Protein AF-0000000086671236 (afdb_homodimer)

Organism: Colletotrichum gloeosporioides (NCBI:txid474922)

Radius of gyration: 33.11 Å; Cα contacts (8 Å, |Δi|>4): 1821; chains: 2; bounding box: 99×89×113 Å

pLDDT: mean 80.94, std 22.47, range [20.2, 98.94]

Secondary structure (DSSP, 8-state):
-EEEETTT--EEE--SGGGPPP-EEEE----SSPPPHHHHHH-HHHHHTSTTHHHHHHHHHHHHHTT--EEE-TTTSS-TT-HHHHHHHHHHHHHHHHH-SEEEEE-TTS--GGGS--GGG-HHHHT-GGGGBSHHHHHHHS-S-EEEE-TTS-EEEEESSSGGGHHHHHHHHHHH---HHHHTTSS-GGGS-HHHHHHHHTT-B-SSTTHHHHTTHHHHT------TTS-HHHHHHHHHHHHHHH---GGGG-----TT-EEE-TTT--EEEPPS-B-SS-SSGGGGTT-TTEE----BTTB----EEEETTEEEEEEEEEE---TT-----------S-S--------------EEEEEEEE----SS-S-EEEEEEEEESS------TT----TT--EEEEEE-TT--EEPPTTTTSPPP-EEEEEEE--HHHHHHHHHHTS--SSSS-----SS----------------------/-EEEETTT--EEE--SGGGPPP-EEEE----TTPPPHHHHHH-HHHHHTSTTHHHHHHHHHHHHHTT--EEE-TTTSS-TT-HHHHHHHHHHHHHHHHH-SEEEEE-TTS----S---TT--HHHHT-GGGGBSHHHHHHHS-S-EEEE-TTS-EEEEESSSGGGHHHHHHHHHHH---HHHHTTSS-GGGS-HHHHHHHHTT-B-SSTTHHHHTTHHHHT------TTS-HHHHHHHHHHHHHHH---GGGG-----TT-EEE-TTT--EEEPPS-B-SS-SSGGGGTT-TTEE--TTSTT-----EEEETTEEEEEEEEEE---TT-------------S--------------EEEEEEEE----SS---EEEEEEEEESS------TT----TT--EEEEEE-TT--EEPPTTTTSPPP-EEEEEEE--HHHHHHHHHHTS--SSSS-----SS----------------------

Structure (mmCIF, N/CA/C/O backbone):
data_AF-0000000086671236-model_v1
#
loop_
_entity.id
_entity.type
_entity.pdbx_description
1 polymer 'Vegetative incompatibility protein HET-E-1'
#
loop_
_atom_site.group_PDB
_atom_site.id
_atom_site.type_symbol
_atom_site.label_atom_id
_atom_site.label_alt_id
_atom_site.label_comp_id
_atom_site.label_asym_id
_atom_site.label_entity_id
_atom_site.label_seq_id
_atom_site.pdbx_PDB_ins_code
_atom_site.Cartn_x
_atom_site.Cartn_y
_atom_site.Cartn_z
_atom_site.occupancy
_atom_site.B_iso_or_equiv
_atom_site.auth_seq_id
_atom_site.auth_comp_id
_atom_site.auth_asym_id
_atom_site.auth_atom_id
_atom_site.pdbx_PDB_model_num
ATOM 1 N N . MET A 1 1 ? -13.758 -3.76 -10.125 1 91.62 1 MET A N 1
ATOM 2 C CA . MET A 1 1 ? -14.602 -2.613 -9.797 1 91.62 1 MET A CA 1
ATOM 3 C C . MET A 1 1 ? -15.992 -2.773 -10.398 1 91.62 1 MET A C 1
ATOM 5 O O . MET A 1 1 ? -16.125 -3.117 -11.578 1 91.62 1 MET A O 1
ATOM 9 N N . TRP A 1 2 ? -17.016 -2.611 -9.555 1 96.25 2 TRP A N 1
ATOM 10 C CA . TRP A 1 2 ? -18.375 -2.633 -10.055 1 96.25 2 TRP A CA 1
ATOM 11 C C . TRP A 1 2 ? -18.797 -1.251 -10.547 1 96.25 2 TRP A C 1
ATOM 13 O O . TRP A 1 2 ? -18.594 -0.251 -9.852 1 96.25 2 TRP A O 1
ATOM 23 N N . LEU A 1 3 ? -19.297 -1.218 -11.734 1 98.44 3 LEU A N 1
ATOM 24 C CA . LEU A 1 3 ? -19.875 0.009 -12.266 1 98.44 3 LEU A CA 1
ATOM 25 C C . LEU A 1 3 ? -21.328 -0.211 -12.672 1 98.44 3 LEU A C 1
ATOM 27 O O . LEU A 1 3 ? -21.734 -1.337 -12.969 1 98.44 3 LEU A O 1
ATOM 31 N N . ILE A 1 4 ? -22.094 0.795 -12.602 1 98.62 4 ILE A N 1
ATOM 32 C CA . ILE A 1 4 ? -23.484 0.738 -13.031 1 98.62 4 ILE A CA 1
ATOM 33 C C . ILE A 1 4 ? -23.609 1.34 -14.43 1 98.62 4 ILE A C 1
ATOM 35 O O . ILE A 1 4 ? -23.016 2.383 -14.719 1 98.62 4 ILE A O 1
ATOM 39 N N . ASN A 1 5 ? -24.266 0.622 -15.273 1 98.62 5 ASN A N 1
ATOM 40 C CA . ASN A 1 5 ? -24.547 1.145 -16.609 1 98.62 5 ASN A CA 1
ATOM 41 C C . ASN A 1 5 ? -25.531 2.309 -16.562 1 98.62 5 ASN A C 1
ATOM 43 O O . ASN A 1 5 ? -26.594 2.195 -15.961 1 98.62 5 ASN A O 1
ATOM 47 N N . THR A 1 6 ? -25.219 3.363 -17.203 1 98.44 6 THR A N 1
ATOM 48 C CA . THR A 1 6 ? -26 4.594 -17.047 1 98.44 6 THR A CA 1
ATOM 49 C C . THR A 1 6 ? -27.312 4.504 -17.812 1 98.44 6 THR A C 1
ATOM 51 O O . THR A 1 6 ? -28.219 5.312 -17.578 1 98.44 6 THR A O 1
ATOM 54 N N . ASN A 1 7 ? -27.469 3.555 -18.688 1 97.56 7 ASN A N 1
ATOM 55 C CA . ASN A 1 7 ? -28.703 3.379 -19.453 1 97.56 7 ASN A CA 1
ATOM 56 C C . ASN A 1 7 ? -29.562 2.268 -18.875 1 97.56 7 ASN A C 1
ATOM 58 O O . ASN A 1 7 ? -30.766 2.463 -18.641 1 97.56 7 ASN A O 1
ATOM 62 N N . THR A 1 8 ? -28.938 1.152 -18.594 1 97.31 8 THR A N 1
ATOM 63 C CA . THR A 1 8 ? -29.719 -0.026 -18.203 1 97.31 8 THR A CA 1
ATOM 64 C C . THR A 1 8 ? -29.797 -0.146 -16.688 1 97.31 8 THR A C 1
ATOM 66 O O . THR A 1 8 ? -30.625 -0.895 -16.172 1 97.31 8 THR A O 1
ATOM 69 N N . PHE A 1 9 ? -28.938 0.486 -15.938 1 97.81 9 PHE A N 1
ATOM 70 C CA . PHE A 1 9 ? -28.844 0.458 -14.484 1 97.81 9 PHE A CA 1
ATOM 71 C C . PHE A 1 9 ? -28.391 -0.913 -14 1 97.81 9 PHE A C 1
ATOM 73 O O . PHE A 1 9 ? -28.609 -1.27 -12.836 1 97.81 9 PHE A O 1
ATOM 80 N N . GLU A 1 10 ? -27.766 -1.646 -14.844 1 97.19 10 GLU A N 1
ATOM 81 C CA . GLU A 1 10 ? -27.203 -2.943 -14.477 1 97.19 10 GLU A CA 1
ATOM 82 C C . GLU A 1 10 ? -25.766 -2.809 -13.992 1 97.19 10 GLU A C 1
ATOM 84 O O . GLU A 1 10 ? -25 -1.987 -14.516 1 97.19 10 GLU A O 1
ATOM 89 N N . LEU A 1 11 ? -25.453 -3.67 -13.039 1 97.5 11 LEU A N 1
ATOM 90 C CA . LEU A 1 11 ? -24.094 -3.682 -12.516 1 97.5 11 LEU A CA 1
ATOM 91 C C . LEU A 1 11 ? -23.219 -4.641 -13.312 1 97.5 11 LEU A C 1
ATOM 93 O O . LEU A 1 11 ? -23.672 -5.719 -13.703 1 97.5 11 LEU A O 1
ATOM 97 N N . ARG A 1 12 ? -22 -4.203 -13.547 1 96.62 12 ARG A N 1
ATOM 98 C CA . ARG A 1 12 ? -21.016 -5.051 -14.203 1 96.62 12 ARG A CA 1
ATOM 99 C C . ARG A 1 12 ? -19.656 -4.938 -13.516 1 96.62 12 ARG A C 1
ATOM 101 O O . ARG A 1 12 ? -19.234 -3.842 -13.133 1 96.62 12 ARG A O 1
ATOM 108 N N . MET A 1 13 ? -19.016 -6.098 -13.359 1 92.94 13 MET A N 1
ATOM 109 C CA . MET A 1 13 ? -17.688 -6.148 -12.742 1 92.94 13 MET A CA 1
ATOM 110 C C . MET A 1 13 ? -16.594 -6 -13.797 1 92.94 13 MET A C 1
ATOM 112 O O . MET A 1 13 ? -16.625 -6.676 -14.828 1 92.94 13 MET A O 1
ATOM 116 N N . PHE A 1 14 ? -15.695 -5.027 -13.57 1 92.44 14 PHE A N 1
ATOM 117 C CA . PHE A 1 14 ? -14.516 -4.859 -14.406 1 92.44 14 PHE A CA 1
ATOM 118 C C . PHE A 1 14 ? -13.25 -5.207 -13.625 1 92.44 14 PHE A C 1
ATOM 120 O O . PHE A 1 14 ? -12.891 -4.508 -12.672 1 92.44 14 PHE A O 1
ATOM 127 N N . ASN A 1 15 ? -12.594 -6.254 -14.039 1 83.19 15 ASN A N 1
ATOM 128 C CA . ASN A 1 15 ? -11.398 -6.723 -13.336 1 83.19 15 ASN A CA 1
ATOM 129 C C . ASN A 1 15 ? -10.133 -6.082 -13.891 1 83.19 15 ASN A C 1
ATOM 131 O O . ASN A 1 15 ? -9.945 -6.027 -15.109 1 83.19 15 ASN A O 1
ATOM 135 N N . GLY A 1 16 ? -9.273 -5.539 -13.062 1 79.94 16 GLY A N 1
ATOM 136 C CA . GLY A 1 16 ? -8.008 -4.965 -13.492 1 79.94 16 GLY A CA 1
ATOM 137 C C . GLY A 1 16 ? -8.133 -3.518 -13.938 1 79.94 16 GLY A C 1
ATOM 138 O O . GLY A 1 16 ? -9.094 -3.152 -14.617 1 79.94 16 GLY A O 1
ATOM 139 N N . PRO A 1 17 ? -7.211 -2.66 -13.578 1 79.5 17 PRO A N 1
ATOM 140 C CA . PRO A 1 17 ? -7.277 -1.235 -13.906 1 79.5 17 PRO A CA 1
ATOM 141 C C . PRO A 1 17 ? -7.289 -0.981 -15.414 1 79.5 17 PRO A C 1
ATOM 143 O O . PRO A 1 17 ? -7.883 -0.005 -15.875 1 79.5 17 PRO A O 1
ATOM 146 N N . GLN A 1 18 ? -6.734 -1.92 -16.141 1 80.62 18 GLN A N 1
ATOM 147 C CA . GLN A 1 18 ? -6.637 -1.722 -17.578 1 80.62 18 GLN A CA 1
ATOM 148 C C . GLN A 1 18 ? -7.977 -1.96 -18.266 1 80.62 18 GLN A C 1
ATOM 150 O O . GLN A 1 18 ? -8.195 -1.513 -19.391 1 80.62 18 GLN A O 1
ATOM 155 N N . ASN A 1 19 ? -8.867 -2.574 -17.625 1 89.19 19 ASN A N 1
ATOM 156 C CA . ASN A 1 19 ? -10.141 -2.957 -18.234 1 89.19 19 ASN A CA 1
ATOM 157 C C . ASN A 1 19 ? -11.266 -2.016 -17.812 1 89.19 19 ASN A C 1
ATOM 159 O O . ASN A 1 19 ? -12.383 -2.119 -18.328 1 89.19 19 ASN A O 1
ATOM 163 N N . VAL A 1 20 ? -11.023 -1.079 -16.984 1 94 20 VAL A N 1
ATOM 164 C CA . VAL A 1 20 ? -12.07 -0.193 -16.484 1 94 20 VAL A CA 1
ATOM 165 C C . VAL A 1 20 ? -12.352 0.911 -17.5 1 94 20 VAL A C 1
ATOM 167 O O . VAL A 1 20 ? -11.445 1.652 -17.875 1 94 20 VAL A O 1
ATOM 170 N N . PRO A 1 21 ? -13.516 1.001 -18 1 96.81 21 PRO A N 1
ATOM 171 C CA . PRO A 1 21 ? -13.867 2.082 -18.922 1 96.81 21 PRO A CA 1
ATOM 172 C C . PRO A 1 21 ? -13.945 3.443 -18.234 1 96.81 21 PRO A C 1
ATOM 174 O O . PRO A 1 21 ? -13.93 3.518 -17 1 96.81 21 PRO A O 1
ATOM 177 N N . PRO A 1 22 ? -13.969 4.504 -19.062 1 97.12 22 PRO A N 1
ATOM 178 C CA . PRO A 1 22 ? -14.266 5.797 -18.438 1 97.12 22 PRO A CA 1
ATOM 179 C C . PRO A 1 22 ? -15.578 5.793 -17.656 1 97.12 22 PRO A C 1
ATOM 181 O O . PRO A 1 22 ? -16.562 5.18 -18.109 1 97.12 22 PRO A O 1
ATOM 184 N N . TYR A 1 23 ? -15.602 6.359 -16.578 1 98.62 23 TYR A N 1
ATOM 185 C CA . TYR A 1 23 ? -16.812 6.371 -15.758 1 98.62 23 TYR A CA 1
ATOM 186 C C . TYR A 1 23 ? -16.953 7.703 -15.023 1 98.62 23 TYR A C 1
ATOM 188 O O . TYR A 1 23 ? -15.969 8.422 -14.836 1 98.62 23 TYR A O 1
ATOM 196 N N . ALA A 1 24 ? -18.234 8.078 -14.734 1 98.88 24 ALA A N 1
ATOM 197 C CA . ALA A 1 24 ? -18.531 9.156 -13.789 1 98.88 24 ALA A CA 1
ATOM 198 C C . ALA A 1 24 ? -18.656 8.617 -12.367 1 98.88 24 ALA A C 1
ATOM 200 O O . ALA A 1 24 ? -18.844 7.414 -12.164 1 98.88 24 ALA A O 1
ATOM 201 N N . ILE A 1 25 ? -18.469 9.461 -11.438 1 98.88 25 ILE A N 1
ATOM 202 C CA . ILE A 1 25 ? -18.531 9 -10.055 1 98.88 25 ILE A CA 1
ATOM 203 C C . ILE A 1 25 ? -19.359 9.969 -9.227 1 98.88 25 ILE A C 1
ATOM 205 O O . ILE A 1 25 ? -19.359 11.172 -9.469 1 98.88 25 ILE A O 1
ATOM 209 N N . LEU A 1 26 ? -20.156 9.406 -8.266 1 98.94 26 LEU A N 1
ATOM 210 C CA . LEU A 1 26 ? -21.016 10.219 -7.418 1 98.94 26 LEU A CA 1
ATOM 211 C C . LEU A 1 26 ? -20.422 10.391 -6.027 1 98.94 26 LEU A C 1
ATOM 213 O O . LEU A 1 26 ? -19.906 9.438 -5.441 1 98.94 26 LEU A O 1
ATOM 217 N N . SER A 1 27 ? -20.391 11.586 -5.555 1 98.88 27 SER A N 1
ATOM 218 C CA . SER A 1 27 ? -20.141 11.891 -4.148 1 98.88 27 SER A CA 1
ATOM 219 C C . SER A 1 27 ? -21.391 12.484 -3.494 1 98.88 27 SER A C 1
ATOM 221 O O . SER A 1 27 ? -22 13.414 -4.027 1 98.88 27 SER A O 1
ATOM 223 N N . HIS A 1 28 ? -21.781 11.883 -2.424 1 98.5 28 HIS A N 1
ATOM 224 C CA . HIS A 1 28 ? -23.016 12.273 -1.751 1 98.5 28 HIS A CA 1
ATOM 225 C C . HIS A 1 28 ? -23.016 11.828 -0.292 1 98.5 28 HIS A C 1
ATOM 227 O O . HIS A 1 28 ? -22.109 11.094 0.137 1 98.5 28 HIS A O 1
ATOM 233 N N . THR A 1 29 ? -23.875 12.336 0.494 1 97.69 29 THR A N 1
ATOM 234 C CA . THR A 1 29 ? -24.062 11.844 1.855 1 97.69 29 THR A CA 1
ATOM 235 C C . THR A 1 29 ? -25.188 10.82 1.913 1 97.69 29 THR A C 1
ATOM 237 O O . THR A 1 29 ? -26.188 10.953 1.214 1 97.69 29 THR A O 1
ATOM 240 N N . TRP A 1 30 ? -24.984 9.859 2.748 1 94.94 30 TRP A N 1
ATOM 241 C CA . TRP A 1 30 ? -25.969 8.781 2.842 1 94.94 30 TRP A CA 1
ATOM 242 C C . TRP A 1 30 ? -27.203 9.227 3.613 1 94.94 30 TRP A C 1
ATOM 244 O O . TRP A 1 30 ? -27.078 9.906 4.637 1 94.94 30 TRP A O 1
ATOM 254 N N . GLY A 1 31 ? -28.359 8.938 3.104 1 91.94 31 GLY A N 1
ATOM 255 C CA . GLY A 1 31 ? -29.625 9.07 3.818 1 91.94 31 GLY A CA 1
ATOM 256 C C . GLY A 1 31 ? -30.094 7.773 4.449 1 91.94 31 GLY A C 1
ATOM 257 O O . GLY A 1 31 ? -29.312 6.824 4.574 1 91.94 31 GLY A O 1
ATOM 258 N N . ASN A 1 32 ? -31.297 7.68 4.863 1 89.94 32 ASN A N 1
ATOM 259 C CA . ASN A 1 32 ? -31.828 6.551 5.625 1 89.94 32 ASN A CA 1
ATOM 260 C C . ASN A 1 32 ? -32.25 5.406 4.707 1 89.94 32 ASN A C 1
ATOM 262 O O . ASN A 1 32 ? -32.375 4.266 5.148 1 89.94 32 ASN A O 1
ATOM 266 N N . ASP A 1 33 ? -32.438 5.664 3.438 1 94.38 33 ASP A N 1
ATOM 267 C CA . ASP A 1 33 ? -33 4.66 2.521 1 94.38 33 ASP A CA 1
ATOM 268 C C . ASP A 1 33 ? -32.188 4.617 1.225 1 94.38 33 ASP A C 1
ATOM 270 O O . ASP A 1 33 ? -32.75 4.746 0.135 1 94.38 33 ASP A O 1
ATOM 274 N N . GLU A 1 34 ? -30.906 4.305 1.355 1 96.12 34 GLU A N 1
ATOM 275 C CA . GLU A 1 34 ? -30.016 4.246 0.196 1 96.12 34 GLU A CA 1
ATOM 276 C C . GLU A 1 34 ? -30.172 2.922 -0.547 1 96.12 34 GLU A C 1
ATOM 278 O O . GLU A 1 34 ? -30.484 1.896 0.06 1 96.12 34 GLU A O 1
ATOM 283 N N . VAL A 1 35 ? -30.016 2.896 -1.816 1 97.69 35 VAL A N 1
ATOM 284 C CA . VAL A 1 35 ? -30.031 1.701 -2.654 1 97.69 35 VAL A CA 1
ATOM 285 C C . VAL A 1 35 ? -28.703 0.954 -2.496 1 97.69 35 VAL A C 1
ATOM 287 O O . VAL A 1 35 ? -27.625 1.541 -2.65 1 97.69 35 VAL A O 1
ATOM 290 N N . THR A 1 36 ? -28.781 -0.351 -2.164 1 96.44 36 THR A N 1
ATOM 291 C CA . THR A 1 36 ? -27.578 -1.157 -1.958 1 96.44 36 THR A CA 1
ATOM 292 C C . THR A 1 36 ? -27.25 -1.97 -3.207 1 96.44 36 THR A C 1
ATOM 294 O O . THR A 1 36 ? -28.031 -2 -4.156 1 96.44 36 THR A O 1
ATOM 297 N N . PHE A 1 37 ? -26.094 -2.598 -3.191 1 97.06 37 PHE A N 1
ATOM 298 C CA . PHE A 1 37 ? -25.656 -3.518 -4.23 1 97.06 37 PHE A CA 1
ATOM 299 C C . PHE A 1 37 ? -26.672 -4.625 -4.445 1 97.06 37 PHE A C 1
ATOM 301 O O . PHE A 1 37 ? -27.031 -4.93 -5.586 1 97.06 37 PHE A O 1
ATOM 308 N N . GLN A 1 38 ? -27.188 -5.172 -3.412 1 94.75 38 GLN A N 1
ATOM 309 C CA . GLN A 1 38 ? -28.156 -6.277 -3.441 1 94.75 38 GLN A CA 1
ATOM 310 C C . GLN A 1 38 ? -29.484 -5.836 -4.043 1 94.75 38 GLN A C 1
ATOM 312 O O . GLN A 1 38 ? -30.125 -6.605 -4.758 1 94.75 38 GLN A O 1
ATOM 317 N N . ASP A 1 39 ? -29.812 -4.559 -3.678 1 95.94 39 ASP A N 1
ATOM 318 C CA . ASP A 1 39 ? -31.062 -4.043 -4.219 1 95.94 39 ASP A CA 1
ATOM 319 C C . ASP A 1 39 ? -31.062 -4.066 -5.746 1 95.94 39 ASP A C 1
ATOM 321 O O . ASP A 1 39 ? -32.031 -4.488 -6.371 1 95.94 39 ASP A O 1
ATOM 325 N N . ILE A 1 40 ? -29.953 -3.65 -6.312 1 96.56 40 ILE A N 1
ATOM 326 C CA . ILE A 1 40 ? -29.844 -3.574 -7.766 1 96.56 40 ILE A CA 1
ATOM 327 C C . ILE A 1 40 ? -29.734 -4.98 -8.352 1 96.56 40 ILE A C 1
ATOM 329 O O . ILE A 1 40 ? -30.422 -5.305 -9.328 1 96.56 40 ILE A O 1
ATOM 333 N N . GLN A 1 41 ? -28.875 -5.836 -7.777 1 93.44 41 GLN A N 1
ATOM 334 C CA . GLN A 1 41 ? -28.594 -7.168 -8.297 1 93.44 41 GLN A CA 1
ATOM 335 C C . GLN A 1 41 ? -29.828 -8.062 -8.25 1 93.44 41 GLN A C 1
ATOM 337 O O . GLN A 1 41 ? -30.062 -8.867 -9.148 1 93.44 41 GLN A O 1
ATOM 342 N N . GLN A 1 42 ? -30.609 -7.922 -7.238 1 92.31 42 GLN A N 1
ATOM 343 C CA . GLN A 1 42 ? -31.719 -8.844 -7.004 1 92.31 42 GLN A CA 1
ATOM 344 C C . GLN A 1 42 ? -32.969 -8.367 -7.715 1 92.31 42 GLN A C 1
ATOM 346 O O . GLN A 1 42 ? -33.688 -9.164 -8.344 1 92.31 42 GLN A O 1
ATOM 351 N N . ASN A 1 43 ? -33.281 -7.027 -7.488 1 94.06 43 ASN A N 1
ATOM 352 C CA . ASN A 1 43 ? -34.531 -6.52 -8.016 1 94.06 43 ASN A CA 1
ATOM 353 C C . ASN A 1 43 ? -34.469 -5.02 -8.281 1 94.06 43 ASN A C 1
ATOM 355 O O . ASN A 1 43 ? -34.812 -4.211 -7.418 1 94.06 43 ASN A O 1
ATOM 359 N N . LEU A 1 44 ? -34.25 -4.68 -9.492 1 94.38 44 LEU A N 1
ATOM 360 C CA . LEU A 1 44 ? -34.125 -3.285 -9.891 1 94.38 44 LEU A CA 1
ATOM 361 C C . LEU A 1 44 ? -35.438 -2.523 -9.625 1 94.38 44 LEU A C 1
ATOM 363 O O . LEU A 1 44 ? -35.406 -1.349 -9.258 1 94.38 44 LEU A O 1
ATOM 367 N N . HIS A 1 45 ? -36.594 -3.186 -9.812 1 94.12 45 HIS A N 1
ATOM 368 C CA . HIS A 1 45 ? -37.875 -2.539 -9.586 1 94.12 45 HIS A CA 1
ATOM 369 C C . HIS A 1 45 ? -38.031 -2.131 -8.125 1 94.12 45 HIS A C 1
ATOM 371 O O . HIS A 1 45 ? -38.5 -1.032 -7.828 1 94.12 45 HIS A O 1
ATOM 377 N N . ARG A 1 46 ? -37.656 -2.99 -7.359 1 93.19 46 ARG A N 1
ATOM 378 C CA . ARG A 1 46 ? -37.688 -2.684 -5.934 1 93.19 46 ARG A CA 1
ATOM 379 C C . ARG A 1 46 ? -36.688 -1.601 -5.566 1 93.19 46 ARG A C 1
ATOM 381 O O . ARG A 1 46 ? -36.969 -0.733 -4.738 1 93.19 46 ARG A O 1
ATOM 388 N N . ALA A 1 47 ? -35.531 -1.614 -6.145 1 96.5 47 ALA A N 1
ATOM 389 C CA . ALA A 1 47 ? -34.531 -0.589 -5.918 1 96.5 47 ALA A CA 1
ATOM 390 C C . ALA A 1 47 ? -35.062 0.798 -6.258 1 96.5 47 ALA A C 1
ATOM 392 O O . ALA A 1 47 ? -34.75 1.772 -5.562 1 96.5 47 ALA A O 1
ATOM 393 N N . ARG A 1 48 ? -35.906 0.865 -7.219 1 95.94 48 ARG A N 1
ATOM 394 C CA . ARG A 1 48 ? -36.438 2.133 -7.707 1 95.94 48 ARG A CA 1
ATOM 395 C C . ARG A 1 48 ? -37.406 2.746 -6.699 1 95.94 48 ARG A C 1
ATOM 397 O O . ARG A 1 48 ? -37.688 3.949 -6.742 1 95.94 48 ARG A O 1
ATOM 404 N N . THR A 1 49 ? -37.906 1.973 -5.809 1 95.38 49 THR A N 1
ATOM 405 C CA . THR A 1 49 ? -38.875 2.465 -4.832 1 95.38 49 THR A CA 1
ATOM 406 C C . THR A 1 49 ? -38.156 3.107 -3.645 1 95.38 49 THR A C 1
ATOM 408 O O . THR A 1 49 ? -38.781 3.822 -2.854 1 95.38 49 THR A O 1
ATOM 411 N N . LYS A 1 50 ? -36.906 2.908 -3.555 1 96.06 50 LYS A N 1
ATOM 412 C CA . LYS A 1 50 ? -36.156 3.488 -2.451 1 96.06 50 LYS A CA 1
ATOM 413 C C . LYS A 1 50 ? -35.844 4.961 -2.709 1 96.06 50 LYS A C 1
ATOM 415 O O . LYS A 1 50 ? -35.594 5.355 -3.846 1 96.06 50 LYS A O 1
ATOM 420 N N . ALA A 1 51 ? -35.812 5.754 -1.665 1 94.19 51 ALA A N 1
ATOM 421 C CA . ALA A 1 51 ? -35.594 7.191 -1.762 1 94.19 51 ALA A CA 1
ATOM 422 C C . ALA A 1 51 ? -34.25 7.5 -2.396 1 94.19 51 ALA A C 1
ATOM 424 O O . ALA A 1 51 ? -34.125 8.461 -3.164 1 94.19 51 ALA A O 1
ATOM 425 N N . GLY A 1 52 ? -33.312 6.672 -2.113 1 96 52 GLY A N 1
ATOM 426 C CA . GLY A 1 52 ? -31.953 6.902 -2.598 1 96 52 GLY A CA 1
ATOM 427 C C . GLY A 1 52 ? -31.812 6.684 -4.09 1 96 52 GLY A C 1
ATOM 428 O O . GLY A 1 52 ? -30.812 7.078 -4.688 1 96 52 GLY A O 1
ATOM 429 N N . PHE A 1 53 ? -32.812 6.125 -4.73 1 97.38 53 PHE A N 1
ATOM 430 C CA . PHE A 1 53 ? -32.719 5.832 -6.156 1 97.38 53 PHE A CA 1
ATOM 431 C C . PHE A 1 53 ? -32.656 7.117 -6.973 1 97.38 53 PHE A C 1
ATOM 433 O O . PHE A 1 53 ? -32.094 7.141 -8.062 1 97.38 53 PHE A O 1
ATOM 440 N N . SER A 1 54 ? -33.219 8.18 -6.48 1 96.62 54 SER A N 1
ATOM 441 C CA . SER A 1 54 ? -33.188 9.461 -7.176 1 96.62 54 SER A CA 1
ATOM 442 C C . SER A 1 54 ? -31.75 9.922 -7.422 1 96.62 54 SER A C 1
ATOM 444 O O . SER A 1 54 ? -31.453 10.539 -8.445 1 96.62 54 SER A O 1
ATOM 446 N N . LYS A 1 55 ? -30.844 9.656 -6.504 1 98 55 LYS A N 1
ATOM 447 C CA . LYS A 1 55 ? -29.438 10.016 -6.668 1 98 55 LYS A CA 1
ATOM 448 C C . LYS A 1 55 ? -28.797 9.219 -7.805 1 98 55 LYS A C 1
ATOM 450 O O . LYS A 1 55 ? -27.984 9.75 -8.562 1 98 55 LYS A O 1
ATOM 455 N N . ILE A 1 56 ? -29.188 7.945 -7.867 1 98.31 56 ILE A N 1
ATOM 456 C CA . ILE A 1 56 ? -28.672 7.062 -8.906 1 98.31 56 ILE A CA 1
ATOM 457 C C . ILE A 1 56 ? -29.172 7.516 -10.273 1 98.31 56 ILE A C 1
ATOM 459 O O . ILE A 1 56 ? -28.391 7.645 -11.219 1 98.31 56 ILE A O 1
ATOM 463 N N . GLU A 1 57 ? -30.453 7.805 -10.305 1 98.12 57 GLU A N 1
ATOM 464 C CA . GLU A 1 57 ? -31.047 8.266 -11.555 1 98.12 57 GLU A CA 1
ATOM 465 C C . GLU A 1 57 ? -30.422 9.586 -12.008 1 98.12 57 GLU A C 1
ATOM 467 O O . GLU A 1 57 ? -30.125 9.758 -13.188 1 98.12 57 GLU A O 1
ATOM 472 N N . GLY A 1 58 ? -30.312 10.492 -11.086 1 98.5 58 GLY A N 1
ATOM 473 C CA . GLY A 1 58 ? -29.672 11.758 -11.406 1 98.5 58 GLY A CA 1
ATOM 474 C C . GLY A 1 58 ? -28.234 11.609 -11.883 1 98.5 58 GLY A C 1
ATOM 475 O O . GLY A 1 58 ? -27.828 12.266 -12.844 1 98.5 58 GLY A O 1
ATOM 476 N N . THR A 1 59 ? -27.5 10.742 -11.242 1 98.81 59 THR A N 1
ATOM 477 C CA . THR A 1 59 ? -26.109 10.469 -11.617 1 98.81 59 THR A CA 1
ATOM 478 C C . THR A 1 59 ? -26.031 9.914 -13.039 1 98.81 59 THR A C 1
ATOM 480 O O . THR A 1 59 ? -25.234 10.383 -13.852 1 98.81 59 THR A O 1
ATOM 483 N N . CYS A 1 60 ? -26.844 8.945 -13.312 1 98.69 60 CYS A N 1
ATOM 484 C CA . CYS A 1 60 ? -26.844 8.312 -14.625 1 98.69 60 CYS A CA 1
ATOM 485 C C . CYS A 1 60 ? -27.281 9.305 -15.703 1 98.69 60 CYS A C 1
ATOM 487 O O . CYS A 1 60 ? -26.688 9.336 -16.781 1 98.69 60 CYS A O 1
ATOM 489 N N . TYR A 1 61 ? -28.281 10.078 -15.359 1 98.5 61 TYR A N 1
ATOM 490 C CA . TYR A 1 61 ? -28.734 11.094 -16.297 1 98.5 61 TYR A CA 1
ATOM 491 C C . TYR A 1 61 ? -27.625 12.07 -16.656 1 98.5 61 TYR A C 1
ATOM 493 O O . TYR A 1 61 ? -27.375 12.344 -17.828 1 98.5 61 TYR A O 1
ATOM 501 N N . GLN A 1 62 ? -26.953 12.586 -15.633 1 98.56 62 GLN A N 1
ATOM 502 C CA . GLN A 1 62 ? -25.859 13.531 -15.867 1 98.56 62 GLN A CA 1
ATOM 503 C C . GLN A 1 62 ? -24.703 12.867 -16.609 1 98.56 62 GLN A C 1
ATOM 505 O O . GLN A 1 62 ? -24.094 13.477 -17.484 1 98.56 62 GLN A O 1
ATOM 510 N N . ALA A 1 63 ? -24.375 11.625 -16.281 1 98.75 63 ALA A N 1
ATOM 511 C CA . ALA A 1 63 ? -23.297 10.898 -16.953 1 98.75 63 ALA A CA 1
ATOM 512 C C . ALA A 1 63 ? -23.594 10.758 -18.453 1 98.75 63 ALA A C 1
ATOM 514 O O . ALA A 1 63 ? -22.719 10.969 -19.281 1 98.75 63 ALA A O 1
ATOM 515 N N . LEU A 1 64 ? -24.812 10.422 -18.766 1 98.31 64 LEU A N 1
ATOM 516 C CA . LEU A 1 64 ? -25.219 10.273 -20.156 1 98.31 64 LEU A CA 1
ATOM 517 C C . LEU A 1 64 ? -25.062 11.586 -20.906 1 98.31 64 LEU A C 1
ATOM 519 O O . LEU A 1 64 ? -24.641 11.594 -22.062 1 98.31 64 LEU A O 1
ATOM 523 N N . ARG A 1 65 ? -25.375 12.625 -20.266 1 97.62 65 ARG A N 1
ATOM 524 C CA . ARG A 1 65 ? -25.219 13.945 -20.875 1 97.62 65 ARG A CA 1
ATOM 525 C C . ARG A 1 65 ? -23.75 14.227 -21.188 1 97.62 65 ARG A C 1
ATOM 527 O O . ARG A 1 65 ? -23.438 14.969 -22.109 1 97.62 65 ARG A O 1
ATOM 534 N N . HIS A 1 66 ? -22.859 13.656 -20.422 1 97.38 66 HIS A N 1
ATOM 535 C CA . HIS A 1 66 ? -21.422 13.789 -20.641 1 97.38 66 HIS A CA 1
ATOM 536 C C . HIS A 1 66 ? -20.891 12.672 -21.516 1 97.38 66 HIS A C 1
ATOM 538 O O . HIS A 1 66 ? -19.688 12.492 -21.641 1 97.38 66 HIS A O 1
ATOM 544 N N . GLN A 1 67 ? -21.781 11.789 -22.031 1 98 67 GLN A N 1
ATOM 545 C CA . GLN A 1 67 ? -21.453 10.68 -22.922 1 98 67 GLN A CA 1
ATOM 546 C C . GLN A 1 67 ? -20.594 9.633 -22.188 1 98 67 GLN A C 1
ATOM 548 O O . GLN A 1 67 ? -19.609 9.141 -22.75 1 98 67 GLN A O 1
ATOM 553 N N . ILE A 1 68 ? -20.891 9.453 -21 1 98.56 68 ILE A N 1
ATOM 554 C CA . ILE A 1 68 ? -20.234 8.43 -20.188 1 98.56 68 ILE A CA 1
ATOM 555 C C . ILE A 1 68 ? -21.219 7.297 -19.906 1 98.56 68 ILE A C 1
ATOM 557 O O . ILE A 1 68 ? -22.25 7.516 -19.25 1 98.56 68 ILE A O 1
ATOM 561 N N . ASP A 1 69 ? -20.828 6.109 -20.219 1 98.5 69 ASP A N 1
ATOM 562 C CA . ASP A 1 69 ? -21.781 4.996 -20.203 1 98.5 69 ASP A CA 1
ATOM 563 C C . ASP A 1 69 ? -21.781 4.293 -18.844 1 98.5 69 ASP A C 1
ATOM 565 O O . ASP A 1 69 ? -22.641 3.457 -18.578 1 98.5 69 ASP A O 1
ATOM 569 N N . TRP A 1 70 ? -20.797 4.605 -17.984 1 98.81 70 TRP A N 1
ATOM 570 C CA . TRP A 1 70 ? -20.656 3.896 -16.719 1 98.81 70 TRP A CA 1
ATOM 571 C C . TRP A 1 70 ? -20.516 4.879 -15.562 1 98.81 70 TRP A C 1
ATOM 573 O O . TRP A 1 70 ? -19.984 5.98 -15.734 1 98.81 70 TRP A O 1
ATOM 583 N N . ALA A 1 71 ? -21.031 4.5 -14.422 1 98.88 71 ALA A N 1
ATOM 584 C CA . ALA A 1 71 ? -20.906 5.32 -13.219 1 98.88 71 ALA A CA 1
ATOM 585 C C . ALA A 1 71 ? -20.562 4.465 -12.008 1 98.88 71 ALA A C 1
ATOM 587 O O . ALA A 1 71 ? -20.828 3.264 -11.984 1 98.88 71 ALA A O 1
ATOM 588 N N . TRP A 1 72 ? -19.875 5.0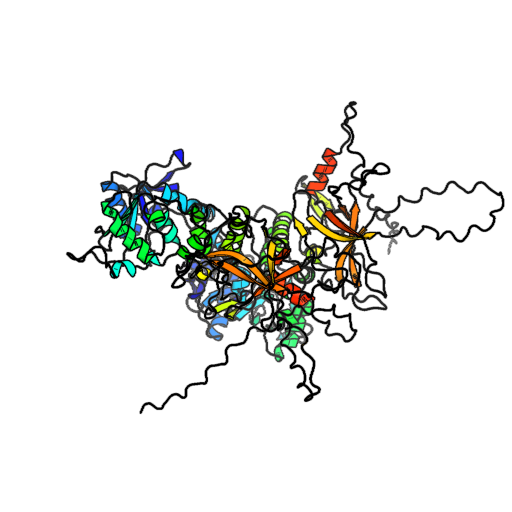35 -11.094 1 98.81 72 TRP A N 1
ATOM 589 C CA . TRP A 1 72 ? -19.594 4.414 -9.805 1 98.81 72 TRP A CA 1
ATOM 590 C C . TRP A 1 72 ? -20.297 5.16 -8.68 1 98.81 72 TRP A C 1
ATOM 592 O O . TRP A 1 72 ? -20.188 6.387 -8.578 1 98.81 72 TRP A O 1
ATOM 602 N N . ILE A 1 73 ? -21.031 4.48 -7.922 1 98.69 73 ILE A N 1
ATOM 603 C CA . ILE A 1 73 ? -21.75 4.996 -6.762 1 98.69 73 ILE A CA 1
ATOM 604 C C . ILE A 1 73 ? -21.5 4.094 -5.555 1 98.69 73 ILE A C 1
ATOM 606 O O . ILE A 1 73 ? -21.781 2.893 -5.605 1 98.69 73 ILE A O 1
ATOM 610 N N . ASP A 1 74 ? -21.031 4.621 -4.434 1 97.44 74 ASP A N 1
ATOM 611 C CA . ASP A 1 74 ? -20.531 3.826 -3.311 1 97.44 74 ASP A CA 1
ATOM 612 C C . ASP A 1 74 ? -21.656 2.977 -2.713 1 97.44 74 ASP A C 1
ATOM 614 O O . ASP A 1 74 ? -21.406 1.88 -2.207 1 97.44 74 ASP A O 1
ATOM 618 N N . SER A 1 75 ? -22.922 3.439 -2.746 1 96.62 75 SER A N 1
ATOM 619 C CA . SER A 1 75 ? -24.016 2.736 -2.096 1 96.62 75 SER A CA 1
ATOM 620 C C . SER A 1 75 ? -24.375 1.453 -2.838 1 96.62 75 SER A C 1
ATOM 622 O O . SER A 1 75 ? -24.719 0.449 -2.219 1 96.62 75 SER A O 1
ATOM 624 N N . CYS A 1 76 ? -24.234 1.47 -4.172 1 97.69 76 CYS A N 1
ATOM 625 C CA . CYS A 1 76 ? -24.75 0.315 -4.895 1 97.69 76 CYS A CA 1
ATOM 626 C C . CYS A 1 76 ? -23.656 -0.35 -5.723 1 97.69 76 CYS A C 1
ATOM 628 O O . CYS A 1 76 ? -23.891 -1.381 -6.355 1 97.69 76 CYS A O 1
ATOM 630 N N . CYS A 1 77 ? -22.438 0.206 -5.754 1 98 77 CYS A N 1
ATOM 631 C CA . CYS A 1 77 ? -21.359 -0.399 -6.535 1 98 77 CYS A CA 1
ATOM 632 C C . CYS A 1 77 ? -20.359 -1.112 -5.633 1 98 77 CYS A C 1
ATOM 634 O O . CYS A 1 77 ? -19.281 -1.507 -6.082 1 98 77 CYS A O 1
ATOM 636 N N . ILE A 1 78 ? -20.625 -1.207 -4.43 1 96.06 78 ILE A N 1
ATOM 637 C CA . ILE A 1 78 ? -19.844 -1.985 -3.475 1 96.06 78 ILE A CA 1
ATOM 638 C C . ILE A 1 78 ? -20.719 -3.049 -2.828 1 96.06 78 ILE A C 1
ATOM 640 O O . ILE A 1 78 ? -21.75 -2.73 -2.236 1 96.06 78 ILE A O 1
ATOM 644 N N . ASP A 1 79 ? -20.328 -4.27 -2.906 1 94.12 79 ASP A N 1
ATOM 645 C CA . ASP A 1 79 ? -20.969 -5.305 -2.105 1 94.12 79 ASP A CA 1
ATOM 646 C C . ASP A 1 79 ? -20.453 -5.281 -0.666 1 94.12 79 ASP A C 1
ATOM 648 O O . ASP A 1 79 ? -19.5 -5.988 -0.327 1 94.12 79 ASP A O 1
ATOM 652 N N . LYS A 1 80 ? -21.094 -4.594 0.153 1 90.38 80 LYS A N 1
ATOM 653 C CA . LYS A 1 80 ? -20.641 -4.355 1.52 1 90.38 80 LYS A CA 1
ATOM 654 C C . LYS A 1 80 ? -20.797 -5.609 2.379 1 90.38 80 LYS A C 1
ATOM 656 O O . LYS A 1 80 ? -20.281 -5.672 3.496 1 90.38 80 LYS A O 1
ATOM 661 N N . THR A 1 81 ? -21.5 -6.625 1.873 1 89.62 81 THR A N 1
ATOM 662 C CA . THR A 1 81 ? -21.625 -7.887 2.598 1 89.62 81 THR A CA 1
ATOM 663 C C . THR A 1 81 ? -20.344 -8.719 2.439 1 89.62 81 THR A C 1
ATOM 665 O O . THR A 1 81 ? -20.141 -9.688 3.174 1 89.62 81 THR A O 1
ATOM 668 N N . SER A 1 82 ? -19.625 -8.367 1.48 1 88.12 82 SER A N 1
ATOM 669 C CA . SER A 1 82 ? -18.328 -8.984 1.264 1 88.12 82 SER A CA 1
ATOM 670 C C . SER A 1 82 ? -17.203 -8.188 1.93 1 88.12 82 SER A C 1
ATOM 672 O O . SER A 1 82 ? -16.922 -7.055 1.525 1 88.12 82 SER A O 1
ATOM 674 N N . SER A 1 83 ? -16.547 -8.82 2.904 1 85.81 83 SER A N 1
ATOM 675 C CA . SER A 1 83 ? -15.461 -8.125 3.578 1 85.81 83 SER A CA 1
ATOM 676 C C . SER A 1 83 ? -14.312 -7.832 2.617 1 85.81 83 SER A C 1
ATOM 678 O O . SER A 1 83 ? -13.664 -6.785 2.715 1 85.81 83 SER A O 1
ATOM 680 N N . ALA A 1 84 ? -14.094 -8.711 1.701 1 86.44 84 ALA A N 1
ATOM 681 C CA . ALA A 1 84 ? -13.039 -8.531 0.706 1 86.44 84 ALA A CA 1
ATOM 682 C C . ALA A 1 84 ? -13.32 -7.32 -0.181 1 86.44 84 ALA A C 1
ATOM 684 O O . ALA A 1 84 ? -12.438 -6.488 -0.405 1 86.44 84 ALA A O 1
ATOM 685 N N . GLU A 1 85 ? -14.547 -7.195 -0.63 1 89.81 85 GLU A N 1
ATOM 686 C CA . GLU A 1 85 ? -14.914 -6.082 -1.5 1 89.81 85 GLU A CA 1
ATOM 687 C C . GLU A 1 85 ? -14.883 -4.758 -0.746 1 89.81 85 GLU A C 1
ATOM 689 O O . GLU A 1 85 ? -14.453 -3.738 -1.288 1 89.81 85 GLU A O 1
ATOM 694 N N . LEU A 1 86 ? -15.359 -4.82 0.455 1 91.25 86 LEU A N 1
ATOM 695 C CA . LEU A 1 86 ? -15.359 -3.615 1.276 1 91.25 86 LEU A CA 1
ATOM 696 C C . LEU A 1 86 ? -13.938 -3.115 1.509 1 91.25 86 LEU A C 1
ATOM 698 O O . LEU A 1 86 ? -13.648 -1.932 1.32 1 91.25 86 LEU A O 1
ATOM 702 N N . SER A 1 87 ? -13.062 -3.986 1.885 1 91.12 87 SER A N 1
ATOM 703 C CA . SER A 1 87 ? -11.672 -3.637 2.123 1 91.12 87 SER A CA 1
ATOM 704 C C . SER A 1 87 ? -11.016 -3.076 0.864 1 91.12 87 SER A C 1
ATOM 706 O O . SER A 1 87 ? -10.312 -2.066 0.919 1 91.12 87 SER A O 1
ATOM 708 N N . GLU A 1 88 ? -11.273 -3.676 -0.219 1 91.75 88 GLU A N 1
ATOM 709 C CA . GLU A 1 88 ? -10.703 -3.207 -1.479 1 91.75 88 GLU A CA 1
ATOM 710 C C . GLU A 1 88 ? -11.219 -1.815 -1.834 1 91.75 88 GLU A C 1
ATOM 712 O O . GLU A 1 88 ? -10.453 -0.958 -2.277 1 91.75 88 GLU A O 1
ATOM 717 N N . ALA A 1 89 ? -12.508 -1.631 -1.684 1 93.94 89 ALA A N 1
ATOM 718 C CA . ALA A 1 89 ? -13.094 -0.329 -1.989 1 93.94 89 ALA A CA 1
ATOM 719 C C . ALA A 1 89 ? -12.484 0.766 -1.121 1 93.94 89 ALA A C 1
ATOM 721 O O . ALA A 1 89 ? -12.141 1.842 -1.618 1 93.94 89 ALA A O 1
ATOM 722 N N . ILE A 1 90 ? -12.305 0.482 0.16 1 94.88 90 ILE A N 1
ATOM 723 C CA . ILE A 1 90 ? -11.742 1.443 1.1 1 94.88 90 ILE A CA 1
ATOM 724 C C . ILE A 1 90 ? -10.312 1.785 0.69 1 94.88 90 ILE A C 1
ATOM 726 O O . ILE A 1 90 ? -9.938 2.959 0.635 1 94.88 90 ILE A O 1
ATOM 730 N N . ASN A 1 91 ? -9.586 0.802 0.315 1 93.44 91 ASN A N 1
ATOM 731 C CA . ASN A 1 91 ? -8.188 0.986 -0.075 1 93.44 91 ASN A CA 1
ATOM 732 C C . ASN A 1 91 ? -8.07 1.693 -1.422 1 93.44 91 ASN A C 1
ATOM 734 O O . ASN A 1 91 ? -7.039 2.293 -1.725 1 93.44 91 ASN A O 1
ATOM 738 N N . SER A 1 92 ? -9.117 1.677 -2.188 1 94.88 92 SER A N 1
ATOM 739 C CA . SER A 1 92 ? -9.078 2.195 -3.551 1 94.88 92 SER A CA 1
ATOM 740 C C . SER A 1 92 ? -9.82 3.525 -3.656 1 94.88 92 SER A C 1
ATOM 742 O O . SER A 1 92 ? -9.883 4.121 -4.734 1 94.88 92 SER A O 1
ATOM 744 N N . MET A 1 93 ? -10.352 3.941 -2.572 1 96.88 93 MET A N 1
ATOM 745 C CA . MET A 1 93 ? -11.32 5.039 -2.621 1 96.88 93 MET A CA 1
ATOM 746 C C . MET A 1 93 ? -10.703 6.266 -3.287 1 96.88 93 MET A C 1
ATOM 748 O O . MET A 1 93 ? -11.297 6.836 -4.207 1 96.88 93 MET A O 1
ATOM 752 N N . TYR A 1 94 ? -9.523 6.688 -2.877 1 96.56 94 TYR A N 1
ATOM 753 C CA . TYR A 1 94 ? -8.875 7.855 -3.459 1 96.56 94 TYR A CA 1
ATOM 754 C C . TYR A 1 94 ? -8.672 7.672 -4.957 1 96.56 94 TYR A C 1
ATOM 756 O O . TYR A 1 94 ? -8.961 8.578 -5.746 1 96.56 94 TYR A O 1
ATOM 764 N N . SER A 1 95 ? -8.211 6.523 -5.383 1 95.25 95 SER A N 1
ATOM 765 C CA . SER A 1 95 ? -7.938 6.234 -6.785 1 95.25 95 SER A CA 1
ATOM 766 C C . SER A 1 95 ? -9.219 6.223 -7.613 1 95.25 95 SER A C 1
ATOM 768 O O . SER A 1 95 ? -9.219 6.641 -8.773 1 95.25 95 SER A O 1
ATOM 770 N N . TYR A 1 96 ? -10.336 5.695 -7.043 1 97.06 96 TYR A N 1
ATOM 771 C CA . TYR A 1 96 ? -11.617 5.699 -7.75 1 97.06 96 TYR A CA 1
ATOM 772 C C . TYR A 1 96 ? -12.008 7.113 -8.156 1 97.06 96 TYR A C 1
ATOM 774 O O . TYR A 1 96 ? -12.375 7.355 -9.312 1 97.06 96 TYR A O 1
ATOM 782 N N . TYR A 1 97 ? -11.867 8.008 -7.25 1 98.12 97 TYR A N 1
ATOM 783 C CA . TYR A 1 97 ? -12.258 9.391 -7.531 1 98.12 97 TYR A CA 1
ATOM 784 C C . TYR A 1 97 ? -11.234 10.078 -8.414 1 98.12 97 TYR A C 1
ATOM 786 O O . TYR A 1 97 ? -11.586 10.898 -9.266 1 98.12 97 TYR A O 1
ATOM 794 N N . LEU A 1 98 ? -9.984 9.758 -8.227 1 96.75 98 LEU A N 1
ATOM 795 C CA . LEU A 1 98 ? -8.906 10.359 -9.008 1 96.75 98 LEU A CA 1
ATOM 796 C C . LEU A 1 98 ? -9.039 10 -10.477 1 96.75 98 LEU A C 1
ATOM 798 O O . LEU A 1 98 ? -8.82 10.844 -11.352 1 96.75 98 LEU A O 1
ATOM 802 N N . LEU A 1 99 ? -9.414 8.781 -10.766 1 95.56 99 LEU A N 1
ATOM 803 C CA . LEU A 1 99 ? -9.352 8.266 -12.133 1 95.56 99 LEU A CA 1
ATOM 804 C C . LEU A 1 99 ? -10.695 8.43 -12.836 1 95.56 99 LEU A C 1
ATOM 806 O O . LEU A 1 99 ? -10.812 8.156 -14.031 1 95.56 99 LEU A O 1
ATOM 810 N N . ALA A 1 100 ? -11.719 8.891 -12.102 1 97.75 100 ALA A N 1
ATOM 811 C CA . ALA A 1 100 ? -13.016 9.148 -12.727 1 97.75 100 ALA A CA 1
ATOM 812 C C . ALA A 1 100 ? -12.914 10.289 -13.742 1 97.75 100 ALA A C 1
ATOM 814 O O . ALA A 1 100 ? -12.164 11.242 -13.547 1 97.75 100 ALA A O 1
ATOM 815 N N . ARG A 1 101 ? -13.727 10.164 -14.773 1 97.44 101 ARG A N 1
ATOM 816 C CA . ARG A 1 101 ? -13.773 11.227 -15.781 1 97.44 101 ARG A CA 1
ATOM 817 C C . ARG A 1 101 ? -14.336 12.516 -15.188 1 97.44 101 ARG A C 1
ATOM 819 O O . ARG A 1 101 ? -13.867 13.609 -15.508 1 97.44 101 ARG A O 1
ATOM 826 N N . VAL A 1 102 ? -15.328 12.352 -14.391 1 98.38 102 VAL A N 1
ATOM 827 C CA . VAL A 1 102 ? -15.969 13.484 -13.734 1 98.38 102 VAL A CA 1
ATOM 828 C C . VAL A 1 102 ? -16.641 13.016 -12.445 1 98.38 102 VAL A C 1
ATOM 830 O O . VAL A 1 102 ? -17.203 11.922 -12.391 1 98.38 102 VAL A O 1
ATOM 833 N N . CYS A 1 103 ? -16.516 13.812 -11.406 1 98.88 103 CYS A N 1
ATOM 834 C CA . CYS A 1 103 ? -17.219 13.562 -10.148 1 98.88 103 CYS A CA 1
ATOM 835 C C . CYS A 1 103 ? -18.438 14.469 -10.008 1 98.88 103 CYS A C 1
ATOM 837 O O . CYS A 1 103 ? -18.328 15.688 -10.164 1 98.88 103 CYS A O 1
ATOM 839 N N . PHE A 1 104 ? -19.594 13.891 -9.836 1 98.94 104 PHE A N 1
ATOM 840 C CA . PHE A 1 104 ? -20.812 14.625 -9.508 1 98.94 104 PHE A CA 1
ATOM 841 C C . PHE A 1 104 ? -21.016 14.68 -8 1 98.94 104 PHE A C 1
ATOM 843 O O . PHE A 1 104 ? -21.156 13.641 -7.352 1 98.94 104 PHE A O 1
ATOM 850 N N . VAL A 1 105 ? -20.969 15.867 -7.465 1 98.88 105 VAL A N 1
ATOM 851 C CA . VAL A 1 105 ? -21.266 16.062 -6.051 1 98.88 105 VAL A CA 1
ATOM 852 C C . VAL A 1 105 ? -22.719 16.469 -5.883 1 98.88 105 VAL A C 1
ATOM 854 O O . VAL A 1 105 ? -23.125 17.547 -6.332 1 98.88 105 VAL A O 1
ATOM 857 N N . TYR A 1 106 ? -23.469 15.602 -5.25 1 98.5 106 TYR A N 1
ATOM 858 C CA . TYR A 1 106 ? -24.891 15.867 -5.043 1 98.5 106 TYR A CA 1
ATOM 859 C C . TYR A 1 106 ? -25.156 16.281 -3.602 1 98.5 106 TYR A C 1
ATOM 861 O O . TYR A 1 106 ? -24.938 15.5 -2.674 1 98.5 106 TYR A O 1
ATOM 869 N N . LEU A 1 107 ? -25.656 17.484 -3.457 1 97.75 107 LEU A N 1
ATOM 870 C CA . LEU A 1 107 ? -25.953 18.047 -2.139 1 97.75 107 LEU A CA 1
ATOM 871 C C . LEU A 1 107 ? -27.453 18.078 -1.897 1 97.75 107 LEU A C 1
ATOM 873 O O . LEU A 1 107 ? -28.109 19.078 -2.195 1 97.75 107 LEU A O 1
ATOM 877 N N . SER A 1 108 ? -27.922 17.062 -1.262 1 96.38 108 SER A N 1
ATOM 878 C CA . SER A 1 108 ? -29.359 16.891 -1.084 1 96.38 108 SER A CA 1
ATOM 879 C C . SER A 1 108 ? -29.938 17.969 -0.16 1 96.38 108 SER A C 1
ATOM 881 O O . SER A 1 108 ? -31.141 18.219 -0.173 1 96.38 108 SER A O 1
ATOM 883 N N . ASP A 1 109 ? -29.141 18.625 0.682 1 95.88 109 ASP A N 1
ATOM 884 C CA . ASP A 1 109 ? -29.594 19.578 1.687 1 95.88 109 ASP A CA 1
ATOM 885 C C . ASP A 1 109 ? -29.344 21.016 1.236 1 95.88 109 ASP A C 1
ATOM 887 O O . ASP A 1 109 ? -29.469 21.953 2.033 1 95.88 109 ASP A O 1
ATOM 891 N N . VAL A 1 110 ? -28.922 21.234 -0.003 1 95.31 110 VAL A N 1
ATOM 892 C CA . VAL A 1 110 ? -28.719 22.562 -0.554 1 95.31 110 VAL A CA 1
ATOM 893 C C . VAL A 1 110 ? -29.828 22.891 -1.558 1 95.31 110 VAL A C 1
ATOM 895 O O . VAL A 1 110 ? -30 22.156 -2.539 1 95.31 110 VAL A O 1
ATOM 898 N N . PRO A 1 111 ? -30.562 23.953 -1.386 1 92.75 111 PRO A N 1
ATOM 899 C CA . PRO A 1 111 ? -31.625 24.312 -2.322 1 92.75 111 PRO A CA 1
ATOM 900 C C . PRO A 1 111 ? -31.094 24.875 -3.635 1 92.75 111 PRO A C 1
ATOM 902 O O . PRO A 1 111 ? -29.938 25.312 -3.699 1 92.75 111 PRO A O 1
ATOM 905 N N . PRO A 1 112 ? -31.875 24.875 -4.695 1 90.69 112 PRO A N 1
ATOM 906 C CA . PRO A 1 112 ? -31.453 25.438 -5.98 1 90.69 112 PRO A CA 1
ATOM 907 C C . PRO A 1 112 ? -31.109 26.922 -5.887 1 90.69 112 PRO A C 1
ATOM 909 O O . PRO A 1 112 ? -31.672 27.641 -5.062 1 90.69 112 PRO A O 1
ATOM 912 N N . PRO A 1 113 ? -30.094 27.438 -6.691 1 80.19 113 PRO A N 1
ATOM 913 C CA . PRO A 1 113 ? -29.609 28.812 -6.637 1 80.19 113 PRO A CA 1
ATOM 914 C C . PRO A 1 113 ? -30.719 29.844 -6.902 1 80.19 113 PRO A C 1
ATOM 916 O O . PRO A 1 113 ? -30.578 31.016 -6.551 1 80.19 113 PRO A O 1
ATOM 919 N N . SER A 1 114 ? -31.672 29.812 -7.828 1 65.81 114 SER A N 1
ATOM 920 C CA . SER A 1 114 ? -32.625 30.906 -7.961 1 65.81 114 SER A CA 1
ATOM 921 C C . SER A 1 114 ? -32.938 31.531 -6.609 1 65.81 114 SER A C 1
ATOM 923 O O . SER A 1 114 ? -33.344 32.688 -6.535 1 65.81 114 SER A O 1
ATOM 925 N N . ALA A 1 115 ? -33.125 30.844 -5.648 1 53.28 115 ALA A N 1
ATOM 926 C CA . ALA A 1 115 ? -33.688 31.328 -4.379 1 53.28 115 ALA A CA 1
ATOM 927 C C . ALA A 1 115 ? -32.625 32.094 -3.6 1 53.28 115 ALA A C 1
ATOM 929 O O . ALA A 1 115 ? -32.938 32.812 -2.633 1 53.28 115 ALA A O 1
ATOM 930 N N . SER A 1 116 ? -31.328 31.656 -3.746 1 50.56 116 SER A N 1
ATOM 931 C CA . SER A 1 116 ? -30.297 32.188 -2.852 1 50.56 116 SER A CA 1
ATOM 932 C C . SER A 1 116 ? -29.406 33.188 -3.572 1 50.56 116 SER A C 1
ATOM 934 O O . SER A 1 116 ? -29.266 33.125 -4.797 1 50.56 116 SER A O 1
ATOM 936 N N . PRO A 1 117 ? -28.828 34.25 -2.857 1 50.47 117 PRO A N 1
ATOM 937 C CA . PRO A 1 117 ? -27.969 35.375 -3.26 1 50.47 117 PRO A CA 1
ATOM 938 C C . PRO A 1 117 ? -26.719 34.938 -4.02 1 50.47 117 PRO A C 1
ATOM 940 O O . PRO A 1 117 ? -26.391 33.75 -4.008 1 50.47 117 PRO A O 1
ATOM 943 N N . PRO A 1 118 ? -25.875 35.875 -4.582 1 48 118 PRO A N 1
ATOM 944 C CA . PRO A 1 118 ? -24.656 35.781 -5.395 1 48 118 PRO A CA 1
ATOM 945 C C . PRO A 1 118 ? -23.703 34.688 -4.879 1 48 118 PRO A C 1
ATOM 947 O O . PRO A 1 118 ? -23.734 34.375 -3.691 1 48 118 PRO A O 1
ATOM 950 N N . MET A 1 119 ? -22.922 33.969 -5.828 1 50.56 119 MET A N 1
ATOM 951 C CA . MET A 1 119 ? -22.016 32.812 -5.703 1 50.56 119 MET A CA 1
ATOM 952 C C . MET A 1 119 ? -21.219 32.906 -4.406 1 50.56 119 MET A C 1
ATOM 954 O O . MET A 1 119 ? -20.781 31.875 -3.879 1 50.56 119 MET A O 1
ATOM 958 N N . GLY A 1 120 ? -20.75 34.156 -4.105 1 50.12 120 GLY A N 1
ATOM 959 C CA . GLY A 1 120 ? -19.812 34.312 -3.01 1 50.12 120 GLY A CA 1
ATOM 960 C C . GLY A 1 120 ? -20.375 33.875 -1.669 1 50.12 120 GLY A C 1
ATOM 961 O O . GLY A 1 120 ? -19.609 33.594 -0.732 1 50.12 120 GLY A O 1
ATOM 962 N N . ASN A 1 121 ? -21.656 34.125 -1.446 1 54.62 121 ASN A N 1
ATOM 963 C CA . ASN A 1 121 ? -22.203 33.938 -0.106 1 54.62 121 ASN A CA 1
ATOM 964 C C . ASN A 1 121 ? -23.266 32.844 -0.092 1 54.62 121 ASN A C 1
ATOM 966 O O . ASN A 1 121 ? -24.469 33.156 -0.045 1 54.62 121 ASN A O 1
ATOM 970 N N . MET A 1 122 ? -22.922 31.734 -0.597 1 69.94 122 MET A N 1
ATOM 971 C CA . MET A 1 122 ? -23.984 30.75 -0.53 1 69.94 122 MET A CA 1
ATOM 972 C C . MET A 1 122 ? -24.031 30.078 0.841 1 69.94 122 MET A C 1
ATOM 974 O O . MET A 1 122 ? -23.438 29.016 1.034 1 69.94 122 MET A O 1
ATOM 978 N N . PRO A 1 123 ? -24.625 30.781 1.864 1 81.44 123 PRO A N 1
ATOM 979 C CA . PRO A 1 123 ? -24.688 30.234 3.221 1 81.44 123 PRO A CA 1
ATOM 980 C C . PRO A 1 123 ? -25.25 28.812 3.254 1 81.44 123 PRO A C 1
ATOM 982 O O . PRO A 1 123 ? -24.812 28 4.07 1 81.44 123 PRO A O 1
ATOM 985 N N . SER A 1 124 ? -26.125 28.562 2.346 1 87.75 124 SER A N 1
ATOM 986 C CA . SER A 1 124 ? -26.703 27.219 2.318 1 87.75 124 SER A CA 1
ATOM 987 C C . SER A 1 124 ? -25.641 26.188 1.923 1 87.75 124 SER A C 1
ATOM 989 O O . SER A 1 124 ? -25.656 25.062 2.438 1 87.75 124 SER A O 1
ATOM 991 N N . LEU A 1 125 ? -24.797 26.625 1.015 1 92.88 125 LEU A N 1
ATOM 992 C CA . LEU A 1 125 ? -23.734 25.719 0.596 1 92.88 125 LEU A CA 1
ATOM 993 C C . LEU A 1 125 ? -22.812 25.391 1.762 1 92.88 125 LEU A C 1
ATOM 995 O O . LEU A 1 125 ? -22.5 24.219 2.008 1 92.88 125 LEU A O 1
ATOM 999 N N . ALA A 1 126 ? -22.438 26.344 2.512 1 93.56 126 ALA A N 1
ATOM 1000 C CA . ALA A 1 126 ? -21.5 26.188 3.613 1 93.56 126 ALA A CA 1
ATOM 1001 C C . ALA A 1 126 ? -22.078 25.328 4.723 1 93.56 126 ALA A C 1
ATOM 1003 O O . ALA A 1 126 ? -21.344 24.672 5.465 1 93.56 126 ALA A O 1
ATOM 1004 N N . ARG A 1 127 ? -23.391 25.219 4.824 1 94.5 127 ARG A N 1
ATOM 1005 C CA . ARG A 1 127 ? -24.062 24.516 5.902 1 94.5 127 ARG A CA 1
ATOM 1006 C C . ARG A 1 127 ? -24.312 23.062 5.516 1 94.5 127 ARG A C 1
ATOM 1008 O O . ARG A 1 127 ? -24.797 22.266 6.332 1 94.5 127 ARG A O 1
ATOM 1015 N N . SER A 1 128 ? -24.031 22.719 4.305 1 97.06 128 SER A N 1
ATOM 1016 C CA . SER A 1 128 ? -24.281 21.359 3.846 1 97.06 128 SER A CA 1
ATOM 1017 C C . SER A 1 128 ? -23.516 20.344 4.691 1 97.06 128 SER A C 1
ATOM 1019 O O . SER A 1 128 ? -22.344 20.547 5.004 1 97.06 128 SER A O 1
ATOM 1021 N N . ARG A 1 129 ? -24.188 19.234 5.02 1 97.19 129 ARG A N 1
ATOM 1022 C CA . ARG A 1 129 ? -23.594 18.141 5.773 1 97.19 129 ARG A CA 1
ATOM 1023 C C . ARG A 1 129 ? -22.422 17.531 5.02 1 97.19 129 ARG A C 1
ATOM 1025 O O . ARG A 1 129 ? -21.516 16.953 5.633 1 97.19 129 ARG A O 1
ATOM 1032 N N . TRP A 1 130 ? -22.422 17.609 3.729 1 98.19 130 TRP A N 1
ATOM 1033 C CA . TRP A 1 130 ? -21.375 17.047 2.873 1 98.19 130 TRP A CA 1
ATOM 1034 C C . TRP A 1 130 ? -20 17.547 3.271 1 98.19 130 TRP A C 1
ATOM 1036 O O . TRP A 1 130 ? -19.031 16.781 3.279 1 98.19 130 TRP A O 1
ATOM 1046 N N . PHE A 1 131 ? -19.875 18.766 3.744 1 97.88 131 PHE A N 1
ATOM 1047 C CA . PHE A 1 131 ? -18.609 19.391 4.066 1 97.88 131 PHE A CA 1
ATOM 1048 C C . PHE A 1 131 ? -18.109 18.953 5.438 1 97.88 131 PHE A C 1
ATOM 1050 O O . PHE A 1 131 ? -16.984 19.25 5.82 1 97.88 131 PHE A O 1
ATOM 1057 N N . THR A 1 132 ? -18.891 18.156 6.145 1 97.19 132 THR A N 1
ATOM 1058 C CA . THR A 1 132 ? -18.516 17.766 7.496 1 97.19 132 THR A CA 1
ATOM 1059 C C . THR A 1 132 ? -18.219 16.266 7.559 1 97.19 132 THR A C 1
ATOM 1061 O O . THR A 1 132 ? -17.812 15.758 8.602 1 97.19 132 THR A O 1
ATOM 1064 N N . ARG A 1 133 ? -18.422 15.523 6.488 1 98.19 133 ARG A N 1
ATOM 1065 C CA . ARG A 1 133 ? -18.219 14.078 6.484 1 98.19 133 ARG A CA 1
ATOM 1066 C C . ARG A 1 133 ? -16.797 13.719 6.109 1 98.19 133 ARG A C 1
ATOM 1068 O O . ARG A 1 133 ? -16.203 14.336 5.223 1 98.19 133 ARG A O 1
ATOM 1075 N N . GLY A 1 134 ? -16.25 12.703 6.809 1 98.38 134 GLY A N 1
ATOM 1076 C CA . GLY A 1 134 ? -14.859 12.312 6.637 1 98.38 134 GLY A CA 1
ATOM 1077 C C . GLY A 1 134 ? -14.531 11.867 5.227 1 98.38 134 GLY A C 1
ATOM 1078 O O . GLY A 1 134 ? -13.594 12.375 4.609 1 98.38 134 GLY A O 1
ATOM 1079 N N . TRP A 1 135 ? -15.359 11.031 4.582 1 98.25 135 TRP A N 1
ATOM 1080 C CA . TRP A 1 135 ? -15.086 10.438 3.277 1 98.25 135 TRP A CA 1
ATOM 1081 C C . TRP A 1 135 ? -15.125 11.492 2.178 1 98.25 135 TRP A C 1
ATOM 1083 O O . TRP A 1 135 ? -14.406 11.391 1.183 1 98.25 135 TRP A O 1
ATOM 1093 N N . THR A 1 136 ? -15.891 12.523 2.336 1 98.69 136 THR A N 1
ATOM 1094 C CA . THR A 1 136 ? -16.094 13.5 1.271 1 98.69 136 THR A CA 1
ATOM 1095 C C . THR A 1 136 ? -14.844 14.359 1.085 1 98.69 136 THR A C 1
ATOM 1097 O O . THR A 1 136 ? -14.695 15.031 0.065 1 98.69 136 THR A O 1
ATOM 1100 N N . LEU A 1 137 ? -13.898 14.32 2.055 1 98.69 137 LEU A N 1
ATOM 1101 C CA . LEU A 1 137 ? -12.672 15.094 1.894 1 98.69 137 LEU A CA 1
ATOM 1102 C C . LEU A 1 137 ? -11.859 14.594 0.701 1 98.69 137 LEU A C 1
ATOM 1104 O O . LEU A 1 137 ? -11.508 15.375 -0.187 1 98.69 137 LEU A O 1
ATOM 1108 N N . GLN A 1 138 ? -11.586 13.32 0.716 1 97.94 138 GLN A N 1
ATOM 1109 C CA . GLN A 1 138 ? -10.812 12.789 -0.406 1 97.94 138 GLN A CA 1
ATOM 1110 C C . GLN A 1 138 ? -11.625 12.828 -1.697 1 97.94 138 GLN A C 1
ATOM 1112 O O . GLN A 1 138 ? -11.07 12.992 -2.783 1 97.94 138 GLN A O 1
ATOM 1117 N N . GLU A 1 139 ? -12.969 12.773 -1.553 1 98.44 139 GLU A N 1
ATOM 1118 C CA . GLU A 1 139 ? -13.844 12.859 -2.719 1 98.44 139 GLU A CA 1
ATOM 1119 C C . GLU A 1 139 ? -13.844 14.266 -3.307 1 98.44 139 GLU A C 1
ATOM 1121 O O . GLU A 1 139 ? -14.172 14.453 -4.48 1 98.44 139 GLU A O 1
ATOM 1126 N N . LEU A 1 140 ? -13.555 15.203 -2.512 1 98.56 140 LEU A N 1
ATOM 1127 C CA . LEU A 1 140 ? -13.391 16.578 -2.951 1 98.56 140 LEU A CA 1
ATOM 1128 C C . LEU A 1 140 ? -12.031 16.781 -3.613 1 98.56 140 LEU A C 1
ATOM 1130 O O . LEU A 1 140 ? -11.945 17.406 -4.672 1 98.56 140 LEU A O 1
ATOM 1134 N N . ILE A 1 141 ? -11 16.25 -3.064 1 98 141 ILE A N 1
ATOM 1135 C CA . ILE A 1 141 ? -9.625 16.562 -3.428 1 98 141 ILE A CA 1
ATOM 1136 C C . ILE A 1 141 ? -9.203 15.727 -4.633 1 98 141 ILE A C 1
ATOM 1138 O O . ILE A 1 141 ? -8.555 16.234 -5.555 1 98 141 ILE A O 1
ATOM 1142 N N . ALA A 1 142 ? -9.539 14.508 -4.742 1 97.62 142 ALA A N 1
ATOM 1143 C CA . ALA A 1 142 ? -8.969 13.516 -5.656 1 97.62 142 ALA A CA 1
ATOM 1144 C C . ALA A 1 142 ? -9.406 13.789 -7.094 1 97.62 142 ALA A C 1
ATOM 1146 O O . ALA A 1 142 ? -8.578 13.789 -8.008 1 97.62 142 ALA A O 1
ATOM 1147 N N . PRO A 1 143 ? -10.727 14.109 -7.328 1 97.56 143 PRO A N 1
ATOM 1148 C CA . PRO A 1 143 ? -11.125 14.227 -8.734 1 97.56 143 PRO A CA 1
ATOM 1149 C C . PRO A 1 143 ? -10.5 15.43 -9.43 1 97.56 143 PRO A C 1
ATOM 1151 O O . PRO A 1 143 ? -10.336 16.484 -8.82 1 97.56 143 PRO A O 1
ATOM 1154 N N . ARG A 1 144 ? -10.25 15.266 -10.648 1 93.94 144 ARG A N 1
ATOM 1155 C CA . ARG A 1 144 ? -9.742 16.359 -11.461 1 93.94 144 ARG A CA 1
ATOM 1156 C C . ARG A 1 144 ? -10.836 17.391 -11.734 1 93.94 144 ARG A C 1
ATOM 1158 O O . ARG A 1 144 ? -10.57 18.594 -11.797 1 93.94 144 ARG A O 1
ATOM 1165 N N . ARG A 1 145 ? -11.992 16.875 -11.93 1 96.31 145 ARG A N 1
ATOM 1166 C CA . ARG A 1 145 ? -13.164 17.703 -12.203 1 96.31 145 ARG A CA 1
ATOM 1167 C C . ARG A 1 145 ? -14.359 17.25 -11.383 1 96.31 145 ARG A C 1
ATOM 1169 O O . ARG A 1 145 ? -14.688 16.062 -11.352 1 96.31 145 ARG A O 1
ATOM 1176 N N . ALA A 1 146 ? -14.992 18.234 -10.703 1 98.5 146 ALA A N 1
ATOM 1177 C CA . ALA A 1 146 ? -16.172 17.938 -9.898 1 98.5 146 ALA A CA 1
ATOM 1178 C C . ALA A 1 146 ? -17.266 18.969 -10.148 1 98.5 146 ALA A C 1
ATOM 1180 O O . ALA A 1 146 ? -17 20.188 -10.148 1 98.5 146 ALA A O 1
ATOM 1181 N N . ILE A 1 147 ? -18.422 18.5 -10.438 1 98.38 147 ILE A N 1
ATOM 1182 C CA . ILE A 1 147 ? -19.594 19.375 -10.617 1 98.38 147 ILE A CA 1
ATOM 1183 C C . ILE A 1 147 ? -20.531 19.219 -9.438 1 98.38 147 ILE A C 1
ATOM 1185 O O . ILE A 1 147 ? -20.938 18.094 -9.102 1 98.38 147 ILE A O 1
ATOM 1189 N N . PHE A 1 148 ? -20.875 20.359 -8.844 1 98.12 148 PHE A N 1
ATOM 1190 C CA . PHE A 1 148 ? -21.719 20.375 -7.652 1 98.12 148 PHE A CA 1
ATOM 1191 C C . PHE A 1 148 ? -23.172 20.641 -8.023 1 98.12 148 PHE A C 1
ATOM 1193 O O . PHE A 1 148 ? -23.469 21.578 -8.766 1 98.12 148 PHE A O 1
ATOM 1200 N N . TYR A 1 149 ? -24.031 19.797 -7.457 1 97.56 149 TYR A N 1
ATOM 1201 C CA . TYR A 1 149 ? -25.469 19.906 -7.75 1 97.56 149 TYR A CA 1
ATOM 1202 C C . TYR A 1 149 ? -26.266 20.094 -6.473 1 97.56 149 TYR A C 1
ATOM 1204 O O . TYR A 1 149 ? -25.953 19.516 -5.438 1 97.56 149 TYR A O 1
ATOM 1212 N N . ALA A 1 150 ? -27.359 20.891 -6.633 1 96.25 150 ALA A N 1
ATOM 1213 C CA . ALA A 1 150 ? -28.312 21.109 -5.551 1 96.25 150 ALA A CA 1
ATOM 1214 C C . ALA A 1 150 ? -29.312 19.969 -5.449 1 96.25 150 ALA A C 1
ATOM 1216 O O . ALA A 1 150 ? -29.172 18.953 -6.145 1 96.25 150 ALA A O 1
ATOM 1217 N N . SER A 1 151 ? -30.266 20.094 -4.547 1 95.81 151 SER A N 1
ATOM 1218 C CA . SER A 1 151 ? -31.234 19.047 -4.23 1 95.81 151 SER A CA 1
ATOM 1219 C C . SER A 1 151 ? -32.094 18.703 -5.441 1 95.81 151 SER A C 1
ATOM 1221 O O . SER A 1 151 ? -32.562 17.578 -5.559 1 95.81 151 SER A O 1
ATOM 1223 N N . ASP A 1 152 ? -32.219 19.641 -6.375 1 95.25 152 ASP A N 1
ATOM 1224 C CA . ASP A 1 152 ? -33.031 19.375 -7.566 1 95.25 152 ASP A CA 1
ATOM 1225 C C . ASP A 1 152 ? -32.125 19.062 -8.766 1 95.25 152 ASP A C 1
ATOM 1227 O O . ASP A 1 152 ? -32.594 19.141 -9.914 1 95.25 152 ASP A O 1
ATOM 1231 N N . TRP A 1 153 ? -30.797 18.891 -8.562 1 96.88 153 TRP A N 1
ATOM 1232 C CA . TRP A 1 153 ? -29.781 18.547 -9.562 1 96.88 153 TRP A CA 1
ATOM 1233 C C . TRP A 1 153 ? -29.484 19.734 -10.461 1 96.88 153 TRP A C 1
ATOM 1235 O O . TRP A 1 153 ? -28.938 19.562 -11.555 1 96.88 153 TRP A O 1
ATOM 1245 N N . SER A 1 154 ? -29.875 20.953 -9.984 1 95.44 154 SER A N 1
ATOM 1246 C CA . SER A 1 154 ? -29.359 22.141 -10.656 1 95.44 154 SER A CA 1
ATOM 1247 C C . SER A 1 154 ? -27.891 22.375 -10.305 1 95.44 154 SER A C 1
ATOM 1249 O O . SER A 1 154 ? -27.469 22.156 -9.164 1 95.44 154 SER A O 1
ATOM 1251 N N . ARG A 1 155 ? -27.203 22.844 -11.227 1 94.88 155 ARG A N 1
ATOM 1252 C CA . ARG A 1 155 ? -25.766 23.031 -11.055 1 94.88 155 ARG A CA 1
ATOM 1253 C C . ARG A 1 155 ? -25.469 24.25 -10.18 1 94.88 155 ARG A C 1
ATOM 1255 O O . ARG A 1 155 ? -26.031 25.312 -10.391 1 94.88 155 ARG A O 1
ATOM 1262 N N . ILE A 1 156 ? -24.641 24.062 -9.227 1 93.88 156 ILE A N 1
ATOM 1263 C CA . ILE A 1 156 ? -24.234 25.125 -8.32 1 93.88 156 ILE A CA 1
ATOM 1264 C C . ILE A 1 156 ? -22.906 25.719 -8.781 1 93.88 156 ILE A C 1
ATOM 1266 O O . ILE A 1 156 ? -22.75 26.938 -8.805 1 93.88 156 ILE A O 1
ATOM 1270 N N . GLY A 1 157 ? -21.938 24.875 -9.078 1 94.5 157 GLY A N 1
ATOM 1271 C CA . GLY A 1 157 ? -20.594 25.266 -9.469 1 94.5 157 GLY A CA 1
ATOM 1272 C C . GLY A 1 157 ? -19.719 24.094 -9.844 1 94.5 157 GLY A C 1
ATOM 1273 O O . GLY A 1 157 ? -20.141 22.938 -9.75 1 94.5 157 GLY A O 1
ATOM 1274 N N . THR A 1 158 ? -18.531 24.469 -10.359 1 96.25 158 THR A N 1
ATOM 1275 C CA . THR A 1 158 ? -17.625 23.438 -10.828 1 96.25 158 THR A CA 1
ATOM 1276 C C . THR A 1 158 ? -16.219 23.672 -10.281 1 96.25 158 THR A C 1
ATOM 1278 O O . THR A 1 158 ? -15.727 24.797 -10.266 1 96.25 158 THR A O 1
ATOM 1281 N N . LYS A 1 159 ? -15.688 22.641 -9.68 1 96.69 159 LYS A N 1
ATOM 1282 C CA . LYS A 1 159 ? -14.258 22.578 -9.391 1 96.69 159 LYS A CA 1
ATOM 1283 C C . LYS A 1 159 ? -13.484 21.984 -10.57 1 96.69 159 LYS A C 1
ATOM 1285 O O . LYS A 1 159 ? -13.594 20.797 -10.852 1 96.69 159 LYS A O 1
ATOM 1290 N N . GLY A 1 160 ? -12.719 22.781 -11.242 1 92.19 160 GLY A N 1
ATOM 1291 C CA . GLY A 1 160 ? -11.953 22.359 -12.406 1 92.19 160 GLY A CA 1
ATOM 1292 C C . GLY A 1 160 ? -10.797 23.297 -12.734 1 92.19 160 GLY A C 1
ATOM 1293 O O . GLY A 1 160 ? -10.344 24.062 -11.875 1 92.19 160 GLY A O 1
ATOM 1294 N N . LEU A 1 161 ? -10.289 23.203 -13.883 1 85.25 161 LEU A N 1
ATOM 1295 C CA . LEU A 1 161 ? -9.047 23.875 -14.242 1 85.25 161 LEU A CA 1
ATOM 1296 C C . LEU A 1 161 ? -9.328 25.188 -14.977 1 85.25 161 LEU A C 1
ATOM 1298 O O . LEU A 1 161 ? -8.414 25.969 -15.219 1 85.25 161 LEU A O 1
ATOM 1302 N N . HIS A 1 162 ? -10.578 25.469 -15.188 1 86.81 162 HIS A N 1
ATOM 1303 C CA . HIS A 1 162 ? -10.906 26.672 -15.953 1 86.81 162 HIS A CA 1
ATOM 1304 C C . HIS A 1 162 ? -10.898 27.906 -15.062 1 86.81 162 HIS A C 1
ATOM 1306 O O . HIS A 1 162 ? -11.344 27.859 -13.914 1 86.81 162 HIS A O 1
ATOM 1312 N N . ARG A 1 163 ? -10.461 28.984 -15.562 1 84.5 163 ARG A N 1
ATOM 1313 C CA . ARG A 1 163 ? -10.336 30.234 -14.828 1 84.5 163 ARG A CA 1
ATOM 1314 C C . ARG A 1 163 ? -11.688 30.688 -14.289 1 84.5 163 ARG A C 1
ATOM 1316 O O . ARG A 1 163 ? -11.766 31.25 -13.188 1 84.5 163 ARG A O 1
ATOM 1323 N N . GLY A 1 164 ? -12.719 30.5 -15.086 1 88.19 164 GLY A N 1
ATOM 1324 C CA . GLY A 1 164 ? -14.055 30.906 -14.672 1 88.19 164 GLY A CA 1
ATOM 1325 C C . GLY A 1 164 ? -14.562 30.156 -13.453 1 88.19 164 GLY A C 1
ATOM 1326 O O . GLY A 1 164 ? -15.539 30.562 -12.836 1 88.19 164 GLY A O 1
ATOM 1327 N N . GLU A 1 165 ? -13.836 29.203 -12.992 1 91.19 165 GLU A N 1
ATOM 1328 C CA . GLU A 1 165 ? -14.266 28.359 -11.883 1 91.19 165 GLU A CA 1
ATOM 1329 C C . GLU A 1 165 ? -13.562 28.766 -10.586 1 91.19 165 GLU A C 1
ATOM 1331 O O . GLU A 1 165 ? -13.883 28.25 -9.516 1 91.19 165 GLU A O 1
ATOM 1336 N N . GLN A 1 166 ? -12.727 29.766 -10.648 1 91.69 166 GLN A N 1
ATOM 1337 C CA . GLN A 1 166 ? -11.875 30.141 -9.523 1 91.69 166 GLN A CA 1
ATOM 1338 C C . GLN A 1 166 ? -12.703 30.688 -8.367 1 91.69 166 GLN A C 1
ATOM 1340 O O . GLN A 1 166 ? -12.422 30.391 -7.203 1 91.69 166 GLN A O 1
ATOM 1345 N N . PRO A 1 167 ? -13.773 31.469 -8.656 1 91.25 167 PRO A N 1
ATOM 1346 C CA . PRO A 1 167 ? -14.57 31.969 -7.527 1 91.25 167 PRO A CA 1
ATOM 1347 C C . PRO A 1 167 ? -15.234 30.828 -6.738 1 91.25 167 PRO A C 1
ATOM 1349 O O . PRO A 1 167 ? -15.312 30.906 -5.508 1 91.25 167 PRO A O 1
ATOM 1352 N N . PHE A 1 168 ? -15.695 29.875 -7.449 1 94.12 168 PHE A N 1
ATOM 1353 C CA . PHE A 1 168 ? -16.312 28.734 -6.773 1 94.12 168 PHE A CA 1
ATOM 1354 C C . PHE A 1 168 ? -15.266 27.953 -5.977 1 94.12 168 PHE A C 1
ATOM 1356 O O . PHE A 1 168 ? -15.531 27.547 -4.848 1 94.12 168 PHE A O 1
ATOM 1363 N N . ILE A 1 169 ? -14.148 27.797 -6.535 1 95.75 169 ILE A N 1
ATOM 1364 C CA . ILE A 1 169 ? -13.047 27.125 -5.859 1 95.75 169 ILE A CA 1
ATOM 1365 C C . ILE A 1 169 ? -12.68 27.875 -4.582 1 95.75 169 ILE A C 1
ATOM 1367 O O . ILE A 1 169 ? -12.477 27.25 -3.533 1 95.75 169 ILE A O 1
ATOM 1371 N N . ALA A 1 170 ? -12.617 29.125 -4.656 1 94.31 170 ALA A N 1
ATOM 1372 C CA . ALA A 1 170 ? -12.305 29.953 -3.492 1 94.31 170 ALA A CA 1
ATOM 1373 C C . ALA A 1 170 ? -13.352 29.766 -2.395 1 94.31 170 ALA A C 1
ATOM 1375 O O . ALA A 1 170 ? -13.008 29.719 -1.21 1 94.31 170 ALA A O 1
ATOM 1376 N N . ALA A 1 171 ? -14.578 29.672 -2.814 1 94 171 ALA A N 1
ATOM 1377 C CA . ALA A 1 171 ? -15.656 29.453 -1.856 1 94 171 ALA A CA 1
ATOM 1378 C C . ALA A 1 171 ? -15.516 28.125 -1.147 1 94 171 ALA A C 1
ATOM 1380 O O . ALA A 1 171 ? -15.641 28.031 0.076 1 94 171 ALA A O 1
ATOM 1381 N N . ILE A 1 172 ? -15.25 27.094 -1.934 1 96.69 172 ILE A N 1
ATOM 1382 C CA . ILE A 1 172 ? -15.078 25.75 -1.37 1 96.69 172 ILE A CA 1
ATOM 1383 C C . ILE A 1 172 ? -13.875 25.734 -0.43 1 96.69 172 ILE A C 1
ATOM 1385 O O . ILE A 1 172 ? -13.914 25.109 0.63 1 96.69 172 ILE A O 1
ATOM 1389 N N . ALA A 1 173 ? -12.812 26.422 -0.847 1 96.19 173 ALA A N 1
ATOM 1390 C CA . ALA A 1 173 ? -11.617 26.531 -0.013 1 96.19 173 ALA A CA 1
ATOM 1391 C C . ALA A 1 173 ? -11.93 27.188 1.328 1 96.19 173 ALA A C 1
ATOM 1393 O O . ALA A 1 173 ? -11.461 26.734 2.373 1 96.19 173 ALA A O 1
ATOM 1394 N N . ALA A 1 174 ? -12.688 28.172 1.296 1 94.5 174 ALA A N 1
ATOM 1395 C CA . ALA A 1 174 ? -13.07 28.875 2.516 1 94.5 174 ALA A CA 1
ATOM 1396 C C . ALA A 1 174 ? -13.906 27.984 3.428 1 94.5 174 ALA A C 1
ATOM 1398 O O . ALA A 1 174 ? -13.734 28 4.648 1 94.5 174 ALA A O 1
ATOM 1399 N N . ILE A 1 175 ? -14.781 27.203 2.857 1 95.44 175 ILE A N 1
ATOM 1400 C CA . ILE A 1 175 ? -15.672 26.328 3.617 1 95.44 175 ILE A CA 1
ATOM 1401 C C . ILE A 1 175 ? -14.867 25.188 4.25 1 95.44 175 ILE A C 1
ATOM 1403 O O . ILE A 1 175 ? -15.078 24.844 5.414 1 95.44 175 ILE A O 1
ATOM 1407 N N . THR A 1 176 ? -13.922 24.594 3.561 1 96.5 176 THR A N 1
ATOM 1408 C CA . THR A 1 176 ? -13.32 23.328 3.938 1 96.5 176 THR A CA 1
ATOM 1409 C C . THR A 1 176 ? -11.969 23.547 4.602 1 96.5 176 THR A C 1
ATOM 1411 O O . THR A 1 176 ? -11.445 22.656 5.277 1 96.5 176 THR A O 1
ATOM 1414 N N . GLY A 1 177 ? -11.312 24.703 4.367 1 94.81 177 GLY A N 1
ATOM 1415 C CA . GLY A 1 177 ? -9.953 24.938 4.824 1 94.81 177 GLY A CA 1
ATOM 1416 C C . GLY A 1 177 ? -8.906 24.328 3.914 1 94.81 177 GLY A C 1
ATOM 1417 O O . GLY A 1 177 ? -7.707 24.531 4.121 1 94.81 177 GLY A O 1
ATOM 1418 N N . VAL A 1 178 ? -9.336 23.562 2.855 1 97.06 178 VAL A N 1
ATOM 1419 C CA . VAL A 1 178 ? -8.391 23.031 1.884 1 97.06 178 VAL A CA 1
ATOM 1420 C C . VAL A 1 178 ? -7.836 24.156 1.02 1 97.06 178 VAL A C 1
ATOM 1422 O O . VAL A 1 178 ? -8.578 25.047 0.606 1 97.06 178 VAL A O 1
ATOM 1425 N N . PHE A 1 179 ? -6.617 24.125 0.704 1 94.94 179 PHE A N 1
ATOM 1426 C CA . PHE A 1 179 ? -5.977 25.203 -0.03 1 94.94 179 PHE A CA 1
ATOM 1427 C C . PHE A 1 179 ? -6.477 25.25 -1.469 1 94.94 179 PHE A C 1
ATOM 1429 O O . PHE A 1 179 ? -6.672 24.219 -2.1 1 94.94 179 PHE A O 1
ATOM 1436 N N . GLU A 1 180 ? -6.605 26.438 -1.989 1 95.06 180 GLU A N 1
ATOM 1437 C CA . GLU A 1 180 ? -7.082 26.641 -3.354 1 95.06 180 GLU A CA 1
ATOM 1438 C C . GLU A 1 180 ? -6.172 25.953 -4.363 1 95.06 180 GLU A C 1
ATOM 1440 O O . GLU A 1 180 ? -6.648 25.391 -5.355 1 95.06 180 GLU A O 1
ATOM 1445 N N . SER A 1 181 ? -4.902 25.953 -4.051 1 93.19 181 SER A N 1
ATOM 1446 C CA . SER A 1 181 ? -3.938 25.359 -4.965 1 93.19 181 SER A CA 1
ATOM 1447 C C . SER A 1 181 ? -4.172 23.859 -5.102 1 93.19 181 SER A C 1
ATOM 1449 O O . SER A 1 181 ? -3.939 23.281 -6.168 1 93.19 181 SER A O 1
ATOM 1451 N N . VAL A 1 182 ? -4.617 23.219 -4.035 1 94.69 182 VAL A N 1
ATOM 1452 C CA . VAL A 1 182 ? -4.914 21.797 -4.055 1 94.69 182 VAL A CA 1
ATOM 1453 C C . VAL A 1 182 ? -6.207 21.547 -4.828 1 94.69 182 VAL A C 1
ATOM 1455 O O . VAL A 1 182 ? -6.27 20.656 -5.68 1 94.69 182 VAL A O 1
ATOM 1458 N N . LEU A 1 183 ? -7.207 22.391 -4.582 1 96.5 183 LEU A N 1
ATOM 1459 C CA . LEU A 1 183 ? -8.516 22.234 -5.211 1 96.5 183 LEU A CA 1
ATOM 1460 C C . LEU A 1 183 ? -8.438 22.531 -6.703 1 96.5 183 LEU A C 1
ATOM 1462 O O . LEU A 1 183 ? -9.156 21.922 -7.5 1 96.5 183 LEU A O 1
ATOM 1466 N N . SER A 1 184 ? -7.578 23.453 -7.109 1 94 184 SER A N 1
ATOM 1467 C CA . SER A 1 184 ? -7.426 23.812 -8.516 1 94 184 SER A CA 1
ATOM 1468 C C . SER A 1 184 ? -6.398 22.922 -9.203 1 94 184 SER A C 1
ATOM 1470 O O . SER A 1 184 ? -6.121 23.094 -10.398 1 94 184 SER A O 1
ATOM 1472 N N . LYS A 1 185 ? -5.77 22.047 -8.508 1 92.44 185 LYS A N 1
ATOM 1473 C CA . LYS A 1 185 ? -4.805 21.062 -9.008 1 92.44 185 LYS A CA 1
ATOM 1474 C C . LYS A 1 185 ? -3.533 21.75 -9.5 1 92.44 185 LYS A C 1
ATOM 1476 O O . LYS A 1 185 ? -2.836 21.219 -10.367 1 92.44 185 LYS A O 1
ATOM 1481 N N . THR A 1 186 ? -3.268 22.922 -8.992 1 89.19 186 THR A N 1
ATOM 1482 C CA . THR A 1 186 ? -2.002 23.578 -9.305 1 89.19 186 THR A CA 1
ATOM 1483 C C . THR A 1 186 ? -0.878 23.031 -8.43 1 89.19 186 THR A C 1
ATOM 1485 O O . THR A 1 186 ? 0.296 23.094 -8.797 1 89.19 186 THR A O 1
ATOM 1488 N N . ARG A 1 187 ? -1.268 22.484 -7.258 1 88.62 187 ARG A N 1
ATOM 1489 C CA . ARG A 1 187 ? -0.338 21.766 -6.387 1 88.62 187 ARG A CA 1
ATOM 1490 C C . ARG A 1 187 ? -0.934 20.453 -5.906 1 88.62 187 ARG A C 1
ATOM 1492 O O . ARG A 1 187 ? -2.154 20.312 -5.789 1 88.62 187 ARG A O 1
ATOM 1499 N N . SER A 1 188 ? -0.02 19.562 -5.641 1 89.62 188 SER A N 1
ATOM 1500 C CA . SER A 1 188 ? -0.431 18.281 -5.086 1 89.62 188 SER A CA 1
ATOM 1501 C C . SER A 1 188 ? -0.568 18.359 -3.568 1 89.62 188 SER A C 1
ATOM 1503 O O . SER A 1 188 ? 0.156 19.109 -2.908 1 89.62 188 SER A O 1
ATOM 1505 N N . PRO A 1 189 ? -1.522 17.578 -3.029 1 91.81 189 PRO A N 1
ATOM 1506 C CA . PRO A 1 189 ? -1.588 17.5 -1.568 1 91.81 189 PRO A CA 1
ATOM 1507 C C . PRO A 1 189 ? -0.247 17.141 -0.935 1 91.81 189 PRO A C 1
ATOM 1509 O O . PRO A 1 189 ? 0.077 17.625 0.153 1 91.81 189 PRO A O 1
ATOM 1512 N N . ARG A 1 190 ? 0.531 16.391 -1.579 1 87.38 190 ARG A N 1
ATOM 1513 C CA . ARG A 1 190 ? 1.791 15.906 -1.027 1 87.38 190 ARG A CA 1
ATOM 1514 C C . ARG A 1 190 ? 2.793 17.047 -0.861 1 87.38 190 ARG A C 1
ATOM 1516 O O . ARG A 1 190 ? 3.816 16.891 -0.192 1 87.38 190 ARG A O 1
ATOM 1523 N N . ASP A 1 191 ? 2.518 18.156 -1.509 1 84.62 191 ASP A N 1
ATOM 1524 C CA . ASP A 1 191 ? 3.385 19.328 -1.407 1 84.62 191 ASP A CA 1
ATOM 1525 C C . ASP A 1 191 ? 3.217 20.016 -0.057 1 84.62 191 ASP A C 1
ATOM 1527 O O . ASP A 1 191 ? 4.051 20.844 0.334 1 84.62 191 ASP A O 1
ATOM 1531 N N . TYR A 1 192 ? 2.254 19.672 0.632 1 89.19 192 TYR A N 1
ATOM 1532 C CA . TYR A 1 192 ? 1.963 20.297 1.911 1 89.19 192 TYR A CA 1
ATOM 1533 C C . TYR A 1 192 ? 2.332 19.391 3.072 1 89.19 192 TYR A C 1
ATOM 1535 O O . TYR A 1 192 ? 2.387 18.172 2.916 1 89.19 192 TYR A O 1
ATOM 1543 N N . SER A 1 193 ? 2.646 19.984 4.203 1 91.31 193 SER A N 1
ATOM 1544 C CA . SER A 1 193 ? 3.072 19.219 5.371 1 91.31 193 SER A CA 1
ATOM 1545 C C . SER A 1 193 ? 1.969 18.281 5.852 1 91.31 193 SER A C 1
ATOM 1547 O O . SER A 1 193 ? 0.801 18.453 5.492 1 91.31 193 SER A O 1
ATOM 1549 N N . ILE A 1 194 ? 2.344 17.312 6.625 1 95.12 194 ILE A N 1
ATOM 1550 C CA . ILE A 1 194 ? 1.388 16.375 7.191 1 95.12 194 ILE A CA 1
ATOM 1551 C C . ILE A 1 194 ? 0.404 17.109 8.094 1 95.12 194 ILE A C 1
ATOM 1553 O O . ILE A 1 194 ? -0.796 16.828 8.078 1 95.12 194 ILE A O 1
ATOM 1557 N N . ALA A 1 195 ? 0.875 18.078 8.844 1 95.38 195 ALA A N 1
ATOM 1558 C CA . ALA A 1 195 ? 0.01 18.844 9.734 1 95.38 195 ALA A CA 1
ATOM 1559 C C . ALA A 1 195 ? -1.048 19.625 8.945 1 95.38 195 ALA A C 1
ATOM 1561 O O . ALA A 1 195 ? -2.219 19.656 9.336 1 95.38 195 ALA A O 1
ATOM 1562 N N . GLU A 1 196 ? -0.631 20.25 7.91 1 94.12 196 GLU A N 1
ATOM 1563 C CA . GLU A 1 196 ? -1.571 20.969 7.055 1 94.12 196 GLU A CA 1
ATOM 1564 C C . GLU A 1 196 ? -2.645 20.031 6.508 1 94.12 196 GLU A C 1
ATOM 1566 O O . GLU A 1 196 ? -3.838 20.328 6.594 1 94.12 196 GLU A O 1
ATOM 1571 N N . ARG A 1 197 ? -2.268 18.953 6.012 1 96.69 197 ARG A N 1
ATOM 1572 C CA . ARG A 1 197 ? -3.207 18 5.426 1 96.69 197 ARG A CA 1
ATOM 1573 C C . ARG A 1 197 ? -4.145 17.438 6.484 1 96.69 197 ARG A C 1
ATOM 1575 O O . ARG A 1 197 ? -5.348 17.297 6.25 1 96.69 197 ARG A O 1
ATOM 1582 N N . MET A 1 198 ? -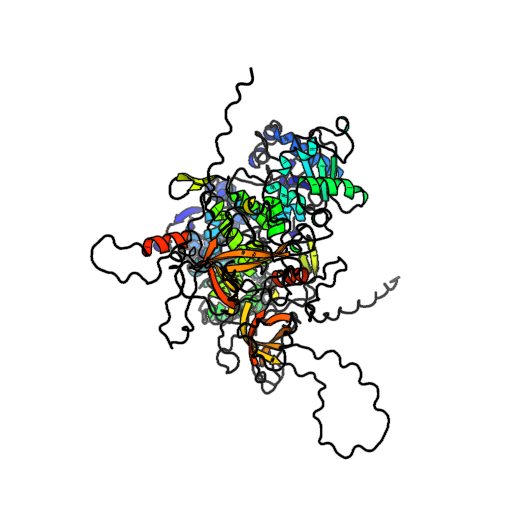3.568 17.125 7.641 1 98.12 198 MET A N 1
ATOM 1583 C CA . MET A 1 198 ? -4.395 16.609 8.727 1 98.12 198 MET A CA 1
ATOM 1584 C C . MET A 1 198 ? -5.434 17.641 9.156 1 98.12 198 MET A C 1
ATOM 1586 O O . MET A 1 198 ? -6.555 17.281 9.523 1 98.12 198 MET A O 1
ATOM 1590 N N . SER A 1 199 ? -5.074 18.891 9.062 1 97.38 199 SER A N 1
ATOM 1591 C CA . SER A 1 199 ? -5.98 19.953 9.484 1 97.38 199 SER A CA 1
ATOM 1592 C C . SER A 1 199 ? -7.227 20 8.609 1 97.38 199 SER A C 1
ATOM 1594 O O . SER A 1 199 ? -8.297 20.391 9.062 1 97.38 199 SER A O 1
ATOM 1596 N N . TRP A 1 200 ? -7.117 19.562 7.363 1 98 200 TRP A N 1
ATOM 1597 C CA . TRP A 1 200 ? -8.266 19.531 6.473 1 98 200 TRP A CA 1
ATOM 1598 C C . TRP A 1 200 ? -9.312 18.547 6.969 1 98 200 TRP A C 1
ATOM 1600 O O . TRP A 1 200 ? -10.508 18.688 6.688 1 98 200 TRP A O 1
ATOM 1610 N N . ALA A 1 201 ? -8.906 17.516 7.711 1 98.38 201 ALA A N 1
ATOM 1611 C CA . ALA A 1 201 ? -9.773 16.438 8.18 1 98.38 201 ALA A CA 1
ATOM 1612 C C . ALA A 1 201 ? -10.242 16.688 9.609 1 98.38 201 ALA A C 1
ATOM 1614 O O . ALA A 1 201 ? -11.117 15.992 10.117 1 98.38 201 ALA A O 1
ATOM 1615 N N . ALA A 1 202 ? -9.766 17.656 10.273 1 97.69 202 ALA A N 1
ATOM 1616 C CA . ALA A 1 202 ? -9.828 17.828 11.719 1 97.69 202 ALA A CA 1
ATOM 1617 C C . ALA A 1 202 ? -11.266 17.984 12.195 1 97.69 202 ALA A C 1
ATOM 1619 O O . ALA A 1 202 ? -11.641 17.484 13.258 1 97.69 202 ALA A O 1
ATOM 1620 N N . ALA A 1 203 ? -12.109 18.625 11.43 1 96.31 203 ALA A N 1
ATOM 1621 C CA . ALA A 1 203 ? -13.469 18.922 11.875 1 96.31 203 ALA A CA 1
ATOM 1622 C C . ALA A 1 203 ? -14.477 17.953 11.266 1 96.31 203 ALA A C 1
ATOM 1624 O O . ALA A 1 203 ? -15.688 18.141 11.391 1 96.31 203 ALA A O 1
ATOM 1625 N N . ARG A 1 204 ? -14.055 16.969 10.641 1 97.69 204 ARG A N 1
ATOM 1626 C CA . ARG A 1 204 ? -14.938 16.031 9.945 1 97.69 204 ARG A CA 1
ATOM 1627 C C . ARG A 1 204 ? -15.289 14.844 10.828 1 97.69 204 ARG A C 1
ATOM 1629 O O . ARG A 1 204 ? -14.602 14.57 11.812 1 97.69 204 ARG A O 1
ATOM 1636 N N . GLN A 1 205 ? -16.406 14.211 10.414 1 96.81 205 GLN A N 1
ATOM 1637 C CA . GLN A 1 205 ? -16.938 13.102 11.211 1 96.81 205 GLN A CA 1
ATOM 1638 C C . GLN A 1 205 ? -17.297 11.914 10.328 1 96.81 205 GLN A C 1
ATOM 1640 O O . GLN A 1 205 ? -17.453 12.055 9.109 1 96.81 205 GLN A O 1
ATOM 1645 N N . THR A 1 206 ? -17.281 10.758 10.906 1 97.25 206 THR A N 1
ATOM 1646 C CA . THR A 1 206 ? -17.703 9.531 10.242 1 97.25 206 THR A CA 1
ATOM 1647 C C . THR A 1 206 ? -18.672 8.734 11.125 1 97.25 206 THR A C 1
ATOM 1649 O O . THR A 1 206 ? -18.719 8.953 12.336 1 97.25 206 THR A O 1
ATOM 1652 N N . THR A 1 207 ? -19.453 7.918 10.492 1 94.75 207 THR A N 1
ATOM 1653 C CA . THR A 1 207 ? -20.359 7.039 11.234 1 94.75 207 THR A CA 1
ATOM 1654 C C . THR A 1 207 ? -19.562 5.973 11.984 1 94.75 207 THR A C 1
ATOM 1656 O O . THR A 1 207 ? -19.719 5.816 13.203 1 94.75 207 THR A O 1
ATOM 1659 N N . ARG A 1 208 ? -18.734 5.254 11.281 1 94.62 208 ARG A N 1
ATOM 1660 C CA . ARG A 1 208 ? -17.797 4.348 11.945 1 94.62 208 ARG A CA 1
ATOM 1661 C C . ARG A 1 208 ? -16.547 5.086 12.391 1 94.62 208 ARG A C 1
ATOM 1663 O O . ARG A 1 208 ? -15.867 5.723 11.578 1 94.62 208 ARG A O 1
ATOM 1670 N N . PRO A 1 209 ? -16.203 4.969 13.641 1 94.12 209 PRO A N 1
ATOM 1671 C CA . PRO A 1 209 ? -15.094 5.777 14.164 1 94.12 209 PRO A CA 1
ATOM 1672 C C . PRO A 1 209 ? -13.781 5.523 13.43 1 94.12 209 PRO A C 1
ATOM 1674 O O . PRO A 1 209 ? -13.031 6.461 13.156 1 94.12 209 PRO A O 1
ATOM 1677 N N . GLU A 1 210 ? -13.477 4.27 13.039 1 96.69 210 GLU A N 1
ATOM 1678 C CA . GLU A 1 210 ? -12.211 3.922 12.391 1 96.69 210 GLU A CA 1
ATOM 1679 C C . GLU A 1 210 ? -12.086 4.598 11.031 1 96.69 210 GLU A C 1
ATOM 1681 O O . GLU A 1 210 ? -10.969 4.84 10.555 1 96.69 210 GLU A O 1
ATOM 1686 N N . ASP A 1 211 ? -13.242 4.965 10.477 1 97.38 211 ASP A N 1
ATOM 1687 C CA . ASP A 1 211 ? -13.258 5.539 9.133 1 97.38 211 ASP A CA 1
ATOM 1688 C C . ASP A 1 211 ? -12.562 6.898 9.109 1 97.38 211 ASP A C 1
ATOM 1690 O O . ASP A 1 211 ? -12.133 7.363 8.055 1 97.38 211 ASP A O 1
ATOM 1694 N N . LEU A 1 212 ? -12.469 7.508 10.227 1 97.81 212 LEU A N 1
ATOM 1695 C CA . LEU A 1 212 ? -11.773 8.789 10.266 1 97.81 212 LEU A CA 1
ATOM 1696 C C . LEU A 1 212 ? -10.281 8.602 9.992 1 97.81 212 LEU A C 1
ATOM 1698 O O . LEU A 1 212 ? -9.602 9.547 9.578 1 97.81 212 LEU A O 1
ATOM 1702 N N . ALA A 1 213 ? -9.773 7.426 10.25 1 98.19 213 ALA A N 1
ATOM 1703 C CA . ALA A 1 213 ? -8.414 7.078 9.867 1 98.19 213 ALA A CA 1
ATOM 1704 C C . ALA A 1 213 ? -8.359 6.594 8.414 1 98.19 213 ALA A C 1
ATOM 1706 O O . ALA A 1 213 ? -7.492 7.012 7.648 1 98.19 213 ALA A O 1
ATOM 1707 N N . TYR A 1 214 ? -9.312 5.793 8.031 1 98 214 TYR A N 1
ATOM 1708 C CA . TYR A 1 214 ? -9.281 5.133 6.73 1 98 214 TYR A CA 1
ATOM 1709 C C . TYR A 1 214 ? -9.555 6.129 5.605 1 98 214 TYR A C 1
ATOM 1711 O O . TYR A 1 214 ? -8.984 6.016 4.52 1 98 214 TYR A O 1
ATOM 1719 N N . CYS A 1 215 ? -10.367 7.133 5.867 1 98.06 215 CYS A N 1
ATOM 1720 C CA . CYS A 1 215 ? -10.797 8.047 4.812 1 98.06 215 CYS A CA 1
ATOM 1721 C C . CYS A 1 215 ? -9.68 9.008 4.43 1 98.06 215 CYS A C 1
ATOM 1723 O O . CYS A 1 215 ? -9.797 9.742 3.449 1 98.06 215 CYS A O 1
ATOM 1725 N N . VAL A 1 216 ? -8.523 8.977 5.168 1 97.94 216 VAL A N 1
ATOM 1726 C CA . VAL A 1 216 ? -7.449 9.891 4.812 1 97.94 216 VAL A CA 1
ATOM 1727 C C . VAL A 1 216 ? -6.246 9.102 4.305 1 97.94 216 VAL A C 1
ATOM 1729 O O . VAL A 1 216 ? -5.207 9.68 3.977 1 97.94 216 VAL A O 1
ATOM 1732 N N . MET A 1 217 ? -6.344 7.785 4.184 1 96.75 217 MET A N 1
ATOM 1733 C CA . MET A 1 217 ? -5.246 6.965 3.684 1 96.75 217 MET A CA 1
ATOM 1734 C C . MET A 1 217 ? -4.77 7.461 2.322 1 96.75 217 MET A C 1
ATOM 1736 O O . MET A 1 217 ? -3.572 7.66 2.111 1 96.75 217 MET A O 1
ATOM 1740 N N . GLY A 1 218 ? -5.715 7.684 1.474 1 94.88 218 GLY A N 1
ATOM 1741 C CA . GLY A 1 218 ? -5.383 8.125 0.127 1 94.88 218 GLY A CA 1
ATOM 1742 C C . GLY A 1 218 ? -4.707 9.477 0.091 1 94.88 218 GLY A C 1
ATOM 1743 O O . GLY A 1 218 ? -3.852 9.727 -0.761 1 94.88 218 GLY A O 1
ATOM 1744 N N . LEU A 1 219 ? -5.082 10.344 0.983 1 95.06 219 LEU A N 1
ATOM 1745 C CA . LEU A 1 219 ? -4.504 11.68 1.074 1 95.06 219 LEU A CA 1
ATOM 1746 C C . LEU A 1 219 ? -3.02 11.609 1.421 1 95.06 219 LEU A C 1
ATOM 1748 O O . LEU A 1 219 ? -2.236 12.461 1.001 1 95.06 219 LEU A O 1
ATOM 1752 N N . PHE A 1 220 ? -2.617 10.586 2.098 1 95.19 220 PHE A N 1
ATOM 1753 C CA . PHE A 1 220 ? -1.235 10.453 2.543 1 95.19 220 PHE A CA 1
ATOM 1754 C C . PHE A 1 220 ? -0.513 9.367 1.762 1 95.19 220 PHE A C 1
ATOM 1756 O O . PHE A 1 220 ? 0.655 9.07 2.027 1 95.19 220 PHE A O 1
ATOM 1763 N N . GLY A 1 221 ? -1.213 8.75 0.834 1 92 221 GLY A N 1
ATOM 1764 C CA . GLY A 1 221 ? -0.599 7.75 -0.029 1 92 221 GLY A CA 1
ATOM 1765 C C . GLY A 1 221 ? -0.158 6.504 0.717 1 92 221 GLY A C 1
ATOM 1766 O O . GLY A 1 221 ? 0.894 5.934 0.417 1 92 221 GLY A O 1
ATOM 1767 N N . VAL A 1 222 ? -0.855 6.094 1.74 1 93.69 222 VAL A N 1
ATOM 1768 C CA . VAL A 1 222 ? -0.531 4.902 2.518 1 93.69 222 VAL A CA 1
ATOM 1769 C C . VAL A 1 222 ? -1.764 4.008 2.629 1 93.69 222 VAL A C 1
ATOM 1771 O O . VAL A 1 222 ? -2.885 4.449 2.367 1 93.69 222 VAL A O 1
ATOM 1774 N N . ASN A 1 223 ? -1.568 2.73 2.936 1 93.81 223 ASN A N 1
ATOM 1775 C CA . ASN A 1 223 ? -2.641 1.772 3.184 1 93.81 223 ASN A CA 1
ATOM 1776 C C . ASN A 1 223 ? -2.365 0.934 4.43 1 93.81 223 ASN A C 1
ATOM 1778 O O . ASN A 1 223 ? -1.226 0.531 4.672 1 93.81 223 ASN A O 1
ATOM 1782 N N . ILE A 1 224 ? -3.375 0.748 5.227 1 94.12 224 ILE A N 1
ATOM 1783 C CA . ILE A 1 224 ? -3.316 -0.143 6.379 1 94.12 224 ILE A CA 1
ATOM 1784 C C . ILE A 1 224 ? -4.488 -1.119 6.34 1 94.12 224 ILE A C 1
ATOM 1786 O O . ILE A 1 224 ? -5.504 -0.854 5.688 1 94.12 224 ILE A O 1
ATOM 1790 N N . PRO A 1 225 ? -4.355 -2.271 6.992 1 92.25 225 PRO A N 1
ATOM 1791 C CA . PRO A 1 225 ? -5.488 -3.199 7.047 1 92.25 225 PRO A CA 1
ATOM 1792 C C . PRO A 1 225 ? -6.73 -2.576 7.68 1 92.25 225 PRO A C 1
ATOM 1794 O O . PRO A 1 225 ? -6.621 -1.812 8.641 1 92.25 225 PRO A O 1
ATOM 1797 N N . VAL A 1 226 ? -7.855 -2.91 7.145 1 93 226 VAL A N 1
ATOM 1798 C CA . VAL A 1 226 ? -9.141 -2.434 7.652 1 93 226 VAL A CA 1
ATOM 1799 C C . VAL A 1 226 ? -9.594 -3.311 8.82 1 93 226 VAL A C 1
ATOM 1801 O O . VAL A 1 226 ? -9.875 -4.496 8.633 1 93 226 VAL A O 1
ATOM 1804 N N . LEU A 1 227 ? -9.609 -2.783 10.023 1 92.5 227 LEU A N 1
ATOM 1805 C CA . LEU A 1 227 ? -9.984 -3.498 11.234 1 92.5 227 LEU A CA 1
ATOM 1806 C C . LEU A 1 227 ? -11.094 -2.768 11.977 1 92.5 227 LEU A C 1
ATOM 1808 O O . LEU A 1 227 ? -10.844 -2.062 12.961 1 92.5 227 LEU A O 1
ATOM 1812 N N . TYR A 1 228 ? -12.281 -2.992 11.633 1 90.19 228 TYR A N 1
ATOM 1813 C CA . TYR A 1 228 ? -13.398 -2.393 12.359 1 90.19 228 TYR A CA 1
ATOM 1814 C C . TYR A 1 228 ? -13.531 -3.004 13.75 1 90.19 228 TYR A C 1
ATOM 1816 O O . TYR A 1 228 ? -13.32 -4.207 13.93 1 90.19 228 TYR A O 1
ATOM 1824 N N . GLY A 1 229 ? -13.906 -2.25 14.781 1 91.19 229 GLY A N 1
ATOM 1825 C CA . GLY A 1 229 ? -14.016 -2.689 16.156 1 91.19 229 GLY A CA 1
ATOM 1826 C C . GLY A 1 229 ? -12.828 -2.287 17.016 1 91.19 229 GLY A C 1
ATOM 1827 O O . GLY A 1 229 ? -12.898 -2.311 18.234 1 91.19 229 GLY A O 1
ATOM 1828 N N . GLU A 1 230 ? -11.773 -1.793 16.312 1 91.81 230 GLU A N 1
ATOM 1829 C CA . GLU A 1 230 ? -10.57 -1.44 17.062 1 91.81 230 GLU A CA 1
ATOM 1830 C C . GLU A 1 230 ? -10.688 -0.052 17.688 1 91.81 230 GLU A C 1
ATOM 1832 O O . GLU A 1 230 ? -9.93 0.299 18.594 1 91.81 230 GLU A O 1
ATOM 1837 N N . GLY A 1 231 ? -11.633 0.764 17.219 1 91.12 231 GLY A N 1
ATOM 1838 C CA . GLY A 1 231 ? -11.789 2.133 17.672 1 91.12 231 GLY A CA 1
ATOM 1839 C C . GLY A 1 231 ? -10.914 3.121 16.922 1 91.12 231 GLY A C 1
ATOM 1840 O O . GLY A 1 231 ? -9.961 2.727 16.25 1 91.12 231 GLY A O 1
ATOM 1841 N N . LEU A 1 232 ? -11.219 4.375 16.984 1 93.56 232 LEU A N 1
ATOM 1842 C CA . LEU A 1 232 ? -10.555 5.43 16.219 1 93.56 232 LEU A CA 1
ATOM 1843 C C . LEU A 1 232 ? -9.102 5.586 16.672 1 93.56 232 LEU A C 1
ATOM 1845 O O . LEU A 1 232 ? -8.195 5.676 15.836 1 93.56 232 LEU A O 1
ATOM 1849 N N . THR A 1 233 ? -8.859 5.59 17.953 1 91.44 233 THR A N 1
ATOM 1850 C CA . THR A 1 233 ? -7.531 5.867 18.484 1 91.44 233 THR A CA 1
ATOM 1851 C C . THR A 1 233 ? -6.52 4.848 17.953 1 91.44 233 THR A C 1
ATOM 1853 O O . THR A 1 233 ? -5.441 5.219 17.5 1 91.44 233 THR A O 1
ATOM 1856 N N . HIS A 1 234 ? -6.895 3.637 17.953 1 93.25 234 HIS A N 1
ATOM 1857 C CA . HIS A 1 234 ? -5.992 2.59 17.484 1 93.25 234 HIS A CA 1
ATOM 1858 C C . HIS A 1 234 ? -5.816 2.643 15.977 1 93.25 234 HIS A C 1
ATOM 1860 O O . HIS A 1 234 ? -4.703 2.494 15.469 1 93.25 234 HIS A O 1
ATOM 1866 N N . ALA A 1 235 ? -6.898 2.826 15.258 1 96.56 235 ALA A N 1
ATOM 1867 C CA . ALA A 1 235 ? -6.816 2.939 13.805 1 96.56 235 ALA A CA 1
ATOM 1868 C C . ALA A 1 235 ? -5.922 4.105 13.398 1 96.56 235 ALA A C 1
ATOM 1870 O O . ALA A 1 235 ? -5.094 3.973 12.492 1 96.56 235 ALA A O 1
ATOM 1871 N N . PHE A 1 236 ? -6.125 5.195 14.102 1 97.5 236 PHE A N 1
ATOM 1872 C CA . PHE A 1 236 ? -5.355 6.387 13.766 1 97.5 236 PHE A CA 1
ATOM 1873 C C . PHE A 1 236 ? -3.891 6.215 14.148 1 97.5 236 PHE A C 1
ATOM 1875 O O . PHE A 1 236 ? -3 6.723 13.469 1 97.5 236 PHE A O 1
ATOM 1882 N N . GLN A 1 237 ? -3.586 5.52 15.219 1 95.44 237 GLN A N 1
ATOM 1883 C CA . GLN A 1 237 ? -2.213 5.195 15.586 1 95.44 237 GLN A CA 1
ATOM 1884 C C . GLN A 1 237 ? -1.532 4.375 14.492 1 95.44 237 GLN A C 1
ATOM 1886 O O . GLN A 1 237 ? -0.395 4.66 14.117 1 95.44 237 GLN A O 1
ATOM 1891 N N . ARG A 1 238 ? -2.223 3.404 13.984 1 96.06 238 ARG A N 1
ATOM 1892 C CA . ARG A 1 238 ? -1.662 2.594 12.906 1 96.06 238 ARG A CA 1
ATOM 1893 C C . ARG A 1 238 ? -1.4 3.439 11.664 1 96.06 238 ARG A C 1
ATOM 1895 O O . ARG A 1 238 ? -0.381 3.268 10.992 1 96.06 238 ARG A O 1
ATOM 1902 N N . LEU A 1 239 ? -2.334 4.301 11.383 1 97.69 239 LEU A N 1
ATOM 1903 C CA . LEU A 1 239 ? -2.15 5.207 10.258 1 97.69 239 LEU A CA 1
ATOM 1904 C C . LEU A 1 239 ? -0.892 6.051 10.438 1 97.69 239 LEU A C 1
ATOM 1906 O O . LEU A 1 239 ? -0.078 6.164 9.523 1 97.69 239 LEU A O 1
ATOM 1910 N N . GLN A 1 240 ? -0.737 6.617 11.586 1 97.44 240 GLN A N 1
ATOM 1911 C CA . GLN A 1 240 ? 0.426 7.453 11.867 1 97.44 240 GLN A CA 1
ATOM 1912 C C . GLN A 1 240 ? 1.718 6.645 11.773 1 97.44 240 GLN A C 1
ATOM 1914 O O . GLN A 1 240 ? 2.725 7.133 11.258 1 97.44 240 GLN A O 1
ATOM 1919 N N . HIS A 1 241 ? 1.672 5.418 12.281 1 94.81 241 HIS A N 1
ATOM 1920 C CA . HIS A 1 241 ? 2.836 4.551 12.156 1 94.81 241 HIS A CA 1
ATOM 1921 C C . HIS A 1 241 ? 3.234 4.367 10.695 1 94.81 241 HIS A C 1
ATOM 1923 O O . HIS A 1 241 ? 4.418 4.449 10.359 1 94.81 241 HIS A O 1
ATOM 1929 N N . GLU A 1 242 ? 2.256 4.156 9.898 1 94.62 242 GLU A N 1
ATOM 1930 C CA . GLU A 1 242 ? 2.533 3.938 8.477 1 94.62 242 GLU A CA 1
ATOM 1931 C C . GLU A 1 242 ? 3.061 5.207 7.82 1 94.62 242 GLU A C 1
ATOM 1933 O O . GLU A 1 242 ? 3.977 5.152 6.996 1 94.62 242 GLU A O 1
ATOM 1938 N N . ILE A 1 243 ? 2.559 6.352 8.164 1 94.88 243 ILE A N 1
ATOM 1939 C CA . ILE A 1 243 ? 3.016 7.625 7.617 1 94.88 243 ILE A CA 1
ATOM 1940 C C . ILE A 1 243 ? 4.457 7.883 8.055 1 94.88 243 ILE A C 1
ATOM 1942 O O . ILE A 1 243 ? 5.301 8.266 7.234 1 94.88 243 ILE A O 1
ATOM 1946 N N . ILE A 1 244 ? 4.797 7.633 9.32 1 92.75 244 ILE A N 1
ATOM 1947 C CA . ILE A 1 244 ? 6.121 7.855 9.891 1 92.75 244 ILE A CA 1
ATOM 1948 C C . ILE A 1 244 ? 7.148 6.984 9.172 1 92.75 244 ILE A C 1
ATOM 1950 O O . ILE A 1 244 ? 8.289 7.41 8.953 1 92.75 244 ILE A O 1
ATOM 1954 N N . ARG A 1 245 ? 6.73 5.883 8.711 1 87.88 245 ARG A N 1
ATOM 1955 C CA . ARG A 1 245 ? 7.633 4.945 8.055 1 87.88 245 ARG A CA 1
ATOM 1956 C C . ARG A 1 245 ? 8.023 5.445 6.668 1 87.88 245 ARG A C 1
ATOM 1958 O O . ARG A 1 245 ? 9.07 5.066 6.137 1 87.88 245 ARG A O 1
ATOM 1965 N N . THR A 1 246 ? 7.219 6.387 6.18 1 87.38 246 THR A N 1
ATOM 1966 C CA . THR A 1 246 ? 7.418 6.707 4.77 1 87.38 246 THR A CA 1
ATOM 1967 C C . THR A 1 246 ? 7.688 8.195 4.586 1 87.38 246 THR A C 1
ATOM 1969 O O . THR A 1 246 ? 7.867 8.664 3.461 1 87.38 246 THR A O 1
ATOM 1972 N N . SER A 1 247 ? 7.719 8.93 5.691 1 90.25 247 SER A N 1
ATOM 1973 C CA . SER A 1 247 ? 7.824 10.383 5.547 1 90.25 247 SER A CA 1
ATOM 1974 C C . SER A 1 247 ? 8.797 10.969 6.57 1 90.25 247 SER A C 1
ATOM 1976 O O . SER A 1 247 ? 8.75 10.617 7.75 1 90.25 247 SER A O 1
ATOM 1978 N N . PRO A 1 248 ? 9.625 11.836 6.086 1 88.25 248 PRO A N 1
ATOM 1979 C CA . PRO A 1 248 ? 10.492 12.547 7.027 1 88.25 248 PRO A CA 1
ATOM 1980 C C . PRO A 1 248 ? 9.812 13.773 7.637 1 88.25 248 PRO A C 1
ATOM 1982 O O . PRO A 1 248 ? 10.445 14.516 8.398 1 88.25 248 PRO A O 1
ATOM 1985 N N . ASP A 1 249 ? 8.562 14.031 7.309 1 90.25 249 ASP A N 1
ATOM 1986 C CA . ASP A 1 249 ? 7.859 15.234 7.734 1 90.25 249 ASP A CA 1
ATOM 1987 C C . ASP A 1 249 ? 7.535 15.18 9.227 1 90.25 249 ASP A C 1
ATOM 1989 O O . ASP A 1 249 ? 6.625 14.461 9.648 1 90.25 249 ASP A O 1
ATOM 1993 N N . GLU A 1 250 ? 8.133 15.969 9.992 1 90.62 250 GLU A N 1
ATOM 1994 C CA . GLU A 1 250 ? 8.008 15.938 11.445 1 90.62 250 GLU A CA 1
ATOM 1995 C C . GLU A 1 250 ? 6.734 16.641 11.906 1 90.62 250 GLU A C 1
ATOM 1997 O O . GLU A 1 250 ? 6.348 16.547 13.07 1 90.62 250 GLU A O 1
ATOM 2002 N N . THR A 1 251 ? 6.105 17.312 11.008 1 92.81 251 THR A N 1
ATOM 2003 C CA . THR A 1 251 ? 4.895 18.016 11.406 1 92.81 251 THR A CA 1
ATOM 2004 C C . THR A 1 251 ? 3.781 17.031 11.75 1 92.81 251 THR A C 1
ATOM 2006 O O . THR A 1 251 ? 2.729 17.438 12.258 1 92.81 251 THR A O 1
ATOM 2009 N N . ILE A 1 252 ? 4.055 15.773 11.523 1 95.5 252 ILE A N 1
ATOM 2010 C CA . ILE A 1 252 ? 3.109 14.758 11.977 1 95.5 252 ILE A CA 1
ATOM 2011 C C . ILE A 1 252 ? 2.943 14.852 13.492 1 95.5 252 ILE A C 1
ATOM 2013 O O . ILE A 1 252 ? 1.919 14.43 14.039 1 95.5 252 ILE A O 1
ATOM 2017 N N . PHE A 1 253 ? 3.877 15.477 14.18 1 96 253 PHE A N 1
ATOM 2018 C CA . PHE A 1 253 ? 3.826 15.594 15.633 1 96 253 PHE A CA 1
ATOM 2019 C C . PHE A 1 253 ? 3.211 16.922 16.047 1 96 253 PHE A C 1
ATOM 2021 O O . PHE A 1 253 ? 3.037 17.188 17.234 1 96 253 PHE A O 1
ATOM 2028 N N . ALA A 1 254 ? 2.852 17.75 15.086 1 95.38 254 ALA A N 1
ATOM 2029 C CA . ALA A 1 254 ? 2.398 19.109 15.359 1 95.38 254 ALA A CA 1
ATOM 2030 C C . ALA A 1 254 ? 0.89 19.141 15.602 1 95.38 254 ALA A C 1
ATOM 2032 O O . ALA A 1 254 ? 0.152 19.781 14.836 1 95.38 254 ALA A O 1
ATOM 2033 N N . TRP A 1 255 ? 0.447 18.547 16.625 1 97 255 TRP A N 1
ATOM 2034 C CA . TRP A 1 255 ? -0.957 18.547 17.031 1 97 255 TRP A CA 1
ATOM 2035 C C . TRP A 1 255 ? -1.12 19.125 18.422 1 97 255 TRP A C 1
ATOM 2037 O O . TRP A 1 255 ? -0.141 19.266 19.172 1 97 255 TRP A O 1
ATOM 2047 N N . ARG A 1 256 ? -2.348 19.547 18.766 1 95.56 256 ARG A N 1
ATOM 2048 C CA . ARG A 1 256 ? -2.672 20.094 20.078 1 95.56 256 ARG A CA 1
ATOM 2049 C C . ARG A 1 256 ? -3.982 19.516 20.594 1 95.56 256 ARG A C 1
ATOM 2051 O O . ARG A 1 256 ? -4.945 19.359 19.844 1 95.56 256 ARG A O 1
ATOM 2058 N N . VAL A 1 257 ? -3.932 19.266 21.844 1 93.44 257 VAL A N 1
ATOM 2059 C CA . VAL A 1 257 ? -5.137 18.75 22.484 1 93.44 257 VAL A CA 1
ATOM 2060 C C . VAL A 1 257 ? -6.109 19.891 22.766 1 93.44 257 VAL A C 1
ATOM 2062 O O . VAL A 1 257 ? -5.688 21.016 23.016 1 93.44 257 VAL A O 1
ATOM 2065 N N . ASP A 1 258 ? -7.367 19.609 22.562 1 88.69 258 ASP A N 1
ATOM 2066 C CA . ASP A 1 258 ? -8.414 20.469 23.125 1 88.69 258 ASP A CA 1
ATOM 2067 C C . ASP A 1 258 ? -8.734 20.062 24.562 1 88.69 258 ASP A C 1
ATOM 2069 O O . ASP A 1 258 ? -9.352 19.016 24.797 1 88.69 258 ASP A O 1
ATOM 2073 N N . PRO A 1 259 ? -8.352 20.891 25.453 1 85.81 259 PRO A N 1
ATOM 2074 C CA . PRO A 1 259 ? -8.523 20.5 26.859 1 85.81 259 PRO A CA 1
ATOM 2075 C C . PRO A 1 259 ? -9.992 20.297 27.234 1 85.81 259 PRO A C 1
ATOM 2077 O O . PRO A 1 259 ? -10.289 19.656 28.25 1 85.81 259 PRO A O 1
ATOM 2080 N N . ALA A 1 260 ? -10.898 20.828 26.484 1 84.31 260 ALA A N 1
ATOM 2081 C CA . ALA A 1 260 ? -12.32 20.719 26.781 1 84.31 260 ALA A CA 1
ATOM 2082 C C . ALA A 1 260 ? -12.891 19.406 26.25 1 84.31 260 ALA A C 1
ATOM 2084 O O . ALA A 1 260 ? -14.008 19.016 26.609 1 84.31 260 ALA A O 1
ATOM 2085 N N . GLN A 1 261 ? -12.109 18.688 25.5 1 84.62 261 GLN A N 1
ATOM 2086 C CA . GLN A 1 261 ? -12.602 17.484 24.859 1 84.62 261 GLN A CA 1
ATOM 2087 C C . GLN A 1 261 ? -12.594 16.297 25.828 1 84.62 261 GLN A C 1
ATOM 2089 O O . GLN A 1 261 ? -11.648 16.141 26.594 1 84.62 261 GLN A O 1
ATOM 2094 N N . GLU A 1 262 ? -13.688 15.617 25.828 1 84.88 262 GLU A N 1
ATOM 2095 C CA . GLU A 1 262 ? -13.812 14.406 26.641 1 84.88 262 GLU A CA 1
ATOM 2096 C C . GLU A 1 262 ? -13.789 13.156 25.766 1 84.88 262 GLU A C 1
ATOM 2098 O O . GLU A 1 262 ? -14.156 13.203 24.594 1 84.88 262 GLU A O 1
ATOM 2103 N N . PHE A 1 263 ? -13.172 12.086 26.344 1 79.06 263 PHE A N 1
ATOM 2104 C CA . PHE A 1 263 ? -13.172 10.812 25.641 1 79.06 263 PHE A CA 1
ATOM 2105 C C . PHE A 1 263 ? -13.477 9.664 26.594 1 79.06 263 PHE A C 1
ATOM 2107 O O . PHE A 1 263 ? -13.43 9.836 27.812 1 79.06 263 PHE A O 1
ATOM 2114 N N . MET A 1 264 ? -13.906 8.578 26.016 1 78.81 264 MET A N 1
ATOM 2115 C CA . MET A 1 264 ? -14.133 7.367 26.797 1 78.81 264 MET A CA 1
ATOM 2116 C C . MET A 1 264 ? -12.844 6.566 26.938 1 78.81 264 MET A C 1
ATOM 2118 O O . MET A 1 264 ? -12.258 6.133 25.953 1 78.81 264 MET A O 1
ATOM 2122 N N . ASP A 1 265 ? -12.406 6.352 28.141 1 78.38 265 ASP A N 1
ATOM 2123 C CA . ASP A 1 265 ? -11.219 5.535 28.406 1 78.38 265 ASP A CA 1
ATOM 2124 C C . ASP A 1 265 ? -11.477 4.07 28.062 1 78.38 265 ASP A C 1
ATOM 2126 O O . ASP A 1 265 ? -12.398 3.451 28.609 1 78.38 265 ASP A O 1
ATOM 2130 N N . SER A 1 266 ? -10.695 3.502 27.234 1 74.88 266 SER A N 1
ATOM 2131 C CA . SER A 1 266 ? -10.922 2.152 26.719 1 74.88 266 SER A CA 1
ATOM 2132 C C . SER A 1 266 ? -10.625 1.103 27.781 1 74.88 266 SER A C 1
ATOM 2134 O O . SER A 1 266 ? -11.117 -0.026 27.703 1 74.88 266 SER A O 1
ATOM 2136 N N . HIS A 1 267 ? -9.852 1.46 28.812 1 73.62 267 HIS A N 1
ATOM 2137 C CA . HIS A 1 267 ? -9.477 0.505 29.859 1 73.62 267 HIS A CA 1
ATOM 2138 C C . HIS A 1 267 ? -10.508 0.49 30.984 1 73.62 267 HIS A C 1
ATOM 2140 O O . HIS A 1 267 ? -10.797 -0.565 31.547 1 73.62 267 HIS A O 1
ATOM 2146 N N . THR A 1 268 ? -11.109 1.697 31.203 1 76.81 268 THR A N 1
ATOM 2147 C CA . THR A 1 268 ? -11.977 1.796 32.375 1 76.81 268 THR A CA 1
ATOM 2148 C C . THR A 1 268 ? -13.43 2.002 31.969 1 76.81 268 THR A C 1
ATOM 2150 O O . THR A 1 268 ? -14.344 1.806 32.781 1 76.81 268 THR A O 1
ATOM 2153 N N . GLY A 1 269 ? -13.641 2.479 30.797 1 81 269 GLY A N 1
ATOM 2154 C CA . GLY A 1 269 ? -14.984 2.77 30.344 1 81 269 GLY A CA 1
ATOM 2155 C C . GLY A 1 269 ? -15.539 4.07 30.891 1 81 269 GLY A C 1
ATOM 2156 O O . GLY A 1 269 ? -16.734 4.344 30.766 1 81 269 GLY A O 1
ATOM 2157 N N . GLU A 1 270 ? -14.727 4.883 31.5 1 83.94 270 GLU A N 1
ATOM 2158 C CA . GLU A 1 270 ? -15.141 6.152 32.094 1 83.94 270 GLU A CA 1
ATOM 2159 C C . GLU A 1 270 ? -14.852 7.32 31.141 1 83.94 270 GLU A C 1
ATOM 2161 O O . GLU A 1 270 ? -13.898 7.266 30.359 1 83.94 270 GLU A O 1
ATOM 2166 N N . ARG A 1 271 ? -15.727 8.297 31.25 1 86.44 271 ARG A N 1
ATOM 2167 C CA . ARG A 1 271 ? -15.477 9.531 30.516 1 86.44 271 ARG A CA 1
ATOM 2168 C C . ARG A 1 271 ? -14.406 10.375 31.219 1 86.44 271 ARG A C 1
ATOM 2170 O O . ARG A 1 271 ? -14.508 10.641 32.406 1 86.44 271 ARG A O 1
ATOM 2177 N N . ARG A 1 272 ? -13.406 10.68 30.5 1 83.38 272 ARG A N 1
ATOM 2178 C CA . ARG A 1 272 ? -12.297 11.461 31.047 1 83.38 272 ARG A CA 1
ATOM 2179 C C . ARG A 1 272 ? -11.914 12.602 30.109 1 83.38 272 ARG A C 1
ATOM 2181 O O . ARG A 1 272 ? -12.211 12.555 28.906 1 83.38 272 ARG A O 1
ATOM 2188 N N . ARG A 1 273 ? -11.352 13.562 30.766 1 85.94 273 ARG A N 1
ATOM 2189 C CA . ARG A 1 273 ? -10.766 14.641 29.969 1 85.94 273 ARG A CA 1
ATOM 2190 C C . ARG A 1 273 ? -9.367 14.266 29.484 1 85.94 273 ARG A C 1
ATOM 2192 O O . ARG A 1 273 ? -8.648 13.539 30.172 1 85.94 273 ARG A O 1
ATOM 2199 N N . ARG A 1 274 ? -9.039 14.82 28.375 1 87.31 274 ARG A N 1
ATOM 2200 C CA . ARG A 1 274 ? -7.723 14.531 27.812 1 87.31 274 ARG A CA 1
ATOM 2201 C C . ARG A 1 274 ? -6.617 15.133 28.672 1 87.31 274 ARG A C 1
ATOM 2203 O O . ARG A 1 274 ? -6.742 16.266 29.156 1 87.31 274 ARG A O 1
ATOM 2210 N N . ALA A 1 275 ? -5.586 14.328 28.922 1 83.81 275 ALA A N 1
ATOM 2211 C CA . ALA A 1 275 ? -4.422 14.797 29.672 1 83.81 275 ALA A CA 1
ATOM 2212 C C . ALA A 1 275 ? -3.596 15.781 28.844 1 83.81 275 ALA A C 1
ATOM 2214 O O . ALA A 1 275 ? -3.654 15.766 27.625 1 83.81 275 ALA A O 1
ATOM 2215 N N . LEU A 1 276 ? -2.855 16.609 29.562 1 90.25 276 LEU A N 1
ATOM 2216 C CA . LEU A 1 276 ? -2.002 17.578 28.891 1 90.25 276 LEU A CA 1
ATOM 2217 C C . LEU A 1 276 ? -0.596 17.016 28.688 1 90.25 276 LEU A C 1
ATOM 2219 O O . LEU A 1 276 ? 0.304 17.734 28.25 1 90.25 276 LEU A O 1
ATOM 2223 N N . ASN A 1 277 ? -0.397 15.82 29.078 1 91.94 277 ASN A N 1
ATOM 2224 C CA . ASN A 1 277 ? 0.824 15.102 28.734 1 91.94 277 ASN A CA 1
ATOM 2225 C C . ASN A 1 277 ? 0.535 13.906 27.828 1 91.94 277 ASN A C 1
ATOM 2227 O O . ASN A 1 277 ? -0.53 13.289 27.922 1 91.94 277 ASN A O 1
ATOM 2231 N N . SER A 1 278 ? 1.41 13.602 26.969 1 93.94 278 SER A N 1
ATOM 2232 C CA . SER A 1 278 ? 1.197 12.562 25.969 1 93.94 278 SER A CA 1
ATOM 2233 C C . SER A 1 278 ? 2.512 12.148 25.312 1 93.94 278 SER A C 1
ATOM 2235 O O . SER A 1 278 ? 3.574 12.664 25.656 1 93.94 278 SER A O 1
ATOM 2237 N N . GLY A 1 279 ? 2.395 11.125 24.578 1 94.94 279 GLY A N 1
ATOM 2238 C CA . GLY A 1 279 ? 3.457 10.867 23.609 1 94.94 279 GLY A CA 1
ATOM 2239 C C . GLY A 1 279 ? 3.43 11.812 22.422 1 94.94 279 GLY A C 1
ATOM 2240 O O . GLY A 1 279 ? 2.916 12.93 22.531 1 94.94 279 GLY A O 1
ATOM 2241 N N . LEU A 1 280 ? 3.998 11.352 21.328 1 96.56 280 LEU A N 1
ATOM 2242 C CA . LEU A 1 280 ? 4.086 12.242 20.172 1 96.56 280 LEU A CA 1
ATOM 2243 C C . LEU A 1 280 ? 2.953 11.969 19.188 1 96.56 280 LEU A C 1
ATOM 2245 O O . LEU A 1 280 ? 2.707 12.766 18.281 1 96.56 280 LEU A O 1
ATOM 2249 N N . LEU A 1 281 ? 2.271 10.883 19.312 1 96.62 281 LEU A N 1
ATOM 2250 C CA . LEU A 1 281 ? 1.213 10.539 18.375 1 96.62 281 LEU A CA 1
ATOM 2251 C C . LEU A 1 281 ? -0.111 11.18 18.781 1 96.62 281 LEU A C 1
ATOM 2253 O O . LEU A 1 281 ? -0.433 11.234 19.969 1 96.62 281 LEU A O 1
ATOM 2257 N N . ALA A 1 282 ? -0.865 11.648 17.828 1 96.88 282 ALA A N 1
ATOM 2258 C CA . ALA A 1 282 ? -2.191 12.211 18.062 1 96.88 282 ALA A CA 1
ATOM 2259 C C . ALA A 1 282 ? -3.236 11.109 18.203 1 96.88 282 ALA A C 1
ATOM 2261 O O . ALA A 1 282 ? -3.02 9.977 17.766 1 96.88 282 ALA A O 1
ATOM 2262 N N . ASP A 1 283 ? -4.379 11.445 18.766 1 94 283 ASP A N 1
ATOM 2263 C CA . ASP A 1 283 ? -5.445 10.469 18.984 1 94 283 ASP A CA 1
ATOM 2264 C C . ASP A 1 283 ? -6.398 10.438 17.781 1 94 283 ASP A C 1
ATOM 2266 O O . ASP A 1 283 ? -7.055 9.43 17.531 1 94 283 ASP A O 1
ATOM 2270 N N . SER A 1 284 ? -6.5 11.57 17.125 1 95.44 284 SER A N 1
ATOM 2271 C CA . SER A 1 284 ? -7.398 11.719 15.992 1 95.44 284 SER A CA 1
ATOM 2272 C C . SER A 1 284 ? -7.004 12.914 15.125 1 95.44 284 SER A C 1
ATOM 2274 O O . SER A 1 284 ? -6.195 13.75 15.547 1 95.44 284 SER A O 1
ATOM 2276 N N . PRO A 1 285 ? -7.586 12.992 13.914 1 97 285 PRO A N 1
ATOM 2277 C CA . PRO A 1 285 ? -7.336 14.18 13.102 1 97 285 PRO A CA 1
ATOM 2278 C C . PRO A 1 285 ? -7.812 15.469 13.773 1 97 285 PRO A C 1
ATOM 2280 O O . PRO A 1 285 ? -7.281 16.547 13.5 1 97 285 PRO A O 1
ATOM 2283 N N . ALA A 1 286 ? -8.758 15.406 14.672 1 96 286 ALA A N 1
ATOM 2284 C CA . ALA A 1 286 ? -9.305 16.578 15.352 1 96 286 ALA A CA 1
ATOM 2285 C C . ALA A 1 286 ? -8.211 17.328 16.109 1 96 286 ALA A C 1
ATOM 2287 O O . ALA A 1 286 ? -8.297 18.531 16.312 1 96 286 ALA A O 1
ATOM 2288 N N . ASP A 1 287 ? -7.176 16.609 16.5 1 96.69 287 ASP A N 1
ATOM 2289 C CA . ASP A 1 287 ? -6.07 17.203 17.25 1 96.69 287 ASP A CA 1
ATOM 2290 C C . ASP A 1 287 ? -5.305 18.203 16.375 1 96.69 287 ASP A C 1
ATOM 2292 O O . ASP A 1 287 ? -4.559 19.031 16.891 1 96.69 287 ASP A O 1
ATOM 2296 N N . PHE A 1 288 ? -5.465 18.172 15.078 1 97.38 288 PHE A N 1
ATOM 2297 C CA . PHE A 1 288 ? -4.73 19.031 14.148 1 97.38 288 PHE A CA 1
ATOM 2298 C C . PHE A 1 288 ? -5.562 20.25 13.766 1 97.38 288 PHE A C 1
ATOM 2300 O O . PHE A 1 288 ? -5.242 20.938 12.805 1 97.38 288 PHE A O 1
ATOM 2307 N N . ALA A 1 289 ? -6.652 20.5 14.469 1 95.62 289 ALA A N 1
ATOM 2308 C CA . ALA A 1 289 ? -7.574 21.578 14.133 1 95.62 289 ALA A CA 1
ATOM 2309 C C . ALA A 1 289 ? -6.848 22.922 14.078 1 95.62 289 ALA A C 1
ATOM 2311 O O . ALA A 1 289 ? -7.219 23.812 13.297 1 95.62 289 ALA A O 1
ATOM 2312 N N . ARG A 1 290 ? -5.781 23.125 14.812 1 92.25 290 ARG A N 1
ATOM 2313 C CA . ARG A 1 290 ? -5.055 24.375 14.867 1 92.25 290 ARG A CA 1
ATOM 2314 C C . ARG A 1 290 ? -3.654 24.234 14.281 1 92.25 290 ARG A C 1
ATOM 2316 O O . ARG A 1 290 ? -2.717 24.906 14.727 1 92.25 290 ARG A O 1
ATOM 2323 N N . SER A 1 291 ? -3.471 23.328 13.336 1 94.19 291 SER A N 1
ATOM 2324 C CA . SER A 1 291 ? -2.143 23.062 12.789 1 94.19 291 SER A CA 1
ATOM 2325 C C . SER A 1 291 ? -2.076 23.422 11.305 1 94.19 291 SER A C 1
ATOM 2327 O O . SER A 1 291 ? -1.129 23.031 10.609 1 94.19 291 SER A O 1
ATOM 2329 N N . ARG A 1 292 ? -2.996 24.141 10.773 1 92.06 292 ARG A N 1
ATOM 2330 C CA . ARG A 1 292 ? -3.098 24.453 9.352 1 92.06 292 ARG A CA 1
ATOM 2331 C C . ARG A 1 292 ? -1.915 25.297 8.891 1 92.06 292 ARG A C 1
ATOM 2333 O O . ARG A 1 292 ? -1.587 25.312 7.703 1 92.06 292 ARG A O 1
ATOM 2340 N N . ASP A 1 293 ? -1.271 25.984 9.773 1 89 293 ASP A N 1
ATOM 2341 C CA . ASP A 1 293 ? -0.212 26.922 9.406 1 89 293 ASP A CA 1
ATOM 2342 C C . ASP A 1 293 ? 1.164 26.344 9.742 1 89 293 ASP A C 1
ATOM 2344 O O . ASP A 1 293 ? 2.166 27.062 9.703 1 89 293 ASP A O 1
ATOM 2348 N N . VAL A 1 294 ? 1.248 25.109 10.141 1 89.56 294 VAL A N 1
ATOM 2349 C CA . VAL A 1 294 ? 2.527 24.5 10.492 1 89.56 294 VAL A CA 1
ATOM 2350 C C . VAL A 1 294 ? 3.111 23.797 9.266 1 89.56 294 VAL A C 1
ATOM 2352 O O . VAL A 1 294 ? 2.457 22.938 8.664 1 89.56 294 VAL A O 1
ATOM 2355 N N . HIS A 1 295 ? 4.293 24.109 8.859 1 85.81 295 HIS A N 1
ATOM 2356 C CA . HIS A 1 295 ? 4.938 23.562 7.664 1 85.81 295 HIS A CA 1
ATOM 2357 C C . HIS A 1 295 ? 6.277 22.922 8.008 1 85.81 295 HIS A C 1
ATOM 2359 O O . HIS A 1 295 ? 6.871 23.234 9.047 1 85.81 295 HIS A O 1
ATOM 2365 N N . GLN A 1 296 ? 6.531 21.938 7.121 1 78.25 296 GLN A N 1
ATOM 2366 C CA . GLN A 1 296 ? 7.84 21.312 7.25 1 78.25 296 GLN A CA 1
ATOM 2367 C C . GLN A 1 296 ? 8.945 22.219 6.719 1 78.25 296 GLN A C 1
ATOM 2369 O O . GLN A 1 296 ? 8.812 22.797 5.633 1 78.25 296 GLN A O 1
ATOM 2374 N N . ARG A 1 297 ? 9.836 22.812 7.535 1 61 297 ARG A N 1
ATOM 2375 C CA . ARG A 1 297 ? 10.938 23.625 7.035 1 61 297 ARG A CA 1
ATOM 2376 C C . ARG A 1 297 ? 12.273 22.891 7.191 1 61 297 ARG A C 1
ATOM 2378 O O . ARG A 1 297 ? 12.703 22.609 8.312 1 61 297 ARG A O 1
ATOM 2385 N N . ALA A 1 298 ? 12.602 21.875 6.27 1 53.16 298 ALA A N 1
ATOM 2386 C CA . ALA A 1 298 ? 13.742 20.953 6.273 1 53.16 298 ALA A CA 1
ATOM 2387 C C . ALA A 1 298 ? 15.023 21.672 6.668 1 53.16 298 ALA A C 1
ATOM 2389 O O . ALA A 1 298 ? 15.859 21.125 7.391 1 53.16 298 ALA A O 1
ATOM 2390 N N . LEU A 1 299 ? 15.547 22.641 5.594 1 48.31 299 LEU A N 1
ATOM 2391 C CA . LEU A 1 299 ? 16.969 22.828 5.312 1 48.31 299 LEU A CA 1
ATOM 2392 C C . LEU A 1 299 ? 17.562 23.891 6.23 1 48.31 299 LEU A C 1
ATOM 2394 O O . LEU A 1 299 ? 18.625 24.438 5.934 1 48.31 299 LEU A O 1
ATOM 2398 N N . HIS A 1 300 ? 16.828 24.141 7.273 1 46.38 300 HIS A N 1
ATOM 2399 C CA . HIS A 1 300 ? 17.594 25.094 8.047 1 46.38 300 HIS A CA 1
ATOM 2400 C C . HIS A 1 300 ? 18.688 24.422 8.859 1 46.38 300 HIS A C 1
ATOM 2402 O O . HIS A 1 300 ? 18.594 23.234 9.172 1 46.38 300 HIS A O 1
ATOM 2408 N N . ARG A 1 301 ? 19.766 25.047 8.953 1 46.44 301 ARG A N 1
ATOM 2409 C CA . ARG A 1 301 ? 20.969 24.625 9.656 1 46.44 301 ARG A CA 1
ATOM 2410 C C . ARG A 1 301 ? 20.625 23.719 10.836 1 46.44 301 ARG A C 1
ATOM 2412 O O . ARG A 1 301 ? 21.266 22.672 11.031 1 46.44 301 ARG A O 1
ATOM 2419 N N . GLY A 1 302 ? 19.656 24.156 11.648 1 41.44 302 GLY A N 1
ATOM 2420 C CA . GLY A 1 302 ? 19.344 23.531 12.914 1 41.44 302 GLY A CA 1
ATOM 2421 C C . GLY A 1 302 ? 18.297 22.453 12.805 1 41.44 302 GLY A C 1
ATOM 2422 O O . GLY A 1 302 ? 17.969 21.781 13.781 1 41.44 302 GLY A O 1
ATOM 2423 N N . SER A 1 303 ? 17.531 22.422 11.734 1 47.25 303 SER A N 1
ATOM 2424 C CA . SER A 1 303 ? 16.438 21.453 11.773 1 47.25 303 SER A CA 1
ATOM 2425 C C . SER A 1 303 ? 16.391 20.625 10.492 1 47.25 303 SER A C 1
ATOM 2427 O O . SER A 1 303 ? 15.477 20.781 9.68 1 47.25 303 SER A O 1
ATOM 2429 N N . PRO A 1 304 ? 17.453 19.766 10.25 1 60.06 304 PRO A N 1
ATOM 2430 C CA . PRO A 1 304 ? 17.516 18.859 9.109 1 60.06 304 PRO A CA 1
ATOM 2431 C C . PRO A 1 304 ? 16.5 17.719 9.188 1 60.06 304 PRO A C 1
ATOM 2433 O O . PRO A 1 304 ? 15.922 17.484 10.25 1 60.06 304 PRO A O 1
ATOM 2436 N N . PHE A 1 305 ? 16.047 17.359 8.039 1 73.38 305 PHE A N 1
ATOM 2437 C CA . PHE A 1 305 ? 15.328 16.094 8.109 1 73.38 305 PHE A CA 1
ATOM 2438 C C . PHE A 1 305 ? 16.047 15.117 9.023 1 73.38 305 PHE A C 1
ATOM 2440 O O . PHE A 1 305 ? 17.281 15.039 9.008 1 73.38 305 PHE A O 1
ATOM 2447 N N . ARG A 1 306 ? 15.305 14.688 10.008 1 79.25 306 ARG A N 1
ATOM 2448 C CA . ARG A 1 306 ? 15.945 13.828 11 1 79.25 306 ARG A CA 1
ATOM 2449 C C . ARG A 1 306 ? 15.305 12.445 11.016 1 79.25 306 ARG A C 1
ATOM 2451 O O . ARG A 1 306 ? 14.172 12.273 10.555 1 79.25 306 ARG A O 1
ATOM 2458 N N . LEU A 1 307 ? 16.062 11.586 11.633 1 84.56 307 LEU A N 1
ATOM 2459 C CA . LEU A 1 307 ? 15.617 10.211 11.812 1 84.56 307 LEU A CA 1
ATOM 2460 C C . LEU A 1 307 ? 14.68 10.102 13.016 1 84.56 307 LEU A C 1
ATOM 2462 O O . LEU A 1 307 ? 14.969 10.648 14.078 1 84.56 307 LEU A O 1
ATOM 2466 N N . PHE A 1 308 ? 13.617 9.539 12.805 1 88.25 308 PHE A N 1
ATOM 2467 C CA . PHE A 1 308 ? 12.75 9.125 13.898 1 88.25 308 PHE A CA 1
ATOM 2468 C C . PHE A 1 308 ? 12.039 7.812 13.562 1 88.25 308 PHE A C 1
ATOM 2470 O O . PHE A 1 308 ? 11.836 7.496 12.383 1 88.25 308 PHE A O 1
ATOM 2477 N N . SER A 1 309 ? 11.828 7 14.625 1 89.38 309 SER A N 1
ATOM 2478 C CA . SER A 1 309 ? 11.219 5.688 14.43 1 89.38 309 SER A CA 1
ATOM 2479 C C . SER A 1 309 ? 10.43 5.254 15.656 1 89.38 309 SER A C 1
ATOM 2481 O O . SER A 1 309 ? 10.695 5.715 16.766 1 89.38 309 SER A O 1
ATOM 2483 N N . MET A 1 310 ? 9.484 4.418 15.297 1 87.75 310 MET A N 1
ATOM 2484 C CA . MET A 1 310 ? 8.75 3.795 16.391 1 87.75 310 MET A CA 1
ATOM 2485 C C . MET A 1 310 ? 9.578 2.684 17.031 1 87.75 310 MET A C 1
ATOM 2487 O O . MET A 1 310 ? 10.203 1.888 16.344 1 87.75 310 MET A O 1
ATOM 2491 N N . THR A 1 311 ? 9.594 2.682 18.391 1 87.5 311 THR A N 1
ATOM 2492 C CA . THR A 1 311 ? 10.242 1.62 19.141 1 87.5 311 THR A CA 1
ATOM 2493 C C . THR A 1 311 ? 9.344 1.137 20.281 1 87.5 311 THR A C 1
ATOM 2495 O O . THR A 1 311 ? 8.227 1.626 20.438 1 87.5 311 THR A O 1
ATOM 2498 N N . ASN A 1 312 ? 9.805 0.111 21.062 1 83.62 312 ASN A N 1
ATOM 2499 C CA . ASN A 1 312 ? 9.062 -0.363 22.219 1 83.62 312 ASN A CA 1
ATOM 2500 C C . ASN A 1 312 ? 9.031 0.684 23.328 1 83.62 312 ASN A C 1
ATOM 2502 O O . ASN A 1 312 ? 8.242 0.572 24.281 1 83.62 312 ASN A O 1
ATOM 2506 N N . MET A 1 313 ? 9.891 1.755 23.219 1 84.5 313 MET A N 1
ATOM 2507 C CA . MET A 1 313 ? 9.922 2.832 24.203 1 84.5 313 MET A CA 1
ATOM 2508 C C . MET A 1 313 ? 9.359 4.121 23.609 1 84.5 313 MET A C 1
ATOM 2510 O O . MET A 1 313 ? 9.812 5.215 23.953 1 84.5 313 MET A O 1
ATOM 2514 N N . GLY A 1 314 ? 8.438 3.902 22.703 1 91.62 314 GLY A N 1
ATOM 2515 C CA . GLY A 1 314 ? 7.863 5.062 22.031 1 91.62 314 GLY A CA 1
ATOM 2516 C C . GLY A 1 314 ? 8.648 5.508 20.812 1 91.62 314 GLY A C 1
ATOM 2517 O O . GLY A 1 314 ? 9.195 4.676 20.094 1 91.62 314 GLY A O 1
ATOM 2518 N N . ILE A 1 315 ? 8.594 6.766 20.531 1 93.94 315 ILE A N 1
ATOM 2519 C CA . ILE A 1 315 ? 9.258 7.285 19.344 1 93.94 315 ILE A CA 1
ATOM 2520 C C . ILE A 1 315 ? 10.703 7.664 19.688 1 93.94 315 ILE A C 1
ATOM 2522 O O . ILE A 1 315 ? 10.945 8.43 20.625 1 93.94 315 ILE A O 1
ATOM 2526 N N . SER A 1 316 ? 11.664 7.047 19.016 1 92.38 316 SER A N 1
ATOM 2527 C CA . SER A 1 316 ? 13.055 7.473 19.047 1 92.38 316 SER A CA 1
ATOM 2528 C C . SER A 1 316 ? 13.32 8.586 18.031 1 92.38 316 SER A C 1
ATOM 2530 O O . SER A 1 316 ? 12.922 8.484 16.875 1 92.38 316 SER A O 1
ATOM 2532 N N . ILE A 1 317 ? 13.922 9.695 18.5 1 88.88 317 ILE A N 1
ATOM 2533 C CA . ILE A 1 317 ? 14.172 10.82 17.609 1 88.88 317 ILE A CA 1
ATOM 2534 C C . ILE A 1 317 ? 15.508 11.477 17.969 1 88.88 317 ILE A C 1
ATOM 2536 O O . ILE A 1 317 ? 15.805 11.695 19.141 1 88.88 317 ILE A O 1
ATOM 2540 N N . THR A 1 318 ? 16.359 11.633 17.016 1 83.88 318 THR A N 1
ATOM 2541 C CA . THR A 1 318 ? 17.594 12.406 17.188 1 83.88 318 THR A CA 1
ATOM 2542 C C . THR A 1 318 ? 17.344 13.883 16.891 1 83.88 318 THR A C 1
ATOM 2544 O O . THR A 1 318 ? 17.016 14.25 15.766 1 83.88 318 THR A O 1
ATOM 2547 N N . ALA A 1 319 ? 17.5 14.727 17.984 1 83.56 319 ALA A N 1
ATOM 2548 C CA . ALA A 1 319 ? 17.141 16.125 17.797 1 83.56 319 ALA A CA 1
ATOM 2549 C C . ALA A 1 319 ? 18.031 17.031 18.656 1 83.56 319 ALA A C 1
ATOM 2551 O O . ALA A 1 319 ? 18.625 16.578 19.641 1 83.56 319 ALA A O 1
ATOM 2552 N N . GLU A 1 320 ? 18.109 18.219 18.125 1 83.69 320 GLU A N 1
ATOM 2553 C CA . GLU A 1 320 ? 18.688 19.266 18.953 1 83.69 320 GLU A CA 1
ATOM 2554 C C . GLU A 1 320 ? 17.656 19.797 19.953 1 83.69 320 GLU A C 1
ATOM 2556 O O . GLU A 1 320 ? 16.719 20.484 19.562 1 83.69 320 GLU A O 1
ATOM 2561 N N . LEU A 1 321 ? 17.875 19.484 21.188 1 88.81 321 LEU A N 1
ATOM 2562 C CA . LEU A 1 321 ? 16.953 19.922 22.234 1 88.81 321 LEU A CA 1
ATOM 2563 C C . LEU A 1 321 ? 17.375 21.266 22.797 1 88.81 321 LEU A C 1
ATOM 2565 O O . LEU A 1 321 ? 18.562 21.516 23.031 1 88.81 321 LEU A O 1
ATOM 2569 N N . ILE A 1 322 ? 16.391 22.141 23 1 90.06 322 ILE A N 1
ATOM 2570 C CA . ILE A 1 322 ? 16.641 23.469 23.531 1 90.06 322 ILE A CA 1
ATOM 2571 C C . ILE A 1 322 ? 16.203 23.531 25 1 90.06 322 ILE A C 1
ATOM 2573 O O . ILE A 1 322 ? 15.055 23.266 25.328 1 90.06 322 ILE A O 1
ATOM 2577 N N . THR A 1 323 ? 17.172 23.875 25.844 1 87.31 323 THR A N 1
ATOM 2578 C CA . THR A 1 323 ? 16.859 24 27.25 1 87.31 323 THR A CA 1
ATOM 2579 C C . THR A 1 323 ? 16.234 25.375 27.547 1 87.31 323 THR A C 1
ATOM 2581 O O . THR A 1 323 ? 16.75 26.391 27.094 1 87.31 323 THR A O 1
ATOM 2584 N N . LEU A 1 324 ? 15.086 25.469 28.109 1 76.56 324 LEU A N 1
ATOM 2585 C CA . LEU A 1 324 ? 14.43 26.719 28.5 1 76.56 324 LEU A CA 1
ATOM 2586 C C . LEU A 1 324 ? 15 27.25 29.797 1 76.56 324 LEU A C 1
ATOM 2588 O O . LEU A 1 324 ? 15.164 26.5 30.766 1 76.56 324 LEU A O 1
ATOM 2592 N N . ALA A 1 325 ? 15.992 28.234 29.766 1 58.22 325 ALA A N 1
ATOM 2593 C CA . ALA A 1 325 ? 16.562 28.859 30.953 1 58.22 325 ALA A CA 1
ATOM 2594 C C . ALA A 1 325 ? 15.477 29.297 31.922 1 58.22 325 ALA A C 1
ATOM 2596 O O . ALA A 1 325 ? 14.414 29.766 31.5 1 58.22 325 ALA A O 1
ATOM 2597 N N . ALA A 1 326 ? 15.516 28.906 33.156 1 48.03 326 ALA A N 1
ATOM 2598 C CA . ALA A 1 326 ? 14.641 29.438 34.188 1 48.03 326 ALA A CA 1
ATOM 2599 C C . ALA A 1 326 ? 14.648 30.969 34.188 1 48.03 326 ALA A C 1
ATOM 2601 O O . ALA A 1 326 ? 15.703 31.578 34.031 1 48.03 326 ALA A O 1
ATOM 2602 N N . PRO A 1 327 ? 13.523 31.672 34.031 1 42.25 327 PRO A N 1
ATOM 2603 C CA . PRO A 1 327 ? 13.609 33.125 34.031 1 42.25 327 PRO A CA 1
ATOM 2604 C C . PRO A 1 327 ? 14.656 33.656 35 1 42.25 327 PRO A C 1
ATOM 2606 O O . PRO A 1 327 ? 15.203 34.75 34.812 1 42.25 327 PRO A O 1
ATOM 2609 N N . GLY A 1 328 ? 14.445 33.312 36.281 1 39.19 328 GLY A N 1
ATOM 2610 C CA . GLY A 1 328 ? 15 34.062 37.406 1 39.19 328 GLY A CA 1
ATOM 2611 C C . GLY A 1 328 ? 16.5 33.875 37.562 1 39.19 328 GLY A C 1
ATOM 2612 O O . GLY A 1 328 ? 17.047 34.125 38.656 1 39.19 328 GLY A O 1
ATOM 2613 N N . SER A 1 329 ? 17.156 33.156 36.875 1 37.19 329 SER A N 1
ATOM 2614 C CA . SER A 1 329 ? 18.484 33.188 37.469 1 37.19 329 SER A CA 1
ATOM 2615 C C . SER A 1 329 ? 19.094 34.594 37.375 1 37.19 329 SER A C 1
ATOM 2617 O O . SER A 1 329 ? 19.234 35.125 36.281 1 37.19 329 SER A O 1
ATOM 2619 N N . PRO A 1 330 ? 18.984 35.406 38.406 1 35.12 330 PRO A N 1
ATOM 2620 C CA . PRO A 1 330 ? 19.594 36.75 38.469 1 35.12 330 PRO A CA 1
ATOM 2621 C C . PRO A 1 330 ? 21 36.781 37.875 1 35.12 330 PRO A C 1
ATOM 2623 O O . PRO A 1 330 ? 21.797 35.875 38.125 1 35.12 330 PRO A O 1
ATOM 2626 N N . ARG A 1 331 ? 21.109 37.281 36.719 1 36.78 331 ARG A N 1
ATOM 2627 C CA . ARG A 1 331 ? 22.469 37.688 36.406 1 36.78 331 ARG A CA 1
ATOM 2628 C C . ARG A 1 331 ? 23.141 38.312 37.625 1 36.78 331 ARG A C 1
ATOM 2630 O O . ARG A 1 331 ? 22.656 39.312 38.156 1 36.78 331 ARG A O 1
ATOM 2637 N N . ALA A 1 332 ? 23.938 37.594 38.375 1 32.62 332 ALA A N 1
ATOM 2638 C CA . ALA A 1 332 ? 24.781 38.094 39.469 1 32.62 332 ALA A CA 1
ATOM 2639 C C . ALA A 1 332 ? 25.484 39.375 39.062 1 32.62 332 ALA A C 1
ATOM 2641 O O . ALA A 1 332 ? 26.297 39.375 38.125 1 32.62 332 ALA A O 1
ATOM 2642 N N . SER A 1 333 ? 24.766 40.5 39.062 1 29.83 333 SER A N 1
ATOM 2643 C CA . SER A 1 333 ? 25.578 41.719 39.094 1 29.83 333 SER A CA 1
ATOM 2644 C C . SER A 1 333 ? 26.766 41.562 40.031 1 29.83 333 SER A C 1
ATOM 2646 O O . SER A 1 333 ? 26.703 40.812 41 1 29.83 333 SER A O 1
ATOM 2648 N N . PRO A 1 334 ? 27.938 42.062 39.594 1 30.91 334 PRO A N 1
ATOM 2649 C CA . PRO A 1 334 ? 29.078 41.969 40.469 1 30.91 334 PRO A CA 1
ATOM 2650 C C . PRO A 1 334 ? 28.75 42.406 41.906 1 30.91 334 PRO A C 1
ATOM 2652 O O . PRO A 1 334 ? 27.969 43.344 42.094 1 30.91 334 PRO A O 1
ATOM 2655 N N . ARG A 1 335 ? 28.797 41.5 43 1 31.55 335 ARG A N 1
ATOM 2656 C CA . ARG A 1 335 ? 28.656 41.656 44.438 1 31.55 335 ARG A CA 1
ATOM 2657 C C . ARG A 1 335 ? 29.391 42.906 44.906 1 31.55 335 ARG A C 1
ATOM 2659 O O . ARG A 1 335 ? 30.609 42.969 44.844 1 31.55 335 ARG A O 1
ATOM 2666 N N . THR A 1 336 ? 28.891 44.156 44.562 1 29.95 336 THR A N 1
ATOM 2667 C CA . THR A 1 336 ? 29.438 45.125 45.531 1 29.95 336 THR A CA 1
ATOM 2668 C C . THR A 1 336 ? 29.281 44.594 46.938 1 29.95 336 THR A C 1
ATOM 2670 O O . THR A 1 336 ? 28.453 43.719 47.219 1 29.95 336 THR A O 1
ATOM 2673 N N . SER A 1 337 ? 30.031 45.156 48 1 30.3 337 SER A N 1
ATOM 2674 C CA . SER A 1 337 ? 30.359 44.875 49.406 1 30.3 337 SER A CA 1
ATOM 2675 C C . SER A 1 337 ? 29.109 44.812 50.25 1 30.3 337 SER A C 1
ATOM 2677 O O . SER A 1 337 ? 28.422 45.812 50.469 1 30.3 337 SER A O 1
ATOM 2679 N N . PRO A 1 338 ? 28.297 43.719 50.156 1 29.39 338 PRO A N 1
ATOM 2680 C CA . PRO A 1 338 ? 27.062 43.781 50.969 1 29.39 338 PRO A CA 1
ATOM 2681 C C . PRO A 1 338 ? 27.344 43.938 52.438 1 29.39 338 PRO A C 1
ATOM 2683 O O . PRO A 1 338 ? 28.375 43.469 52.938 1 29.39 338 PRO A O 1
ATOM 2686 N N . SER A 1 339 ? 27.016 45.094 53.031 1 31.48 339 SER A N 1
ATOM 2687 C CA . SER A 1 339 ? 26.953 45.344 54.469 1 31.48 339 SER A CA 1
ATOM 2688 C C . SER A 1 339 ? 26.266 44.156 55.156 1 31.48 339 SER A C 1
ATOM 2690 O O . SER A 1 339 ? 25.422 43.469 54.562 1 31.48 339 SER A O 1
ATOM 2692 N N . PRO A 1 340 ? 26.609 43.875 56.469 1 33.38 340 PRO A N 1
ATOM 2693 C CA . PRO A 1 340 ? 26.391 42.719 57.344 1 33.38 340 PRO A CA 1
ATOM 2694 C C . PRO A 1 340 ? 24.906 42.406 57.531 1 33.38 340 PRO A C 1
ATOM 2696 O O . PRO A 1 340 ? 24.562 41.531 58.375 1 33.38 340 PRO A O 1
ATOM 2699 N N . GLY A 1 341 ? 24.031 43.312 57 1 28.91 341 GLY A N 1
ATOM 2700 C CA . GLY A 1 341 ? 22.844 43.312 57.844 1 28.91 341 GLY A CA 1
ATOM 2701 C C . GLY A 1 341 ? 22.109 41.969 57.844 1 28.91 341 GLY A C 1
ATOM 2702 O O . GLY A 1 341 ? 22.594 41 57.281 1 28.91 341 GLY A O 1
ATOM 2703 N N . ARG A 1 342 ? 20.672 42.125 57.812 1 36.09 342 ARG A N 1
ATOM 2704 C CA . ARG A 1 342 ? 19.578 41.312 58.344 1 36.09 342 ARG A CA 1
ATOM 2705 C C . ARG A 1 342 ? 19.453 40 57.594 1 36.09 342 ARG A C 1
ATOM 2707 O O . ARG A 1 342 ? 19.766 39.906 56.406 1 36.09 342 ARG A O 1
ATOM 2714 N N . PRO A 1 343 ? 19.266 38.906 58.375 1 33.12 343 PRO A N 1
ATOM 2715 C CA . PRO A 1 343 ? 19.219 37.531 57.844 1 33.12 343 PRO A CA 1
ATOM 2716 C C . PRO A 1 343 ? 18.234 37.406 56.688 1 33.12 343 PRO A C 1
ATOM 2718 O O . PRO A 1 343 ? 17.109 37.906 56.719 1 33.12 343 PRO A O 1
ATOM 2721 N N . SER A 1 344 ? 18.781 37.531 55.469 1 31.55 344 SER A N 1
ATOM 2722 C CA . SER A 1 344 ? 17.953 37.469 54.281 1 31.55 344 SER A CA 1
ATOM 2723 C C . SER A 1 344 ? 17 36.281 54.312 1 31.55 344 SER A C 1
ATOM 2725 O O . SER A 1 344 ? 17.359 35.219 54.812 1 31.55 344 SER A O 1
ATOM 2727 N N . PRO A 1 345 ? 15.641 36.562 54.312 1 32.84 345 PRO A N 1
ATOM 2728 C CA . PRO A 1 345 ? 14.617 35.531 54.312 1 32.84 345 PRO A CA 1
ATOM 2729 C C . PRO A 1 345 ? 14.984 34.312 53.469 1 32.84 345 PRO A C 1
ATOM 2731 O O . PRO A 1 345 ? 15.828 34.438 52.562 1 32.84 345 PRO A O 1
ATOM 2734 N N . SER A 1 346 ? 14.656 33.156 54.062 1 33.28 346 SER A N 1
ATOM 2735 C CA . SER A 1 346 ? 14.906 31.844 53.5 1 33.28 346 SER A CA 1
ATOM 2736 C C . SER A 1 346 ? 14.594 31.812 52 1 33.28 346 SER A C 1
ATOM 2738 O O . SER A 1 346 ? 13.562 32.312 51.562 1 33.28 346 SER A O 1
ATOM 2740 N N . PRO A 1 347 ? 15.664 31.828 51.219 1 32.84 347 PRO A N 1
ATOM 2741 C CA . PRO A 1 347 ? 15.383 31.797 49.781 1 32.84 347 PRO A CA 1
ATOM 2742 C C . PRO A 1 347 ? 14.211 30.906 49.438 1 32.84 347 PRO A C 1
ATOM 2744 O O . PRO A 1 347 ? 14.055 29.828 50 1 32.84 347 PRO A O 1
ATOM 2747 N N . SER A 1 348 ? 13.031 31.516 49.281 1 32.25 348 SER A N 1
ATOM 2748 C CA . SER A 1 348 ? 11.891 30.812 48.719 1 32.25 348 SER A CA 1
ATOM 2749 C C . SER A 1 348 ? 12.352 29.719 47.75 1 32.25 348 SER A C 1
ATOM 2751 O O . SER A 1 348 ? 13.305 29.906 47 1 32.25 348 SER A O 1
ATOM 2753 N N . VAL A 1 349 ? 12.086 28.516 48.219 1 34.78 349 VAL A N 1
ATOM 2754 C CA . VAL A 1 349 ? 12.211 27.344 47.375 1 34.78 349 VAL A CA 1
ATOM 2755 C C . VAL A 1 349 ? 11.891 27.719 45.938 1 34.78 349 VAL A C 1
ATOM 2757 O O . VAL A 1 349 ? 10.773 28.141 45.625 1 34.78 349 VAL A O 1
ATOM 2760 N N . GLN A 1 350 ? 12.914 28.234 45.25 1 34.69 350 GLN A N 1
ATOM 2761 C CA . GLN A 1 350 ? 12.766 28.422 43.812 1 34.69 350 GLN A CA 1
ATOM 2762 C C . GLN A 1 350 ? 11.961 27.281 43.188 1 34.69 350 GLN A C 1
ATOM 2764 O O . GLN A 1 350 ? 12.117 26.109 43.562 1 34.69 350 GLN A O 1
ATOM 2769 N N . PRO A 1 351 ? 10.781 27.547 42.812 1 36.97 351 PRO A N 1
ATOM 2770 C CA . PRO A 1 351 ? 10.102 26.453 42.094 1 36.97 351 PRO A CA 1
ATOM 2771 C C . PRO A 1 351 ? 11.062 25.547 41.344 1 36.97 351 PRO A C 1
ATOM 2773 O O . PRO A 1 351 ? 12.133 26 40.906 1 36.97 351 PRO A O 1
ATOM 2776 N N . PRO A 1 352 ? 11.086 24.25 41.594 1 40.06 352 PRO A N 1
ATOM 2777 C CA . PRO A 1 352 ? 12.008 23.359 40.906 1 40.06 352 PRO A CA 1
ATOM 2778 C C . PRO A 1 352 ? 12.32 23.812 39.5 1 40.06 352 PRO A C 1
ATOM 2780 O O . PRO A 1 352 ? 11.477 24.438 38.844 1 40.06 352 PRO A O 1
ATOM 2783 N N . GLU A 1 353 ? 13.539 24.219 39.062 1 45 353 GLU A N 1
ATOM 2784 C CA . GLU A 1 353 ? 14.117 24.453 37.719 1 45 353 GLU A CA 1
ATOM 2785 C C . GLU A 1 353 ? 13.391 23.641 36.656 1 45 353 GLU A C 1
ATOM 2787 O O . GLU A 1 353 ? 13.289 22.422 36.75 1 45 353 GLU A O 1
ATOM 2792 N N . SER A 1 354 ? 12.344 24.203 36.031 1 56.19 354 SER A N 1
ATOM 2793 C CA . SER A 1 354 ? 11.531 23.547 35.031 1 56.19 354 SER A CA 1
ATOM 2794 C C . SER A 1 354 ? 12.398 22.812 34 1 56.19 354 SER A C 1
ATOM 2796 O O . SER A 1 354 ? 13.273 23.406 33.375 1 56.19 354 SER A O 1
ATOM 2798 N N . ASN A 1 355 ? 12.773 21.578 34.125 1 77.69 355 ASN A N 1
ATOM 2799 C CA . ASN A 1 355 ? 13.539 20.641 33.312 1 77.69 355 ASN A CA 1
ATOM 2800 C C . ASN A 1 355 ? 12.883 20.422 31.938 1 77.69 355 ASN A C 1
ATOM 2802 O O . ASN A 1 355 ? 13 19.359 31.344 1 77.69 355 ASN A O 1
ATOM 2806 N N . LEU A 1 356 ? 12.25 21.531 31.547 1 87.94 356 LEU A N 1
ATOM 2807 C CA . LEU A 1 356 ? 11.586 21.438 30.25 1 87.94 356 LEU A CA 1
ATOM 2808 C C . LEU A 1 356 ? 12.57 21.672 29.109 1 87.94 356 LEU A C 1
ATOM 2810 O O . LEU A 1 356 ? 13.469 22.516 29.219 1 87.94 356 LEU A O 1
ATOM 2814 N N . VAL A 1 357 ? 12.391 20.891 28.125 1 92.5 357 VAL A N 1
ATOM 2815 C CA . VAL A 1 357 ? 13.164 21.094 26.906 1 92.5 357 VAL A CA 1
ATOM 2816 C C . VAL A 1 357 ? 12.219 21.25 25.719 1 92.5 357 VAL A C 1
ATOM 2818 O O . VAL A 1 357 ? 11.055 20.844 25.781 1 92.5 357 VAL A O 1
ATOM 2821 N N . ILE A 1 358 ? 12.68 21.953 24.719 1 92.88 358 ILE A N 1
ATOM 2822 C CA . ILE A 1 358 ? 11.891 22.172 23.516 1 92.88 358 ILE A CA 1
ATOM 2823 C C . ILE A 1 358 ? 12.414 21.297 22.391 1 92.88 358 ILE A C 1
ATOM 2825 O O . ILE A 1 358 ? 13.617 21.25 22.125 1 92.88 358 ILE A O 1
ATOM 2829 N N . LEU A 1 359 ? 11.523 20.578 21.766 1 92.19 359 LEU A N 1
ATOM 2830 C CA . LEU A 1 359 ? 11.797 19.844 20.531 1 92.19 359 LEU A CA 1
ATOM 2831 C C . LEU A 1 359 ? 11.266 20.609 19.312 1 92.19 359 LEU A C 1
ATOM 2833 O O . LEU A 1 359 ? 10.055 20.656 19.094 1 92.19 359 LEU A O 1
ATOM 2837 N N . PRO A 1 360 ? 12.102 21.219 18.547 1 89.25 360 PRO A N 1
ATOM 2838 C CA . PRO A 1 360 ? 11.617 21.891 17.328 1 89.25 360 PRO A CA 1
ATOM 2839 C C . PRO A 1 360 ? 11.047 20.906 16.312 1 89.25 360 PRO A C 1
ATOM 2841 O O . PRO A 1 360 ? 11.633 19.859 16.062 1 89.25 360 PRO A O 1
ATOM 2844 N N . ILE A 1 361 ? 9.898 21.172 15.648 1 88.75 361 ILE A N 1
ATOM 2845 C CA . ILE A 1 361 ? 9.281 20.203 14.758 1 88.75 361 ILE A CA 1
ATOM 2846 C C . ILE A 1 361 ? 8.859 20.875 13.461 1 88.75 361 ILE A C 1
ATOM 2848 O O . ILE A 1 361 ? 8.336 20.234 12.555 1 88.75 361 ILE A O 1
ATOM 2852 N N . GLY A 1 362 ? 9 22.141 13.273 1 83.88 362 GLY A N 1
ATOM 2853 C CA . GLY A 1 362 ? 8.578 22.844 12.07 1 83.88 362 GLY A CA 1
ATOM 2854 C C . GLY A 1 362 ? 8.562 24.359 12.242 1 83.88 362 GLY A C 1
ATOM 2855 O O . GLY A 1 362 ? 9.305 24.906 13.055 1 83.88 362 GLY A O 1
ATOM 2856 N N . ALA A 1 363 ? 7.785 24.938 11.25 1 82.5 363 ALA A N 1
ATOM 2857 C CA . ALA A 1 363 ? 7.629 26.391 11.281 1 82.5 363 ALA A CA 1
ATOM 2858 C C . ALA A 1 363 ? 6.176 26.781 11.039 1 82.5 363 ALA A C 1
ATOM 2860 O O . ALA A 1 363 ? 5.391 26 10.508 1 82.5 363 ALA A O 1
ATOM 2861 N N . SER A 1 364 ? 5.77 27.844 11.625 1 79.56 364 SER A N 1
ATOM 2862 C CA . SER A 1 364 ? 4.402 28.328 11.461 1 79.56 364 SER A CA 1
ATOM 2863 C C . SER A 1 364 ? 4.387 29.75 10.891 1 79.56 364 SER A C 1
ATOM 2865 O O . SER A 1 364 ? 5.215 30.578 11.266 1 79.56 364 SER A O 1
ATOM 2867 N N . ASP A 1 365 ? 3.525 29.969 9.766 1 66.81 365 ASP A N 1
ATOM 2868 C CA . ASP A 1 365 ? 3.322 31.281 9.18 1 66.81 365 ASP A CA 1
ATOM 2869 C C . ASP A 1 365 ? 2.322 32.094 10 1 66.81 365 ASP A C 1
ATOM 2871 O O . ASP A 1 365 ? 1.81 33.125 9.531 1 66.81 365 ASP A O 1
ATOM 2875 N N . ARG A 1 366 ? 1.816 31.719 11.148 1 56.19 366 ARG A N 1
ATOM 2876 C CA . ARG A 1 366 ? 0.864 32.5 11.93 1 56.19 366 ARG A CA 1
ATOM 2877 C C . ARG A 1 366 ? 1.363 33.938 12.125 1 56.19 366 ARG A C 1
ATOM 2879 O O . ARG A 1 366 ? 2.551 34.156 12.375 1 56.19 366 ARG A O 1
ATOM 2886 N N . PRO A 1 367 ? 0.384 34.969 11.742 1 47.44 367 PRO A N 1
ATOM 2887 C CA . PRO A 1 367 ? 0.761 36.375 12.008 1 47.44 367 PRO A CA 1
ATOM 2888 C C . PRO A 1 367 ? 1.276 36.594 13.422 1 47.44 367 PRO A C 1
ATOM 2890 O O . PRO A 1 367 ? 0.702 36.062 14.383 1 47.44 367 PRO A O 1
ATOM 2893 N N . THR A 1 368 ? 2.438 36.531 13.859 1 42.91 368 THR A N 1
ATOM 2894 C CA . THR A 1 368 ? 2.77 37.281 15.07 1 42.91 368 THR A CA 1
ATOM 2895 C C . THR A 1 368 ? 2.848 38.781 14.773 1 42.91 368 THR A C 1
ATOM 2897 O O . THR A 1 368 ? 2.881 39.188 13.609 1 42.91 368 THR A O 1
ATOM 2900 N N . ASP A 1 369 ? 2.479 39.719 15.734 1 38.91 369 ASP A N 1
ATOM 2901 C CA . ASP A 1 369 ? 2.494 41.188 15.539 1 38.91 369 ASP A CA 1
ATOM 2902 C C . ASP A 1 369 ? 3.578 41.594 14.547 1 38.91 369 ASP A C 1
ATOM 2904 O O . ASP A 1 369 ? 3.451 42.594 13.867 1 38.91 369 ASP A O 1
ATOM 2908 N N . THR A 1 370 ? 4.871 41.531 14.836 1 37.5 370 THR A N 1
ATOM 2909 C CA . THR A 1 370 ? 5.965 42.344 14.328 1 37.5 370 THR A CA 1
ATOM 2910 C C . THR A 1 370 ? 6.848 41.531 13.383 1 37.5 370 THR A C 1
ATOM 2912 O O . THR A 1 370 ? 7.781 42.062 12.781 1 37.5 370 THR A O 1
ATOM 2915 N N . GLY A 1 371 ? 6.734 39.906 13.031 1 47.75 371 GLY A N 1
ATOM 2916 C CA . GLY A 1 371 ? 7.727 39.281 12.156 1 47.75 371 GLY A CA 1
ATOM 2917 C C . GLY A 1 371 ? 7.312 37.938 11.641 1 47.75 371 GLY A C 1
ATOM 2918 O O . GLY A 1 371 ? 6.383 37.312 12.18 1 47.75 371 GLY A O 1
ATOM 2919 N N . PRO A 1 372 ? 7.66 37.344 10.18 1 54.34 372 PRO A N 1
ATOM 2920 C CA . PRO A 1 372 ? 7.129 36.312 9.281 1 54.34 372 PRO A CA 1
ATOM 2921 C C . PRO A 1 372 ? 7.008 34.938 9.953 1 54.34 372 PRO A C 1
ATOM 2923 O O . PRO A 1 372 ? 5.91 34.562 10.352 1 54.34 372 PRO A O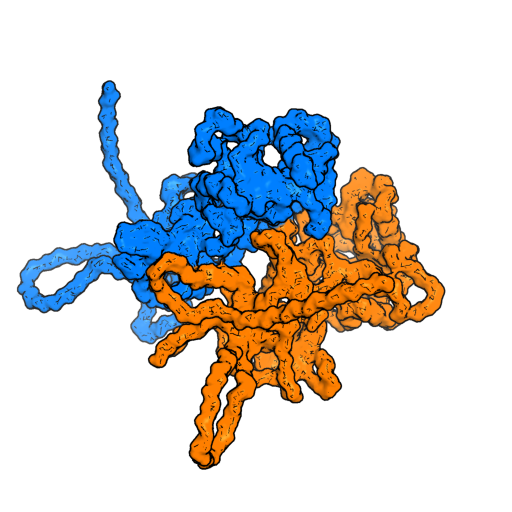 1
ATOM 2926 N N . ARG A 1 373 ? 7.824 33.938 9.562 1 64.56 373 ARG A N 1
ATOM 2927 C CA . ARG A 1 373 ? 7.816 32.531 9.891 1 64.56 373 ARG A CA 1
ATOM 2928 C C . ARG A 1 373 ? 8.57 32.25 11.188 1 64.56 373 ARG A C 1
ATOM 2930 O O . ARG A 1 373 ? 9.633 32.844 11.422 1 64.56 373 ARG A O 1
ATOM 2937 N N . ALA A 1 374 ? 7.781 31.703 12.297 1 77.69 374 ALA A N 1
ATOM 2938 C CA . ALA A 1 374 ? 8.484 31.297 13.508 1 77.69 374 ALA A CA 1
ATOM 2939 C C . ALA A 1 374 ? 8.594 29.766 13.578 1 77.69 374 ALA A C 1
ATOM 2941 O O . ALA A 1 374 ? 7.676 29.047 13.172 1 77.69 374 ALA A O 1
ATOM 2942 N N . ARG A 1 375 ? 9.711 29.391 14.125 1 85.5 375 ARG A N 1
ATOM 2943 C CA . ARG A 1 375 ? 9.867 27.969 14.406 1 85.5 375 ARG A CA 1
ATOM 2944 C C . ARG A 1 375 ? 8.922 27.516 15.523 1 85.5 375 ARG A C 1
ATOM 2946 O O . ARG A 1 375 ? 8.625 28.297 16.438 1 85.5 375 ARG A O 1
ATOM 2953 N N . VAL A 1 376 ? 8.438 26.297 15.336 1 89.25 376 VAL A N 1
ATOM 2954 C CA . VAL A 1 376 ? 7.504 25.703 16.281 1 89.25 376 VAL A CA 1
ATOM 2955 C C . VAL A 1 376 ? 8.156 24.516 16.969 1 89.25 376 VAL A C 1
ATOM 2957 O O . VAL A 1 376 ? 8.883 23.75 16.344 1 89.25 376 VAL A O 1
ATOM 2960 N N . GLY A 1 377 ? 7.934 24.453 18.266 1 91.81 377 GLY A N 1
ATOM 2961 C CA . GLY A 1 377 ? 8.461 23.344 19.031 1 91.81 377 GLY A CA 1
ATOM 2962 C C . GLY A 1 377 ? 7.469 22.766 20.016 1 91.81 377 GLY A C 1
ATOM 2963 O O . GLY A 1 377 ? 6.426 23.359 20.281 1 91.81 377 GLY A O 1
ATOM 2964 N N . LEU A 1 378 ? 7.805 21.578 20.469 1 94.75 378 LEU A N 1
ATOM 2965 C CA . LEU A 1 378 ? 7.02 20.891 21.484 1 94.75 378 LEU A CA 1
ATOM 2966 C C . LEU A 1 378 ? 7.707 20.953 22.844 1 94.75 378 LEU A C 1
ATOM 2968 O O . LEU A 1 378 ? 8.938 20.922 22.922 1 94.75 378 LEU A O 1
ATOM 2972 N N . TYR A 1 379 ? 6.918 21 23.906 1 94.88 379 TYR A N 1
ATOM 2973 C CA . TYR A 1 379 ? 7.445 20.938 25.266 1 94.88 379 TYR A CA 1
ATOM 2974 C C . TYR A 1 379 ? 7.637 19.5 25.703 1 94.88 379 TYR A C 1
ATOM 2976 O O . TYR A 1 379 ? 6.703 18.703 25.656 1 94.88 379 TYR A O 1
ATOM 2984 N N . LEU A 1 380 ? 8.82 19.172 26.062 1 94.62 380 LEU A N 1
ATOM 2985 C CA . LEU A 1 380 ? 9.125 17.844 26.594 1 94.62 380 LEU A CA 1
ATOM 2986 C C . LEU A 1 380 ? 9.625 17.953 28.031 1 94.62 380 LEU A C 1
ATOM 2988 O O . LEU A 1 380 ? 10.281 18.922 28.406 1 94.62 380 LEU A O 1
ATOM 2992 N N . GLU A 1 381 ? 9.352 16.984 28.812 1 92.56 381 GLU A N 1
ATOM 2993 C CA . GLU A 1 381 ? 9.852 16.828 30.188 1 92.56 381 GLU A CA 1
ATOM 2994 C C . GLU A 1 381 ? 10.469 15.445 30.391 1 92.56 381 GLU A C 1
ATOM 2996 O O . GLU A 1 381 ? 9.906 14.438 29.953 1 92.56 381 GLU A O 1
ATOM 3001 N N . PRO A 1 382 ? 11.633 15.43 30.969 1 88.75 382 PRO A N 1
ATOM 3002 C CA . PRO A 1 382 ? 12.227 14.117 31.25 1 88.75 382 PRO A CA 1
ATOM 3003 C C . PRO A 1 382 ? 11.414 13.305 32.25 1 88.75 382 PRO A C 1
ATOM 3005 O O . PRO A 1 382 ? 10.859 13.859 33.188 1 88.75 382 PRO A O 1
ATOM 3008 N N . VAL A 1 383 ? 11.289 12.055 31.984 1 85.62 383 VAL A N 1
ATOM 3009 C CA . VAL A 1 383 ? 10.508 11.156 32.844 1 85.62 383 VAL A CA 1
ATOM 3010 C C . VAL A 1 383 ? 11.406 10.57 33.938 1 85.62 383 VAL A C 1
ATOM 3012 O O . VAL A 1 383 ? 10.945 10.305 35.031 1 85.62 383 VAL A O 1
ATOM 3015 N N . LEU A 1 384 ? 12.625 10.164 33.594 1 71.88 384 LEU A N 1
ATOM 3016 C CA . LEU A 1 384 ? 13.547 9.625 34.594 1 71.88 384 LEU A CA 1
ATOM 3017 C C . LEU A 1 384 ? 14.695 10.594 34.844 1 71.88 384 LEU A C 1
ATOM 3019 O O . LEU A 1 384 ? 15.188 11.234 33.906 1 71.88 384 LEU A O 1
ATOM 3023 N N . PRO A 1 385 ? 14.898 10.906 36.188 1 58.16 385 PRO A N 1
ATOM 3024 C CA . PRO A 1 385 ? 16.047 11.758 36.5 1 58.16 385 PRO A CA 1
ATOM 3025 C C . PRO A 1 385 ? 17.359 11.203 35.938 1 58.16 385 PRO A C 1
ATOM 3027 O O . PRO A 1 385 ? 17.531 9.984 35.844 1 58.16 385 PRO A O 1
ATOM 3030 N N . ALA A 1 386 ? 18.062 12.023 35.188 1 52.09 386 ALA A N 1
ATOM 3031 C CA . ALA A 1 386 ? 19.391 11.625 34.719 1 52.09 386 ALA A CA 1
ATOM 3032 C C . ALA A 1 386 ? 20.188 10.969 35.844 1 52.09 386 ALA A C 1
ATOM 3034 O O . ALA A 1 386 ? 20.219 11.469 36.969 1 52.09 386 ALA A O 1
ATOM 3035 N N . PRO A 1 387 ? 20.5 9.719 35.656 1 46.28 387 PRO A N 1
ATOM 3036 C CA . PRO A 1 387 ? 21.281 9.18 36.781 1 46.28 387 PRO A CA 1
ATOM 3037 C C . PRO A 1 387 ? 22.438 10.086 37.188 1 46.28 387 PRO A C 1
ATOM 3039 O O . PRO A 1 387 ? 23.062 10.711 36.344 1 46.28 387 PRO A O 1
ATOM 3042 N N . ALA A 1 388 ? 22.453 10.609 38.375 1 45.03 388 ALA A N 1
ATOM 3043 C CA . ALA A 1 388 ? 23.625 11.281 38.938 1 45.03 388 ALA A CA 1
ATOM 3044 C C . ALA A 1 388 ? 24.906 10.531 38.562 1 45.03 388 ALA A C 1
ATOM 3046 O O . ALA A 1 388 ? 25.078 9.367 38.938 1 45.03 388 ALA A O 1
ATOM 3047 N N . LEU A 1 389 ? 25.359 10.766 37.312 1 45.91 389 LEU A N 1
ATOM 3048 C CA . LEU A 1 389 ? 26.656 10.148 37.094 1 45.91 389 LEU A CA 1
ATOM 3049 C C . LEU A 1 389 ? 27.625 10.453 38.219 1 45.91 389 LEU A C 1
ATOM 3051 O O . LEU A 1 389 ? 27.688 11.594 38.688 1 45.91 389 LEU A O 1
ATOM 3055 N N . PRO A 1 390 ? 28.156 9.5 38.906 1 42.62 390 PRO A N 1
ATOM 3056 C CA . PRO A 1 390 ? 29.25 9.859 39.812 1 42.62 390 PRO A CA 1
ATOM 3057 C C . PRO A 1 390 ? 30.266 10.797 39.156 1 42.62 390 PRO A C 1
ATOM 3059 O O . PRO A 1 390 ? 30.438 10.789 37.938 1 42.62 390 PRO A O 1
ATOM 3062 N N . SER A 1 391 ? 30.859 11.789 39.812 1 39.72 391 SER A N 1
ATOM 3063 C CA . SER A 1 391 ? 32.031 12.594 39.531 1 39.72 391 SER A CA 1
ATOM 3064 C C . SER A 1 391 ? 33.156 11.75 38.906 1 39.72 391 SER A C 1
ATOM 3066 O O . SER A 1 391 ? 33.625 10.781 39.531 1 39.72 391 SER A O 1
ATOM 3068 N N . GLY A 1 392 ? 33.375 11.75 37.469 1 48 392 GLY A N 1
ATOM 3069 C CA . GLY A 1 392 ? 34.469 11.203 36.688 1 48 392 GLY A CA 1
ATOM 3070 C C . GLY A 1 392 ? 34 10.281 35.562 1 48 392 GLY A C 1
ATOM 3071 O O . GLY A 1 392 ? 34.812 9.734 34.812 1 48 392 GLY A O 1
ATOM 3072 N N . SER A 1 393 ? 32.875 9.633 35.781 1 44.91 393 SER A N 1
ATOM 3073 C CA . SER A 1 393 ? 32.594 8.609 34.75 1 44.91 393 SER A CA 1
ATOM 3074 C C . SER A 1 393 ? 31.906 9.211 33.531 1 44.91 393 SER A C 1
ATOM 3076 O O . SER A 1 393 ? 31.062 10.094 33.656 1 44.91 393 SER A O 1
ATOM 3078 N N . ALA A 1 394 ? 32.531 9.117 32.438 1 45.91 394 ALA A N 1
ATOM 3079 C CA . ALA A 1 394 ? 32.031 9.539 31.109 1 45.91 394 ALA A CA 1
ATOM 3080 C C . ALA A 1 394 ? 30.578 9.125 30.906 1 45.91 394 ALA A C 1
ATOM 3082 O O . ALA A 1 394 ? 30.156 8.062 31.359 1 45.91 394 ALA A O 1
ATOM 3083 N N . PRO A 1 395 ? 29.719 10.055 30.672 1 47.44 395 PRO A N 1
ATOM 3084 C CA . PRO A 1 395 ? 28.375 9.594 30.328 1 47.44 395 PRO A CA 1
ATOM 3085 C C . PRO A 1 395 ? 28.375 8.328 29.469 1 47.44 395 PRO A C 1
ATOM 3087 O O . PRO A 1 395 ? 29.156 8.227 28.516 1 47.44 395 PRO A O 1
ATOM 3090 N N . SER A 1 396 ? 28.109 7.199 30.016 1 44.09 396 SER A N 1
ATOM 3091 C CA . SER A 1 396 ? 28.094 5.941 29.266 1 44.09 396 SER A CA 1
ATOM 3092 C C . SER A 1 396 ? 27.312 6.07 27.969 1 44.09 396 SER A C 1
ATOM 3094 O O . SER A 1 396 ? 26.344 6.824 27.891 1 44.09 396 SER A O 1
ATOM 3096 N N . ALA A 1 397 ? 27.969 5.73 26.859 1 45.38 397 ALA A N 1
ATOM 3097 C CA . ALA A 1 397 ? 27.484 5.621 25.484 1 45.38 397 ALA A CA 1
ATOM 3098 C C . ALA A 1 397 ? 26.031 5.156 25.453 1 45.38 397 ALA A C 1
ATOM 3100 O O . ALA A 1 397 ? 25.328 5.305 24.453 1 45.38 397 ALA A O 1
ATOM 3101 N N . TYR A 1 398 ? 25.5 4.492 26.609 1 47.53 398 TYR A N 1
ATOM 3102 C CA . TYR A 1 398 ? 24.203 3.834 26.609 1 47.53 398 TYR A CA 1
ATOM 3103 C C . TYR A 1 398 ? 23.156 4.699 27.312 1 47.53 398 TYR A C 1
ATOM 3105 O O . TYR A 1 398 ? 22.109 4.207 27.719 1 47.53 398 TYR A O 1
ATOM 3113 N N . SER A 1 399 ? 23.344 5.887 27.516 1 59.97 399 SER A N 1
ATOM 3114 C CA . SER A 1 399 ? 22.344 6.57 28.344 1 59.97 399 SER A CA 1
ATOM 3115 C C . SER A 1 399 ? 21.141 7.02 27.531 1 59.97 399 SER A C 1
ATOM 3117 O O . SER A 1 399 ? 21.25 7.949 26.719 1 59.97 399 SER A O 1
ATOM 3119 N N . GLN A 1 400 ? 20.125 6.16 27.562 1 74.25 400 GLN A N 1
ATOM 3120 C CA . GLN A 1 400 ? 18.844 6.496 26.938 1 74.25 400 GLN A CA 1
ATOM 3121 C C . GLN A 1 400 ? 18.078 7.504 27.797 1 74.25 400 GLN A C 1
ATOM 3123 O O . GLN A 1 400 ? 18 7.363 29.016 1 74.25 400 GLN A O 1
ATOM 3128 N N . VAL A 1 401 ? 17.719 8.641 27.266 1 82.75 401 VAL A N 1
ATOM 3129 C CA . VAL A 1 401 ? 16.938 9.656 27.953 1 82.75 401 VAL A CA 1
ATOM 3130 C C . VAL A 1 401 ? 15.477 9.578 27.484 1 82.75 401 VAL A C 1
ATOM 3132 O O . VAL A 1 401 ? 15.203 9.578 26.281 1 82.75 401 VAL A O 1
ATOM 3135 N N . PHE A 1 402 ? 14.609 9.453 28.5 1 89.31 402 PHE A N 1
ATOM 3136 C CA . PHE A 1 402 ? 13.188 9.297 28.219 1 89.31 402 PHE A CA 1
ATOM 3137 C C . PHE A 1 402 ? 12.43 10.586 28.516 1 89.31 402 PHE A C 1
ATOM 3139 O O . PHE A 1 402 ? 12.656 11.219 29.547 1 89.31 402 PHE A O 1
ATOM 3146 N N . TYR A 1 403 ? 11.656 10.977 27.594 1 93.31 403 TYR A N 1
ATOM 3147 C CA . TYR A 1 403 ? 10.852 12.18 27.719 1 93.31 403 TYR A CA 1
ATOM 3148 C C . TYR A 1 403 ? 9.375 11.875 27.516 1 93.31 403 TYR A C 1
ATOM 3150 O O . TYR A 1 403 ? 9.016 10.805 27.031 1 93.31 403 TYR A O 1
ATOM 3158 N N . ARG A 1 404 ? 8.539 12.781 27.891 1 94.44 404 ARG A N 1
ATOM 3159 C CA . ARG A 1 404 ? 7.133 12.883 27.516 1 94.44 404 ARG A CA 1
ATOM 3160 C C . ARG A 1 404 ? 6.781 14.297 27.078 1 94.44 404 ARG A C 1
ATOM 3162 O O . ARG A 1 404 ? 7.398 15.266 27.531 1 94.44 404 ARG A O 1
ATOM 3169 N N . ARG A 1 405 ? 5.898 14.336 26.172 1 96.06 405 ARG A N 1
ATOM 3170 C CA . ARG A 1 405 ? 5.375 15.648 25.797 1 96.06 405 ARG A CA 1
ATOM 3171 C C . ARG A 1 405 ? 4.504 16.219 26.906 1 96.06 405 ARG A C 1
ATOM 3173 O O . ARG A 1 405 ? 3.715 15.5 27.531 1 96.06 405 ARG A O 1
ATOM 3180 N N . VAL A 1 406 ? 4.672 17.484 27.156 1 94.62 406 VAL A N 1
ATOM 3181 C CA . VAL A 1 406 ? 3.84 18.188 28.125 1 94.62 406 VAL A CA 1
ATOM 3182 C C . VAL A 1 406 ? 3.266 19.453 27.484 1 94.62 406 VAL A C 1
ATOM 3184 O O . VAL A 1 406 ? 3.629 19.812 26.359 1 94.62 406 VAL A O 1
ATOM 3187 N N . ARG A 1 407 ? 2.26 20.094 28.141 1 94.25 407 ARG A N 1
ATOM 3188 C CA . ARG A 1 407 ? 1.577 21.25 27.578 1 94.25 407 ARG A CA 1
ATOM 3189 C C . ARG A 1 407 ? 1.086 20.953 26.156 1 94.25 407 ARG A C 1
ATOM 3191 O O . ARG A 1 407 ? 1.346 21.734 25.234 1 94.25 407 ARG A O 1
ATOM 3198 N N . CYS A 1 408 ? 0.407 19.812 26.047 1 95.25 408 CYS A N 1
ATOM 3199 C CA . CYS A 1 408 ? -0.014 19.312 24.734 1 95.25 408 CYS A CA 1
ATOM 3200 C C . CYS A 1 408 ? -1.053 20.25 24.109 1 95.25 408 CYS A C 1
ATOM 3202 O O . CYS A 1 408 ? -1.395 20.094 22.938 1 95.25 408 CYS A O 1
ATOM 3204 N N . ASP A 1 409 ? -1.542 21.234 24.828 1 94.56 409 ASP A N 1
ATOM 3205 C CA . ASP A 1 409 ? -2.521 22.188 24.297 1 94.56 409 ASP A CA 1
ATOM 3206 C C . ASP A 1 409 ? -1.837 23.422 23.734 1 94.56 409 ASP A C 1
ATOM 3208 O O . ASP A 1 409 ? -2.506 24.359 23.297 1 94.56 409 ASP A O 1
ATOM 3212 N N . ASP A 1 410 ? -0.522 23.359 23.734 1 92.56 410 ASP A N 1
ATOM 3213 C CA . ASP A 1 410 ? 0.21 24.547 23.281 1 92.56 410 ASP A CA 1
ATOM 3214 C C . ASP A 1 410 ? 1.44 24.156 22.469 1 92.56 410 ASP A C 1
ATOM 3216 O O . ASP A 1 410 ? 1.897 23.016 22.547 1 92.56 410 ASP A O 1
ATOM 3220 N N . PHE A 1 411 ? 1.906 25.125 21.641 1 92.31 411 PHE A N 1
ATOM 3221 C CA . PHE A 1 411 ? 3.188 25.047 20.953 1 92.31 411 PHE A CA 1
ATOM 3222 C C . PHE A 1 411 ? 4.168 26.062 21.531 1 92.31 411 PHE A C 1
ATOM 3224 O O . PHE A 1 411 ? 3.76 27.109 22.047 1 92.31 411 PHE A O 1
ATOM 3231 N N . CYS A 1 412 ? 5.398 25.688 21.5 1 90.56 412 CYS A N 1
ATOM 3232 C CA . CYS A 1 412 ? 6.43 26.688 21.75 1 90.56 412 CYS A CA 1
ATOM 3233 C C . CYS A 1 412 ? 6.84 27.375 20.469 1 90.56 412 CYS A C 1
ATOM 3235 O O . CYS A 1 412 ? 7.344 26.734 19.531 1 90.56 412 CYS A O 1
ATOM 3237 N N . PHE A 1 413 ? 6.645 28.688 20.375 1 87.62 413 PHE A N 1
ATOM 3238 C CA . PHE A 1 413 ? 7.07 29.453 19.203 1 87.62 413 PHE A CA 1
ATOM 3239 C C . PHE A 1 413 ? 8.391 30.156 19.469 1 87.62 413 PHE A C 1
ATOM 3241 O O . PHE A 1 413 ? 8.586 30.734 20.547 1 87.62 413 PHE A O 1
ATOM 3248 N N . ALA A 1 414 ? 9.258 30.031 18.516 1 84.56 414 ALA A N 1
ATOM 3249 C CA . ALA A 1 414 ? 10.547 30.688 18.656 1 84.56 414 ALA A CA 1
ATOM 3250 C C . ALA A 1 414 ? 10.375 32.188 18.828 1 84.56 414 ALA A C 1
ATOM 3252 O O . ALA A 1 414 ? 9.5 32.812 18.219 1 84.56 414 ALA A O 1
ATOM 3253 N N . PRO A 1 415 ? 11.289 32.688 19.703 1 79.75 415 PRO A N 1
ATOM 3254 C CA . PRO A 1 415 ? 11.148 34.125 19.984 1 79.75 415 PRO A CA 1
ATOM 3255 C C . PRO A 1 415 ? 11.359 35 18.75 1 79.75 415 PRO A C 1
ATOM 3257 O O . PRO A 1 415 ? 12.203 34.688 17.906 1 79.75 415 PRO A O 1
ATOM 3260 N N . GLN A 1 416 ? 10.594 36.031 18.672 1 76.12 416 GLN A N 1
ATOM 3261 C CA . GLN A 1 416 ? 10.758 37.031 17.625 1 76.12 416 GLN A CA 1
ATOM 3262 C C . GLN A 1 416 ? 11.727 38.125 18.062 1 76.12 416 GLN A C 1
ATOM 3264 O O . GLN A 1 416 ? 11.852 38.406 19.266 1 76.12 416 GLN A O 1
ATOM 3269 N N . PRO A 1 417 ? 12.516 38.719 17.156 1 75.69 417 PRO A N 1
ATOM 3270 C CA . PRO A 1 417 ? 12.367 38.656 15.703 1 75.69 417 PRO A CA 1
ATOM 3271 C C . PRO A 1 417 ? 13.195 37.531 15.07 1 75.69 417 PRO A C 1
ATOM 3273 O O . PRO A 1 417 ? 13.148 37.344 13.859 1 75.69 417 PRO A O 1
ATOM 3276 N N . ILE A 1 418 ? 14 36.906 15.914 1 72.69 418 ILE A N 1
ATOM 3277 C CA . ILE A 1 418 ? 14.906 35.906 15.352 1 72.69 418 ILE A CA 1
ATOM 3278 C C . ILE A 1 418 ? 14.094 34.812 14.664 1 72.69 418 ILE A C 1
ATOM 3280 O O . ILE A 1 418 ? 14.445 34.375 13.57 1 72.69 418 ILE A O 1
ATOM 3284 N N . GLY A 1 419 ? 12.984 34.438 15.289 1 76.81 419 GLY A N 1
ATOM 3285 C CA . GLY A 1 419 ? 12.102 33.469 14.695 1 76.81 419 GLY A CA 1
ATOM 3286 C C . GLY A 1 419 ? 12.672 32.062 14.719 1 76.81 419 GLY A C 1
ATOM 3287 O O . GLY A 1 419 ? 12.164 31.156 14.055 1 76.81 419 GLY A O 1
ATOM 3288 N N . ASP A 1 420 ? 13.805 31.875 15.391 1 80.56 420 ASP A N 1
ATOM 3289 C CA . ASP A 1 420 ? 14.445 30.578 15.531 1 80.56 420 ASP A CA 1
ATOM 3290 C C . ASP A 1 420 ? 14.844 30.312 16.984 1 80.56 420 ASP A C 1
ATOM 3292 O O . ASP A 1 420 ? 15.039 31.266 17.75 1 80.56 420 ASP A O 1
ATOM 3296 N N . PHE A 1 421 ? 14.953 29.031 17.234 1 83.88 421 PHE A N 1
ATOM 3297 C CA . PHE A 1 421 ? 15.375 28.656 18.578 1 83.88 421 PHE A CA 1
ATOM 3298 C C . PHE A 1 421 ? 16.891 28.766 18.719 1 83.88 421 PHE A C 1
ATOM 3300 O O . PHE A 1 421 ? 17.625 28.625 17.734 1 83.88 421 PHE A O 1
ATOM 3307 N N . PRO A 1 422 ? 17.359 29.062 19.953 1 82.94 422 PRO A N 1
ATOM 3308 C CA . PRO A 1 422 ? 18.797 28.984 20.172 1 82.94 422 PRO A CA 1
ATOM 3309 C C . PRO A 1 422 ? 19.359 27.578 19.969 1 82.94 422 PRO A C 1
ATOM 3311 O O . PRO A 1 422 ? 18.594 26.625 19.875 1 82.94 422 PRO A O 1
ATOM 3314 N N . ARG A 1 423 ? 20.688 27.531 19.828 1 82.56 423 ARG A N 1
ATOM 3315 C CA . ARG A 1 423 ? 21.312 26.234 19.656 1 82.56 423 ARG A CA 1
ATOM 3316 C C . ARG A 1 423 ? 21.109 25.359 20.875 1 82.56 423 ARG A C 1
ATOM 3318 O O . ARG A 1 423 ? 21.203 25.828 22.016 1 82.56 423 ARG A O 1
ATOM 3325 N N . GLY A 1 424 ? 20.766 24.203 20.547 1 83.56 424 GLY A N 1
ATOM 3326 C CA . GLY A 1 424 ? 20.594 23.234 21.609 1 83.56 424 GLY A CA 1
ATOM 3327 C C . GLY A 1 424 ? 21.641 22.125 21.594 1 83.56 424 GLY A C 1
ATOM 3328 O O . GLY A 1 424 ? 22.766 22.344 21.141 1 83.56 424 GLY A O 1
ATOM 3329 N N . HIS A 1 425 ? 21.312 21.062 22.312 1 81.88 425 HIS A N 1
ATOM 3330 C CA . HIS A 1 425 ? 22.188 19.891 22.359 1 81.88 425 HIS A CA 1
ATOM 3331 C C . HIS A 1 425 ? 21.578 18.719 21.594 1 81.88 425 HIS A C 1
ATOM 3333 O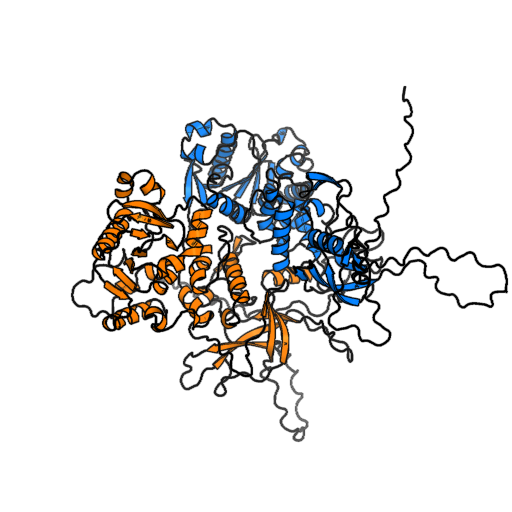 O . HIS A 1 425 ? 20.422 18.344 21.828 1 81.88 425 HIS A O 1
ATOM 3339 N N . GLU A 1 426 ? 22.422 18.188 20.719 1 82.88 426 GLU A N 1
ATOM 3340 C CA . GLU A 1 426 ? 21.953 17.047 19.953 1 82.88 426 GLU A CA 1
ATOM 3341 C C . GLU A 1 426 ? 21.984 15.766 20.781 1 82.88 426 GLU A C 1
ATOM 3343 O O . GLU A 1 426 ? 22.984 15.461 21.438 1 82.88 426 GLU A O 1
ATOM 3348 N N . GLN A 1 427 ? 20.844 15.133 20.766 1 82.19 427 GLN A N 1
ATOM 3349 C CA . GLN A 1 427 ? 20.719 13.891 21.516 1 82.19 427 GLN A CA 1
ATOM 3350 C C . GLN A 1 427 ? 19.656 12.984 20.906 1 82.19 427 GLN A C 1
ATOM 3352 O O . GLN A 1 427 ? 18.703 13.461 20.281 1 82.19 427 GLN A O 1
ATOM 3357 N N . GLU A 1 428 ? 19.922 11.688 21.062 1 85.56 428 GLU A N 1
ATOM 3358 C CA . GLU A 1 428 ? 18.875 10.719 20.781 1 85.56 428 GLU A CA 1
ATOM 3359 C C . GLU A 1 428 ? 17.969 10.523 22 1 85.56 428 GLU A C 1
ATOM 3361 O O . GLU A 1 428 ? 18.438 10.18 23.078 1 85.56 428 GLU A O 1
ATOM 3366 N N . ILE A 1 429 ? 16.812 10.836 21.781 1 89.88 429 ILE A N 1
ATOM 3367 C CA . ILE A 1 429 ? 15.891 10.727 22.906 1 89.88 429 ILE A CA 1
ATOM 3368 C C . ILE A 1 429 ? 14.758 9.773 22.531 1 89.88 429 ILE A C 1
ATOM 3370 O O . ILE A 1 429 ? 14.562 9.445 21.359 1 89.88 429 ILE A O 1
ATOM 3374 N N . PHE A 1 430 ? 14.055 9.266 23.594 1 92.12 430 PHE A N 1
ATOM 3375 C CA . PHE A 1 430 ? 12.852 8.453 23.469 1 92.12 430 PHE A CA 1
ATOM 3376 C C . PHE A 1 430 ? 11.656 9.156 24.094 1 92.12 430 PHE A C 1
ATOM 3378 O O . PHE A 1 430 ? 11.727 9.602 25.234 1 92.12 430 PHE A O 1
ATOM 3385 N N . VAL A 1 431 ? 10.641 9.344 23.328 1 94.69 431 VAL A N 1
ATOM 3386 C CA . VAL A 1 431 ? 9.414 9.93 23.859 1 94.69 431 VAL A CA 1
ATOM 3387 C C . VAL A 1 431 ? 8.367 8.844 24.062 1 94.69 431 VAL A C 1
ATOM 3389 O O . VAL A 1 431 ? 7.863 8.266 23.094 1 94.69 431 VAL A O 1
ATOM 3392 N N . LEU A 1 432 ? 7.957 8.625 25.297 1 92.38 432 LEU A N 1
ATOM 3393 C CA . LEU A 1 432 ? 7.082 7.527 25.672 1 92.38 432 LEU A CA 1
ATOM 3394 C C . LEU A 1 432 ? 5.633 7.824 25.297 1 92.38 432 LEU A C 1
ATOM 3396 O O . LEU A 1 432 ? 5.121 8.906 25.594 1 92.38 432 LEU A O 1
ATOM 3400 N N . GLU A 1 433 ? 5.035 6.785 24.734 1 92.75 433 GLU A N 1
ATOM 3401 C CA . GLU A 1 433 ? 3.592 6.863 24.531 1 92.75 433 GLU A CA 1
ATOM 3402 C C . GLU A 1 433 ? 2.834 6.547 25.812 1 92.75 433 GLU A C 1
ATOM 3404 O O . GLU A 1 433 ? 3.441 6.195 26.828 1 92.75 433 GLU A O 1
ATOM 3409 N N . ASP A 1 434 ? 1.582 6.699 25.75 1 87.31 434 ASP A N 1
ATOM 3410 C CA . ASP A 1 434 ? 0.76 6.613 26.953 1 87.31 434 ASP A CA 1
ATOM 3411 C C . ASP A 1 434 ? 0.865 5.234 27.594 1 87.31 434 ASP A C 1
ATOM 3413 O O . ASP A 1 434 ? 0.991 5.117 28.812 1 87.31 434 ASP A O 1
ATOM 3417 N N . GLU A 1 435 ? 0.806 4.199 26.828 1 84.25 435 GLU A N 1
ATOM 3418 C CA . GLU A 1 435 ? 0.833 2.844 27.375 1 84.25 435 GLU A CA 1
ATOM 3419 C C . GLU A 1 435 ? 2.195 2.52 27.969 1 84.25 435 GLU A C 1
ATOM 3421 O O . GLU A 1 435 ? 2.277 1.899 29.031 1 84.25 435 GLU A O 1
ATOM 3426 N N . GLN A 1 436 ? 3.182 2.873 27.297 1 86.31 436 GLN A N 1
ATOM 3427 C CA . GLN A 1 436 ? 4.527 2.67 27.828 1 86.31 436 GLN A CA 1
ATOM 3428 C C . GLN A 1 436 ? 4.707 3.395 29.156 1 86.31 436 GLN A C 1
ATOM 3430 O O . GLN A 1 436 ? 5.238 2.824 30.109 1 86.31 436 GLN A O 1
ATOM 3435 N N . PHE A 1 437 ? 4.281 4.613 29.172 1 86.88 437 PHE A N 1
ATOM 3436 C CA . PHE A 1 437 ? 4.422 5.426 30.375 1 86.88 437 PHE A CA 1
ATOM 3437 C C . PHE A 1 437 ? 3.645 4.816 31.547 1 86.88 437 PHE A C 1
ATOM 3439 O O . PHE A 1 437 ? 4.152 4.738 32.656 1 86.88 437 PHE A O 1
ATOM 3446 N N . ALA A 1 438 ? 2.473 4.461 31.25 1 82.56 438 ALA A N 1
ATOM 3447 C CA . ALA A 1 438 ? 1.641 3.834 32.281 1 82.56 438 ALA A CA 1
ATOM 3448 C C . ALA A 1 438 ? 2.309 2.582 32.844 1 82.56 438 ALA A C 1
ATOM 3450 O O . ALA A 1 438 ? 2.303 2.357 34.062 1 82.56 438 ALA A O 1
ATOM 3451 N N . GLU A 1 439 ? 2.836 1.799 32 1 80.81 439 GLU A N 1
ATOM 3452 C CA . GLU A 1 439 ? 3.498 0.571 32.438 1 80.81 439 GLU A CA 1
ATOM 3453 C C . GLU A 1 439 ? 4.734 0.875 33.281 1 80.81 439 GLU A C 1
ATOM 3455 O O . GLU A 1 439 ? 4.973 0.222 34.281 1 80.81 439 GLU A O 1
ATOM 3460 N N . MET A 1 440 ? 5.465 1.816 32.812 1 79.25 440 MET A N 1
ATOM 3461 C CA . MET A 1 440 ? 6.68 2.186 33.531 1 79.25 440 MET A CA 1
ATOM 3462 C C . MET A 1 440 ? 6.34 2.775 34.906 1 79.25 440 MET A C 1
ATOM 3464 O O . MET A 1 440 ? 7.035 2.514 35.875 1 79.25 440 MET A O 1
ATOM 3468 N N . ARG A 1 441 ? 5.359 3.6 34.969 1 78.94 441 ARG A N 1
ATOM 3469 C CA . ARG A 1 441 ? 4.914 4.191 36.219 1 78.94 441 ARG A CA 1
ATOM 3470 C C . ARG A 1 441 ? 4.477 3.115 37.188 1 78.94 441 ARG A C 1
ATOM 3472 O O . ARG A 1 441 ? 4.758 3.211 38.406 1 78.94 441 ARG A O 1
ATOM 3479 N N . TRP A 1 442 ? 3.816 2.205 36.688 1 70.19 442 TRP A N 1
ATOM 3480 C CA . TRP A 1 442 ? 3.363 1.111 37.531 1 70.19 442 TRP A CA 1
ATOM 3481 C C . TRP A 1 442 ? 4.547 0.302 38.062 1 70.19 442 TRP A C 1
ATOM 3483 O O . TRP A 1 442 ? 4.555 -0.123 39.219 1 70.19 442 TRP A O 1
ATOM 3493 N N . ALA A 1 443 ? 5.453 0.069 37.188 1 69.06 443 ALA A N 1
ATOM 3494 C CA . ALA A 1 443 ? 6.629 -0.71 37.562 1 69.06 443 ALA A CA 1
ATOM 3495 C C . ALA A 1 443 ? 7.473 0.037 38.594 1 69.06 443 ALA A C 1
ATOM 3497 O O . ALA A 1 443 ? 8.203 -0.58 39.375 1 69.06 443 ALA A O 1
ATOM 3498 N N . ASP A 1 444 ? 7.445 1.37 38.531 1 64.5 444 ASP A N 1
ATOM 3499 C CA . ASP A 1 444 ? 8.258 2.195 39.438 1 64.5 444 ASP A CA 1
ATOM 3500 C C . ASP A 1 444 ? 7.57 2.379 40.781 1 64.5 444 ASP A C 1
ATOM 3502 O O . ASP A 1 444 ? 8.102 3.053 41.656 1 64.5 444 ASP A O 1
ATOM 3506 N N . ARG A 1 445 ? 6.453 1.778 41.062 1 61.19 445 ARG A N 1
ATOM 3507 C CA . ARG A 1 445 ? 5.742 1.942 42.344 1 61.19 445 ARG A CA 1
ATOM 3508 C C . ARG A 1 445 ? 6.473 1.235 43.469 1 61.19 445 ARG A C 1
ATOM 3510 O O . ARG A 1 445 ? 7.074 0.181 43.281 1 61.19 445 ARG A O 1
ATOM 3517 N N . PRO A 1 446 ? 6.609 2.137 44.531 1 58.25 446 PRO A N 1
ATOM 3518 C CA . PRO A 1 446 ? 7.242 1.511 45.688 1 58.25 446 PRO A CA 1
ATOM 3519 C C . PRO A 1 446 ? 6.504 0.261 46.156 1 58.25 446 PRO A C 1
ATOM 3521 O O . PRO A 1 446 ? 5.285 0.162 46 1 58.25 446 PRO A O 1
ATOM 3524 N N . SER A 1 447 ? 7.184 -0.888 46.094 1 48.88 447 SER A N 1
ATOM 3525 C CA . SER A 1 447 ? 6.582 -2.07 46.719 1 48.88 447 SER A CA 1
ATOM 3526 C C . SER A 1 447 ? 5.914 -1.731 48.031 1 48.88 447 SER A C 1
ATOM 3528 O O . SER A 1 447 ? 6.5 -1.036 48.875 1 48.88 447 SER A O 1
ATOM 3530 N N . SER A 1 448 ? 4.711 -1.581 48.125 1 44.22 448 SER A N 1
ATOM 3531 C CA . SER A 1 448 ? 4.156 -1.44 49.469 1 44.22 448 SER A CA 1
ATOM 3532 C C . SER A 1 448 ? 4.926 -2.287 50.469 1 44.22 448 SER A C 1
ATOM 3534 O O . SER A 1 448 ? 4.621 -2.271 51.656 1 44.22 448 SER A O 1
ATOM 3536 N N . ALA A 1 449 ? 5.32 -3.654 50.219 1 39.34 449 ALA A N 1
ATOM 3537 C CA . ALA A 1 449 ? 5.941 -4.375 51.344 1 39.34 449 ALA A CA 1
ATOM 3538 C C . ALA A 1 449 ? 7.289 -3.764 51.719 1 39.34 449 ALA A C 1
ATOM 3540 O O . ALA A 1 449 ? 7.922 -3.1 50.875 1 39.34 449 ALA A O 1
ATOM 3541 N N . GLY A 1 450 ? 7.934 -3.875 52.969 1 40.25 450 GLY A N 1
ATOM 3542 C CA . GLY A 1 450 ? 9.164 -3.557 53.656 1 40.25 450 GLY A CA 1
ATOM 3543 C C . GLY A 1 450 ? 10.398 -3.684 52.812 1 40.25 450 GLY A C 1
ATOM 3544 O O . GLY A 1 450 ? 11.516 -3.404 53.25 1 40.25 450 GLY A O 1
ATOM 3545 N N . GLY A 1 451 ? 10.586 -4.797 52.062 1 38.12 451 GLY A N 1
ATOM 3546 C CA . GLY A 1 451 ? 11.945 -5 51.562 1 38.12 451 GLY A CA 1
ATOM 3547 C C . GLY A 1 451 ? 12.312 -4.062 50.438 1 38.12 451 GLY A C 1
ATOM 3548 O O . GLY A 1 451 ? 11.461 -3.656 49.625 1 38.12 451 GLY A O 1
ATOM 3549 N N . GLY A 1 452 ? 13.32 -3.115 50.594 1 36.38 452 GLY A N 1
ATOM 3550 C CA . GLY A 1 452 ? 14.039 -2.08 49.844 1 36.38 452 GLY A CA 1
ATOM 3551 C C . GLY A 1 452 ? 14.297 -2.445 48.406 1 36.38 452 GLY A C 1
ATOM 3552 O O . GLY A 1 452 ? 15.344 -3.01 48.062 1 36.38 452 GLY A O 1
ATOM 3553 N N . SER A 1 453 ? 13.422 -3.061 47.75 1 36.94 453 SER A N 1
ATOM 3554 C CA . SER A 1 453 ? 13.961 -3.227 46.406 1 36.94 453 SER A CA 1
ATOM 3555 C C . SER A 1 453 ? 14.5 -1.909 45.844 1 36.94 453 SER A C 1
ATOM 3557 O O . SER A 1 453 ? 13.914 -0.849 46.094 1 36.94 453 SER A O 1
ATOM 3559 N N . PRO A 1 454 ? 15.812 -1.819 45.469 1 36.28 454 PRO A N 1
ATOM 3560 C CA . PRO A 1 454 ? 16.469 -0.611 44.969 1 36.28 454 PRO A CA 1
ATOM 3561 C C . PRO A 1 454 ? 15.594 0.151 43.969 1 36.28 454 PRO A C 1
ATOM 3563 O O . PRO A 1 454 ? 15.086 -0.437 43 1 36.28 454 PRO A O 1
ATOM 3566 N N . SER A 1 455 ? 14.688 0.972 44.469 1 35.81 455 SER A N 1
ATOM 3567 C CA . SER A 1 455 ? 14.008 1.923 43.594 1 35.81 455 SER A CA 1
ATOM 3568 C C . SER A 1 455 ? 14.906 2.365 42.469 1 35.81 455 SER A C 1
ATOM 3570 O O . SER A 1 455 ? 16.078 2.67 42.688 1 35.81 455 SER A O 1
ATOM 3572 N N . ILE A 1 456 ? 14.742 1.793 41.406 1 40.41 456 ILE A N 1
ATOM 3573 C CA . ILE A 1 456 ? 15.469 2.508 40.344 1 40.41 456 ILE A CA 1
ATOM 3574 C C . ILE A 1 456 ? 15.547 3.992 40.688 1 40.41 456 ILE A C 1
ATOM 3576 O O . ILE A 1 456 ? 14.594 4.562 41.25 1 40.41 456 ILE A O 1
ATOM 3580 N N . GLY A 1 457 ? 16.719 4.617 40.781 1 38.53 457 GLY A N 1
ATOM 3581 C CA . GLY A 1 457 ? 16.953 5.992 41.219 1 38.53 457 GLY A CA 1
ATOM 3582 C C . GLY A 1 457 ? 15.719 6.871 41.062 1 38.53 457 GLY A C 1
ATOM 3583 O O . GLY A 1 457 ? 14.672 6.598 41.656 1 38.53 457 GLY A O 1
ATOM 3584 N N . GLY A 1 458 ? 15.742 7.949 40.031 1 42.97 458 GLY A N 1
ATOM 3585 C CA . GLY A 1 458 ? 14.891 9.125 39.938 1 42.97 458 GLY A CA 1
ATOM 3586 C C . GLY A 1 458 ? 13.461 8.797 39.562 1 42.97 458 GLY A C 1
ATOM 3587 O O . GLY A 1 458 ? 13.234 7.902 38.75 1 42.97 458 GLY A O 1
ATOM 3588 N N . ARG A 1 459 ? 12.469 8.906 40.438 1 48.31 459 ARG A N 1
ATOM 3589 C CA . ARG A 1 459 ? 11.031 8.703 40.281 1 48.31 459 ARG A CA 1
ATOM 3590 C C . ARG A 1 459 ? 10.523 9.328 38.969 1 48.31 459 ARG A C 1
ATOM 3592 O O . ARG A 1 459 ? 10.961 10.422 38.594 1 48.31 459 ARG A O 1
ATOM 3599 N N . LEU A 1 460 ? 9.914 8.453 38.156 1 53.16 460 LEU A N 1
ATOM 3600 C CA . LEU A 1 460 ? 9.219 8.953 36.969 1 53.16 460 LEU A CA 1
ATOM 3601 C C . LEU A 1 460 ? 8.211 10.031 37.344 1 53.16 460 LEU A C 1
ATOM 3603 O O . LEU A 1 460 ? 7.336 9.797 38.188 1 53.16 460 LEU A O 1
ATOM 3607 N N . SER A 1 461 ? 8.594 11.43 37.531 1 53.31 461 SER A N 1
ATOM 3608 C CA . SER A 1 461 ? 7.641 12.477 37.875 1 53.31 461 SER A CA 1
ATOM 3609 C C . SER A 1 461 ? 7.449 13.469 36.75 1 53.31 461 SER A C 1
ATOM 3611 O O . SER A 1 461 ? 8.359 13.68 35.938 1 53.31 461 SER A O 1
ATOM 3613 N N . LEU A 1 462 ? 6.328 13.57 36.188 1 57.53 462 LEU A N 1
ATOM 3614 C CA . LEU A 1 462 ? 6.012 14.742 35.375 1 57.53 462 LEU A CA 1
ATOM 3615 C C . LEU A 1 462 ? 5.48 15.883 36.25 1 57.53 462 LEU A C 1
ATOM 3617 O O . LEU A 1 462 ? 4.809 15.641 37.25 1 57.53 462 LEU A O 1
ATOM 3621 N N . SER A 1 463 ? 5.945 17.125 36.188 1 46.59 463 SER A N 1
ATOM 3622 C CA . SER A 1 463 ? 5.406 18.281 36.938 1 46.59 463 SER A CA 1
ATOM 3623 C C . SER A 1 463 ? 3.889 18.344 36.812 1 46.59 463 SER A C 1
ATOM 3625 O O . SER A 1 463 ? 3.324 18.031 35.781 1 46.59 463 SER A O 1
ATOM 3627 N N . PRO A 1 464 ? 3.264 18.375 37.906 1 42.28 464 PRO A N 1
ATOM 3628 C CA . PRO A 1 464 ? 1.799 18.438 37.906 1 42.28 464 PRO A CA 1
ATOM 3629 C C . PRO A 1 464 ? 1.257 19.547 37 1 42.28 464 PRO A C 1
ATOM 3631 O O . PRO A 1 464 ? 1.873 20.609 36.906 1 42.28 464 PRO A O 1
ATOM 3634 N N . SER A 1 465 ? 0.671 19.328 36.031 1 38.88 465 SER A N 1
ATOM 3635 C CA . SER A 1 465 ? -0.002 20.344 35.25 1 38.88 465 SER A CA 1
ATOM 3636 C C . SER A 1 465 ? -0.818 21.281 36.125 1 38.88 465 SER A C 1
ATOM 3638 O O . SER A 1 465 ? -1.579 20.812 37 1 38.88 465 SER A O 1
ATOM 3640 N N . ALA A 1 466 ? -0.481 22.641 36.469 1 32.62 466 ALA A N 1
ATOM 3641 C CA . ALA A 1 466 ? -1.269 23.609 37.25 1 32.62 466 ALA A CA 1
ATOM 3642 C C . ALA A 1 466 ? -2.742 23.547 36.875 1 32.62 466 ALA A C 1
ATOM 3644 O O . ALA A 1 466 ? -3.078 23.641 35.688 1 32.62 466 ALA A O 1
ATOM 3645 N N . SER A 1 467 ? -3.65 23.016 37.656 1 31.02 467 SER A N 1
ATOM 3646 C CA . SER A 1 467 ? -5.098 23.094 37.5 1 31.02 467 SER A CA 1
ATOM 3647 C C . SER A 1 467 ? -5.555 24.531 37.312 1 31.02 467 SER A C 1
ATOM 3649 O O . SER A 1 467 ? -5.16 25.406 38.094 1 31.02 467 SER A O 1
ATOM 3651 N N . PRO A 1 468 ? -6.016 25.031 36.156 1 32.5 468 PRO A N 1
ATOM 3652 C CA . PRO A 1 468 ? -6.492 26.422 36.125 1 32.5 468 PRO A CA 1
ATOM 3653 C C . PRO A 1 468 ? -7.406 26.734 37.312 1 32.5 468 PRO A C 1
ATOM 3655 O O . PRO A 1 468 ? -8.18 25.875 37.75 1 32.5 468 PRO A O 1
ATOM 3658 N N . ARG A 1 469 ? -7.055 27.672 38.219 1 29.16 469 ARG A N 1
ATOM 3659 C CA . ARG A 1 469 ? -7.91 28.25 39.25 1 29.16 469 ARG A CA 1
ATOM 3660 C C . ARG A 1 469 ? -9.273 28.625 38.656 1 29.16 469 ARG A C 1
ATOM 3662 O O . ARG A 1 469 ? -9.367 29.125 37.531 1 29.16 469 ARG A O 1
ATOM 3669 N N . ALA A 1 470 ? -10.391 28.125 39.219 1 29.22 470 ALA A N 1
ATOM 3670 C CA . ALA A 1 470 ? -11.797 28.438 39 1 29.22 470 ALA A CA 1
ATOM 3671 C C . ALA A 1 470 ? -12.031 29.953 39.031 1 29.22 470 ALA A C 1
ATOM 3673 O O . ALA A 1 470 ? -11.586 30.641 39.938 1 29.22 470 ALA A O 1
ATOM 3674 N N . SER A 1 471 ? -12.234 30.609 37.812 1 26.94 471 SER A N 1
ATOM 3675 C CA . SER A 1 471 ? -12.68 31.984 37.875 1 26.94 471 SER A CA 1
ATOM 3676 C C . SER A 1 471 ? -13.82 32.156 38.875 1 26.94 471 SER A C 1
ATOM 3678 O O . SER A 1 471 ? -14.625 31.25 39.062 1 26.94 471 SER A O 1
ATOM 3680 N N . PRO A 1 472 ? -13.797 33.156 39.688 1 26.8 472 PRO A N 1
ATOM 3681 C CA . PRO A 1 472 ? -14.875 33.406 40.656 1 26.8 472 PRO A CA 1
ATOM 3682 C C . PRO A 1 472 ? -16.25 33.469 40 1 26.8 472 PRO A C 1
ATOM 3684 O O . PRO A 1 472 ? -16.359 33.75 38.812 1 26.8 472 PRO A O 1
ATOM 3687 N N . ARG A 1 473 ? -17.281 32.781 40.531 1 26.64 473 ARG A N 1
ATOM 3688 C CA . ARG A 1 473 ? -18.703 32.75 40.25 1 26.64 473 ARG A CA 1
ATOM 3689 C C . ARG A 1 473 ? -19.25 34.156 40.094 1 26.64 473 ARG A C 1
ATOM 3691 O O . ARG A 1 473 ? -19.172 34.969 41 1 26.64 473 ARG A O 1
ATOM 3698 N N . LEU A 1 474 ? -19.125 34.781 38.844 1 25.55 474 LEU A N 1
ATOM 3699 C CA . LEU A 1 474 ? -19.922 36 38.719 1 25.55 474 LEU A CA 1
ATOM 3700 C C . LEU A 1 474 ? -21.359 35.75 39.156 1 25.55 474 LEU A C 1
ATOM 3702 O O . LEU A 1 474 ? -21.953 34.75 38.781 1 25.55 474 LEU A O 1
ATOM 3706 N N . GLY A 1 475 ? -21.828 36.344 40.219 1 25.12 475 GLY A N 1
ATOM 3707 C CA . GLY A 1 475 ? -23.141 36.406 40.844 1 25.12 475 GLY A CA 1
ATOM 3708 C C . GLY A 1 475 ? -24.266 36.594 39.875 1 25.12 475 GLY A C 1
ATOM 3709 O O . GLY A 1 475 ? -24.047 37.094 38.75 1 25.12 475 GLY A O 1
ATOM 3710 N N . THR A 1 476 ? -25.375 35.75 39.906 1 25.8 476 THR A N 1
ATOM 3711 C CA . THR A 1 476 ? -26.688 35.75 39.281 1 25.8 476 THR A CA 1
ATOM 3712 C C . THR A 1 476 ? -27.312 37.156 39.344 1 25.8 476 THR A C 1
ATOM 3714 O O . THR A 1 476 ? -27.641 37.656 40.406 1 25.8 476 THR A O 1
ATOM 3717 N N . MET A 1 477 ? -26.766 38.188 38.688 1 26.06 477 MET A N 1
ATOM 3718 C CA . MET A 1 477 ? -27.719 39.312 38.75 1 26.06 477 MET A CA 1
ATOM 3719 C C . MET A 1 477 ? -29.094 38.844 38.25 1 26.06 477 MET A C 1
ATOM 3721 O O . MET A 1 477 ? -29.203 38.156 37.25 1 26.06 477 MET A O 1
ATOM 3725 N N . ASP A 1 478 ? -30.141 38.844 39.125 1 24.84 478 ASP A N 1
ATOM 3726 C CA . ASP A 1 478 ? -31.594 38.719 39.094 1 24.84 478 ASP A CA 1
ATOM 3727 C C . ASP A 1 478 ? -32.188 39.594 38 1 24.84 478 ASP A C 1
ATOM 3729 O O . ASP A 1 478 ? -32.094 40.844 38.062 1 24.84 478 ASP A O 1
ATOM 3733 N N . LEU A 1 479 ? -31.781 39.562 36.75 1 22.72 479 LEU A N 1
ATOM 3734 C CA . LEU A 1 479 ? -32.625 40.406 35.906 1 22.72 479 LEU A CA 1
ATOM 3735 C C . LEU A 1 479 ? -34.094 40.031 36.094 1 22.72 479 LEU A C 1
ATOM 3737 O O . LEU A 1 479 ? -34.469 38.875 35.875 1 22.72 479 LEU A O 1
ATOM 3741 N N . ASN A 1 480 ? -34.781 40.781 36.938 1 21.72 480 ASN A N 1
ATOM 3742 C CA . ASN A 1 480 ? -36.219 41.156 36.812 1 21.72 480 ASN A CA 1
ATOM 3743 C C . ASN A 1 480 ? -36.5 41.656 35.406 1 21.72 480 ASN A C 1
ATOM 3745 O O . ASN A 1 480 ? -35.719 42.375 34.812 1 21.72 480 ASN A O 1
ATOM 3749 N N . MET B 1 1 ? -8.883 -26 5.336 1 92.56 1 MET B N 1
ATOM 3750 C CA . MET B 1 1 ? -8.68 -26.156 3.898 1 92.56 1 MET B CA 1
ATOM 3751 C C . MET B 1 1 ? -9.844 -26.922 3.27 1 92.56 1 MET B C 1
ATOM 3753 O O . MET B 1 1 ? -10.242 -27.969 3.773 1 92.56 1 MET B O 1
ATOM 3757 N N . TRP B 1 2 ? -10.445 -26.312 2.242 1 96.38 2 TRP B N 1
ATOM 3758 C CA . TRP B 1 2 ? -11.508 -27 1.512 1 96.38 2 TRP B CA 1
ATOM 3759 C C . TRP B 1 2 ? -10.93 -27.906 0.433 1 96.38 2 TRP B C 1
ATOM 3761 O O . TRP B 1 2 ? -10.047 -27.5 -0.329 1 96.38 2 TRP B O 1
ATOM 3771 N N . LEU B 1 3 ? -11.359 -29.156 0.432 1 98.44 3 LEU B N 1
ATOM 3772 C CA . LEU B 1 3 ? -11.016 -30.094 -0.631 1 98.44 3 LEU B CA 1
ATOM 3773 C C . LEU B 1 3 ? -12.266 -30.641 -1.308 1 98.44 3 LEU B C 1
ATOM 3775 O O . LEU B 1 3 ? -13.344 -30.672 -0.702 1 98.44 3 LEU B O 1
ATOM 3779 N N . ILE B 1 4 ? -12.117 -30.969 -2.516 1 98.69 4 ILE B N 1
ATOM 3780 C CA . ILE B 1 4 ? -13.219 -31.578 -3.254 1 98.69 4 ILE B CA 1
ATOM 3781 C C . ILE B 1 4 ? -13.023 -33.094 -3.334 1 98.69 4 ILE B C 1
ATOM 3783 O O . ILE B 1 4 ? -11.906 -33.562 -3.578 1 98.69 4 ILE B O 1
ATOM 3787 N N . ASN B 1 5 ? -14.055 -33.812 -3.031 1 98.62 5 ASN B N 1
ATOM 3788 C CA . ASN B 1 5 ? -14.008 -35.25 -3.162 1 98.62 5 ASN B CA 1
ATOM 3789 C C . ASN B 1 5 ? -13.953 -35.688 -4.625 1 98.62 5 ASN B C 1
ATOM 3791 O O . ASN B 1 5 ? -14.773 -35.25 -5.434 1 98.62 5 ASN B O 1
ATOM 3795 N N . THR B 1 6 ? -13.039 -36.531 -4.961 1 98.5 6 THR B N 1
ATOM 3796 C CA . THR B 1 6 ? -12.773 -36.875 -6.359 1 98.5 6 THR B CA 1
ATOM 3797 C C . THR B 1 6 ? -13.859 -37.75 -6.93 1 98.5 6 THR B C 1
ATOM 3799 O O . THR B 1 6 ? -13.977 -37.906 -8.148 1 98.5 6 THR B O 1
ATOM 3802 N N . ASN B 1 7 ? -14.688 -38.312 -6.109 1 97.62 7 ASN B N 1
ATOM 3803 C CA . ASN B 1 7 ? -15.766 -39.188 -6.559 1 97.62 7 ASN B CA 1
ATOM 3804 C C . ASN B 1 7 ? -17.109 -38.469 -6.547 1 97.62 7 ASN B C 1
ATOM 3806 O O . ASN B 1 7 ? -17.859 -38.5 -7.531 1 97.62 7 ASN B O 1
ATOM 3810 N N . THR B 1 8 ? -17.391 -37.781 -5.473 1 97.25 8 THR B N 1
ATOM 3811 C CA . THR B 1 8 ? -18.719 -37.219 -5.285 1 97.25 8 THR B CA 1
ATOM 3812 C C . THR B 1 8 ? -18.75 -35.75 -5.727 1 97.25 8 THR B C 1
ATOM 3814 O O . THR B 1 8 ? -19.828 -35.188 -5.922 1 97.25 8 THR B O 1
ATOM 3817 N N . PHE B 1 9 ? -17.625 -35.094 -5.801 1 97.94 9 PHE B N 1
ATOM 3818 C CA . PHE B 1 9 ? -17.469 -33.719 -6.164 1 97.94 9 PHE B CA 1
ATOM 3819 C C . PHE B 1 9 ? -18.016 -32.781 -5.07 1 97.94 9 PHE B C 1
ATOM 3821 O O . PHE B 1 9 ? -18.359 -31.641 -5.328 1 97.94 9 PHE B O 1
ATOM 3828 N N . GLU B 1 10 ? -18.109 -33.312 -3.9 1 97 10 GLU B N 1
ATOM 3829 C CA . GLU B 1 10 ? -18.547 -32.531 -2.756 1 97 10 GLU B CA 1
ATOM 3830 C C . GLU B 1 10 ? -17.359 -31.875 -2.049 1 97 10 GLU B C 1
ATOM 3832 O O . GLU B 1 10 ? -16.281 -32.469 -1.955 1 97 10 GLU B O 1
ATOM 3837 N N . LEU B 1 11 ? -17.625 -30.688 -1.56 1 97.75 11 LEU B N 1
ATOM 3838 C CA . LEU B 1 11 ? -16.594 -29.969 -0.818 1 97.75 11 LEU B CA 1
ATOM 3839 C C . LEU B 1 11 ? -16.641 -30.328 0.663 1 97.75 11 LEU B C 1
ATOM 3841 O O . LEU B 1 11 ? -17.734 -30.484 1.235 1 97.75 11 LEU B O 1
ATOM 3845 N N . ARG B 1 12 ? -15.469 -30.469 1.267 1 96.88 12 ARG B N 1
ATOM 3846 C CA . ARG B 1 12 ? -15.352 -30.719 2.701 1 96.88 12 ARG B CA 1
ATOM 3847 C C . ARG B 1 12 ? -14.227 -29.875 3.307 1 96.88 12 ARG B C 1
ATOM 3849 O O . ARG B 1 12 ? -13.164 -29.734 2.709 1 96.88 12 ARG B O 1
ATOM 3856 N N . MET B 1 13 ? -14.516 -29.297 4.449 1 95.56 13 MET B N 1
ATOM 3857 C CA . MET B 1 13 ? -13.531 -28.5 5.176 1 95.56 13 MET B CA 1
ATOM 3858 C C . MET B 1 13 ? -12.695 -29.391 6.102 1 95.56 13 MET B C 1
ATOM 3860 O O . MET B 1 13 ? -13.242 -30.188 6.859 1 95.56 13 MET B O 1
ATOM 3864 N N . PHE B 1 14 ? -11.398 -29.328 5.965 1 94.69 14 PHE B N 1
ATOM 3865 C CA . PHE B 1 14 ? -10.469 -30 6.871 1 94.69 14 PHE B CA 1
ATOM 3866 C C . PHE B 1 14 ? -9.703 -28.984 7.711 1 94.69 14 PHE B C 1
ATOM 3868 O O . PHE B 1 14 ? -8.914 -28.203 7.184 1 94.69 14 PHE B O 1
ATOM 3875 N N . ASN B 1 15 ? -9.945 -29 8.945 1 87.19 15 ASN B N 1
ATOM 3876 C CA . ASN B 1 15 ? -9.328 -28.031 9.844 1 87.19 15 ASN B CA 1
ATOM 3877 C C . ASN B 1 15 ? -8 -28.531 10.398 1 87.19 15 ASN B C 1
ATOM 3879 O O . ASN B 1 15 ? -7.891 -29.688 10.812 1 87.19 15 ASN B O 1
ATOM 3883 N N . GLY B 1 16 ? -6.977 -27.781 10.406 1 82.56 16 GLY B N 1
ATOM 3884 C CA . GLY B 1 16 ? -5.676 -28.125 10.961 1 82.56 16 GLY B CA 1
ATOM 3885 C C . GLY B 1 16 ? -4.816 -28.938 10.008 1 82.56 16 GLY B C 1
ATOM 3886 O O . GLY B 1 16 ? -5.316 -29.828 9.328 1 82.56 16 GLY B O 1
ATOM 3887 N N . PRO B 1 17 ? -3.553 -28.688 9.859 1 82.81 17 PRO B N 1
ATOM 3888 C CA . PRO B 1 17 ? -2.656 -29.375 8.922 1 82.81 17 PRO B CA 1
ATOM 3889 C C . PRO B 1 17 ? -2.564 -30.875 9.18 1 82.81 17 PRO B C 1
ATOM 3891 O O . PRO B 1 17 ? -2.357 -31.656 8.242 1 82.81 17 PRO B O 1
ATOM 3894 N N . GLN B 1 18 ? -2.865 -31.281 10.367 1 88.12 18 GLN B N 1
ATOM 3895 C CA . GLN B 1 18 ? -2.738 -32.688 10.711 1 88.12 18 GLN B CA 1
ATOM 3896 C C . GLN B 1 18 ? -3.932 -33.5 10.195 1 88.12 18 GLN B C 1
ATOM 3898 O O . GLN B 1 18 ? -3.852 -34.719 10.055 1 88.12 18 GLN B O 1
ATOM 3903 N N . ASN B 1 19 ? -4.977 -32.844 9.891 1 91.56 19 ASN B N 1
ATOM 3904 C CA . ASN B 1 19 ? -6.207 -33.531 9.5 1 91.56 19 ASN B CA 1
ATOM 3905 C C . ASN B 1 19 ? -6.391 -33.531 7.984 1 91.56 19 ASN B C 1
ATOM 3907 O O . ASN B 1 19 ? -7.32 -34.156 7.473 1 91.56 19 ASN B O 1
ATOM 3911 N N . VAL B 1 20 ? -5.523 -32.906 7.281 1 95.88 20 VAL B N 1
ATOM 3912 C CA . VAL B 1 20 ? -5.664 -32.812 5.832 1 95.88 20 VAL B CA 1
ATOM 3913 C C . VAL B 1 20 ? -5.195 -34.125 5.188 1 95.88 20 VAL B C 1
ATOM 3915 O O . VAL B 1 20 ? -4.055 -34.562 5.383 1 95.88 20 VAL B O 1
ATOM 3918 N N . PRO B 1 21 ? -6.051 -34.812 4.555 1 97.19 21 PRO B N 1
ATOM 3919 C CA . PRO B 1 21 ? -5.652 -36.031 3.859 1 97.19 21 PRO B CA 1
ATOM 3920 C C . PRO B 1 21 ? -4.758 -35.75 2.654 1 97.19 21 PRO B C 1
ATOM 3922 O O . PRO B 1 21 ? -4.602 -34.594 2.242 1 97.19 21 PRO B O 1
ATOM 3925 N N . PRO B 1 22 ? -4.105 -36.844 2.189 1 97.44 22 PRO B N 1
ATOM 3926 C CA . PRO B 1 22 ? -3.416 -36.656 0.911 1 97.44 22 PRO B CA 1
ATOM 3927 C C . PRO B 1 22 ? -4.344 -36.125 -0.186 1 97.44 22 PRO B C 1
ATOM 3929 O O . PRO B 1 22 ? -5.504 -36.531 -0.265 1 97.44 22 PRO B O 1
ATOM 3932 N N . TYR B 1 23 ? -3.887 -35.219 -0.915 1 98.75 23 TYR B N 1
ATOM 3933 C CA . TYR B 1 23 ? -4.715 -34.656 -1.962 1 98.75 23 TYR B CA 1
ATOM 3934 C C . TYR B 1 23 ? -3.889 -34.344 -3.205 1 98.75 23 TYR B C 1
ATOM 3936 O O . TYR B 1 23 ? -2.666 -34.188 -3.125 1 98.75 23 TYR B O 1
ATOM 3944 N N . ALA B 1 24 ? -4.543 -34.406 -4.398 1 98.88 24 ALA B N 1
ATOM 3945 C CA . ALA B 1 24 ? -3.998 -33.875 -5.637 1 98.88 24 ALA B CA 1
ATOM 3946 C C . ALA B 1 24 ? -4.355 -32.375 -5.777 1 98.88 24 ALA B C 1
ATOM 3948 O O . ALA B 1 24 ? -5.281 -31.891 -5.129 1 98.88 24 ALA B O 1
ATOM 3949 N N . ILE B 1 25 ? -3.588 -31.688 -6.508 1 98.94 25 ILE B N 1
ATOM 3950 C CA . ILE B 1 25 ? -3.857 -30.25 -6.656 1 98.94 25 ILE B CA 1
ATOM 3951 C C . ILE B 1 25 ? -3.781 -29.859 -8.125 1 98.94 25 ILE B C 1
ATOM 3953 O O . ILE B 1 25 ? -2.982 -30.422 -8.883 1 98.94 25 ILE B O 1
ATOM 3957 N N . LEU B 1 26 ? -4.656 -28.953 -8.555 1 98.94 26 LEU B N 1
ATOM 3958 C CA . LEU B 1 26 ? -4.707 -28.516 -9.945 1 98.94 26 LEU B CA 1
ATOM 3959 C C . LEU B 1 26 ? -4.055 -27.141 -10.102 1 98.94 26 LEU B C 1
ATOM 3961 O O . LEU B 1 26 ? -4.27 -26.25 -9.281 1 98.94 26 LEU B O 1
ATOM 3965 N N . SER B 1 27 ? -3.201 -27 -11.047 1 98.88 27 SER B N 1
ATOM 3966 C CA . SER B 1 27 ? -2.729 -25.719 -11.539 1 98.88 27 SER B CA 1
ATOM 3967 C C . SER B 1 27 ? -3.211 -25.453 -12.969 1 98.88 27 SER B C 1
ATOM 3969 O O . SER B 1 27 ? -3.076 -26.312 -13.836 1 98.88 27 SER B O 1
ATOM 3971 N N . HIS B 1 28 ? -3.814 -24.359 -13.18 1 98.56 28 HIS B N 1
ATOM 3972 C CA . HIS B 1 28 ? -4.426 -24.031 -14.461 1 98.56 28 HIS B CA 1
ATOM 3973 C C . HIS B 1 28 ? -4.625 -22.531 -14.602 1 98.56 28 HIS B C 1
ATOM 3975 O O . HIS B 1 28 ? -4.414 -21.781 -13.648 1 98.56 28 HIS B O 1
ATOM 3981 N N . THR B 1 29 ? -4.871 -22.031 -15.766 1 97.56 29 THR B N 1
ATOM 3982 C CA . THR B 1 29 ? -5.246 -20.641 -15.977 1 97.56 29 THR B CA 1
ATOM 3983 C C . THR B 1 29 ? -6.766 -20.484 -16 1 97.56 29 THR B C 1
ATOM 3985 O O . THR B 1 29 ? -7.469 -21.344 -16.547 1 97.56 29 THR B O 1
ATOM 3988 N N . TRP B 1 30 ? -7.207 -19.422 -15.469 1 94.25 30 TRP B N 1
ATOM 3989 C CA . TRP B 1 30 ? -8.648 -19.203 -15.391 1 94.25 30 TRP B CA 1
ATOM 3990 C C . TRP B 1 30 ? -9.211 -18.797 -16.75 1 94.25 30 TRP B C 1
ATOM 3992 O O . TRP B 1 30 ? -8.602 -18 -17.469 1 94.25 30 TRP B O 1
ATOM 4002 N N . GLY B 1 31 ? -10.281 -19.391 -17.094 1 90.56 31 GLY B N 1
ATOM 4003 C CA . GLY B 1 31 ? -11.078 -18.953 -18.234 1 90.56 31 GLY B CA 1
ATOM 4004 C C . GLY B 1 31 ? -12.242 -18.078 -17.859 1 90.56 31 GLY B C 1
ATOM 4005 O O . GLY B 1 31 ? -12.312 -17.578 -16.734 1 90.56 31 GLY B O 1
ATOM 4006 N N . ASN B 1 32 ? -13.164 -17.812 -18.734 1 86.88 32 ASN B N 1
ATOM 4007 C CA . ASN B 1 32 ? -14.25 -16.859 -18.547 1 86.88 32 ASN B CA 1
ATOM 4008 C C . ASN B 1 32 ? -15.391 -17.453 -17.734 1 86.88 32 ASN B C 1
ATOM 4010 O O . ASN B 1 32 ? -16.203 -16.734 -17.156 1 86.88 32 ASN B O 1
ATOM 4014 N N . ASP B 1 33 ? -15.438 -18.781 -17.641 1 92.69 33 ASP B N 1
ATOM 4015 C CA . ASP B 1 33 ? -16.562 -19.453 -17.016 1 92.69 33 ASP B CA 1
ATOM 4016 C C . ASP B 1 33 ? -16.094 -20.547 -16.047 1 92.69 33 ASP B C 1
ATOM 4018 O O . ASP B 1 33 ? -16.5 -21.703 -16.172 1 92.69 33 ASP B O 1
ATOM 4022 N N . GLU B 1 34 ? -15.367 -20.125 -15.039 1 95.06 34 GLU B N 1
ATOM 4023 C CA . GLU B 1 34 ? -14.828 -21.062 -14.055 1 95.06 34 GLU B CA 1
ATOM 4024 C C . GLU B 1 34 ? -15.875 -21.406 -13.008 1 95.06 34 GLU B C 1
ATOM 4026 O O . GLU B 1 34 ? -16.75 -20.609 -12.703 1 95.06 34 GLU B O 1
ATOM 4031 N N . VAL B 1 35 ? -15.852 -22.594 -12.484 1 97.12 35 VAL B N 1
ATOM 4032 C CA . VAL B 1 35 ? -16.719 -23.047 -11.406 1 97.12 35 VAL B CA 1
ATOM 4033 C C . VAL B 1 35 ? -16.234 -22.484 -10.07 1 97.12 35 VAL B C 1
ATOM 4035 O O . VAL B 1 35 ? -15.055 -22.625 -9.727 1 97.12 35 VAL B O 1
ATOM 4038 N N . THR B 1 36 ? -17.125 -21.828 -9.352 1 95.5 36 THR B N 1
ATOM 4039 C CA . THR B 1 36 ? -16.75 -21.219 -8.078 1 95.5 36 THR B CA 1
ATOM 4040 C C . THR B 1 36 ? -17.156 -22.125 -6.914 1 95.5 36 THR B C 1
ATOM 4042 O O . THR B 1 36 ? -17.828 -23.125 -7.105 1 95.5 36 THR B O 1
ATOM 4045 N N . PHE B 1 37 ? -16.625 -21.719 -5.719 1 96.5 37 PHE B N 1
ATOM 4046 C CA . PHE B 1 37 ? -17 -22.359 -4.461 1 96.5 37 PHE B CA 1
ATOM 4047 C C . PHE B 1 37 ? -18.516 -22.406 -4.301 1 96.5 37 PHE B C 1
ATOM 4049 O O . PHE B 1 37 ? -19.078 -23.453 -3.961 1 96.5 37 PHE B O 1
ATOM 4056 N N . GLN B 1 38 ? -19.234 -21.328 -4.559 1 93.5 38 GLN B N 1
ATOM 4057 C CA . GLN B 1 38 ? -20.672 -21.203 -4.41 1 93.5 38 GLN B CA 1
ATOM 4058 C C . GLN B 1 38 ? -21.406 -22.109 -5.402 1 93.5 38 GLN B C 1
ATOM 4060 O O . GLN B 1 38 ? -22.453 -22.672 -5.078 1 93.5 38 GLN B O 1
ATOM 4065 N N . ASP B 1 39 ? -20.812 -22.234 -6.594 1 95.44 39 ASP B N 1
ATOM 4066 C CA . ASP B 1 39 ? -21.422 -23.094 -7.605 1 95.44 39 ASP B CA 1
ATOM 4067 C C . ASP B 1 39 ? -21.547 -24.531 -7.113 1 95.44 39 ASP B C 1
ATOM 4069 O O . ASP B 1 39 ? -22.578 -25.156 -7.266 1 95.44 39 ASP B O 1
ATOM 4073 N N . ILE B 1 40 ? -20.484 -25 -6.547 1 96.38 40 ILE B N 1
ATOM 4074 C CA . ILE B 1 40 ? -20.453 -26.375 -6.082 1 96.38 40 ILE B CA 1
ATOM 4075 C C . ILE B 1 40 ? -21.375 -26.531 -4.871 1 96.38 40 ILE B C 1
ATOM 4077 O O . ILE B 1 40 ? -22.156 -27.484 -4.797 1 96.38 40 ILE B O 1
ATOM 4081 N N . GLN B 1 41 ? -21.266 -25.562 -3.939 1 94.06 41 GLN B N 1
ATOM 4082 C CA . GLN B 1 41 ? -22 -25.641 -2.68 1 94.06 41 GLN B CA 1
ATOM 4083 C C . GLN B 1 41 ? -23.5 -25.531 -2.91 1 94.06 41 GLN B C 1
ATOM 4085 O O . GLN B 1 41 ? -24.281 -26.203 -2.225 1 94.06 41 GLN B O 1
ATOM 4090 N N . GLN B 1 42 ? -23.891 -24.734 -3.801 1 92.75 42 GLN B N 1
ATOM 4091 C CA . GLN B 1 42 ? -25.297 -24.438 -3.979 1 92.75 42 GLN B CA 1
ATOM 4092 C C . GLN B 1 42 ? -25.969 -25.453 -4.91 1 92.75 42 GLN B C 1
ATOM 4094 O O . GLN B 1 42 ? -27.062 -25.938 -4.625 1 92.75 42 GLN B O 1
ATOM 4099 N N . ASN B 1 43 ? -25.297 -25.688 -6.094 1 94.19 43 ASN B N 1
ATOM 4100 C CA . ASN B 1 43 ? -25.922 -26.531 -7.102 1 94.19 43 ASN B CA 1
ATOM 4101 C C . ASN B 1 43 ? -24.891 -27.188 -8 1 94.19 43 ASN B C 1
ATOM 4103 O O . ASN B 1 43 ? -24.531 -26.641 -9.047 1 94.19 43 ASN B O 1
ATOM 4107 N N . LEU B 1 44 ? -24.594 -28.438 -7.707 1 94.31 44 LEU B N 1
ATOM 4108 C CA . LEU B 1 44 ? -23.594 -29.172 -8.461 1 94.31 44 LEU B CA 1
ATOM 4109 C C . LEU B 1 44 ? -24.031 -29.344 -9.914 1 94.31 44 LEU B C 1
ATOM 4111 O O . LEU B 1 44 ? -23.188 -29.312 -10.828 1 94.31 44 LEU B O 1
ATOM 4115 N N . HIS B 1 45 ? -25.328 -29.531 -10.156 1 94.25 45 HIS B N 1
ATOM 4116 C CA . HIS B 1 45 ? -25.844 -29.688 -11.516 1 94.25 45 HIS B CA 1
ATOM 4117 C C . HIS B 1 45 ? -25.578 -28.438 -12.352 1 94.25 45 HIS B C 1
ATOM 4119 O O . HIS B 1 45 ? -25.172 -28.547 -13.516 1 94.25 45 HIS B O 1
ATOM 4125 N N . ARG B 1 46 ? -25.828 -27.406 -11.734 1 92.94 46 ARG B N 1
ATOM 4126 C CA . ARG B 1 46 ? -25.562 -26.141 -12.422 1 92.94 46 ARG B CA 1
ATOM 4127 C C . ARG B 1 46 ? -24.062 -25.922 -12.617 1 92.94 46 ARG B C 1
ATOM 4129 O O . ARG B 1 46 ? -23.641 -25.422 -13.664 1 92.94 46 ARG B O 1
ATOM 4136 N N . ALA B 1 47 ? -23.25 -26.312 -11.656 1 96.56 47 ALA B N 1
ATOM 4137 C CA . ALA B 1 47 ? -21.797 -26.219 -11.766 1 96.56 47 ALA B CA 1
ATOM 4138 C C . ALA B 1 47 ? -21.281 -27 -12.969 1 96.56 47 ALA B C 1
ATOM 4140 O O . ALA B 1 47 ? -20.375 -26.547 -13.664 1 96.56 47 ALA B O 1
ATOM 4141 N N . ARG B 1 48 ? -21.953 -28.094 -13.281 1 96 48 ARG B N 1
ATOM 4142 C CA . ARG B 1 48 ? -21.531 -28.984 -14.352 1 96 48 ARG B CA 1
ATOM 4143 C C . ARG B 1 48 ? -21.75 -28.359 -15.719 1 96 48 ARG B C 1
ATOM 4145 O O . ARG B 1 48 ? -21.156 -28.766 -16.703 1 96 48 ARG B O 1
ATOM 4152 N N . THR B 1 49 ? -22.594 -27.375 -15.758 1 95.5 49 THR B N 1
ATOM 4153 C CA . THR B 1 49 ? -22.922 -26.734 -17.031 1 95.5 49 THR B CA 1
ATOM 4154 C C . THR B 1 49 ? -21.875 -25.688 -17.375 1 95.5 49 THR B C 1
ATOM 4156 O O . THR B 1 49 ? -21.797 -25.219 -18.516 1 95.5 49 THR B O 1
ATOM 4159 N N . LYS B 1 50 ? -21.094 -25.328 -16.469 1 95.94 50 LYS B N 1
ATOM 4160 C CA . LYS B 1 50 ? -20.062 -24.328 -16.719 1 95.94 50 LYS B CA 1
ATOM 4161 C C . LYS B 1 50 ? -18.875 -24.922 -17.453 1 95.94 50 LYS B C 1
ATOM 4163 O O . LYS B 1 50 ? -18.484 -26.078 -17.188 1 95.94 50 LYS B O 1
ATOM 4168 N N . ALA B 1 51 ? -18.25 -24.156 -18.312 1 94.12 51 ALA B N 1
ATOM 4169 C CA . ALA B 1 51 ? -17.125 -24.609 -19.125 1 94.12 51 ALA B CA 1
ATOM 4170 C C . ALA B 1 51 ? -15.969 -25.078 -18.266 1 94.12 51 ALA B C 1
ATOM 4172 O O . ALA B 1 51 ? -15.281 -26.047 -18.594 1 94.12 51 ALA B O 1
ATOM 4173 N N . GLY B 1 52 ? -15.797 -24.453 -17.172 1 96 52 GLY B N 1
ATOM 4174 C CA . GLY B 1 52 ? -14.672 -24.766 -16.297 1 96 52 GLY B CA 1
ATOM 4175 C C . GLY B 1 52 ? -14.812 -26.094 -15.586 1 96 52 GLY B C 1
ATOM 4176 O O . GLY B 1 52 ? -13.836 -26.609 -15.023 1 96 52 GLY B O 1
ATOM 4177 N N . PHE B 1 53 ? -15.984 -26.719 -15.672 1 97.31 53 PHE B N 1
ATOM 4178 C CA . PHE B 1 53 ? -16.188 -27.969 -14.953 1 97.31 53 PHE B CA 1
ATOM 4179 C C . PHE B 1 53 ? -15.344 -29.094 -15.539 1 97.31 53 PHE B C 1
ATOM 4181 O O . PHE B 1 53 ? -14.977 -30.031 -14.836 1 97.31 53 PHE B O 1
ATOM 4188 N N . SER B 1 54 ? -15.016 -29.031 -16.781 1 96.75 54 SER B N 1
ATOM 4189 C CA . SER B 1 54 ? -14.18 -30.031 -17.438 1 96.75 54 SER B CA 1
ATOM 4190 C C . SER B 1 54 ? -12.828 -30.156 -16.75 1 96.75 54 SER B C 1
ATOM 4192 O O . SER B 1 54 ? -12.266 -31.25 -16.656 1 96.75 54 SER B O 1
ATOM 4194 N N . LYS B 1 55 ? -12.258 -29.062 -16.25 1 98 55 LYS B N 1
ATOM 4195 C CA . LYS B 1 55 ? -10.992 -29.094 -15.531 1 98 55 LYS B CA 1
ATOM 4196 C C . LYS B 1 55 ? -11.125 -29.844 -14.211 1 98 55 LYS B C 1
ATOM 4198 O O . LYS B 1 55 ? -10.219 -30.562 -13.805 1 98 55 LYS B O 1
ATOM 4203 N N . ILE B 1 56 ? -12.281 -29.609 -13.578 1 98.31 56 ILE B N 1
ATOM 4204 C CA . ILE B 1 56 ? -12.555 -30.266 -12.312 1 98.31 56 ILE B CA 1
ATOM 4205 C C . ILE B 1 56 ? -12.711 -31.766 -12.531 1 98.31 56 ILE B C 1
ATOM 4207 O O . ILE B 1 56 ? -12.102 -32.594 -11.82 1 98.31 56 ILE B O 1
ATOM 4211 N N . GLU B 1 57 ? -13.469 -32.094 -13.539 1 98.19 57 GLU B N 1
ATOM 4212 C CA . GLU B 1 57 ? -13.688 -33.5 -13.867 1 98.19 57 GLU B CA 1
ATOM 4213 C C . GLU B 1 57 ? -12.375 -34.188 -14.227 1 98.19 57 GLU B C 1
ATOM 4215 O O . GLU B 1 57 ? -12.109 -35.312 -13.773 1 98.19 57 GLU B O 1
ATOM 4220 N N . GLY B 1 58 ? -11.625 -33.562 -15.078 1 98.5 58 GLY B N 1
ATOM 4221 C CA . GLY B 1 58 ? -10.328 -34.094 -15.445 1 98.5 58 GLY B CA 1
ATOM 4222 C C . GLY B 1 58 ? -9.398 -34.281 -14.25 1 98.5 58 GLY B C 1
ATOM 4223 O O . GLY B 1 58 ? -8.719 -35.312 -14.141 1 98.5 58 GLY B O 1
ATOM 4224 N N . THR B 1 59 ? -9.367 -33.312 -13.375 1 98.81 59 THR B N 1
ATOM 4225 C CA . THR B 1 59 ? -8.547 -33.375 -12.172 1 98.81 59 THR B CA 1
ATOM 4226 C C . THR B 1 59 ? -8.961 -34.562 -11.297 1 98.81 59 THR B C 1
ATOM 4228 O O . THR B 1 59 ? -8.109 -35.344 -10.852 1 98.81 59 THR B O 1
ATOM 4231 N N . CYS B 1 60 ? -10.234 -34.688 -11.055 1 98.69 60 CYS B N 1
ATOM 4232 C CA . CYS B 1 60 ? -10.75 -35.75 -10.211 1 98.69 60 CYS B CA 1
ATOM 4233 C C . CYS B 1 60 ? -10.477 -37.125 -10.844 1 98.69 60 CYS B C 1
ATOM 4235 O O . CYS B 1 60 ? -10.094 -38.062 -10.148 1 98.69 60 CYS B O 1
ATOM 4237 N N . TYR B 1 61 ? -10.68 -37.188 -12.148 1 98.62 61 TYR B N 1
ATOM 4238 C CA . TYR B 1 61 ? -10.406 -38.438 -12.867 1 98.62 61 TYR B CA 1
ATOM 4239 C C . TYR B 1 61 ? -8.953 -38.844 -12.695 1 98.62 61 TYR B C 1
ATOM 4241 O O . TYR B 1 61 ? -8.664 -40 -12.359 1 98.62 61 TYR B O 1
ATOM 4249 N N . GLN B 1 62 ? -8.023 -37.906 -12.945 1 98.62 62 GLN B N 1
ATOM 4250 C CA . GLN B 1 62 ? -6.598 -38.219 -12.812 1 98.62 62 GLN B CA 1
ATOM 4251 C C . GLN B 1 62 ? -6.242 -38.562 -11.367 1 98.62 62 GLN B C 1
ATOM 4253 O O . GLN B 1 62 ? -5.438 -39.469 -11.117 1 98.62 62 GLN B O 1
ATOM 4258 N N . ALA B 1 63 ? -6.801 -37.844 -10.398 1 98.81 63 ALA B N 1
ATOM 4259 C CA . ALA B 1 63 ? -6.539 -38.125 -8.984 1 98.81 63 ALA B CA 1
ATOM 4260 C C . ALA B 1 63 ? -6.957 -39.531 -8.617 1 98.81 63 ALA B C 1
ATOM 4262 O O . ALA B 1 63 ? -6.219 -40.25 -7.93 1 98.81 63 ALA B O 1
ATOM 4263 N N . LEU B 1 64 ? -8.125 -39.938 -9.07 1 98.44 64 LEU B N 1
ATOM 4264 C CA . LEU B 1 64 ? -8.617 -41.281 -8.797 1 98.44 64 LEU B CA 1
ATOM 4265 C C . LEU B 1 64 ? -7.668 -42.312 -9.367 1 98.44 64 LEU B C 1
ATOM 4267 O O . LEU B 1 64 ? -7.426 -43.344 -8.734 1 98.44 64 LEU B O 1
ATOM 4271 N N . ARG B 1 65 ? -7.203 -42.062 -10.516 1 97.88 65 ARG B N 1
ATOM 4272 C CA . ARG B 1 65 ? -6.242 -42.969 -11.141 1 97.88 65 ARG B CA 1
ATOM 4273 C C . ARG B 1 65 ? -4.988 -43.094 -10.281 1 97.88 65 ARG B C 1
ATOM 4275 O O . ARG B 1 65 ? -4.324 -44.156 -10.312 1 97.88 65 ARG B O 1
ATOM 4282 N N . HIS B 1 66 ? -4.633 -42.062 -9.547 1 97.38 66 HIS B N 1
ATOM 4283 C CA . HIS B 1 66 ? -3.488 -42.094 -8.641 1 97.38 66 HIS B CA 1
ATOM 4284 C C . HIS B 1 66 ? -3.898 -42.531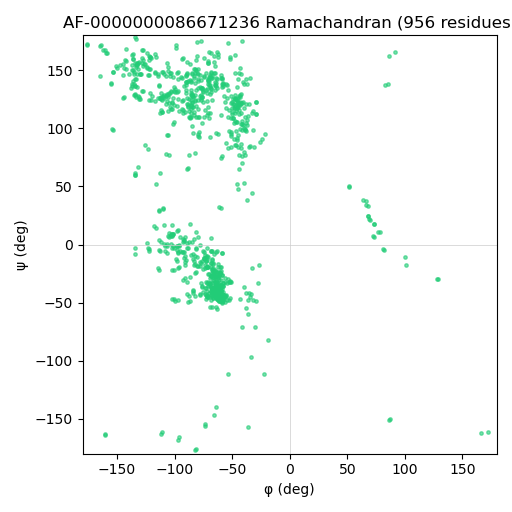 -7.242 1 97.38 66 HIS B C 1
ATOM 4286 O O . HIS B 1 66 ? -3.117 -42.406 -6.297 1 97.38 66 HIS B O 1
ATOM 4292 N N . GLN B 1 67 ? -5.148 -42.938 -7.047 1 98.12 67 GLN B N 1
ATOM 4293 C CA . GLN B 1 67 ? -5.715 -43.406 -5.789 1 98.12 67 GLN B CA 1
ATOM 4294 C C . GLN B 1 67 ? -5.727 -42.312 -4.738 1 98.12 67 GLN B C 1
ATOM 4296 O O . GLN B 1 67 ? -5.355 -42.531 -3.586 1 98.12 67 GLN B O 1
ATOM 4301 N N . ILE B 1 68 ? -6.008 -41.125 -5.133 1 98.62 68 ILE B N 1
ATOM 4302 C CA . ILE B 1 68 ? -6.148 -39.969 -4.258 1 98.62 68 ILE B CA 1
ATOM 4303 C C . ILE B 1 68 ? -7.609 -39.531 -4.211 1 98.62 68 ILE B C 1
ATOM 4305 O O . ILE B 1 68 ? -8.188 -39.156 -5.23 1 98.62 68 ILE B O 1
ATOM 4309 N N . ASP B 1 69 ? -8.156 -39.469 -3.057 1 98.5 69 ASP B N 1
ATOM 4310 C CA . ASP B 1 69 ? -9.602 -39.312 -2.912 1 98.5 69 ASP B CA 1
ATOM 4311 C C . ASP B 1 69 ? -9.984 -37.812 -2.854 1 98.5 69 ASP B C 1
ATOM 4313 O O . ASP B 1 69 ? -11.164 -37.469 -2.943 1 98.5 69 ASP B O 1
ATOM 4317 N N . TRP B 1 70 ? -8.984 -36.938 -2.66 1 98.75 70 TRP B N 1
ATOM 4318 C CA . TRP B 1 70 ? -9.266 -35.531 -2.465 1 98.75 70 TRP B CA 1
ATOM 4319 C C . TRP B 1 70 ? -8.422 -34.656 -3.404 1 98.75 70 TRP B C 1
ATOM 4321 O O . TRP B 1 70 ? -7.309 -35.062 -3.766 1 98.75 70 TRP B O 1
ATOM 4331 N N . ALA B 1 71 ? -8.984 -33.562 -3.83 1 98.88 71 ALA B N 1
ATOM 4332 C CA . ALA B 1 71 ? -8.258 -32.625 -4.68 1 98.88 71 ALA B CA 1
ATOM 4333 C C . ALA B 1 71 ? -8.492 -31.203 -4.234 1 98.88 71 ALA B C 1
ATOM 4335 O O . ALA B 1 71 ? -9.5 -30.891 -3.596 1 98.88 71 ALA B O 1
ATOM 4336 N N . TRP B 1 72 ? -7.539 -30.359 -4.445 1 98.75 72 TRP B N 1
ATOM 4337 C CA . TRP B 1 72 ? -7.66 -28.922 -4.23 1 98.75 72 TRP B CA 1
ATOM 4338 C C . TRP B 1 72 ? -7.613 -28.172 -5.559 1 98.75 72 TRP B C 1
ATOM 4340 O O . TRP B 1 72 ? -6.715 -28.391 -6.371 1 98.75 72 TRP B O 1
ATOM 4350 N N . ILE B 1 73 ? -8.57 -27.406 -5.801 1 98.62 73 ILE B N 1
ATOM 4351 C CA . ILE B 1 73 ? -8.688 -26.562 -6.988 1 98.62 73 ILE B CA 1
ATOM 4352 C C . ILE B 1 73 ? -9.031 -25.125 -6.578 1 98.62 73 ILE B C 1
ATOM 4354 O O . ILE B 1 73 ? -10.031 -24.891 -5.898 1 98.62 73 ILE B O 1
ATOM 4358 N N . ASP B 1 74 ? -8.25 -24.125 -7.004 1 97.31 74 ASP B N 1
ATOM 4359 C CA . ASP B 1 74 ? -8.336 -22.766 -6.492 1 97.31 74 ASP B CA 1
ATOM 4360 C C . ASP B 1 74 ? -9.695 -22.141 -6.816 1 97.31 74 ASP B C 1
ATOM 4362 O O . ASP B 1 74 ? -10.203 -21.312 -6.055 1 97.31 74 ASP B O 1
ATOM 4366 N N . SER B 1 75 ? -10.297 -22.484 -7.945 1 96.25 75 SER B N 1
ATOM 4367 C CA . SER B 1 75 ? -11.539 -21.859 -8.383 1 96.25 75 SER B CA 1
ATOM 4368 C C . SER B 1 75 ? -12.711 -22.266 -7.488 1 96.25 75 SER B C 1
ATOM 4370 O O . SER B 1 75 ? -13.602 -21.453 -7.215 1 96.25 75 SER B O 1
ATOM 4372 N N . CYS B 1 76 ? -12.695 -23.5 -6.992 1 97.44 76 CYS B N 1
ATOM 4373 C CA . CYS B 1 76 ? -13.906 -23.953 -6.312 1 97.44 76 CYS B CA 1
ATOM 4374 C C . CYS B 1 76 ? -13.602 -24.359 -4.879 1 97.44 76 CYS B C 1
ATOM 4376 O O . CYS B 1 76 ? -14.516 -24.703 -4.121 1 97.44 76 CYS B O 1
ATOM 4378 N N . CYS B 1 77 ? -12.312 -24.359 -4.473 1 97.88 77 CYS B N 1
ATOM 4379 C CA . CYS B 1 77 ? -11.984 -24.766 -3.109 1 97.88 77 CYS B CA 1
ATOM 4380 C C . CYS B 1 77 ? -11.672 -23.547 -2.242 1 97.88 77 CYS B C 1
ATOM 4382 O O . CYS B 1 77 ? -11.172 -23.688 -1.126 1 97.88 77 CYS B O 1
ATOM 4384 N N . ILE B 1 78 ? -11.859 -22.391 -2.717 1 95.62 78 ILE B N 1
ATOM 4385 C CA . ILE B 1 78 ? -11.711 -21.141 -1.97 1 95.62 78 ILE B CA 1
ATOM 4386 C C . ILE B 1 78 ? -13.023 -20.359 -2.01 1 95.62 78 ILE B C 1
ATOM 4388 O O . ILE B 1 78 ? -13.531 -20.047 -3.09 1 95.62 78 ILE B O 1
ATOM 4392 N N . ASP B 1 79 ? -13.523 -20.031 -0.884 1 93.81 79 ASP B N 1
ATOM 4393 C CA . ASP B 1 79 ? -14.617 -19.062 -0.834 1 93.81 79 ASP B CA 1
ATOM 4394 C C . ASP B 1 79 ? -14.086 -17.625 -0.966 1 93.81 79 ASP B C 1
ATOM 4396 O O . ASP B 1 79 ? -13.805 -16.969 0.038 1 93.81 79 ASP B O 1
ATOM 4400 N N . LYS B 1 80 ? -14.055 -17.109 -2.121 1 88.81 80 LYS B N 1
ATOM 4401 C CA . LYS B 1 80 ? -13.43 -15.828 -2.42 1 88.81 80 LYS B CA 1
ATOM 4402 C C . LYS B 1 80 ? -14.289 -14.664 -1.916 1 88.81 80 LYS B C 1
ATOM 4404 O O . LYS B 1 80 ? -13.844 -13.516 -1.907 1 88.81 80 LYS B O 1
ATOM 4409 N N . THR B 1 81 ? -15.57 -14.883 -1.494 1 85.5 81 THR B N 1
ATOM 4410 C CA . THR B 1 81 ? -16.438 -13.844 -0.934 1 85.5 81 THR B CA 1
ATOM 4411 C C . THR B 1 81 ? -16.062 -13.562 0.52 1 85.5 81 THR B C 1
ATOM 4413 O O . THR B 1 81 ? -16.484 -12.555 1.092 1 85.5 81 THR B O 1
ATOM 4416 N N . SER B 1 82 ? -15.297 -14.477 1.055 1 85.31 82 SER B N 1
ATOM 4417 C CA . SER B 1 82 ? -14.781 -14.305 2.41 1 85.31 82 SER B CA 1
ATOM 4418 C C . SER B 1 82 ? -13.359 -13.758 2.4 1 85.31 82 SER B C 1
ATOM 4420 O O . SER B 1 82 ? -12.438 -14.43 1.928 1 85.31 82 SER B O 1
ATOM 4422 N N . SER B 1 83 ? -13.188 -12.594 3.004 1 83.94 83 SER B N 1
ATOM 4423 C CA . SER B 1 83 ? -11.852 -12 3.051 1 83.94 83 SER B CA 1
ATOM 4424 C C . SER B 1 83 ? -10.898 -12.859 3.871 1 83.94 83 SER B C 1
ATOM 4426 O O . SER B 1 83 ? -9.719 -12.992 3.527 1 83.94 83 SER B O 1
ATOM 4428 N N . ALA B 1 84 ? -11.438 -13.414 4.906 1 84.06 84 ALA B N 1
ATOM 4429 C CA . ALA B 1 84 ? -10.625 -14.273 5.762 1 84.06 84 ALA B CA 1
ATOM 4430 C C . ALA B 1 84 ? -10.133 -15.5 5 1 84.06 84 ALA B C 1
ATOM 4432 O O . ALA B 1 84 ? -8.945 -15.828 5.051 1 84.06 84 ALA B O 1
ATOM 4433 N N . GLU B 1 85 ? -11.031 -16.172 4.266 1 88.44 85 GLU B N 1
ATOM 4434 C CA . GLU B 1 85 ? -10.664 -17.359 3.51 1 88.44 85 GLU B CA 1
ATOM 4435 C C . GLU B 1 85 ? -9.719 -17.016 2.365 1 88.44 85 GLU B C 1
ATOM 4437 O O . GLU B 1 85 ? -8.758 -17.75 2.104 1 88.44 85 GLU B O 1
ATOM 4442 N N . LEU B 1 86 ? -10.023 -15.953 1.711 1 90.88 86 LEU B N 1
ATOM 4443 C CA . LEU B 1 86 ? -9.172 -15.516 0.611 1 90.88 86 LEU B CA 1
ATOM 4444 C C . LEU B 1 86 ? -7.758 -15.219 1.106 1 90.88 86 LEU B C 1
ATOM 4446 O O . LEU B 1 86 ? -6.777 -15.68 0.521 1 90.88 86 LEU B O 1
ATOM 4450 N N . SER B 1 87 ? -7.656 -14.477 2.188 1 90.81 87 SER B N 1
ATOM 4451 C CA . SER B 1 87 ? -6.363 -14.141 2.775 1 90.81 87 SER B CA 1
ATOM 4452 C C . SER B 1 87 ? -5.602 -15.391 3.193 1 90.81 87 SER B C 1
ATOM 4454 O O . SER B 1 87 ? -4.406 -15.516 2.926 1 90.81 87 SER B O 1
ATOM 4456 N N . GLU B 1 88 ? -6.27 -16.297 3.807 1 91.56 88 GLU B N 1
ATOM 4457 C CA . GLU B 1 88 ? -5.637 -17.531 4.227 1 91.56 88 GLU B CA 1
ATOM 4458 C C . GLU B 1 88 ? -5.121 -18.328 3.027 1 91.56 88 GLU B C 1
ATOM 4460 O O . GLU B 1 88 ? -4.008 -18.859 3.055 1 91.56 88 GLU B O 1
ATOM 4465 N N . ALA B 1 89 ? -5.98 -18.453 2.041 1 93.44 89 ALA B N 1
ATOM 4466 C CA . ALA B 1 89 ? -5.582 -19.188 0.848 1 93.44 89 ALA B CA 1
ATOM 4467 C C . ALA B 1 89 ? -4.348 -18.578 0.201 1 93.44 89 ALA B C 1
ATOM 4469 O O . ALA B 1 89 ? -3.406 -19.281 -0.159 1 93.44 89 ALA B O 1
ATOM 4470 N N . ILE B 1 90 ? -4.324 -17.25 0.069 1 95 90 ILE B N 1
ATOM 4471 C CA . ILE B 1 90 ? -3.209 -16.531 -0.543 1 95 90 ILE B CA 1
ATOM 4472 C C . ILE B 1 90 ? -1.937 -16.781 0.268 1 95 90 ILE B C 1
ATOM 4474 O O . ILE B 1 90 ? -0.883 -17.078 -0.294 1 95 90 ILE B O 1
ATOM 4478 N N . ASN B 1 91 ? -2.062 -16.719 1.567 1 93.62 91 ASN B N 1
ATOM 4479 C CA . ASN B 1 91 ? -0.917 -16.891 2.455 1 93.62 91 ASN B CA 1
ATOM 4480 C C . ASN B 1 91 ? -0.446 -18.344 2.494 1 93.62 91 ASN B C 1
ATOM 4482 O O . ASN B 1 91 ? 0.687 -18.625 2.891 1 93.62 91 ASN B O 1
ATOM 4486 N N . SER B 1 92 ? -1.282 -19.266 2.096 1 94.62 92 SER B N 1
ATOM 4487 C CA . SER B 1 92 ? -0.966 -20.688 2.197 1 94.62 92 SER B CA 1
ATOM 4488 C C . SER B 1 92 ? -0.665 -21.281 0.829 1 94.62 92 SER B C 1
ATOM 4490 O O . SER B 1 92 ? -0.397 -22.484 0.714 1 94.62 92 SER B O 1
ATOM 4492 N N . MET B 1 93 ? -0.708 -20.516 -0.172 1 96.81 93 MET B N 1
ATOM 4493 C CA . MET B 1 93 ? -0.691 -21.031 -1.543 1 96.81 93 MET B CA 1
ATOM 4494 C C . MET B 1 93 ? 0.545 -21.875 -1.794 1 96.81 93 MET B C 1
ATOM 4496 O O . MET B 1 93 ? 0.438 -23 -2.287 1 96.81 93 MET B O 1
ATOM 4500 N N . TYR B 1 94 ? 1.729 -21.438 -1.421 1 96.88 94 TYR B N 1
ATOM 4501 C CA . TYR B 1 94 ? 2.961 -22.203 -1.618 1 96.88 94 TYR B CA 1
ATOM 4502 C C . TYR B 1 94 ? 2.902 -23.531 -0.893 1 96.88 94 TYR B C 1
ATOM 4504 O O . TYR B 1 94 ? 3.244 -24.578 -1.465 1 96.88 94 TYR B O 1
ATOM 4512 N N . SER B 1 95 ? 2.434 -23.516 0.307 1 96.06 95 SER B N 1
ATOM 4513 C CA . SER B 1 95 ? 2.354 -24.734 1.122 1 96.06 95 SER B CA 1
ATOM 4514 C C . SER B 1 95 ? 1.343 -25.719 0.549 1 96.06 95 SER B C 1
ATOM 4516 O O . SER B 1 95 ? 1.544 -26.938 0.622 1 96.06 95 SER B O 1
ATOM 4518 N N . TYR B 1 96 ? 0.225 -25.234 0.026 1 97.5 96 TYR B N 1
ATOM 4519 C CA . TYR B 1 96 ? -0.767 -26.109 -0.594 1 97.5 96 TYR B CA 1
ATOM 4520 C C . TYR B 1 96 ? -0.144 -26.938 -1.712 1 97.5 96 TYR B C 1
ATOM 4522 O O . TYR B 1 96 ? -0.325 -28.141 -1.768 1 97.5 96 TYR B O 1
ATOM 4530 N N . TYR B 1 97 ? 0.629 -26.281 -2.506 1 98.38 97 TYR B N 1
ATOM 4531 C CA . TYR B 1 97 ? 1.237 -26.969 -3.635 1 98.38 97 TYR B CA 1
ATOM 4532 C C . TYR B 1 97 ? 2.408 -27.844 -3.176 1 98.38 97 TYR B C 1
ATOM 4534 O O . TYR B 1 97 ? 2.637 -28.922 -3.713 1 98.38 97 TYR B O 1
ATOM 4542 N N . LEU B 1 98 ? 3.143 -27.375 -2.203 1 97.44 98 LEU B N 1
ATOM 4543 C CA . LEU B 1 98 ? 4.289 -28.109 -1.68 1 97.44 98 LEU B CA 1
ATOM 4544 C C . LEU B 1 98 ? 3.85 -29.422 -1.051 1 97.44 98 LEU B C 1
ATOM 4546 O O . LEU B 1 98 ? 4.516 -30.453 -1.217 1 97.44 98 LEU B O 1
ATOM 4550 N N . LEU B 1 99 ? 2.736 -29.438 -0.392 1 96.69 99 LEU B N 1
ATOM 4551 C CA . LEU B 1 99 ? 2.346 -30.578 0.429 1 96.69 99 LEU B CA 1
ATOM 4552 C C . LEU B 1 99 ? 1.408 -31.5 -0.339 1 96.69 99 LEU B C 1
ATOM 4554 O O . LEU B 1 99 ? 1.071 -32.594 0.14 1 96.69 99 LEU B O 1
ATOM 4558 N N . ALA B 1 100 ? 0.993 -31.094 -1.534 1 98.25 100 ALA B N 1
ATOM 4559 C CA . ALA B 1 100 ? 0.154 -31.969 -2.355 1 98.25 100 ALA B CA 1
ATOM 4560 C C . ALA B 1 100 ? 0.911 -33.219 -2.773 1 98.25 100 ALA B C 1
ATOM 4562 O O . ALA B 1 100 ? 2.119 -33.188 -3.014 1 98.25 100 ALA B O 1
ATOM 4563 N N . ARG B 1 101 ? 0.178 -34.312 -2.9 1 98 101 ARG B N 1
ATOM 4564 C CA . ARG B 1 101 ? 0.782 -35.562 -3.357 1 98 101 ARG B CA 1
ATOM 4565 C C . ARG B 1 101 ? 1.267 -35.438 -4.797 1 98 101 ARG B C 1
ATOM 4567 O O . ARG B 1 101 ? 2.32 -35.969 -5.148 1 98 101 ARG B O 1
ATOM 4574 N N . VAL B 1 102 ? 0.475 -34.812 -5.566 1 98.44 102 VAL B N 1
ATOM 4575 C CA . VAL B 1 102 ? 0.799 -34.594 -6.973 1 98.44 102 VAL B CA 1
ATOM 4576 C C . VAL B 1 102 ? 0.072 -33.375 -7.488 1 98.44 102 VAL B C 1
ATOM 4578 O O . VAL B 1 102 ? -1.07 -33.094 -7.105 1 98.44 102 VAL B O 1
ATOM 4581 N N . CYS B 1 103 ? 0.765 -32.531 -8.289 1 98.88 103 CYS B N 1
ATOM 4582 C CA . CYS B 1 103 ? 0.169 -31.375 -8.961 1 98.88 103 CYS B CA 1
ATOM 4583 C C . CYS B 1 103 ? -0.129 -31.688 -10.422 1 98.88 103 CYS B C 1
ATOM 4585 O O . CYS B 1 103 ? 0.751 -32.156 -11.156 1 98.88 103 CYS B O 1
ATOM 4587 N N . PHE B 1 104 ? -1.359 -31.609 -10.82 1 98.94 104 PHE B N 1
ATOM 4588 C CA . PHE B 1 104 ? -1.746 -31.703 -12.219 1 98.94 104 PHE B CA 1
ATOM 4589 C C . PHE B 1 104 ? -1.771 -30.312 -12.867 1 98.94 104 PHE B C 1
ATOM 4591 O O . PHE B 1 104 ? -2.533 -29.438 -12.445 1 98.94 104 PHE B O 1
ATOM 4598 N N . VAL B 1 105 ? -0.879 -30.078 -13.805 1 98.88 105 VAL B N 1
ATOM 4599 C CA . VAL B 1 105 ? -0.883 -28.844 -14.578 1 98.88 105 VAL B CA 1
ATOM 4600 C C . VAL B 1 105 ? -1.687 -29.031 -15.859 1 98.88 105 VAL B C 1
ATOM 4602 O O . VAL B 1 105 ? -1.307 -29.828 -16.719 1 98.88 105 VAL B O 1
ATOM 4605 N N . TYR B 1 106 ? -2.781 -28.359 -15.945 1 98.5 106 TYR B N 1
ATOM 4606 C CA . TYR B 1 106 ? -3.645 -28.469 -17.109 1 98.5 106 TYR B CA 1
ATOM 4607 C C . TYR B 1 106 ? -3.477 -27.266 -18.031 1 98.5 106 TYR B C 1
ATOM 4609 O O . TYR B 1 106 ? -3.779 -26.125 -17.641 1 98.5 106 TYR B O 1
ATOM 4617 N N . LEU B 1 107 ? -3.01 -27.516 -19.234 1 97.75 107 LEU B N 1
ATOM 4618 C CA . LEU B 1 107 ? -2.781 -26.453 -20.219 1 97.75 107 LEU B CA 1
ATOM 4619 C C . LEU B 1 107 ? -3.852 -26.484 -21.297 1 97.75 107 LEU B C 1
ATOM 4621 O O . LEU B 1 107 ? -3.689 -27.156 -22.312 1 97.75 107 LEU B O 1
ATOM 4625 N N . SER B 1 108 ? -4.875 -25.688 -21.094 1 96.44 108 SER B N 1
ATOM 4626 C CA . SER B 1 108 ? -6.039 -25.703 -21.969 1 96.44 108 SER B CA 1
ATOM 4627 C C . SER B 1 108 ? -5.691 -25.203 -23.359 1 96.44 108 SER B C 1
ATOM 4629 O O . SER B 1 108 ? -6.41 -25.484 -24.328 1 96.44 108 SER B O 1
ATOM 4631 N N . ASP B 1 109 ? -4.598 -24.453 -23.562 1 96.19 109 ASP B N 1
ATOM 4632 C CA . ASP B 1 109 ? -4.242 -23.844 -24.828 1 96.19 109 ASP B CA 1
ATOM 4633 C C . ASP B 1 109 ? -3.123 -24.609 -25.531 1 96.19 109 ASP B C 1
ATOM 4635 O O . ASP B 1 109 ? -2.531 -24.125 -26.5 1 96.19 109 ASP B O 1
ATOM 4639 N N . VAL B 1 110 ? -2.744 -25.797 -25.031 1 95.44 110 VAL B N 1
ATOM 4640 C CA . VAL B 1 110 ? -1.739 -26.656 -25.656 1 95.44 110 VAL B CA 1
ATOM 4641 C C . VAL B 1 110 ? -2.416 -27.875 -26.281 1 95.44 110 VAL B C 1
ATOM 4643 O O . VAL B 1 110 ? -3.102 -28.641 -25.594 1 95.44 110 VAL B O 1
ATOM 4646 N N . PRO B 1 111 ? -2.268 -28.078 -27.594 1 93.12 111 PRO B N 1
ATOM 4647 C CA . PRO B 1 111 ? -2.873 -29.25 -28.234 1 93.12 111 PRO B CA 1
ATOM 4648 C C . PRO B 1 111 ? -2.195 -30.562 -27.859 1 93.12 111 PRO B C 1
ATOM 4650 O O . PRO B 1 111 ? -1.052 -30.562 -27.391 1 93.12 111 PRO B O 1
ATOM 4653 N N . PRO B 1 112 ? -2.936 -31.641 -28.016 1 91.62 112 PRO B N 1
ATOM 4654 C CA . PRO B 1 112 ? -2.338 -32.938 -27.734 1 91.62 112 PRO B CA 1
ATOM 4655 C C . PRO B 1 112 ? -1.092 -33.219 -28.562 1 91.62 112 PRO B C 1
ATOM 4657 O O . PRO B 1 112 ? -1.003 -32.781 -29.719 1 91.62 112 PRO B O 1
ATOM 4660 N N . PRO B 1 113 ? -0.098 -33.75 -27.875 1 81.25 113 PRO B N 1
ATOM 4661 C CA . PRO B 1 113 ? 1.124 -34.062 -28.625 1 81.25 113 PRO B CA 1
ATOM 4662 C C . PRO B 1 113 ? 0.864 -34.969 -29.828 1 81.25 113 PRO B C 1
ATOM 4664 O O . PRO B 1 113 ? 0.063 -35.906 -29.75 1 81.25 113 PRO B O 1
ATOM 4667 N N . SER B 1 114 ? 0.526 -34.312 -31 1 66 114 SER B N 1
ATOM 4668 C CA . SER B 1 114 ? 0.474 -35.219 -32.156 1 66 114 SER B CA 1
ATOM 4669 C C . SER B 1 114 ? 1.629 -36.219 -32.125 1 66 114 SER B C 1
ATOM 4671 O O . SER B 1 114 ? 2.635 -35.969 -31.453 1 66 114 SER B O 1
ATOM 4673 N N . ALA B 1 115 ? 1.81 -37.219 -32.969 1 52.22 115 ALA B N 1
ATOM 4674 C CA . ALA B 1 115 ? 2.906 -38.156 -33.094 1 52.22 115 ALA B CA 1
ATOM 4675 C C . ALA B 1 115 ? 4.25 -37.5 -32.812 1 52.22 115 ALA B C 1
ATOM 4677 O O . ALA B 1 115 ? 4.352 -36.281 -32.781 1 52.22 115 ALA B O 1
ATOM 4678 N N . SER B 1 116 ? 5.531 -37.844 -33.188 1 46.12 116 SER B N 1
ATOM 4679 C CA . SER B 1 116 ? 6.926 -37.969 -32.781 1 46.12 116 SER B CA 1
ATOM 4680 C C . SER B 1 116 ? 7.562 -36.594 -32.531 1 46.12 116 SER B C 1
ATOM 4682 O O . SER B 1 116 ? 8.773 -36.438 -32.688 1 46.12 116 SER B O 1
ATOM 4684 N N . PRO B 1 117 ? 7.031 -35.312 -32.531 1 49.31 117 PRO B N 1
ATOM 4685 C CA . PRO B 1 117 ? 8.25 -34.5 -32.531 1 49.31 117 PRO B CA 1
ATOM 4686 C C . PRO B 1 117 ? 9.016 -34.594 -31.203 1 49.31 117 PRO B C 1
ATOM 4688 O O . PRO B 1 117 ? 8.43 -34.906 -30.172 1 49.31 117 PRO B O 1
ATOM 4691 N N . PRO B 1 118 ? 10.328 -34.719 -31.219 1 47.72 118 PRO B N 1
ATOM 4692 C CA . PRO B 1 118 ? 11.203 -34.781 -30.047 1 47.72 118 PRO B CA 1
ATOM 4693 C C . PRO B 1 118 ? 10.852 -33.75 -28.984 1 47.72 118 PRO B C 1
ATOM 4695 O O . PRO B 1 118 ? 10.328 -32.688 -29.312 1 47.72 118 PRO B O 1
ATOM 4698 N N . MET B 1 119 ? 10.664 -34.156 -27.703 1 49.69 119 MET B N 1
ATOM 4699 C CA . MET B 1 119 ? 10.367 -33.469 -26.453 1 49.69 119 MET B CA 1
ATOM 4700 C C . MET B 1 119 ? 10.883 -32.031 -26.469 1 49.69 119 MET B C 1
ATOM 4702 O O . MET B 1 119 ? 10.406 -31.188 -25.703 1 49.69 119 MET B O 1
ATOM 4706 N N . GLY B 1 120 ? 12.016 -31.812 -27.172 1 50.12 120 GLY B N 1
ATOM 4707 C CA . GLY B 1 120 ? 12.758 -30.562 -27.016 1 50.12 120 GLY B CA 1
ATOM 4708 C C . GLY B 1 120 ? 12 -29.359 -27.516 1 50.12 120 GLY B C 1
ATOM 4709 O O . GLY B 1 120 ? 12.312 -28.219 -27.141 1 50.12 120 GLY B O 1
ATOM 4710 N N . ASN B 1 121 ? 11.297 -29.5 -28.703 1 55 121 ASN B N 1
ATOM 4711 C CA . ASN B 1 121 ? 10.797 -28.297 -29.344 1 55 121 ASN B CA 1
ATOM 4712 C C . ASN B 1 121 ? 9.273 -28.234 -29.312 1 55 121 ASN B C 1
ATOM 4714 O O . ASN B 1 121 ? 8.602 -28.656 -30.25 1 55 121 ASN B O 1
ATOM 4718 N N . MET B 1 122 ? 8.727 -28.203 -28.172 1 71 122 MET B N 1
ATOM 4719 C CA . MET B 1 122 ? 7.27 -28.062 -28.156 1 71 122 MET B CA 1
ATOM 4720 C C . MET B 1 122 ? 6.852 -26.609 -28.188 1 71 122 MET B C 1
ATOM 4722 O O . MET B 1 122 ? 6.559 -26.016 -27.141 1 71 122 MET B O 1
ATOM 4726 N N . PRO B 1 123 ? 6.93 -25.938 -29.422 1 81.88 123 PRO B N 1
ATOM 4727 C CA . PRO B 1 123 ? 6.598 -24.516 -29.531 1 81.88 123 PRO B CA 1
ATOM 4728 C C . PRO B 1 123 ? 5.234 -24.188 -28.922 1 81.88 123 PRO B C 1
ATOM 4730 O O . PRO B 1 123 ? 5.059 -23.109 -28.344 1 81.88 123 PRO B O 1
ATOM 4733 N N . SER B 1 124 ? 4.375 -25.156 -29.031 1 88.69 124 SER B N 1
ATOM 4734 C CA . SER B 1 124 ? 3.051 -24.906 -28.484 1 88.69 124 SER B CA 1
ATOM 4735 C C . SER B 1 124 ? 3.102 -24.812 -26.953 1 88.69 124 SER B C 1
ATOM 4737 O O . SER B 1 124 ? 2.379 -24.016 -26.359 1 88.69 124 SER B O 1
ATOM 4739 N N . LEU B 1 125 ? 3.98 -25.656 -26.391 1 93.31 125 LEU B N 1
ATOM 4740 C CA . LEU B 1 125 ? 4.133 -25.609 -24.938 1 93.31 125 LEU B CA 1
ATOM 4741 C C . LEU B 1 125 ? 4.668 -24.266 -24.484 1 93.31 125 LEU B C 1
ATOM 4743 O O . LEU B 1 125 ? 4.129 -23.656 -23.562 1 93.31 125 LEU B O 1
ATOM 4747 N N . ALA B 1 126 ? 5.609 -23.75 -25.156 1 93.94 126 ALA B N 1
ATOM 4748 C CA . ALA B 1 126 ? 6.27 -22.5 -24.781 1 93.94 126 ALA B CA 1
ATOM 4749 C C . ALA B 1 126 ? 5.316 -21.312 -24.922 1 93.94 126 ALA B C 1
ATOM 4751 O O . ALA B 1 126 ? 5.469 -20.312 -24.234 1 93.94 126 ALA B O 1
ATOM 4752 N N . ARG B 1 127 ? 4.301 -21.422 -25.703 1 95.06 127 ARG B N 1
ATOM 4753 C CA . ARG B 1 127 ? 3.387 -20.312 -25.984 1 95.06 127 ARG B CA 1
ATOM 4754 C C . ARG B 1 127 ? 2.201 -20.328 -25.016 1 95.06 127 ARG B C 1
ATOM 4756 O O . ARG B 1 127 ? 1.361 -19.422 -25.047 1 95.06 127 ARG B O 1
ATOM 4763 N N . SER B 1 128 ? 2.146 -21.359 -24.234 1 97.19 128 SER B N 1
ATOM 4764 C CA . SER B 1 128 ? 1.023 -21.453 -23.297 1 97.19 128 SER B CA 1
ATOM 4765 C C . SER B 1 128 ? 0.961 -20.234 -22.375 1 97.19 128 SER B C 1
ATOM 4767 O O . SER B 1 128 ? 1.984 -19.812 -21.844 1 97.19 128 SER B O 1
ATOM 4769 N N . ARG B 1 129 ? -0.257 -19.719 -22.141 1 97.31 129 ARG B N 1
ATOM 4770 C CA . ARG B 1 129 ? -0.508 -18.594 -21.234 1 97.31 129 ARG B CA 1
ATOM 4771 C C . ARG B 1 129 ? -0.091 -18.953 -19.812 1 97.31 129 ARG B C 1
ATOM 4773 O O . ARG B 1 129 ? 0.247 -18.062 -19.016 1 97.31 129 ARG B O 1
ATOM 4780 N N . TRP B 1 130 ? -0.105 -20.25 -19.484 1 98.31 130 TRP B N 1
ATOM 4781 C CA . TRP B 1 130 ? 0.225 -20.719 -18.156 1 98.31 130 TRP B CA 1
ATOM 4782 C C . TRP B 1 130 ? 1.612 -20.25 -17.734 1 98.31 130 TRP B C 1
ATOM 4784 O O . TRP B 1 130 ? 1.822 -19.875 -16.578 1 98.31 130 TRP B O 1
ATOM 4794 N N . PHE B 1 131 ? 2.529 -20.109 -18.641 1 98 131 PHE B N 1
ATOM 4795 C CA . PHE B 1 131 ? 3.912 -19.766 -18.344 1 98 131 PHE B CA 1
ATOM 4796 C C . PHE B 1 131 ? 4.062 -18.266 -18.141 1 98 131 PHE B C 1
ATOM 4798 O O . PHE B 1 131 ? 5.117 -17.781 -17.719 1 98 131 PHE B O 1
ATOM 4805 N N . THR B 1 132 ? 2.99 -17.484 -18.328 1 97.31 132 THR B N 1
ATOM 4806 C CA . THR B 1 132 ? 3.072 -16.016 -18.25 1 97.31 132 THR B CA 1
ATOM 4807 C C . THR B 1 132 ? 2.301 -15.508 -17.031 1 97.31 132 THR B C 1
ATOM 4809 O O . THR B 1 132 ? 2.322 -14.312 -16.734 1 97.31 132 THR B O 1
ATOM 4812 N N . ARG B 1 133 ? 1.622 -16.375 -16.328 1 98.06 133 ARG B N 1
ATOM 4813 C CA . ARG B 1 133 ? 0.799 -15.953 -15.203 1 98.06 133 ARG B CA 1
ATOM 4814 C C . ARG B 1 133 ? 1.601 -15.969 -13.898 1 98.06 133 ARG B C 1
ATOM 4816 O O . ARG B 1 133 ? 2.398 -16.875 -13.664 1 98.06 133 ARG B O 1
ATOM 4823 N N . GLY B 1 134 ? 1.376 -14.969 -13.07 1 98.38 134 GLY B N 1
ATOM 4824 C CA . GLY B 1 134 ? 2.139 -14.797 -11.844 1 98.38 134 GLY B CA 1
ATOM 4825 C C . GLY B 1 134 ? 1.996 -15.953 -10.883 1 98.38 134 GLY B C 1
ATOM 4826 O O . GLY B 1 134 ? 2.994 -16.516 -10.43 1 98.38 134 GLY B O 1
ATOM 4827 N N . TRP B 1 135 ? 0.794 -16.453 -10.602 1 98.19 135 TRP B N 1
ATOM 4828 C CA . TRP B 1 135 ? 0.516 -17.484 -9.609 1 98.19 135 TRP B CA 1
ATOM 4829 C C . TRP B 1 135 ? 1.128 -18.812 -10.016 1 98.19 135 TRP B C 1
ATOM 4831 O O . TRP B 1 135 ? 1.543 -19.609 -9.164 1 98.19 135 TRP B O 1
ATOM 4841 N N . THR B 1 136 ? 1.241 -19.062 -11.266 1 98.69 136 THR B N 1
ATOM 4842 C CA . THR B 1 136 ? 1.688 -20.375 -11.734 1 98.69 136 THR B CA 1
ATOM 4843 C C . THR B 1 136 ? 3.178 -20.562 -11.461 1 98.69 136 THR B C 1
ATOM 4845 O O . THR B 1 136 ? 3.684 -21.688 -11.508 1 98.69 136 THR B O 1
ATOM 4848 N N . LEU B 1 137 ? 3.908 -19.484 -11.125 1 98.69 137 LEU B N 1
ATOM 4849 C CA . LEU B 1 137 ? 5.328 -19.625 -10.812 1 98.69 137 LEU B CA 1
ATOM 4850 C C . LEU B 1 137 ? 5.523 -20.5 -9.57 1 98.69 137 LEU B C 1
ATOM 4852 O O . LEU B 1 137 ? 6.25 -21.484 -9.609 1 98.69 137 LEU B O 1
ATOM 4856 N N . GLN B 1 138 ? 4.879 -20.094 -8.531 1 98.25 138 GLN B N 1
ATOM 4857 C CA . GLN B 1 138 ? 5.035 -20.891 -7.316 1 98.25 138 GLN B CA 1
ATOM 4858 C C . GLN B 1 138 ? 4.379 -22.266 -7.469 1 98.25 138 GLN B C 1
ATOM 4860 O O . GLN B 1 138 ? 4.836 -23.25 -6.879 1 98.25 138 GLN B O 1
ATOM 4865 N N . GLU B 1 139 ? 3.342 -22.359 -8.328 1 98.56 139 GLU B N 1
ATOM 4866 C CA . GLU B 1 139 ? 2.68 -23.641 -8.594 1 98.56 139 GLU B CA 1
ATOM 4867 C C . GLU B 1 139 ? 3.59 -24.578 -9.383 1 98.56 139 GLU B C 1
ATOM 4869 O O . GLU B 1 139 ? 3.408 -25.797 -9.344 1 98.56 139 GLU B O 1
ATOM 4874 N N . LEU B 1 140 ? 4.477 -24.016 -10.094 1 98.69 140 LEU B N 1
ATOM 4875 C CA . LEU B 1 140 ? 5.492 -24.781 -10.812 1 98.69 140 LEU B CA 1
ATOM 4876 C C . LEU B 1 140 ? 6.594 -25.234 -9.867 1 98.69 140 LEU B C 1
ATOM 4878 O O . LEU B 1 140 ? 7.016 -26.406 -9.906 1 98.69 140 LEU B O 1
ATOM 4882 N N . ILE B 1 141 ? 7.035 -24.375 -8.992 1 98.44 141 ILE B N 1
ATOM 4883 C CA . ILE B 1 141 ? 8.25 -24.578 -8.211 1 98.44 141 ILE B CA 1
ATOM 4884 C C . ILE B 1 141 ? 7.926 -25.422 -6.977 1 98.44 141 ILE B C 1
ATOM 4886 O O . ILE B 1 141 ? 8.688 -26.328 -6.621 1 98.44 141 ILE B O 1
ATOM 4890 N N . ALA B 1 142 ? 6.848 -25.266 -6.32 1 98.31 142 ALA B N 1
ATOM 4891 C CA . ALA B 1 142 ? 6.551 -25.781 -4.98 1 98.31 142 ALA B CA 1
ATOM 4892 C C . ALA B 1 142 ? 6.316 -27.281 -5.004 1 98.31 142 ALA B C 1
ATOM 4894 O O . ALA B 1 142 ? 6.883 -28.016 -4.191 1 98.31 142 ALA B O 1
ATOM 4895 N N . PRO B 1 143 ? 5.547 -27.812 -5.988 1 98.19 143 PRO B N 1
ATOM 4896 C CA . PRO B 1 143 ? 5.23 -29.25 -5.895 1 98.19 143 PRO B CA 1
ATOM 4897 C C . PRO B 1 143 ? 6.457 -30.125 -6.105 1 98.19 143 PRO B C 1
ATOM 4899 O O . PRO B 1 143 ? 7.324 -29.812 -6.918 1 98.19 143 PRO B O 1
ATOM 4902 N N . ARG B 1 144 ? 6.441 -31.188 -5.469 1 95.12 144 ARG B N 1
ATOM 4903 C CA . ARG B 1 144 ? 7.5 -32.188 -5.66 1 95.12 144 ARG B CA 1
ATOM 4904 C C . ARG B 1 144 ? 7.348 -32.906 -6.996 1 95.12 144 ARG B C 1
ATOM 4906 O O . ARG B 1 144 ? 8.344 -33.219 -7.645 1 95.12 144 ARG B O 1
ATOM 4913 N N . ARG B 1 145 ? 6.168 -33.125 -7.316 1 96.94 145 ARG B N 1
ATOM 4914 C CA . ARG B 1 145 ? 5.832 -33.812 -8.57 1 96.94 145 ARG B CA 1
ATOM 4915 C C . ARG B 1 145 ? 4.688 -33.094 -9.281 1 96.94 145 ARG B C 1
ATOM 4917 O O . ARG B 1 145 ? 3.658 -32.812 -8.672 1 96.94 145 ARG B O 1
ATOM 4924 N N . ALA B 1 146 ? 4.945 -32.812 -10.578 1 98.62 146 ALA B N 1
ATOM 4925 C CA . ALA B 1 146 ? 3.92 -32.156 -11.398 1 98.62 146 ALA B CA 1
ATOM 4926 C C . ALA B 1 146 ? 3.781 -32.844 -12.75 1 98.62 146 ALA B C 1
ATOM 4928 O O . ALA B 1 146 ? 4.781 -33.125 -13.414 1 98.62 146 ALA B O 1
ATOM 4929 N N . ILE B 1 147 ? 2.582 -33.219 -13.078 1 98.38 147 ILE B N 1
ATOM 4930 C CA . ILE B 1 147 ? 2.293 -33.812 -14.375 1 98.38 147 ILE B CA 1
ATOM 4931 C C . ILE B 1 147 ? 1.56 -32.812 -15.258 1 98.38 147 ILE B C 1
ATOM 4933 O O . ILE B 1 147 ? 0.538 -32.25 -14.852 1 98.38 147 ILE B O 1
ATOM 4937 N N . PHE B 1 148 ? 2.107 -32.594 -16.469 1 98.19 148 PHE B N 1
ATOM 4938 C CA . PHE B 1 148 ? 1.562 -31.594 -17.375 1 98.19 148 PHE B CA 1
ATOM 4939 C C . PHE B 1 148 ? 0.643 -32.25 -18.406 1 98.19 148 PHE B C 1
ATOM 4941 O O . PHE B 1 148 ? 1.007 -33.25 -19.016 1 98.19 148 PHE B O 1
ATOM 4948 N N . TYR B 1 149 ? -0.533 -31.672 -18.562 1 97.5 149 TYR B N 1
ATOM 4949 C CA . TYR B 1 149 ? -1.537 -32.219 -19.469 1 97.5 149 TYR B CA 1
ATOM 4950 C C . TYR B 1 149 ? -1.924 -31.188 -20.516 1 97.5 149 TYR B C 1
ATOM 4952 O O . TYR B 1 149 ? -2.01 -29.984 -20.234 1 97.5 149 TYR B O 1
ATOM 4960 N N . ALA B 1 150 ? -2.211 -31.703 -21.734 1 96.31 150 ALA B N 1
ATOM 4961 C CA . ALA B 1 150 ? -2.699 -30.891 -22.844 1 96.31 150 ALA B CA 1
ATOM 4962 C C . ALA B 1 150 ? -4.199 -30.641 -22.719 1 96.31 150 ALA B C 1
ATOM 4964 O O . ALA B 1 150 ? -4.82 -31.016 -21.719 1 96.31 150 ALA B O 1
ATOM 4965 N N . SER B 1 151 ? -4.754 -29.969 -23.734 1 95.88 151 SER B N 1
ATOM 4966 C CA . SER B 1 151 ? -6.148 -29.531 -23.734 1 95.88 151 SER B CA 1
ATOM 4967 C C . SER B 1 151 ? -7.098 -30.734 -23.656 1 95.88 151 SER B C 1
ATOM 4969 O O . SER B 1 151 ? -8.219 -30.609 -23.172 1 95.88 151 SER B O 1
ATOM 4971 N N . ASP B 1 152 ? -6.621 -31.906 -24.125 1 95.5 152 ASP B N 1
ATOM 4972 C CA . ASP B 1 152 ? -7.477 -33.094 -24.094 1 95.5 152 ASP B CA 1
ATOM 4973 C C . ASP B 1 152 ? -7.105 -34 -22.922 1 95.5 152 ASP B C 1
ATOM 4975 O O . ASP B 1 152 ? -7.48 -35.188 -22.906 1 95.5 152 ASP B O 1
ATOM 4979 N N . TRP B 1 153 ? -6.234 -33.562 -22 1 97.06 153 TRP B N 1
ATOM 4980 C CA . TRP B 1 153 ? -5.777 -34.25 -20.797 1 97.06 153 TRP B CA 1
ATOM 4981 C C . TRP B 1 153 ? -4.812 -35.375 -21.156 1 97.06 153 TRP B C 1
ATOM 4983 O O . TRP B 1 153 ? -4.586 -36.281 -20.344 1 97.06 153 TRP B O 1
ATOM 4993 N N . SER B 1 154 ? -4.258 -35.312 -22.391 1 95.75 154 SER B N 1
ATOM 4994 C CA . SER B 1 154 ? -3.121 -36.188 -22.672 1 95.75 154 SER B CA 1
ATOM 4995 C C . SER B 1 154 ? -1.857 -35.656 -21.984 1 95.75 154 SER B C 1
ATOM 4997 O O . SER B 1 154 ? -1.623 -34.469 -21.906 1 95.75 154 SER B O 1
ATOM 4999 N N . ARG B 1 155 ? -1.099 -36.562 -21.547 1 95.25 155 ARG B N 1
ATOM 5000 C CA . ARG B 1 155 ? 0.111 -36.219 -20.812 1 95.25 155 ARG B CA 1
ATOM 5001 C C . ARG B 1 155 ? 1.183 -35.656 -21.734 1 95.25 155 ARG B C 1
ATOM 5003 O O . ARG B 1 155 ? 1.459 -36.25 -22.797 1 95.25 155 ARG B O 1
ATOM 5010 N N . ILE B 1 156 ? 1.767 -34.594 -21.359 1 94.12 156 ILE B N 1
ATOM 5011 C CA . ILE B 1 156 ? 2.834 -33.938 -22.109 1 94.12 156 ILE B CA 1
ATOM 5012 C C . ILE B 1 156 ? 4.188 -34.312 -21.516 1 94.12 156 ILE B C 1
ATOM 5014 O O . ILE B 1 156 ? 5.129 -34.625 -22.25 1 94.12 156 ILE B O 1
ATOM 5018 N N . GLY B 1 157 ? 4.328 -34.219 -20.266 1 94.69 157 GLY B N 1
ATOM 5019 C CA . GLY B 1 157 ? 5.562 -34.469 -19.531 1 94.69 157 GLY B CA 1
ATOM 5020 C C . GLY B 1 157 ? 5.402 -34.375 -18.031 1 94.69 157 GLY B C 1
ATOM 5021 O O . GLY B 1 157 ? 4.316 -34.062 -17.531 1 94.69 157 GLY B O 1
ATOM 5022 N N . THR B 1 158 ? 6.484 -34.781 -17.359 1 96.5 158 THR B N 1
ATOM 5023 C CA . THR B 1 158 ? 6.445 -34.781 -15.898 1 96.5 158 THR B CA 1
ATOM 5024 C C . THR B 1 158 ? 7.672 -34.094 -15.312 1 96.5 158 THR B C 1
ATOM 5026 O O . THR B 1 158 ? 8.789 -34.312 -15.789 1 96.5 158 THR B O 1
ATOM 5029 N N . LYS B 1 159 ? 7.418 -33.156 -14.461 1 96.88 159 LYS B N 1
ATOM 5030 C CA . LYS B 1 159 ? 8.461 -32.625 -13.578 1 96.88 159 LYS B CA 1
ATOM 5031 C C . LYS B 1 159 ? 8.57 -33.469 -12.305 1 96.88 159 LYS B C 1
ATOM 5033 O O . LYS B 1 159 ? 7.676 -33.438 -11.461 1 96.88 159 LYS B O 1
ATOM 5038 N N . GLY B 1 160 ? 9.617 -34.188 -12.164 1 93 160 GLY B N 1
ATOM 5039 C CA . GLY B 1 160 ? 9.844 -35.062 -11.023 1 93 160 GLY B CA 1
ATOM 5040 C C . GLY B 1 160 ? 11.305 -35.438 -10.828 1 93 160 GLY B C 1
ATOM 5041 O O . GLY B 1 160 ? 12.195 -34.75 -11.328 1 93 160 GLY B O 1
ATOM 5042 N N . LEU B 1 161 ? 11.547 -36.438 -10.062 1 87.19 161 LEU B N 1
ATOM 5043 C CA . LEU B 1 161 ? 12.898 -36.75 -9.609 1 87.19 161 LEU B CA 1
ATOM 5044 C C . LEU B 1 161 ? 13.516 -37.844 -10.484 1 87.19 161 LEU B C 1
ATOM 5046 O O . LEU B 1 161 ? 14.703 -38.125 -10.367 1 87.19 161 LEU B O 1
ATOM 5050 N N . HIS B 1 162 ? 12.75 -38.312 -11.438 1 88.06 162 HIS B N 1
ATOM 5051 C CA . HIS B 1 162 ? 13.258 -39.406 -12.25 1 88.06 162 HIS B CA 1
ATOM 5052 C C . HIS B 1 162 ? 14.148 -38.906 -13.375 1 88.06 162 HIS B C 1
ATOM 5054 O O . HIS B 1 162 ? 13.852 -37.875 -13.984 1 88.06 162 HIS B O 1
ATOM 5060 N N . ARG B 1 163 ? 15.125 -39.625 -13.688 1 85.19 163 ARG B N 1
ATOM 5061 C CA . ARG B 1 163 ? 16.109 -39.219 -14.703 1 85.19 163 ARG B CA 1
ATOM 5062 C C . ARG B 1 163 ? 15.445 -39.062 -16.062 1 85.19 163 ARG B C 1
ATOM 5064 O O . ARG B 1 163 ? 15.844 -38.188 -16.844 1 85.19 163 ARG B O 1
ATOM 5071 N N . GLY B 1 164 ? 14.5 -39.906 -16.359 1 89.19 164 GLY B N 1
ATOM 5072 C CA . GLY B 1 164 ? 13.805 -39.844 -17.625 1 89.19 164 GLY B CA 1
ATOM 5073 C C . GLY B 1 164 ? 13.008 -38.562 -17.812 1 89.19 164 GLY B C 1
ATOM 5074 O O . GLY B 1 164 ? 12.602 -38.219 -18.922 1 89.19 164 GLY B O 1
ATOM 5075 N N . GLU B 1 165 ? 12.953 -37.781 -16.781 1 91.5 165 GLU B N 1
ATOM 5076 C CA . GLU B 1 165 ? 12.148 -36.562 -16.812 1 91.5 165 GLU B CA 1
ATOM 5077 C C . GLU B 1 165 ? 13.016 -35.312 -17.047 1 91.5 165 GLU B C 1
ATOM 5079 O O . GLU B 1 165 ? 12.5 -34.219 -17.234 1 91.5 165 GLU B O 1
ATOM 5084 N N . GLN B 1 166 ? 14.297 -35.5 -17.156 1 92.44 166 GLN B N 1
ATOM 5085 C CA . GLN B 1 166 ? 15.258 -34.406 -17.219 1 92.44 166 GLN B CA 1
ATOM 5086 C C . GLN B 1 166 ? 15.078 -33.594 -18.5 1 92.44 166 GLN B C 1
ATOM 5088 O O . GLN B 1 166 ? 15.156 -32.375 -18.469 1 92.44 166 GLN B O 1
ATOM 5093 N N . PRO B 1 167 ? 14.789 -34.281 -19.625 1 92.25 167 PRO B N 1
ATOM 5094 C CA . PRO B 1 167 ? 14.594 -33.469 -20.828 1 92.25 167 PRO B CA 1
ATOM 5095 C C . PRO B 1 167 ? 13.391 -32.531 -20.719 1 92.25 167 PRO B C 1
ATOM 5097 O O . PRO B 1 167 ? 13.445 -31.391 -21.203 1 92.25 167 PRO B O 1
ATOM 5100 N N . PHE B 1 168 ? 12.375 -33 -20.109 1 94.5 168 PHE B N 1
ATOM 5101 C CA . PHE B 1 168 ? 11.203 -32.156 -19.922 1 94.5 168 PHE B CA 1
ATOM 5102 C C . PHE B 1 168 ? 11.492 -31 -18.953 1 94.5 168 PHE B C 1
ATOM 5104 O O . PHE B 1 168 ? 11.094 -29.859 -19.188 1 94.5 168 PHE B O 1
ATOM 5111 N N . ILE B 1 169 ? 12.219 -31.328 -17.953 1 96.06 169 ILE B N 1
ATOM 5112 C CA . ILE B 1 169 ? 12.617 -30.328 -16.984 1 96.06 169 ILE B CA 1
ATOM 5113 C C . ILE B 1 169 ? 13.469 -29.25 -17.656 1 96.06 169 ILE B C 1
ATOM 5115 O O . ILE B 1 169 ? 13.273 -28.062 -17.422 1 96.06 169 ILE B O 1
ATOM 5119 N N . ALA B 1 170 ? 14.336 -29.656 -18.453 1 94.81 170 ALA B N 1
ATOM 5120 C CA . ALA B 1 170 ? 15.188 -28.719 -19.188 1 94.81 170 ALA B CA 1
ATOM 5121 C C . ALA B 1 170 ? 14.359 -27.812 -20.078 1 94.81 170 ALA B C 1
ATOM 5123 O O . ALA B 1 170 ? 14.648 -26.609 -20.203 1 94.81 170 ALA B O 1
ATOM 5124 N N . ALA B 1 171 ? 13.352 -28.359 -20.688 1 94.44 171 ALA B N 1
ATOM 5125 C CA . ALA B 1 171 ? 12.469 -27.578 -21.547 1 94.44 171 ALA B CA 1
ATOM 5126 C C . ALA B 1 171 ? 11.719 -26.516 -20.734 1 94.44 171 ALA B C 1
ATOM 5128 O O . ALA B 1 171 ? 11.641 -25.359 -21.141 1 94.44 171 ALA B O 1
ATOM 5129 N N . ILE B 1 172 ? 11.188 -26.938 -19.594 1 97 172 ILE B N 1
ATOM 5130 C CA . ILE B 1 172 ? 10.453 -26.016 -18.734 1 97 172 ILE B CA 1
ATOM 5131 C C . ILE B 1 172 ? 11.391 -24.906 -18.234 1 97 172 ILE B C 1
ATOM 5133 O O . ILE B 1 172 ? 11 -23.75 -18.172 1 97 172 ILE B O 1
ATOM 5137 N N . ALA B 1 173 ? 12.594 -25.328 -17.906 1 96.56 173 ALA B N 1
ATOM 5138 C CA . ALA B 1 173 ? 13.594 -24.359 -17.453 1 96.56 173 ALA B CA 1
ATOM 5139 C C . ALA B 1 173 ? 13.875 -23.328 -18.547 1 96.56 173 ALA B C 1
ATOM 5141 O O . ALA B 1 173 ? 13.992 -22.125 -18.25 1 96.56 173 ALA B O 1
ATOM 5142 N N . ALA B 1 174 ? 13.961 -23.766 -19.719 1 95.06 174 ALA B N 1
ATOM 5143 C CA . ALA B 1 174 ? 14.227 -22.875 -20.844 1 95.06 174 ALA B CA 1
ATOM 5144 C C . ALA B 1 174 ? 13.062 -21.906 -21.047 1 95.06 174 ALA B C 1
ATOM 5146 O O . ALA B 1 174 ? 13.273 -20.719 -21.344 1 95.06 174 ALA B O 1
ATOM 5147 N N . ILE B 1 175 ? 11.852 -22.344 -20.875 1 95.81 175 ILE B N 1
ATOM 5148 C CA . ILE B 1 175 ? 10.664 -21.531 -21.094 1 95.81 175 ILE B CA 1
ATOM 5149 C C . ILE B 1 175 ? 10.539 -20.5 -19.984 1 95.81 175 ILE B C 1
ATOM 5151 O O . ILE B 1 175 ? 10.227 -19.328 -20.25 1 95.81 175 ILE B O 1
ATOM 5155 N N . THR B 1 176 ? 10.812 -20.812 -18.75 1 96.94 176 THR B N 1
ATOM 5156 C CA . THR B 1 176 ? 10.43 -20 -17.594 1 96.94 176 THR B CA 1
ATOM 5157 C C . THR B 1 176 ? 11.625 -19.203 -17.078 1 96.94 176 THR B C 1
ATOM 5159 O O . THR B 1 176 ? 11.453 -18.234 -16.328 1 96.94 176 THR B O 1
ATOM 5162 N N . GLY B 1 177 ? 12.859 -19.641 -17.391 1 95.25 177 GLY B N 1
ATOM 5163 C CA . GLY B 1 177 ? 14.055 -19.047 -16.828 1 95.25 177 GLY B CA 1
ATOM 5164 C C . GLY B 1 177 ? 14.375 -19.562 -15.438 1 95.25 177 GLY B C 1
ATOM 5165 O O . GLY B 1 177 ? 15.406 -19.219 -14.859 1 95.25 177 GLY B O 1
ATOM 5166 N N . VAL B 1 178 ? 13.477 -20.438 -14.852 1 97.44 178 VAL B N 1
ATOM 5167 C CA . VAL B 1 178 ? 13.766 -21.062 -13.562 1 97.44 178 VAL B CA 1
ATOM 5168 C C . VAL B 1 178 ? 14.883 -22.094 -13.719 1 97.44 178 VAL B C 1
ATOM 5170 O O . VAL B 1 178 ? 14.906 -22.844 -14.695 1 97.44 178 VAL B O 1
ATOM 5173 N N . PHE B 1 179 ? 15.742 -22.188 -12.789 1 95.5 179 PHE B N 1
ATOM 5174 C CA . PHE B 1 179 ? 16.906 -23.062 -12.898 1 95.5 179 PHE B CA 1
ATOM 5175 C C . PHE B 1 179 ? 16.484 -24.531 -12.812 1 95.5 179 PHE B C 1
ATOM 5177 O O . PHE B 1 179 ? 15.617 -24.875 -12.016 1 95.5 179 PHE B O 1
ATOM 5184 N N . GLU B 1 180 ? 17.141 -25.344 -13.578 1 95.69 180 GLU B N 1
ATOM 5185 C CA . GLU B 1 180 ? 16.859 -26.781 -13.609 1 95.69 180 GLU B CA 1
ATOM 5186 C C . GLU B 1 180 ? 17.016 -27.406 -12.219 1 95.69 180 GLU B C 1
ATOM 5188 O O . GLU B 1 180 ? 16.234 -28.281 -11.836 1 95.69 180 GLU B O 1
ATOM 5193 N N . SER B 1 181 ? 18 -26.875 -11.508 1 94.62 181 SER B N 1
ATOM 5194 C CA . SER B 1 181 ? 18.266 -27.422 -10.18 1 94.62 181 SER B CA 1
ATOM 5195 C C . SER B 1 181 ? 17.094 -27.188 -9.242 1 94.62 181 SER B C 1
ATOM 5197 O O . SER B 1 181 ? 16.828 -28 -8.352 1 94.62 181 SER B O 1
ATOM 5199 N N . VAL B 1 182 ? 16.375 -26.062 -9.438 1 95.81 182 VAL B N 1
ATOM 5200 C CA . VAL B 1 182 ? 15.203 -25.75 -8.625 1 95.81 182 VAL B CA 1
ATOM 5201 C C . VAL B 1 182 ? 14.031 -26.625 -9.047 1 95.81 182 VAL B C 1
ATOM 5203 O O . VAL B 1 182 ? 13.344 -27.203 -8.203 1 95.81 182 VAL B O 1
ATOM 5206 N N . LEU B 1 183 ? 13.859 -26.828 -10.359 1 97.12 183 LEU B N 1
ATOM 5207 C CA . LEU B 1 183 ? 12.742 -27.609 -10.898 1 97.12 183 LEU B CA 1
ATOM 5208 C C . LEU B 1 183 ? 12.914 -29.094 -10.586 1 97.12 183 LEU B C 1
ATOM 5210 O O . LEU B 1 183 ? 11.93 -29.797 -10.359 1 97.12 183 LEU B O 1
ATOM 5214 N N . SER B 1 184 ? 14.164 -29.562 -10.531 1 94.94 184 SER B N 1
ATOM 5215 C CA . SER B 1 184 ? 14.445 -30.969 -10.25 1 94.94 184 SER B CA 1
ATOM 5216 C C . SER B 1 184 ? 14.57 -31.219 -8.75 1 94.94 184 SER B C 1
ATOM 5218 O O . SER B 1 184 ? 14.812 -32.344 -8.32 1 94.94 184 SER B O 1
ATOM 5220 N N . LYS B 1 185 ? 14.492 -30.234 -7.945 1 94.31 185 LYS B N 1
ATOM 5221 C CA . LYS B 1 185 ? 14.531 -30.281 -6.488 1 94.31 185 LYS B CA 1
ATOM 5222 C C . LYS B 1 185 ? 15.906 -30.703 -5.988 1 94.31 185 LYS B C 1
ATOM 5224 O O . LYS B 1 185 ? 16.031 -31.266 -4.895 1 94.31 185 LYS B O 1
ATOM 5229 N N . THR B 1 186 ? 16.906 -30.469 -6.812 1 92.5 186 THR B N 1
ATOM 5230 C CA . THR B 1 186 ? 18.281 -30.719 -6.355 1 92.5 186 THR B CA 1
ATOM 5231 C C . THR B 1 186 ? 18.797 -29.547 -5.535 1 92.5 186 THR B C 1
ATOM 5233 O O . THR B 1 186 ? 19.703 -29.703 -4.719 1 92.5 186 THR B O 1
ATOM 5236 N N . ARG B 1 187 ? 18.234 -28.344 -5.766 1 92.5 187 ARG B N 1
ATOM 5237 C CA . ARG B 1 187 ? 18.5 -27.156 -4.949 1 92.5 187 ARG B CA 1
ATOM 5238 C C . ARG B 1 187 ? 17.203 -26.469 -4.562 1 92.5 187 ARG B C 1
ATOM 5240 O O . ARG B 1 187 ? 16.203 -26.562 -5.277 1 92.5 187 ARG B O 1
ATOM 5247 N N . SER B 1 188 ? 17.281 -25.828 -3.426 1 93.38 188 SER B N 1
ATOM 5248 C CA . SER B 1 188 ? 16.141 -25.031 -2.971 1 93.38 188 SER B CA 1
ATOM 5249 C C . SER B 1 188 ? 16.172 -23.625 -3.578 1 93.38 188 SER B C 1
ATOM 5251 O O . SER B 1 188 ? 17.25 -23.078 -3.826 1 93.38 188 SER B O 1
ATOM 5253 N N . PRO B 1 189 ? 14.984 -23.078 -3.836 1 94.62 189 PRO B N 1
ATOM 5254 C CA . PRO B 1 189 ? 14.969 -21.688 -4.281 1 94.62 189 PRO B CA 1
ATOM 5255 C C . PRO B 1 189 ? 15.758 -20.766 -3.355 1 94.62 189 PRO B C 1
ATOM 5257 O O . PRO B 1 189 ? 16.375 -19.812 -3.818 1 94.62 189 PRO B O 1
ATOM 5260 N N . ARG B 1 190 ? 15.805 -21.047 -2.098 1 90.88 190 ARG B N 1
ATOM 5261 C CA . ARG B 1 190 ? 16.438 -20.188 -1.109 1 90.88 190 ARG B CA 1
ATOM 5262 C C . ARG B 1 190 ? 17.953 -20.156 -1.302 1 90.88 190 ARG B C 1
ATOM 5264 O O . ARG B 1 190 ? 18.641 -19.297 -0.737 1 90.88 190 ARG B O 1
ATOM 5271 N N . ASP B 1 191 ? 18.469 -21.109 -2.055 1 90 191 ASP B N 1
ATOM 5272 C CA . ASP B 1 191 ? 19.906 -21.172 -2.324 1 90 191 ASP B CA 1
ATOM 5273 C C . ASP B 1 191 ? 20.328 -20.094 -3.322 1 90 191 ASP B C 1
ATOM 5275 O O . ASP B 1 191 ? 21.516 -19.812 -3.482 1 90 191 ASP B O 1
ATOM 5279 N N . TYR B 1 192 ? 19.375 -19.5 -3.92 1 92.38 192 TYR B N 1
ATOM 5280 C CA . TYR B 1 192 ? 19.656 -18.5 -4.949 1 92.38 192 TYR B CA 1
ATOM 5281 C C . TYR B 1 192 ? 19.375 -17.094 -4.438 1 92.38 192 TYR B C 1
ATOM 5283 O O . TYR B 1 192 ? 18.594 -16.906 -3.494 1 92.38 192 TYR B O 1
ATOM 5291 N N . SER B 1 193 ? 20.016 -16.062 -5.031 1 93 193 SER B N 1
ATOM 5292 C CA . SER B 1 193 ? 19.875 -14.688 -4.586 1 93 193 SER B CA 1
ATOM 5293 C C . SER B 1 193 ? 18.453 -14.18 -4.801 1 93 193 SER B C 1
ATOM 5295 O O . SER B 1 193 ? 17.688 -14.781 -5.555 1 93 193 SER B O 1
ATOM 5297 N N . ILE B 1 194 ? 18.141 -13.133 -4.129 1 96.06 194 ILE B N 1
ATOM 5298 C CA . ILE B 1 194 ? 16.828 -12.516 -4.277 1 96.06 194 ILE B CA 1
ATOM 5299 C C . ILE B 1 194 ? 16.641 -12.023 -5.711 1 96.06 194 ILE B C 1
ATOM 5301 O O . ILE B 1 194 ? 15.57 -12.18 -6.297 1 96.06 194 ILE B O 1
ATOM 5305 N N . ALA B 1 195 ? 17.688 -11.508 -6.301 1 95.94 195 ALA B N 1
ATOM 5306 C CA . ALA B 1 195 ? 17.609 -11.016 -7.672 1 95.94 195 ALA B CA 1
ATOM 5307 C C . ALA B 1 195 ? 17.312 -12.148 -8.648 1 95.94 195 ALA B C 1
ATOM 5309 O O . ALA B 1 195 ? 16.484 -11.992 -9.562 1 95.94 195 ALA B O 1
ATOM 5310 N N . GLU B 1 196 ? 17.984 -13.234 -8.461 1 94.81 196 GLU B N 1
ATOM 5311 C CA . GLU B 1 196 ? 17.734 -14.398 -9.297 1 94.81 196 GLU B CA 1
ATOM 5312 C C . GLU B 1 196 ? 16.281 -14.867 -9.18 1 94.81 196 GLU B C 1
ATOM 5314 O O . GLU B 1 196 ? 15.602 -15.062 -10.195 1 94.81 196 GLU B O 1
ATOM 5319 N N . ARG B 1 197 ? 15.812 -15 -8.031 1 97.38 197 ARG B N 1
ATOM 5320 C CA . ARG B 1 197 ? 14.453 -15.469 -7.801 1 97.38 197 ARG B CA 1
ATOM 5321 C C . ARG B 1 197 ? 13.43 -14.469 -8.336 1 97.38 197 ARG B C 1
ATOM 5323 O O . ARG B 1 197 ? 12.438 -14.867 -8.945 1 97.38 197 ARG B O 1
ATOM 5330 N N . MET B 1 198 ? 13.695 -13.156 -8.141 1 98.38 198 MET B N 1
ATOM 5331 C CA . MET B 1 198 ? 12.797 -12.133 -8.664 1 98.38 198 MET B CA 1
ATOM 5332 C C . MET B 1 198 ? 12.75 -12.188 -10.188 1 98.38 198 MET B C 1
ATOM 5334 O O . MET B 1 198 ? 11.695 -11.938 -10.781 1 98.38 198 MET B O 1
ATOM 5338 N N . SER B 1 199 ? 13.859 -12.57 -10.781 1 97.62 199 SER B N 1
ATOM 5339 C CA . SER B 1 199 ? 13.938 -12.617 -12.242 1 97.62 199 SER B CA 1
ATOM 5340 C C . SER B 1 199 ? 12.992 -13.672 -12.812 1 97.62 199 SER B C 1
ATOM 5342 O O . SER B 1 199 ? 12.492 -13.531 -13.93 1 97.62 199 SER B O 1
ATOM 5344 N N . TRP B 1 200 ? 12.711 -14.711 -12.016 1 98.12 200 TRP B N 1
ATOM 5345 C CA . TRP B 1 200 ? 11.789 -15.75 -12.469 1 98.12 200 TRP B CA 1
ATOM 5346 C C . TRP B 1 200 ? 10.375 -15.195 -12.609 1 98.12 200 TRP B C 1
ATOM 5348 O O . TRP B 1 200 ? 9.578 -15.703 -13.406 1 98.12 200 TRP B O 1
ATOM 5358 N N . ALA B 1 201 ? 10.023 -14.109 -11.859 1 98.5 201 ALA B N 1
ATOM 5359 C CA . ALA B 1 201 ? 8.68 -13.523 -11.828 1 98.5 201 ALA B CA 1
ATOM 5360 C C . ALA B 1 201 ? 8.586 -12.32 -12.758 1 98.5 201 ALA B C 1
ATOM 5362 O O . ALA B 1 201 ? 7.496 -11.797 -13 1 98.5 201 ALA B O 1
ATOM 5363 N N . ALA B 1 202 ? 9.648 -11.914 -13.359 1 97.88 202 ALA B N 1
ATOM 5364 C CA . ALA B 1 202 ? 9.789 -10.594 -13.961 1 97.88 202 ALA B CA 1
ATOM 5365 C C . ALA B 1 202 ? 8.859 -10.438 -15.172 1 97.88 202 ALA B C 1
ATOM 5367 O O . ALA B 1 202 ? 8.312 -9.359 -15.406 1 97.88 202 ALA B O 1
ATOM 5368 N N . ALA B 1 203 ? 8.617 -11.484 -15.891 1 96.75 203 ALA B N 1
ATOM 5369 C CA . ALA B 1 203 ? 7.84 -11.375 -17.125 1 96.75 203 ALA B CA 1
ATOM 5370 C C . ALA B 1 203 ? 6.406 -11.859 -16.906 1 96.75 203 ALA B C 1
ATOM 5372 O O . ALA B 1 203 ? 5.637 -11.984 -17.859 1 96.75 203 ALA B O 1
ATOM 5373 N N . ARG B 1 204 ? 6.047 -12.117 -15.758 1 97.81 204 ARG B N 1
ATOM 5374 C CA . ARG B 1 204 ? 4.727 -12.672 -15.477 1 97.81 204 ARG B CA 1
ATOM 5375 C C . ARG B 1 204 ? 3.723 -11.57 -15.164 1 97.81 204 ARG B C 1
ATOM 5377 O O . ARG B 1 204 ? 4.109 -10.445 -14.852 1 97.81 204 ARG B O 1
ATOM 5384 N N . GLN B 1 205 ? 2.457 -11.977 -15.305 1 95.88 205 GLN B N 1
ATOM 5385 C CA . GLN B 1 205 ? 1.375 -11.008 -15.133 1 95.88 205 GLN B CA 1
ATOM 5386 C C . GLN B 1 205 ? 0.262 -11.586 -14.266 1 95.88 205 GLN B C 1
ATOM 5388 O O . GLN B 1 205 ? 0.171 -12.797 -14.086 1 95.88 205 GLN B O 1
ATOM 5393 N N . THR B 1 206 ? -0.48 -10.719 -13.656 1 96.19 206 THR B N 1
ATOM 5394 C CA . THR B 1 206 ? -1.647 -11.094 -12.867 1 96.19 206 THR B CA 1
ATOM 5395 C C . THR B 1 206 ? -2.844 -10.211 -13.219 1 96.19 206 THR B C 1
ATOM 5397 O O . THR B 1 206 ? -2.68 -9.133 -13.789 1 96.19 206 THR B O 1
ATOM 5400 N N . THR B 1 207 ? -4.008 -10.734 -12.992 1 92.12 207 THR B N 1
ATOM 5401 C CA . THR B 1 207 ? -5.223 -9.961 -13.203 1 92.12 207 THR B CA 1
ATOM 5402 C C . THR B 1 207 ? -5.316 -8.82 -12.188 1 92.12 207 THR B C 1
ATOM 5404 O O . THR B 1 207 ? -5.473 -7.656 -12.57 1 92.12 207 THR B O 1
ATOM 5407 N N . ARG B 1 208 ? -5.207 -9.203 -10.938 1 92.19 208 ARG B N 1
ATOM 5408 C CA . ARG B 1 208 ? -5.094 -8.172 -9.906 1 92.19 208 ARG B CA 1
ATOM 5409 C C . ARG B 1 208 ? -3.645 -7.73 -9.734 1 92.19 208 ARG B C 1
ATOM 5411 O O . ARG B 1 208 ? -2.762 -8.555 -9.484 1 92.19 208 ARG B O 1
ATOM 5418 N N . PRO B 1 209 ? -3.41 -6.449 -9.789 1 93 209 PRO B N 1
ATOM 5419 C CA . PRO B 1 209 ? -2.023 -5.977 -9.789 1 93 209 PRO B CA 1
ATOM 5420 C C . PRO B 1 209 ? -1.259 -6.398 -8.539 1 93 209 PRO B C 1
ATOM 5422 O O . PRO B 1 209 ? -0.089 -6.781 -8.617 1 93 209 PRO B O 1
ATOM 5425 N N . GLU B 1 210 ? -1.892 -6.367 -7.348 1 96.06 210 GLU B N 1
ATOM 5426 C CA . GLU B 1 210 ? -1.221 -6.68 -6.09 1 96.06 210 GLU B CA 1
ATOM 5427 C C . GLU B 1 210 ? -0.73 -8.125 -6.07 1 96.06 210 GLU B C 1
ATOM 5429 O O . GLU B 1 210 ? 0.242 -8.445 -5.383 1 96.06 210 GLU B O 1
ATOM 5434 N N . ASP B 1 211 ? -1.351 -8.953 -6.859 1 96.69 211 ASP B N 1
ATOM 5435 C CA . ASP B 1 211 ? -1.05 -10.383 -6.859 1 96.69 211 ASP B CA 1
ATOM 5436 C C . ASP B 1 211 ? 0.372 -10.648 -7.352 1 96.69 211 ASP B C 1
ATOM 5438 O O . ASP B 1 211 ? 0.943 -11.703 -7.082 1 96.69 211 ASP B O 1
ATOM 5442 N N . LEU B 1 212 ? 0.873 -9.742 -8.094 1 97.62 212 LEU B N 1
ATOM 5443 C CA . LEU B 1 212 ? 2.248 -9.93 -8.547 1 97.62 212 LEU B CA 1
ATOM 5444 C C . LEU B 1 212 ? 3.217 -9.883 -7.367 1 97.62 212 LEU B C 1
ATOM 5446 O O . LEU B 1 212 ? 4.332 -10.398 -7.457 1 97.62 212 LEU B O 1
ATOM 5450 N N . ALA B 1 213 ? 2.85 -9.219 -6.316 1 98.25 213 ALA B N 1
ATOM 5451 C CA . ALA B 1 213 ? 3.609 -9.273 -5.07 1 98.25 213 ALA B CA 1
ATOM 5452 C C . ALA B 1 213 ? 3.25 -10.508 -4.254 1 98.25 213 ALA B C 1
ATOM 5454 O O . ALA B 1 213 ? 4.133 -11.203 -3.748 1 98.25 213 ALA B O 1
ATOM 5455 N N . TYR B 1 214 ? 1.961 -10.797 -4.148 1 98.12 214 TYR B N 1
ATOM 5456 C CA . TYR B 1 214 ? 1.473 -11.844 -3.264 1 98.12 214 TYR B CA 1
ATOM 5457 C C . TYR B 1 214 ? 1.882 -13.219 -3.775 1 98.12 214 TYR B C 1
ATOM 5459 O O . TYR B 1 214 ? 2.176 -14.125 -2.984 1 98.12 214 TYR B O 1
ATOM 5467 N N . CYS B 1 215 ? 1.96 -13.383 -5.07 1 98.12 215 CYS B N 1
ATOM 5468 C CA . CYS B 1 215 ? 2.191 -14.695 -5.652 1 98.12 215 CYS B CA 1
ATOM 5469 C C . CYS B 1 215 ? 3.639 -15.133 -5.457 1 98.12 215 CYS B C 1
ATOM 5471 O O . CYS B 1 215 ? 3.984 -16.281 -5.719 1 98.12 215 CYS B O 1
ATOM 5473 N N . VAL B 1 216 ? 4.488 -14.234 -4.977 1 98.19 216 VAL B N 1
ATOM 5474 C CA . VAL B 1 216 ? 5.875 -14.641 -4.789 1 98.19 216 VAL B CA 1
ATOM 5475 C C . VAL B 1 216 ? 6.203 -14.703 -3.299 1 98.19 216 VAL B C 1
ATOM 5477 O O . VAL B 1 216 ? 7.34 -14.984 -2.916 1 98.19 216 VAL B O 1
ATOM 5480 N N . MET B 1 217 ? 5.227 -14.438 -2.414 1 97.75 217 MET B N 1
ATOM 5481 C CA . MET B 1 217 ? 5.457 -14.5 -0.975 1 97.75 217 MET B CA 1
ATOM 5482 C C . MET B 1 217 ? 6.07 -15.836 -0.58 1 97.75 217 MET B C 1
ATOM 5484 O O . MET B 1 217 ? 7.078 -15.883 0.125 1 97.75 217 MET B O 1
ATOM 5488 N N . GLY B 1 218 ? 5.508 -16.938 -1.057 1 96.12 218 GLY B N 1
ATOM 5489 C CA . GLY B 1 218 ? 5.98 -18.266 -0.715 1 96.12 218 GLY B CA 1
ATOM 5490 C C . GLY B 1 218 ? 7.395 -18.531 -1.199 1 96.12 218 GLY B C 1
ATOM 5491 O O . GLY B 1 218 ? 8.156 -19.234 -0.537 1 96.12 218 GLY B O 1
ATOM 5492 N N . LEU B 1 219 ? 7.688 -18 -2.332 1 96.5 219 LEU B N 1
ATOM 5493 C CA . LEU B 1 219 ? 9.023 -18.172 -2.902 1 96.5 219 LEU B CA 1
ATOM 5494 C C . LEU B 1 219 ? 10.078 -17.547 -1.994 1 96.5 219 LEU B C 1
ATOM 5496 O O . LEU B 1 219 ? 11.211 -18.047 -1.938 1 96.5 219 LEU B O 1
ATOM 5500 N N . PHE B 1 220 ? 9.758 -16.547 -1.235 1 97 220 PHE B N 1
ATOM 5501 C CA . PHE B 1 220 ? 10.711 -15.844 -0.385 1 97 220 PHE B CA 1
ATOM 5502 C C . PHE B 1 220 ? 10.469 -16.172 1.083 1 97 220 PHE B C 1
ATOM 5504 O O . PHE B 1 220 ? 11.172 -15.656 1.962 1 97 220 PHE B O 1
ATOM 5511 N N . GLY B 1 221 ? 9.469 -16.969 1.347 1 94.69 221 GLY B N 1
ATOM 5512 C CA . GLY B 1 221 ? 9.203 -17.406 2.707 1 94.69 221 GLY B CA 1
ATOM 5513 C C . GLY B 1 221 ? 8.734 -16.281 3.619 1 94.69 221 GLY B C 1
ATOM 5514 O O . GLY B 1 221 ? 9.125 -16.234 4.785 1 94.69 221 GLY B O 1
ATOM 5515 N N . VAL B 1 222 ? 7.996 -15.305 3.088 1 95.31 222 VAL B N 1
ATOM 5516 C CA . VAL B 1 222 ? 7.469 -14.195 3.877 1 95.31 222 VAL B CA 1
ATOM 5517 C C . VAL B 1 222 ? 5.961 -14.07 3.652 1 95.31 222 VAL B C 1
ATOM 5519 O O . VAL B 1 222 ? 5.422 -14.648 2.703 1 95.31 222 VAL B O 1
ATOM 5522 N N . ASN B 1 223 ? 5.277 -13.43 4.574 1 94.81 223 ASN B N 1
ATOM 5523 C CA . ASN B 1 223 ? 3.855 -13.117 4.453 1 94.81 223 ASN B CA 1
ATOM 5524 C C . ASN B 1 223 ? 3.566 -11.664 4.824 1 94.81 223 ASN B C 1
ATOM 5526 O O . ASN B 1 223 ? 4.152 -11.133 5.77 1 94.81 223 ASN B O 1
ATOM 5530 N N . ILE B 1 224 ? 2.775 -11.055 4.039 1 93.88 224 ILE B N 1
ATOM 5531 C CA . ILE B 1 224 ? 2.264 -9.719 4.332 1 93.88 224 ILE B CA 1
ATOM 5532 C C . ILE B 1 224 ? 0.739 -9.727 4.25 1 93.88 224 ILE B C 1
ATOM 5534 O O . ILE B 1 224 ? 0.148 -10.586 3.598 1 93.88 224 ILE B O 1
ATOM 5538 N N . PRO B 1 225 ? 0.091 -8.773 4.961 1 92.25 225 PRO B N 1
ATOM 5539 C CA . PRO B 1 225 ? -1.366 -8.695 4.836 1 92.25 225 PRO B CA 1
ATOM 5540 C C . PRO B 1 225 ? -1.825 -8.469 3.396 1 92.25 225 PRO B C 1
ATOM 5542 O O . PRO B 1 225 ? -1.188 -7.723 2.65 1 92.25 225 PRO B O 1
ATOM 5545 N N . VAL B 1 226 ? -2.857 -9.164 3.068 1 93.19 226 VAL B N 1
ATOM 5546 C CA . VAL B 1 226 ? -3.467 -9.016 1.752 1 93.19 226 VAL B CA 1
ATOM 5547 C C . VAL B 1 226 ? -4.332 -7.754 1.724 1 93.19 226 VAL B C 1
ATOM 5549 O O . VAL B 1 226 ? -5.34 -7.672 2.434 1 93.19 226 VAL B O 1
ATOM 5552 N N . LEU B 1 227 ? -3.896 -6.746 1.007 1 92.75 227 LEU B N 1
ATOM 5553 C CA . LEU B 1 227 ? -4.602 -5.473 0.904 1 92.75 227 LEU B CA 1
ATOM 5554 C C . LEU B 1 227 ? -4.902 -5.137 -0.552 1 92.75 227 LEU B C 1
ATOM 5556 O O . LEU B 1 227 ? -4.234 -4.289 -1.147 1 92.75 227 LEU B O 1
ATOM 5560 N N . TYR B 1 228 ? -5.957 -5.699 -1.086 1 90.38 228 TYR B N 1
ATOM 5561 C CA . TYR B 1 228 ? -6.344 -5.344 -2.447 1 90.38 228 TYR B CA 1
ATOM 5562 C C . TYR B 1 228 ? -6.812 -3.895 -2.521 1 90.38 228 TYR B C 1
ATOM 5564 O O . TYR B 1 228 ? -7.484 -3.404 -1.609 1 90.38 228 TYR B O 1
ATOM 5572 N N . GLY B 1 229 ? -6.52 -3.217 -3.629 1 91.06 229 GLY B N 1
ATOM 5573 C CA . GLY B 1 229 ? -6.84 -1.809 -3.801 1 91.06 229 GLY B CA 1
ATOM 5574 C C . GLY B 1 229 ? -5.645 -0.896 -3.588 1 91.06 229 GLY B C 1
ATOM 5575 O O . GLY B 1 229 ? -5.648 0.252 -4.039 1 91.06 229 GLY B O 1
ATOM 5576 N N . GLU B 1 230 ? -4.582 -1.406 -2.939 1 91.5 230 GLU B N 1
ATOM 5577 C CA . GLU B 1 230 ? -3.408 -0.581 -2.66 1 91.5 230 GLU B CA 1
ATOM 5578 C C . GLU B 1 230 ? -2.566 -0.376 -3.916 1 91.5 230 GLU B C 1
ATOM 5580 O O . GLU B 1 230 ? -1.746 0.542 -3.977 1 91.5 230 GLU B O 1
ATOM 5585 N N . GLY B 1 231 ? -2.711 -1.252 -4.898 1 91.12 231 GLY B N 1
ATOM 5586 C CA . GLY B 1 231 ? -1.902 -1.21 -6.105 1 91.12 231 GLY B CA 1
ATOM 5587 C C . GLY B 1 231 ? -0.639 -2.045 -6.004 1 91.12 231 GLY B C 1
ATOM 5588 O O . GLY B 1 231 ? -0.226 -2.426 -4.906 1 91.12 231 GLY B O 1
ATOM 5589 N N . LEU B 1 232 ? -0.042 -2.283 -7.117 1 93.75 232 LEU B N 1
ATOM 5590 C CA . LEU B 1 232 ? 1.122 -3.16 -7.191 1 93.75 232 LEU B CA 1
ATOM 5591 C C . LEU B 1 232 ? 2.324 -2.523 -6.5 1 93.75 232 LEU B C 1
ATOM 5593 O O . LEU B 1 232 ? 3.014 -3.178 -5.715 1 93.75 232 LEU B O 1
ATOM 5597 N N . THR B 1 233 ? 2.596 -1.289 -6.789 1 91.56 233 THR B N 1
ATOM 5598 C CA . THR B 1 233 ? 3.793 -0.631 -6.281 1 91.56 233 THR B CA 1
ATOM 5599 C C . THR B 1 233 ? 3.828 -0.679 -4.754 1 91.56 233 THR B C 1
ATOM 5601 O O . THR B 1 233 ? 4.852 -1.034 -4.164 1 91.56 233 THR B O 1
ATOM 5604 N N . HIS B 1 234 ? 2.729 -0.42 -4.168 1 92.44 234 HIS B N 1
ATOM 5605 C CA . HIS B 1 234 ? 2.664 -0.433 -2.709 1 92.44 234 HIS B CA 1
ATOM 5606 C C . HIS B 1 234 ? 2.771 -1.854 -2.166 1 92.44 234 HIS B C 1
ATOM 5608 O O . HIS B 1 234 ? 3.488 -2.098 -1.193 1 92.44 234 HIS B O 1
ATOM 5614 N N . ALA B 1 235 ? 2.051 -2.795 -2.756 1 96.31 235 ALA B N 1
ATOM 5615 C CA . ALA B 1 235 ? 2.117 -4.191 -2.328 1 96.31 235 ALA B CA 1
ATOM 5616 C C . ALA B 1 235 ? 3.543 -4.727 -2.426 1 96.31 235 ALA B C 1
ATOM 5618 O O . ALA B 1 235 ? 4.02 -5.41 -1.517 1 96.31 235 ALA B O 1
ATOM 5619 N N . PHE B 1 236 ? 4.203 -4.406 -3.508 1 97.62 236 PHE B N 1
ATOM 5620 C CA . PHE B 1 236 ? 5.555 -4.902 -3.73 1 97.62 236 PHE B CA 1
ATOM 5621 C C . PHE B 1 236 ? 6.539 -4.234 -2.779 1 97.62 236 PHE B C 1
ATOM 5623 O O . PHE B 1 236 ? 7.5 -4.863 -2.332 1 97.62 236 PHE B O 1
ATOM 5630 N N . GLN B 1 237 ? 6.312 -2.949 -2.488 1 95.5 237 GLN B N 1
ATOM 5631 C CA . GLN B 1 237 ? 7.125 -2.277 -1.479 1 95.5 237 GLN B CA 1
ATOM 5632 C C . GLN B 1 237 ? 7.016 -2.982 -0.13 1 95.5 237 GLN B C 1
ATOM 5634 O O . GLN B 1 237 ? 8.031 -3.219 0.534 1 95.5 237 GLN B O 1
ATOM 5639 N N . ARG B 1 238 ? 5.82 -3.303 0.279 1 95.5 238 ARG B N 1
ATOM 5640 C CA . ARG B 1 238 ? 5.629 -4.016 1.538 1 95.5 238 ARG B CA 1
ATOM 5641 C C . ARG B 1 238 ? 6.328 -5.371 1.511 1 95.5 238 ARG B C 1
ATOM 5643 O O . ARG B 1 238 ? 6.93 -5.785 2.504 1 95.5 238 ARG B O 1
ATOM 5650 N N . LEU B 1 239 ? 6.203 -6.039 0.392 1 97.69 239 LEU B N 1
ATOM 5651 C CA . LEU B 1 239 ? 6.891 -7.316 0.24 1 97.69 239 LEU B CA 1
ATOM 5652 C C . LEU B 1 239 ? 8.398 -7.152 0.427 1 97.69 239 LEU B C 1
ATOM 5654 O O . LEU B 1 239 ? 9.023 -7.906 1.175 1 97.69 239 LEU B O 1
ATOM 5658 N N . GLN B 1 240 ? 8.93 -6.188 -0.251 1 97.62 240 GLN B N 1
ATOM 5659 C CA . GLN B 1 240 ? 10.359 -5.941 -0.154 1 97.62 240 GLN B CA 1
ATOM 5660 C C . GLN B 1 240 ? 10.766 -5.594 1.276 1 97.62 240 GLN B C 1
ATOM 5662 O O . GLN B 1 240 ? 11.805 -6.043 1.759 1 97.62 240 GLN B O 1
ATOM 5667 N N . HIS B 1 241 ? 9.93 -4.762 1.942 1 95 241 HIS B N 1
ATOM 5668 C CA . HIS B 1 241 ? 10.195 -4.453 3.342 1 95 241 HIS B CA 1
ATOM 5669 C C . HIS B 1 241 ? 10.297 -5.723 4.18 1 95 241 HIS B C 1
ATOM 5671 O O . HIS B 1 241 ? 11.203 -5.863 5 1 95 241 HIS B O 1
ATOM 5677 N N . GLU B 1 242 ? 9.383 -6.625 3.951 1 95.38 242 GLU B N 1
ATOM 5678 C CA . GLU B 1 242 ? 9.367 -7.867 4.719 1 95.38 242 GLU B CA 1
ATOM 5679 C C . GLU B 1 242 ? 10.578 -8.734 4.395 1 95.38 242 GLU B C 1
ATOM 5681 O O . GLU B 1 242 ? 11.172 -9.344 5.285 1 95.38 242 GLU B O 1
ATOM 5686 N N . ILE B 1 243 ? 10.969 -8.781 3.146 1 95.75 243 ILE B N 1
ATOM 5687 C CA . ILE B 1 243 ? 12.141 -9.555 2.742 1 95.75 243 ILE B CA 1
ATOM 5688 C C . ILE B 1 243 ? 13.391 -8.953 3.377 1 95.75 243 ILE B C 1
ATOM 5690 O O . ILE B 1 243 ? 14.234 -9.68 3.912 1 95.75 243 ILE B O 1
ATOM 5694 N N . ILE B 1 244 ? 13.523 -7.625 3.365 1 93.75 244 ILE B N 1
ATOM 5695 C CA . ILE B 1 244 ? 14.68 -6.914 3.912 1 93.75 244 ILE B CA 1
ATOM 5696 C C . ILE B 1 244 ? 14.797 -7.199 5.41 1 93.75 244 ILE B C 1
ATOM 5698 O O . ILE B 1 244 ? 15.898 -7.328 5.938 1 93.75 244 ILE B O 1
ATOM 5702 N N . ARG B 1 245 ? 13.703 -7.336 6.035 1 89.5 245 ARG B N 1
ATOM 5703 C CA . ARG B 1 245 ? 13.688 -7.57 7.477 1 89.5 245 ARG B CA 1
ATOM 5704 C C . ARG B 1 245 ? 14.258 -8.945 7.812 1 89.5 245 ARG B C 1
ATOM 5706 O O . ARG B 1 245 ? 14.703 -9.18 8.938 1 89.5 245 ARG B O 1
ATOM 5713 N N . THR B 1 246 ? 14.305 -9.891 6.789 1 88.88 246 THR B N 1
ATOM 5714 C CA . THR B 1 246 ? 14.617 -11.273 7.137 1 88.88 246 THR B CA 1
ATOM 5715 C C . THR B 1 246 ? 15.828 -11.766 6.355 1 88.88 246 THR B C 1
ATOM 5717 O O . THR B 1 246 ? 16.297 -12.891 6.562 1 88.88 246 THR B O 1
ATOM 5720 N N . SER B 1 247 ? 16.312 -10.875 5.477 1 89.5 247 SER B N 1
ATOM 5721 C CA . SER B 1 247 ? 17.375 -11.367 4.613 1 89.5 247 SER B CA 1
ATOM 5722 C C . SER B 1 247 ? 18.516 -10.359 4.527 1 89.5 247 SER B C 1
ATOM 5724 O O . SER B 1 247 ? 18.297 -9.164 4.344 1 89.5 247 SER B O 1
ATOM 5726 N N . PRO B 1 248 ? 19.703 -10.852 4.602 1 87.06 248 PRO B N 1
ATOM 5727 C CA . PRO B 1 248 ? 20.859 -9.977 4.398 1 87.06 248 PRO B CA 1
ATOM 5728 C C . PRO B 1 248 ? 21.25 -9.859 2.93 1 87.06 248 PRO B C 1
ATOM 5730 O O . PRO B 1 248 ? 22.281 -9.258 2.613 1 87.06 248 PRO B O 1
ATOM 5733 N N . ASP B 1 249 ? 20.531 -10.469 2.029 1 90.56 249 ASP B N 1
ATOM 5734 C CA . ASP B 1 249 ? 20.859 -10.523 0.608 1 90.56 249 ASP B CA 1
ATOM 5735 C C . ASP B 1 249 ? 20.656 -9.156 -0.05 1 90.56 249 ASP B C 1
ATOM 5737 O O . ASP B 1 249 ? 19.531 -8.734 -0.283 1 90.56 249 ASP B O 1
ATOM 5741 N N . GLU B 1 250 ? 21.688 -8.516 -0.487 1 91.12 250 GLU B N 1
ATOM 5742 C CA . GLU B 1 250 ? 21.641 -7.152 -1.017 1 91.12 250 GLU B CA 1
ATOM 5743 C C . GLU B 1 250 ? 21.203 -7.145 -2.479 1 91.12 250 GLU B C 1
ATOM 5745 O O . GLU B 1 250 ? 20.891 -6.086 -3.029 1 91.12 250 GLU B O 1
ATOM 5750 N N . THR B 1 251 ? 21.125 -8.273 -3.084 1 93.38 251 THR B N 1
ATOM 5751 C CA . THR B 1 251 ? 20.719 -8.305 -4.484 1 93.38 251 THR B CA 1
ATOM 5752 C C . THR B 1 251 ? 19.25 -7.914 -4.629 1 93.38 251 THR B C 1
ATOM 5754 O O . THR B 1 251 ? 18.75 -7.734 -5.746 1 93.38 251 THR B O 1
ATOM 5757 N N . ILE B 1 252 ? 18.594 -7.738 -3.486 1 96.19 252 ILE B N 1
ATOM 5758 C CA . ILE B 1 252 ? 17.234 -7.211 -3.521 1 96.19 252 ILE B CA 1
ATOM 5759 C C . ILE B 1 252 ? 17.234 -5.82 -4.152 1 96.19 252 ILE B C 1
ATOM 5761 O O . ILE B 1 252 ? 16.219 -5.367 -4.68 1 96.19 252 ILE B O 1
ATOM 5765 N N . PHE B 1 253 ? 18.391 -5.168 -4.195 1 96.38 253 PHE B N 1
ATOM 5766 C CA . PHE B 1 253 ? 18.5 -3.832 -4.766 1 96.38 253 PHE B CA 1
ATOM 5767 C C . PHE B 1 253 ? 18.969 -3.898 -6.215 1 96.38 253 PHE B C 1
ATOM 5769 O O . PHE B 1 253 ? 19.078 -2.869 -6.883 1 96.38 253 PHE B O 1
ATOM 5776 N N . ALA B 1 254 ? 19.219 -5.109 -6.73 1 95.62 254 ALA B N 1
ATOM 5777 C CA . ALA B 1 254 ? 19.812 -5.285 -8.055 1 95.62 254 ALA B CA 1
ATOM 5778 C C . ALA B 1 254 ? 18.734 -5.344 -9.133 1 95.62 254 ALA B C 1
ATOM 5780 O O . ALA B 1 254 ? 18.578 -6.359 -9.812 1 95.62 254 ALA B O 1
ATOM 5781 N N . TRP B 1 255 ? 18.031 -4.273 -9.312 1 97.38 255 TRP B N 1
ATOM 5782 C CA . TRP B 1 255 ? 17.016 -4.145 -10.352 1 97.38 255 TRP B CA 1
ATOM 5783 C C . TRP B 1 255 ? 17.344 -2.99 -11.289 1 97.38 255 TRP B C 1
ATOM 5785 O O . TRP B 1 255 ? 18.188 -2.15 -10.977 1 97.38 255 TRP B O 1
ATOM 5795 N N . ARG B 1 256 ? 16.734 -3.002 -12.523 1 95.81 256 ARG B N 1
ATOM 5796 C CA . ARG B 1 256 ? 16.922 -1.953 -13.523 1 95.81 256 ARG B CA 1
ATOM 5797 C C . ARG B 1 256 ? 15.586 -1.544 -14.148 1 95.81 256 ARG B C 1
ATOM 5799 O O . ARG B 1 256 ? 14.742 -2.395 -14.438 1 95.81 256 ARG B O 1
ATOM 5806 N N . VAL B 1 257 ? 15.508 -0.242 -14.281 1 94.06 257 VAL B N 1
ATOM 5807 C CA . VAL B 1 257 ? 14.297 0.282 -14.898 1 94.06 257 VAL B CA 1
ATOM 5808 C C . VAL B 1 257 ? 14.359 0.076 -16.406 1 94.06 257 VAL B C 1
ATOM 5810 O O . VAL B 1 257 ? 15.438 0.132 -17.016 1 94.06 257 VAL B O 1
ATOM 5813 N N . ASP B 1 258 ? 13.211 -0.26 -16.938 1 90.31 258 ASP B N 1
ATOM 5814 C CA . ASP B 1 258 ? 13.031 -0.125 -18.375 1 90.31 258 ASP B CA 1
ATOM 5815 C C . ASP B 1 258 ? 12.562 1.282 -18.75 1 90.31 258 ASP B C 1
ATOM 5817 O O . ASP B 1 258 ? 11.422 1.652 -18.484 1 90.31 258 ASP B O 1
ATOM 5821 N N . PRO B 1 259 ? 13.398 2.051 -19.344 1 86.62 259 PRO B N 1
ATOM 5822 C CA . PRO B 1 259 ? 13.047 3.449 -19.609 1 86.62 259 PRO B CA 1
ATOM 5823 C C . PRO B 1 259 ? 11.844 3.592 -20.531 1 86.62 259 PRO B C 1
ATOM 5825 O O . PRO B 1 259 ? 11.234 4.664 -20.609 1 86.62 259 PRO B O 1
ATOM 5828 N N . ALA B 1 260 ? 11.469 2.551 -21.25 1 86.56 260 ALA B N 1
ATOM 5829 C CA . ALA B 1 260 ? 10.344 2.609 -22.188 1 86.56 260 ALA B CA 1
ATOM 5830 C C . ALA B 1 260 ? 9.023 2.34 -21.469 1 86.56 260 ALA B C 1
ATOM 5832 O O . ALA B 1 260 ? 7.945 2.584 -22.031 1 86.56 260 ALA B O 1
ATOM 5833 N N . GLN B 1 261 ? 9.125 1.938 -20.25 1 85.75 261 GLN B N 1
ATOM 5834 C CA . GLN B 1 261 ? 7.918 1.565 -19.516 1 85.75 261 GLN B CA 1
ATOM 5835 C C . GLN B 1 261 ? 7.184 2.801 -19 1 85.75 261 GLN B C 1
ATOM 5837 O O . GLN B 1 261 ? 7.812 3.748 -18.516 1 85.75 261 GLN B O 1
ATOM 5842 N N . GLU B 1 262 ? 5.871 2.75 -19.203 1 85.25 262 GLU B N 1
ATOM 5843 C CA . GLU B 1 262 ? 5.004 3.803 -18.672 1 85.25 262 GLU B CA 1
ATOM 5844 C C . GLU B 1 262 ? 4.152 3.291 -17.516 1 85.25 262 GLU B C 1
ATOM 5846 O O . GLU B 1 262 ? 3.869 2.096 -17.438 1 85.25 262 GLU B O 1
ATOM 5851 N N . PHE B 1 263 ? 3.908 4.195 -16.578 1 81.25 263 PHE B N 1
ATOM 5852 C CA . PHE B 1 263 ? 3.033 3.854 -15.453 1 81.25 263 PHE B CA 1
ATOM 5853 C C . PHE B 1 263 ? 2.068 4.996 -15.156 1 81.25 263 PHE B C 1
ATOM 5855 O O . PHE B 1 263 ? 2.266 6.121 -15.617 1 81.25 263 PHE B O 1
ATOM 5862 N N . MET B 1 264 ? 1.028 4.641 -14.492 1 80 264 MET B N 1
ATOM 5863 C CA . MET B 1 264 ? 0.08 5.648 -14.023 1 80 264 MET B CA 1
ATOM 5864 C C . MET B 1 264 ? 0.517 6.223 -12.68 1 80 264 MET B C 1
ATOM 5866 O O . MET B 1 264 ? 0.658 5.488 -11.695 1 80 264 MET B O 1
ATOM 5870 N N . ASP B 1 265 ? 0.648 7.527 -12.625 1 80.19 265 ASP B N 1
ATOM 5871 C CA . ASP B 1 265 ? 1.017 8.188 -11.375 1 80.19 265 ASP B CA 1
ATOM 5872 C C . ASP B 1 265 ? -0.144 8.164 -10.383 1 80.19 265 ASP B C 1
ATOM 5874 O O . ASP B 1 265 ? -1.238 8.641 -10.688 1 80.19 265 ASP B O 1
ATOM 5878 N N . SER B 1 266 ? 0.112 7.629 -9.234 1 77.56 266 SER B N 1
ATOM 5879 C CA . SER B 1 266 ? -0.946 7.434 -8.25 1 77.56 266 SER B CA 1
ATOM 5880 C C . SER B 1 266 ? -1.384 8.758 -7.641 1 77.56 266 SER B C 1
ATOM 5882 O O . SER B 1 266 ? -2.459 8.852 -7.043 1 77.56 266 SER B O 1
ATOM 5884 N N . HIS B 1 267 ? -0.564 9.781 -7.762 1 74.44 267 HIS B N 1
ATOM 5885 C CA . HIS B 1 267 ? -0.886 11.07 -7.16 1 74.44 267 HIS B CA 1
ATOM 5886 C C . HIS B 1 267 ? -1.608 11.977 -8.148 1 74.44 267 HIS B C 1
ATOM 5888 O O . HIS B 1 267 ? -2.457 12.781 -7.758 1 74.44 267 HIS B O 1
ATOM 5894 N N . THR B 1 268 ? -1.282 11.797 -9.438 1 78 268 THR B N 1
ATOM 5895 C CA . THR B 1 268 ? -1.822 12.734 -10.422 1 78 268 THR B CA 1
ATOM 5896 C C . THR B 1 268 ? -2.781 12.016 -11.375 1 78 268 THR B C 1
ATOM 5898 O O . THR B 1 268 ? -3.572 12.664 -12.062 1 78 268 THR B O 1
ATOM 5901 N N . GLY B 1 269 ? -2.66 10.734 -11.453 1 77.5 269 GLY B N 1
ATOM 5902 C CA . GLY B 1 269 ? -3.486 9.977 -12.375 1 77.5 269 GLY B CA 1
ATOM 5903 C C . GLY B 1 269 ? -3.021 10.078 -13.812 1 77.5 269 GLY B C 1
ATOM 5904 O O . GLY B 1 269 ? -3.738 9.68 -14.734 1 77.5 269 GLY B O 1
ATOM 5905 N N . GLU B 1 270 ? -1.842 10.633 -13.984 1 82.88 270 GLU B N 1
ATOM 5906 C CA . GLU B 1 270 ? -1.299 10.797 -15.328 1 82.88 270 GLU B CA 1
ATOM 5907 C C . GLU B 1 270 ? -0.343 9.664 -15.68 1 82.88 270 GLU B C 1
ATOM 5909 O O . GLU B 1 270 ? 0.311 9.102 -14.805 1 82.88 270 GLU B O 1
ATOM 5914 N N . ARG B 1 271 ? -0.341 9.359 -16.953 1 84.38 271 ARG B N 1
ATOM 5915 C CA . ARG B 1 271 ? 0.639 8.391 -17.453 1 84.38 271 ARG B CA 1
ATOM 5916 C C . ARG B 1 271 ? 2.018 9.031 -17.578 1 84.38 271 ARG B C 1
ATOM 5918 O O . ARG B 1 271 ? 2.158 10.109 -18.156 1 84.38 271 ARG B O 1
ATOM 5925 N N . ARG B 1 272 ? 3.014 8.414 -16.984 1 84.75 272 ARG B N 1
ATOM 5926 C CA . ARG B 1 272 ? 4.375 8.945 -17 1 84.75 272 ARG B CA 1
ATOM 5927 C C . ARG B 1 272 ? 5.387 7.832 -17.25 1 84.75 272 ARG B C 1
ATOM 5929 O O . ARG B 1 272 ? 5.094 6.656 -17.031 1 84.75 272 ARG B O 1
ATOM 5936 N N . ARG B 1 273 ? 6.48 8.312 -17.781 1 86.94 273 ARG B N 1
ATOM 5937 C CA . ARG B 1 273 ? 7.605 7.395 -17.906 1 86.94 273 ARG B CA 1
ATOM 5938 C C . ARG B 1 273 ? 8.375 7.289 -16.594 1 86.94 273 ARG B C 1
ATOM 5940 O O . ARG B 1 273 ? 8.438 8.25 -15.836 1 86.94 273 ARG B O 1
ATOM 5947 N N . ARG B 1 274 ? 8.945 6.145 -16.453 1 88.31 274 ARG B N 1
ATOM 5948 C CA . ARG B 1 274 ? 9.719 5.93 -15.234 1 88.31 274 ARG B CA 1
ATOM 5949 C C . ARG B 1 274 ? 10.977 6.793 -15.227 1 88.31 274 ARG B C 1
ATOM 5951 O O . ARG B 1 274 ? 11.648 6.93 -16.25 1 88.31 274 ARG B O 1
ATOM 5958 N N . ALA B 1 275 ? 11.234 7.449 -14.078 1 85.62 275 ALA B N 1
ATOM 5959 C CA . ALA B 1 275 ? 12.438 8.25 -13.898 1 85.62 275 ALA B CA 1
ATOM 5960 C C . ALA B 1 275 ? 13.672 7.355 -13.781 1 85.62 275 ALA B C 1
ATOM 5962 O O . ALA B 1 275 ? 13.57 6.184 -13.422 1 85.62 275 ALA B O 1
ATOM 5963 N N . LEU B 1 276 ? 14.812 7.949 -14.117 1 91.38 276 LEU B N 1
ATOM 5964 C CA . LEU B 1 276 ? 16.062 7.207 -14.016 1 91.38 276 LEU B CA 1
ATOM 5965 C C . LEU B 1 276 ? 16.719 7.422 -12.656 1 91.38 276 LEU B C 1
ATOM 5967 O O . LEU B 1 276 ? 17.844 6.996 -12.43 1 91.38 276 LEU B O 1
ATOM 5971 N N . ASN B 1 277 ? 16.094 8.133 -11.797 1 93 277 ASN B N 1
ATOM 5972 C CA . ASN B 1 277 ? 16.484 8.211 -10.398 1 93 277 ASN B CA 1
ATOM 5973 C C . ASN B 1 277 ? 15.422 7.617 -9.484 1 93 277 ASN B C 1
ATOM 5975 O O . ASN B 1 277 ? 14.227 7.684 -9.781 1 93 277 ASN B O 1
ATOM 5979 N N . SER B 1 278 ? 15.852 7.02 -8.453 1 94.88 278 SER B N 1
ATOM 5980 C CA . SER B 1 278 ? 14.945 6.301 -7.559 1 94.88 278 SER B CA 1
ATOM 5981 C C . SER B 1 278 ? 15.609 6.023 -6.215 1 94.88 278 SER B C 1
ATOM 5983 O O . SER B 1 278 ? 16.766 6.395 -5.996 1 94.88 278 SER B O 1
ATOM 5985 N N . GLY B 1 279 ? 14.797 5.547 -5.336 1 95.56 279 GLY B N 1
ATOM 5986 C CA . GLY B 1 279 ? 15.375 4.891 -4.176 1 95.56 279 GLY B CA 1
ATOM 5987 C C . GLY B 1 279 ? 15.953 3.521 -4.488 1 95.56 279 GLY B C 1
ATOM 5988 O O . GLY B 1 279 ? 16.344 3.252 -5.625 1 95.56 279 GLY B O 1
ATOM 5989 N N . LEU B 1 280 ? 16.016 2.67 -3.469 1 96.88 280 LEU B N 1
ATOM 5990 C CA . LEU B 1 280 ? 16.641 1.368 -3.676 1 96.88 280 LEU B CA 1
ATOM 5991 C C . LEU B 1 280 ? 15.586 0.293 -3.916 1 96.88 280 LEU B C 1
ATOM 5993 O O . LEU B 1 280 ? 15.914 -0.814 -4.352 1 96.88 280 LEU B O 1
ATOM 5997 N N . LEU B 1 281 ? 14.352 0.604 -3.652 1 96.81 281 LEU B N 1
ATOM 5998 C CA . LEU B 1 281 ? 13.305 -0.4 -3.816 1 96.81 281 LEU B CA 1
ATOM 5999 C C . LEU B 1 281 ? 12.781 -0.416 -5.25 1 96.81 281 LEU B C 1
ATOM 6001 O O . LEU B 1 281 ? 12.633 0.639 -5.871 1 96.81 281 LEU B O 1
ATOM 6005 N N . ALA B 1 282 ? 12.5 -1.619 -5.746 1 97.38 282 ALA B N 1
ATOM 6006 C CA . ALA B 1 282 ? 11.914 -1.773 -7.078 1 97.38 282 ALA B CA 1
ATOM 6007 C C . ALA B 1 282 ? 10.406 -1.539 -7.043 1 97.38 282 ALA B C 1
ATOM 6009 O O . ALA B 1 282 ? 9.773 -1.642 -5.988 1 97.38 282 ALA B O 1
ATOM 6010 N N . ASP B 1 283 ? 9.836 -1.219 -8.203 1 94.88 283 ASP B N 1
ATOM 6011 C CA . ASP B 1 283 ? 8.398 -0.959 -8.297 1 94.88 283 ASP B CA 1
ATOM 6012 C C . ASP B 1 283 ? 7.617 -2.254 -8.516 1 94.88 283 ASP B C 1
ATOM 6014 O O . ASP B 1 283 ? 6.438 -2.338 -8.172 1 94.88 283 ASP B O 1
ATOM 6018 N N . SER B 1 284 ? 8.297 -3.225 -9.141 1 96.38 284 SER B N 1
ATOM 6019 C CA . SER B 1 284 ? 7.68 -4.508 -9.461 1 96.38 284 SER B CA 1
ATOM 6020 C C . SER B 1 284 ? 8.734 -5.566 -9.766 1 96.38 284 SER B C 1
ATOM 6022 O O . SER B 1 284 ? 9.906 -5.242 -9.961 1 96.38 284 SER B O 1
ATOM 6024 N N . PRO B 1 285 ? 8.289 -6.863 -9.82 1 97.44 285 PRO B N 1
ATOM 6025 C CA . PRO B 1 285 ? 9.234 -7.898 -10.242 1 97.44 285 PRO B CA 1
ATOM 6026 C C . PRO B 1 285 ? 9.766 -7.676 -11.656 1 97.44 285 PRO B C 1
ATOM 6028 O O . PRO B 1 285 ? 10.867 -8.125 -11.977 1 97.44 285 PRO B O 1
ATOM 6031 N N . ALA B 1 286 ? 9.039 -6.977 -12.477 1 96.56 286 ALA B N 1
ATOM 6032 C CA . ALA B 1 286 ? 9.453 -6.73 -13.859 1 96.56 286 ALA B CA 1
ATOM 6033 C C . ALA B 1 286 ? 10.797 -6.012 -13.906 1 96.56 286 ALA B C 1
ATOM 6035 O O . ALA B 1 286 ? 11.555 -6.16 -14.875 1 96.56 286 ALA B O 1
ATOM 6036 N N . ASP B 1 287 ? 11.125 -5.273 -12.875 1 97.12 287 ASP B N 1
ATOM 6037 C CA . ASP B 1 287 ? 12.383 -4.531 -12.812 1 97.12 287 ASP B CA 1
ATOM 6038 C C . ASP B 1 287 ? 13.578 -5.477 -12.734 1 97.12 287 ASP B C 1
ATOM 6040 O O . ASP B 1 287 ? 14.711 -5.078 -13.008 1 97.12 287 ASP B O 1
ATOM 6044 N N . PHE B 1 288 ? 13.406 -6.734 -12.422 1 97.75 288 PHE B N 1
ATOM 6045 C CA . PHE B 1 288 ? 14.477 -7.703 -12.258 1 97.75 288 PHE B CA 1
ATOM 6046 C C . PHE B 1 288 ? 14.664 -8.531 -13.531 1 97.75 288 PHE B C 1
ATOM 6048 O O . PHE B 1 288 ? 15.32 -9.57 -13.508 1 97.75 2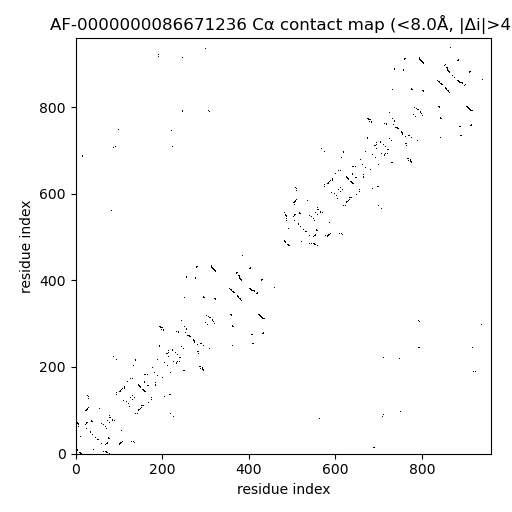88 PHE B O 1
ATOM 6055 N N . ALA B 1 289 ? 14.031 -8.109 -14.617 1 96.31 289 ALA B N 1
ATOM 6056 C CA . ALA B 1 289 ? 14.062 -8.859 -15.867 1 96.31 289 ALA B CA 1
ATOM 6057 C C . ALA B 1 289 ? 15.5 -9.141 -16.297 1 96.31 289 ALA B C 1
ATOM 6059 O O . ALA B 1 289 ? 15.781 -10.172 -16.922 1 96.31 289 ALA B O 1
ATOM 6060 N N . ARG B 1 290 ? 16.438 -8.297 -15.961 1 93.12 290 ARG B N 1
ATOM 6061 C CA . ARG B 1 290 ? 17.828 -8.445 -16.375 1 93.12 290 ARG B CA 1
ATOM 6062 C C . ARG B 1 290 ? 18.734 -8.719 -15.188 1 93.12 290 ARG B C 1
ATOM 6064 O O . ARG B 1 290 ? 19.891 -8.312 -15.18 1 93.12 290 ARG B O 1
ATOM 6071 N N . SER B 1 291 ? 18.234 -9.352 -14.164 1 94.56 291 SER B N 1
ATOM 6072 C CA . SER B 1 291 ? 19.016 -9.562 -12.945 1 94.56 291 SER B CA 1
ATOM 6073 C C . SER B 1 291 ? 19.219 -11.055 -12.68 1 94.56 291 SER B C 1
ATOM 6075 O O . SER B 1 291 ? 19.641 -11.438 -11.586 1 94.56 291 SER B O 1
ATOM 6077 N N . ARG B 1 292 ? 19 -11.898 -13.609 1 92.94 292 ARG B N 1
ATOM 6078 C CA . ARG B 1 292 ? 19.062 -13.352 -13.445 1 92.94 292 ARG B CA 1
ATOM 6079 C C . ARG B 1 292 ? 20.469 -13.805 -13.102 1 92.94 292 ARG B C 1
ATOM 6081 O O . ARG B 1 292 ? 20.656 -14.883 -12.516 1 92.94 292 ARG B O 1
ATOM 6088 N N . ASP B 1 293 ? 21.438 -13.031 -13.461 1 90.38 293 ASP B N 1
ATOM 6089 C CA . ASP B 1 293 ? 22.828 -13.453 -13.297 1 90.38 293 ASP B CA 1
ATOM 6090 C C . ASP B 1 293 ? 23.484 -12.727 -12.117 1 90.38 293 ASP B C 1
ATOM 6092 O O . ASP B 1 293 ? 24.703 -12.773 -11.953 1 90.38 293 ASP B O 1
ATOM 6096 N N . VAL B 1 294 ? 22.734 -12.023 -11.312 1 90.38 294 VAL B N 1
ATOM 6097 C CA . VAL B 1 294 ? 23.281 -11.305 -10.172 1 90.38 294 VAL B CA 1
ATOM 6098 C C . VAL B 1 294 ? 23.188 -12.164 -8.922 1 90.38 294 VAL B C 1
ATOM 6100 O O . VAL B 1 294 ? 22.094 -12.648 -8.578 1 90.38 294 VAL B O 1
ATOM 6103 N N . HIS B 1 295 ? 24.266 -12.438 -8.219 1 87.31 295 HIS B N 1
ATOM 6104 C CA . HIS B 1 295 ? 24.281 -13.305 -7.039 1 87.31 295 HIS B CA 1
ATOM 6105 C C . HIS B 1 295 ? 24.938 -12.594 -5.855 1 87.31 295 HIS B C 1
ATOM 6107 O O . HIS B 1 295 ? 25.656 -11.609 -6.031 1 87.31 295 HIS B O 1
ATOM 6113 N N . GLN B 1 296 ? 24.438 -13.133 -4.668 1 77.94 296 GLN B N 1
ATOM 6114 C CA . GLN B 1 296 ? 24.984 -12.594 -3.43 1 77.94 296 GLN B CA 1
ATOM 6115 C C . GLN B 1 296 ? 26.375 -13.156 -3.164 1 77.94 296 GLN B C 1
ATOM 6117 O O . GLN B 1 296 ? 26.594 -14.367 -3.252 1 77.94 296 GLN B O 1
ATOM 6122 N N . ARG B 1 297 ? 27.453 -12.438 -3.35 1 64.69 297 ARG B N 1
ATOM 6123 C CA . ARG B 1 297 ? 28.766 -12.984 -3.031 1 64.69 297 ARG B CA 1
ATOM 6124 C C . ARG B 1 297 ? 29.312 -12.383 -1.747 1 64.69 297 ARG B C 1
ATOM 6126 O O . ARG B 1 297 ? 29.578 -11.18 -1.691 1 64.69 297 ARG B O 1
ATOM 6133 N N . ALA B 1 298 ? 28.781 -12.875 -0.377 1 54.81 298 ALA B N 1
ATOM 6134 C CA . ALA B 1 298 ? 29.172 -12.391 0.947 1 54.81 298 ALA B CA 1
ATOM 6135 C C . ALA B 1 298 ? 30.672 -12.195 1.048 1 54.81 298 ALA B C 1
ATOM 6137 O O . ALA B 1 298 ? 31.156 -11.328 1.785 1 54.81 298 ALA B O 1
ATOM 6138 N N . LEU B 1 299 ? 31.453 -13.227 0.569 1 49.88 299 LEU B N 1
ATOM 6139 C CA . LEU B 1 299 ? 32.75 -13.5 1.163 1 49.88 299 LEU B CA 1
ATOM 6140 C C . LEU B 1 299 ? 33.812 -12.555 0.612 1 49.88 299 LEU B C 1
ATOM 6142 O O . LEU B 1 299 ? 35 -12.734 0.879 1 49.88 299 LEU B O 1
ATOM 6146 N N . HIS B 1 300 ? 33.25 -11.586 -0.09 1 51.25 300 HIS B N 1
ATOM 6147 C CA . HIS B 1 300 ? 34.438 -10.828 -0.48 1 51.25 300 HIS B CA 1
ATOM 6148 C C . HIS B 1 300 ? 34.688 -9.641 0.451 1 51.25 300 HIS B C 1
ATOM 6150 O O . HIS B 1 300 ? 33.719 -9.156 1.086 1 51.25 300 HIS B O 1
ATOM 6156 N N . ARG B 1 301 ? 35.875 -9.352 0.752 1 51.62 301 ARG B N 1
ATOM 6157 C CA . ARG B 1 301 ? 36.375 -8.32 1.637 1 51.62 301 ARG B CA 1
ATOM 6158 C C . ARG B 1 301 ? 35.531 -7.062 1.578 1 51.62 301 ARG B C 1
ATOM 6160 O O . ARG B 1 301 ? 35.188 -6.477 2.613 1 51.62 301 ARG B O 1
ATOM 6167 N N . GLY B 1 302 ? 35.125 -6.68 0.413 1 47.84 302 GLY B N 1
ATOM 6168 C CA . GLY B 1 302 ? 34.5 -5.387 0.196 1 47.84 302 GLY B CA 1
ATOM 6169 C C . GLY B 1 302 ? 32.969 -5.426 0.336 1 47.84 302 GLY B C 1
ATOM 6170 O O . GLY B 1 302 ? 32.312 -4.395 0.247 1 47.84 302 GLY B O 1
ATOM 6171 N N . SER B 1 303 ? 32.469 -6.625 0.321 1 53.28 303 SER B N 1
ATOM 6172 C CA . SER B 1 303 ? 31.016 -6.629 0.366 1 53.28 303 SER B CA 1
ATOM 6173 C C . SER B 1 303 ? 30.5 -7.652 1.368 1 53.28 303 SER B C 1
ATOM 6175 O O . SER B 1 303 ? 29.828 -8.617 0.989 1 53.28 303 SER B O 1
ATOM 6177 N N . PRO B 1 304 ? 30.891 -7.465 2.59 1 60.31 304 PRO B N 1
ATOM 6178 C CA . PRO B 1 304 ? 30.297 -8.328 3.619 1 60.31 304 PRO B CA 1
ATOM 6179 C C . PRO B 1 304 ? 28.797 -8.094 3.789 1 60.31 304 PRO B C 1
ATOM 6181 O O . PRO B 1 304 ? 28.25 -7.121 3.268 1 60.31 304 PRO B O 1
ATOM 6184 N N . PHE B 1 305 ? 28.172 -9.242 4.27 1 73.19 305 PHE B N 1
ATOM 6185 C CA . PHE B 1 305 ? 26.812 -8.961 4.734 1 73.19 305 PHE B CA 1
ATOM 6186 C C . PHE B 1 305 ? 26.781 -7.691 5.586 1 73.19 305 PHE B C 1
ATOM 6188 O O . PHE B 1 305 ? 27.672 -7.48 6.418 1 73.19 305 PHE B O 1
ATOM 6195 N N . ARG B 1 306 ? 26.031 -6.75 5.141 1 80 306 ARG B N 1
ATOM 6196 C CA . ARG B 1 306 ? 25.969 -5.48 5.859 1 80 306 ARG B CA 1
ATOM 6197 C C . ARG B 1 306 ? 24.562 -5.227 6.395 1 80 306 ARG B C 1
ATOM 6199 O O . ARG B 1 306 ? 23.594 -5.832 5.926 1 80 306 ARG B O 1
ATOM 6206 N N . LEU B 1 307 ? 24.609 -4.363 7.309 1 83.94 307 LEU B N 1
ATOM 6207 C CA . LEU B 1 307 ? 23.359 -3.939 7.91 1 83.94 307 LEU B CA 1
ATOM 6208 C C . LEU B 1 307 ? 22.641 -2.924 7.027 1 83.94 307 LEU B C 1
ATOM 6210 O O . LEU B 1 307 ? 23.266 -1.989 6.52 1 83.94 307 LEU B O 1
ATOM 6214 N N . PHE B 1 308 ? 21.5 -3.217 6.723 1 88.81 308 PHE B N 1
ATOM 6215 C CA . PHE B 1 308 ? 20.609 -2.229 6.109 1 88.81 308 PHE B CA 1
ATOM 6216 C C . PHE B 1 308 ? 19.203 -2.342 6.668 1 88.81 308 PHE B C 1
ATOM 6218 O O . PHE B 1 308 ? 18.797 -3.41 7.129 1 88.81 308 PHE B O 1
ATOM 6225 N N . SER B 1 309 ? 18.484 -1.116 6.758 1 89.12 309 SER B N 1
ATOM 6226 C CA . SER B 1 309 ? 17.141 -1.078 7.332 1 89.12 309 SER B CA 1
ATOM 6227 C C . SER B 1 309 ? 16.312 0.041 6.715 1 89.12 309 SER B C 1
ATOM 6229 O O . SER B 1 309 ? 16.859 1.024 6.211 1 89.12 309 SER B O 1
ATOM 6231 N N . MET B 1 310 ? 15.047 -0.293 6.762 1 88.25 310 MET B N 1
ATOM 6232 C CA . MET B 1 310 ? 14.125 0.76 6.352 1 88.25 310 MET B CA 1
ATOM 6233 C C . MET B 1 310 ? 13.969 1.811 7.445 1 88.25 310 MET B C 1
ATOM 6235 O O . MET B 1 310 ? 13.852 1.472 8.625 1 88.25 310 MET B O 1
ATOM 6239 N N . THR B 1 311 ? 14.016 3.123 7.066 1 87.81 311 THR B N 1
ATOM 6240 C CA . THR B 1 311 ? 13.789 4.238 7.98 1 87.81 311 THR B CA 1
ATOM 6241 C C . THR B 1 311 ? 12.828 5.254 7.367 1 87.81 311 THR B C 1
ATOM 6243 O O . THR B 1 311 ? 12.414 5.105 6.215 1 87.81 311 THR B O 1
ATOM 6246 N N . ASN B 1 312 ? 12.484 6.297 8.141 1 88.12 312 ASN B N 1
ATOM 6247 C CA . ASN B 1 312 ? 11.633 7.371 7.633 1 88.12 312 ASN B CA 1
ATOM 6248 C C . ASN B 1 312 ? 12.336 8.18 6.547 1 88.12 312 ASN B C 1
ATOM 6250 O O . ASN B 1 312 ? 11.703 8.961 5.84 1 88.12 312 ASN B O 1
ATOM 6254 N N . MET B 1 313 ? 13.672 7.957 6.434 1 88.06 313 MET B N 1
ATOM 6255 C CA . MET B 1 313 ? 14.477 8.625 5.414 1 88.06 313 MET B CA 1
ATOM 6256 C C . MET B 1 313 ? 14.945 7.641 4.352 1 88.06 313 MET B C 1
ATOM 6258 O O . MET B 1 313 ? 16.062 7.754 3.842 1 88.06 313 MET B O 1
ATOM 6262 N N . GLY B 1 314 ? 14.148 6.652 4.109 1 91.25 314 GLY B N 1
ATOM 6263 C CA . GLY B 1 314 ? 14.531 5.633 3.146 1 91.25 314 GLY B CA 1
ATOM 6264 C C . GLY B 1 314 ? 15.375 4.523 3.754 1 91.25 314 GLY B C 1
ATOM 6265 O O . GLY B 1 314 ? 15.18 4.156 4.914 1 91.25 314 GLY B O 1
ATOM 6266 N N . ILE B 1 315 ? 16.219 3.932 2.93 1 93.44 315 ILE B N 1
ATOM 6267 C CA . ILE B 1 315 ? 17.031 2.801 3.383 1 93.44 315 ILE B CA 1
ATOM 6268 C C . ILE B 1 315 ? 18.344 3.303 3.961 1 93.44 315 ILE B C 1
ATOM 6270 O O . ILE B 1 315 ? 19.078 4.055 3.307 1 93.44 315 ILE B O 1
ATOM 6274 N N . SER B 1 316 ? 18.594 2.982 5.238 1 91.69 316 SER B N 1
ATOM 6275 C CA . SER B 1 316 ? 19.906 3.172 5.848 1 91.69 316 SER B CA 1
ATOM 6276 C C . SER B 1 316 ? 20.828 1.979 5.574 1 91.69 316 SER B C 1
ATOM 6278 O O . SER B 1 316 ? 20.406 0.828 5.738 1 91.69 316 SER B O 1
ATOM 6280 N N . ILE B 1 317 ? 22.031 2.275 5.086 1 89.38 317 ILE B N 1
ATOM 6281 C CA . ILE B 1 317 ? 22.953 1.19 4.766 1 89.38 317 ILE B CA 1
ATOM 6282 C C . ILE B 1 317 ? 24.375 1.622 5.07 1 89.38 317 ILE B C 1
ATOM 6284 O O . ILE B 1 317 ? 24.781 2.736 4.73 1 89.38 317 ILE B O 1
ATOM 6288 N N . THR B 1 318 ? 25.078 0.854 5.844 1 86.5 318 THR B N 1
ATOM 6289 C CA . THR B 1 318 ? 26.516 1.047 6.051 1 86.5 318 THR B CA 1
ATOM 6290 C C . THR B 1 318 ? 27.312 0.345 4.957 1 86.5 318 THR B C 1
ATOM 6292 O O . THR B 1 318 ? 27.297 -0.884 4.859 1 86.5 318 THR B O 1
ATOM 6295 N N . ALA B 1 319 ? 27.984 1.216 4.125 1 85.56 319 ALA B N 1
ATOM 6296 C CA . ALA B 1 319 ? 28.656 0.613 2.975 1 85.56 319 ALA B CA 1
ATOM 6297 C C . ALA B 1 319 ? 29.953 1.339 2.658 1 85.56 319 ALA B C 1
ATOM 6299 O O . ALA B 1 319 ? 30.156 2.488 3.062 1 85.56 319 ALA B O 1
ATOM 6300 N N . GLU B 1 320 ? 30.766 0.578 2.045 1 85.75 320 GLU B N 1
ATOM 6301 C CA . GLU B 1 320 ? 31.938 1.182 1.422 1 85.75 320 GLU B CA 1
ATOM 6302 C C . GLU B 1 320 ? 31.594 1.789 0.066 1 85.75 320 GLU B C 1
ATOM 6304 O O . GLU B 1 320 ? 31.328 1.064 -0.893 1 85.75 320 GLU B O 1
ATOM 6309 N N . LEU B 1 321 ? 31.609 3.105 0.038 1 90.12 321 LEU B N 1
ATOM 6310 C CA . LEU B 1 321 ? 31.266 3.797 -1.201 1 90.12 321 LEU B CA 1
ATOM 6311 C C . LEU B 1 321 ? 32.531 4.062 -2.033 1 90.12 321 LEU B C 1
ATOM 6313 O O . LEU B 1 321 ? 33.562 4.461 -1.494 1 90.12 321 LEU B O 1
ATOM 6317 N N . ILE B 1 322 ? 32.406 3.816 -3.307 1 90.69 322 ILE B N 1
ATOM 6318 C CA . ILE B 1 322 ? 33.5 4.008 -4.23 1 90.69 322 ILE B CA 1
ATOM 6319 C C . ILE B 1 322 ? 33.312 5.305 -5.016 1 90.69 322 ILE B C 1
ATOM 6321 O O . ILE B 1 322 ? 32.281 5.48 -5.688 1 90.69 322 ILE B O 1
ATOM 6325 N N . THR B 1 323 ? 34.281 6.215 -4.914 1 88.12 323 THR B N 1
ATOM 6326 C CA . THR B 1 323 ? 34.188 7.465 -5.664 1 88.12 323 THR B CA 1
ATOM 6327 C C . THR B 1 323 ? 34.656 7.266 -7.098 1 88.12 323 THR B C 1
ATOM 6329 O O . THR B 1 323 ? 35.719 6.656 -7.328 1 88.12 323 THR B O 1
ATOM 6332 N N . LEU B 1 324 ? 33.875 7.574 -8.039 1 77.81 324 LEU B N 1
ATOM 6333 C CA . LEU B 1 324 ? 34.25 7.488 -9.438 1 77.81 324 LEU B CA 1
ATOM 6334 C C . LEU B 1 324 ? 35.094 8.688 -9.844 1 77.81 324 LEU B C 1
ATOM 6336 O O . LEU B 1 324 ? 34.75 9.828 -9.547 1 77.81 324 LEU B O 1
ATOM 6340 N N . ALA B 1 325 ? 36.438 8.594 -9.82 1 59.69 325 ALA B N 1
ATOM 6341 C CA . ALA B 1 325 ? 37.375 9.641 -10.25 1 59.69 325 ALA B CA 1
ATOM 6342 C C . ALA B 1 325 ? 36.938 10.258 -11.578 1 59.69 325 ALA B C 1
ATOM 6344 O O . ALA B 1 325 ? 36.406 9.562 -12.453 1 59.69 325 ALA B O 1
ATOM 6345 N N . ALA B 1 326 ? 36.75 11.5 -11.602 1 48.72 326 ALA B N 1
ATOM 6346 C CA . ALA B 1 326 ? 36.5 12.172 -12.875 1 48.72 326 ALA B CA 1
ATOM 6347 C C . ALA B 1 326 ? 37.531 11.727 -13.922 1 48.72 326 ALA B C 1
ATOM 6349 O O . ALA B 1 326 ? 38.688 11.523 -13.617 1 48.72 326 ALA B O 1
ATOM 6350 N N . PRO B 1 327 ? 37.094 11.289 -15.109 1 44.16 327 PRO B N 1
ATOM 6351 C CA . PRO B 1 327 ? 38.125 10.867 -16.062 1 44.16 327 PRO B CA 1
ATOM 6352 C C . PRO B 1 327 ? 39.375 11.742 -16.016 1 44.16 327 PRO B C 1
ATOM 6354 O O . PRO B 1 327 ? 40.438 11.328 -16.469 1 44.16 327 PRO B O 1
ATOM 6357 N N . GLY B 1 328 ? 39.156 13.086 -16.188 1 39.12 328 GLY B N 1
ATOM 6358 C CA . GLY B 1 328 ? 40.219 13.961 -16.625 1 39.12 328 GLY B CA 1
ATOM 6359 C C . GLY B 1 328 ? 41.25 14.258 -15.555 1 39.12 328 GLY B C 1
ATOM 6360 O O . GLY B 1 328 ? 42 15.227 -15.648 1 39.12 328 GLY B O 1
ATOM 6361 N N . SER B 1 329 ? 41.156 13.914 -14.43 1 36.69 329 SER B N 1
ATOM 6362 C CA . SER B 1 329 ? 42.281 14.484 -13.703 1 36.69 329 SER B CA 1
ATOM 6363 C C . SER B 1 329 ? 43.625 13.945 -14.25 1 36.69 329 SER B C 1
ATOM 6365 O O . SER B 1 329 ? 43.844 12.742 -14.25 1 36.69 329 SER B O 1
ATOM 6367 N N . PRO B 1 330 ? 44.281 14.695 -15.18 1 33.38 330 PRO B N 1
ATOM 6368 C CA . PRO B 1 330 ? 45.625 14.32 -15.648 1 33.38 330 PRO B CA 1
ATOM 6369 C C . PRO B 1 330 ? 46.562 13.914 -14.516 1 33.38 330 PRO B C 1
ATOM 6371 O O . PRO B 1 330 ? 46.5 14.492 -13.422 1 33.38 330 PRO B O 1
ATOM 6374 N N . ARG B 1 331 ? 47.031 12.781 -14.484 1 32.38 331 ARG B N 1
ATOM 6375 C CA . ARG B 1 331 ? 48.219 12.555 -13.68 1 32.38 331 ARG B CA 1
ATOM 6376 C C . ARG B 1 331 ? 49.25 13.625 -13.945 1 32.38 331 ARG B C 1
ATOM 6378 O O . ARG B 1 331 ? 49.656 13.844 -15.086 1 32.38 331 ARG B O 1
ATOM 6385 N N . ALA B 1 332 ? 49.469 14.586 -13.047 1 30.03 332 ALA B N 1
ATOM 6386 C CA . ALA B 1 332 ? 50.562 15.539 -13.094 1 30.03 332 ALA B CA 1
ATOM 6387 C C . ALA B 1 332 ? 51.875 14.852 -13.508 1 30.03 332 ALA B C 1
ATOM 6389 O O . ALA B 1 332 ? 52.375 13.977 -12.797 1 30.03 332 ALA B O 1
ATOM 6390 N N .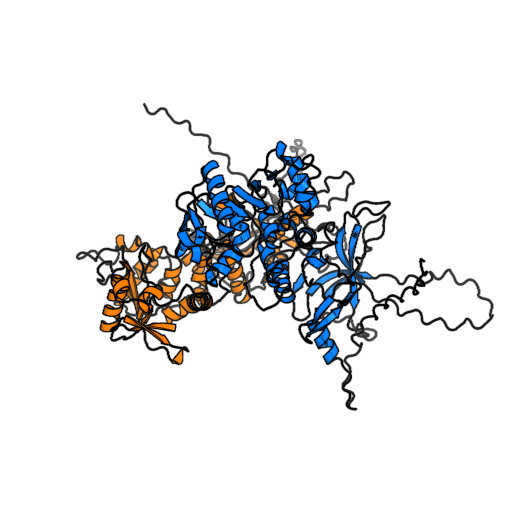 SER B 1 333 ? 52.062 14.523 -14.797 1 27.25 333 SER B N 1
ATOM 6391 C CA . SER B 1 333 ? 53.469 14.234 -15.148 1 27.25 333 SER B CA 1
ATOM 6392 C C . SER B 1 333 ? 54.406 15.211 -14.461 1 27.25 333 SER B C 1
ATOM 6394 O O . SER B 1 333 ? 54.062 16.344 -14.172 1 27.25 333 SER B O 1
ATOM 6396 N N . PRO B 1 334 ? 55.594 14.742 -13.938 1 30.47 334 PRO B N 1
ATOM 6397 C CA . PRO B 1 334 ? 56.594 15.664 -13.352 1 30.47 334 PRO B CA 1
ATOM 6398 C C . PRO B 1 334 ? 56.781 16.922 -14.188 1 30.47 334 PRO B C 1
ATOM 6400 O O . PRO B 1 334 ? 56.625 16.891 -15.406 1 30.47 334 PRO B O 1
ATOM 6403 N N . ARG B 1 335 ? 56.719 18.156 -13.57 1 30.31 335 ARG B N 1
ATOM 6404 C CA . ARG B 1 335 ? 56.969 19.516 -14.023 1 30.31 335 ARG B CA 1
ATOM 6405 C C . ARG B 1 335 ? 58.188 19.578 -14.938 1 30.31 335 ARG B C 1
ATOM 6407 O O . ARG B 1 335 ? 59.312 19.469 -14.461 1 30.31 335 ARG B O 1
ATOM 6414 N N . THR B 1 336 ? 58.344 18.781 -16.047 1 28.84 336 THR B N 1
ATOM 6415 C CA . THR B 1 336 ? 59.438 19.375 -16.797 1 28.84 336 THR B CA 1
ATOM 6416 C C . THR B 1 336 ? 59.188 20.859 -17.031 1 28.84 336 THR B C 1
ATOM 6418 O O . THR B 1 336 ? 58.031 21.312 -17 1 28.84 336 THR B O 1
ATOM 6421 N N . SER B 1 337 ? 60.25 21.734 -17.344 1 30.69 337 SER B N 1
ATOM 6422 C CA . SER B 1 337 ? 60.5 23.172 -17.453 1 30.69 337 SER B CA 1
ATOM 6423 C C . SER B 1 337 ? 59.5 23.844 -18.375 1 30.69 337 SER B C 1
ATOM 6425 O O . SER B 1 337 ? 59.312 23.391 -19.516 1 30.69 337 SER B O 1
ATOM 6427 N N . PRO B 1 338 ? 58.562 24.672 -17.797 1 30.98 338 PRO B N 1
ATOM 6428 C CA . PRO B 1 338 ? 57.469 25.344 -18.5 1 30.98 338 PRO B CA 1
ATOM 6429 C C . PRO B 1 338 ? 57.969 26.266 -19.609 1 30.98 338 PRO B C 1
ATOM 6431 O O . PRO B 1 338 ? 58.75 27.172 -19.359 1 30.98 338 PRO B O 1
ATOM 6434 N N . SER B 1 339 ? 58.406 25.688 -20.797 1 30.39 339 SER B N 1
ATOM 6435 C CA . SER B 1 339 ? 58.656 26.766 -21.75 1 30.39 339 SER B CA 1
ATOM 6436 C C . SER B 1 339 ? 57.5 27.75 -21.797 1 30.39 339 SER B C 1
ATOM 6438 O O . SER B 1 339 ? 56.344 27.391 -21.547 1 30.39 339 SER B O 1
ATOM 6440 N N . PRO B 1 340 ? 57.719 29.078 -22.047 1 33 340 PRO B N 1
ATOM 6441 C CA . PRO B 1 340 ? 56.969 30.312 -21.875 1 33 340 PRO B CA 1
ATOM 6442 C C . PRO B 1 340 ? 55.625 30.312 -22.625 1 33 340 PRO B C 1
ATOM 6444 O O . PRO B 1 340 ? 54.969 31.328 -22.688 1 33 340 PRO B O 1
ATOM 6447 N N . GLY B 1 341 ? 55.406 29.234 -23.453 1 28.42 341 GLY B N 1
ATOM 6448 C CA . GLY B 1 341 ? 54.625 29.703 -24.562 1 28.42 341 GLY B CA 1
ATOM 6449 C C . GLY B 1 341 ? 53.219 30.156 -24.156 1 28.42 341 GLY B C 1
ATOM 6450 O O . GLY B 1 341 ? 52.906 30.141 -22.969 1 28.42 341 GLY B O 1
ATOM 6451 N N . ARG B 1 342 ? 52.156 29.922 -25.172 1 34.25 342 ARG B N 1
ATOM 6452 C CA . ARG B 1 342 ? 50.938 30.609 -25.547 1 34.25 342 ARG B CA 1
ATOM 6453 C C . ARG B 1 342 ? 49.875 30.453 -24.438 1 34.25 342 ARG B C 1
ATOM 6455 O O . ARG B 1 342 ? 49.875 29.469 -23.703 1 34.25 342 ARG B O 1
ATOM 6462 N N . PRO B 1 343 ? 49.125 31.594 -24.219 1 32.62 343 PRO B N 1
ATOM 6463 C CA . PRO B 1 343 ? 48.094 31.703 -23.172 1 32.62 343 PRO B CA 1
ATOM 6464 C C . PRO B 1 343 ? 47.094 30.547 -23.219 1 32.62 343 PRO B C 1
ATOM 6466 O O . PRO B 1 343 ? 46.656 30.156 -24.297 1 32.62 343 PRO B O 1
ATOM 6469 N N . SER B 1 344 ? 47.344 29.578 -22.391 1 32.09 344 SER B N 1
ATOM 6470 C CA . SER B 1 344 ? 46.5 28.391 -22.328 1 32.09 344 SER B CA 1
ATOM 6471 C C . SER B 1 344 ? 45.031 28.734 -22.281 1 32.09 344 SER B C 1
ATOM 6473 O O . SER B 1 344 ? 44.625 29.703 -21.625 1 32.09 344 SER B O 1
ATOM 6475 N N . PRO B 1 345 ? 44.281 28.375 -23.375 1 33.31 345 PRO B N 1
ATOM 6476 C CA . PRO B 1 345 ? 42.844 28.625 -23.453 1 33.31 345 PRO B CA 1
ATOM 6477 C C . PRO B 1 345 ? 42.125 28.422 -22.109 1 33.31 345 PRO B C 1
ATOM 6479 O O . PRO B 1 345 ? 42.656 27.734 -21.234 1 33.31 345 PRO B O 1
ATOM 6482 N N . SER B 1 346 ? 41.125 29.359 -21.938 1 33.56 346 SER B N 1
ATOM 6483 C CA . SER B 1 346 ? 40.281 29.469 -20.75 1 33.56 346 SER B CA 1
ATOM 6484 C C . SER B 1 346 ? 39.844 28.078 -20.281 1 33.56 346 SER B C 1
ATOM 6486 O O . SER B 1 346 ? 39.5 27.219 -21.109 1 33.56 346 SER B O 1
ATOM 6488 N N . PRO B 1 347 ? 40.344 27.719 -19.125 1 32.81 347 PRO B N 1
ATOM 6489 C CA . PRO B 1 347 ? 39.969 26.406 -18.578 1 32.81 347 PRO B CA 1
ATOM 6490 C C . PRO B 1 347 ? 38.469 26.109 -18.75 1 32.81 347 PRO B C 1
ATOM 6492 O O . PRO B 1 347 ? 37.625 26.953 -18.453 1 32.81 347 PRO B O 1
ATOM 6495 N N . SER B 1 348 ? 38.156 25.547 -19.922 1 32.5 348 SER B N 1
ATOM 6496 C CA . SER B 1 348 ? 36.812 25.031 -20.062 1 32.5 348 SER B CA 1
ATOM 6497 C C . SER B 1 348 ? 36.219 24.562 -18.734 1 32.5 348 SER B C 1
ATOM 6499 O O . SER B 1 348 ? 36.938 23.969 -17.922 1 32.5 348 SER B O 1
ATOM 6501 N N . VAL B 1 349 ? 35.219 25.328 -18.359 1 34.38 349 VAL B N 1
ATOM 6502 C CA . VAL B 1 349 ? 34.406 24.953 -17.219 1 34.38 349 VAL B CA 1
ATOM 6503 C C . VAL B 1 349 ? 34.281 23.438 -17.156 1 34.38 349 VAL B C 1
ATOM 6505 O O . VAL B 1 349 ? 33.75 22.797 -18.078 1 34.38 349 VAL B O 1
ATOM 6508 N N . GLN B 1 350 ? 35.25 22.781 -16.562 1 34.97 350 GLN B N 1
ATOM 6509 C CA . GLN B 1 350 ? 35.156 21.359 -16.281 1 34.97 350 GLN B CA 1
ATOM 6510 C C . GLN B 1 350 ? 33.719 20.953 -15.891 1 34.97 350 GLN B C 1
ATOM 6512 O O . GLN B 1 350 ? 33.062 21.688 -15.148 1 34.97 350 GLN B O 1
ATOM 6517 N N . PRO B 1 351 ? 33.062 20.234 -16.703 1 37.66 351 PRO B N 1
ATOM 6518 C CA . PRO B 1 351 ? 31.766 19.766 -16.234 1 37.66 351 PRO B CA 1
ATOM 6519 C C . PRO B 1 351 ? 31.766 19.453 -14.734 1 37.66 351 PRO B C 1
ATOM 6521 O O . PRO B 1 351 ? 32.812 19.109 -14.164 1 37.66 351 PRO B O 1
ATOM 6524 N N . PRO B 1 352 ? 30.953 20.078 -13.984 1 40.47 352 PRO B N 1
ATOM 6525 C CA . PRO B 1 352 ? 30.969 19.859 -12.531 1 40.47 352 PRO B CA 1
ATOM 6526 C C . PRO B 1 352 ? 31.359 18.422 -12.164 1 40.47 352 PRO B C 1
ATOM 6528 O O . PRO B 1 352 ? 31.094 17.484 -12.93 1 40.47 352 PRO B O 1
ATOM 6531 N N . GLU B 1 353 ? 32.5 18.062 -11.516 1 46 353 GLU B N 1
ATOM 6532 C CA . GLU B 1 353 ? 32.969 16.844 -10.875 1 46 353 GLU B CA 1
ATOM 6533 C C . GLU B 1 353 ? 31.797 15.938 -10.484 1 46 353 GLU B C 1
ATOM 6535 O O . GLU B 1 353 ? 30.875 16.375 -9.781 1 46 353 GLU B O 1
ATOM 6540 N N . SER B 1 354 ? 31.453 14.961 -11.352 1 57.34 354 SER B N 1
ATOM 6541 C CA . SER B 1 354 ? 30.359 14.023 -11.148 1 57.34 354 SER B CA 1
ATOM 6542 C C . SER B 1 354 ? 30.375 13.445 -9.734 1 57.34 354 SER B C 1
ATOM 6544 O O . SER B 1 354 ? 31.375 12.883 -9.297 1 57.34 354 SER B O 1
ATOM 6546 N N . ASN B 1 355 ? 29.766 13.93 -8.758 1 78.12 355 ASN B N 1
ATOM 6547 C CA . ASN B 1 355 ? 29.609 13.539 -7.355 1 78.12 355 ASN B CA 1
ATOM 6548 C C . ASN B 1 355 ? 28.938 12.18 -7.219 1 78.12 355 ASN B C 1
ATOM 6550 O O . ASN B 1 355 ? 28.266 11.914 -6.219 1 78.12 355 ASN B O 1
ATOM 6554 N N . LEU B 1 356 ? 29.281 11.359 -8.273 1 88.56 356 LEU B N 1
ATOM 6555 C CA . LEU B 1 356 ? 28.688 10.031 -8.258 1 88.56 356 LEU B CA 1
ATOM 6556 C C . LEU B 1 356 ? 29.516 9.07 -7.418 1 88.56 356 LEU B C 1
ATOM 6558 O O . LEU B 1 356 ? 30.75 9.125 -7.445 1 88.56 356 LEU B O 1
ATOM 6562 N N . VAL B 1 357 ? 28.875 8.266 -6.707 1 93.5 357 VAL B N 1
ATOM 6563 C CA . VAL B 1 357 ? 29.531 7.195 -5.961 1 93.5 357 VAL B CA 1
ATOM 6564 C C . VAL B 1 357 ? 28.891 5.852 -6.312 1 93.5 357 VAL B C 1
ATOM 6566 O O . VAL B 1 357 ? 27.781 5.801 -6.832 1 93.5 357 VAL B O 1
ATOM 6569 N N . ILE B 1 358 ? 29.641 4.777 -6.148 1 93.25 358 ILE B N 1
ATOM 6570 C CA . ILE B 1 358 ? 29.172 3.43 -6.453 1 93.25 358 ILE B CA 1
ATOM 6571 C C . ILE B 1 358 ? 28.906 2.674 -5.156 1 93.25 358 ILE B C 1
ATOM 6573 O O . ILE B 1 358 ? 29.734 2.674 -4.246 1 93.25 358 ILE B O 1
ATOM 6577 N N . LEU B 1 359 ? 27.766 2.104 -5.047 1 92.75 359 LEU B N 1
ATOM 6578 C CA . LEU B 1 359 ? 27.406 1.17 -3.982 1 92.75 359 LEU B CA 1
ATOM 6579 C C . LEU B 1 359 ? 27.484 -0.271 -4.477 1 92.75 359 LEU B C 1
ATOM 6581 O O . LEU B 1 359 ? 26.625 -0.721 -5.23 1 92.75 359 LEU B O 1
ATOM 6585 N N . PRO B 1 360 ? 28.469 -1.015 -4.141 1 89.75 360 PRO B N 1
ATOM 6586 C CA . PRO B 1 360 ? 28.5 -2.424 -4.539 1 89.75 360 PRO B CA 1
ATOM 6587 C C . PRO B 1 360 ? 27.391 -3.252 -3.9 1 89.75 360 PRO B C 1
ATOM 6589 O O . PRO B 1 360 ? 27.125 -3.115 -2.703 1 89.75 360 PRO B O 1
ATOM 6592 N N . ILE B 1 361 ? 26.734 -4.145 -4.656 1 89.38 361 ILE B N 1
ATOM 6593 C CA . ILE B 1 361 ? 25.578 -4.844 -4.09 1 89.38 361 ILE B CA 1
ATOM 6594 C C . ILE B 1 361 ? 25.672 -6.336 -4.418 1 89.38 361 ILE B C 1
ATOM 6596 O O . ILE B 1 361 ? 24.844 -7.129 -3.957 1 89.38 361 ILE B O 1
ATOM 6600 N N . GLY B 1 362 ? 26.562 -6.789 -5.215 1 86 362 GLY B N 1
ATOM 6601 C CA . GLY B 1 362 ? 26.672 -8.195 -5.59 1 86 362 GLY B CA 1
ATOM 6602 C C . GLY B 1 362 ? 27.688 -8.445 -6.684 1 86 362 GLY B C 1
ATOM 6603 O O . GLY B 1 362 ? 28.641 -7.688 -6.836 1 86 362 GLY B O 1
ATOM 6604 N N . ALA B 1 363 ? 27.484 -9.664 -7.285 1 85.62 363 ALA B N 1
ATOM 6605 C CA . ALA B 1 363 ? 28.344 -10.062 -8.398 1 85.62 363 ALA B CA 1
ATOM 6606 C C . ALA B 1 363 ? 27.531 -10.664 -9.539 1 85.62 363 ALA B C 1
ATOM 6608 O O . ALA B 1 363 ? 26.391 -11.102 -9.328 1 85.62 363 ALA B O 1
ATOM 6609 N N . SER B 1 364 ? 27.969 -10.445 -10.727 1 82.19 364 SER B N 1
ATOM 6610 C CA . SER B 1 364 ? 27.281 -10.977 -11.891 1 82.19 364 SER B CA 1
ATOM 6611 C C . SER B 1 364 ? 28.172 -11.914 -12.688 1 82.19 364 SER B C 1
ATOM 6613 O O . SER B 1 364 ? 29.375 -11.648 -12.852 1 82.19 364 SER B O 1
ATOM 6615 N N . ASP B 1 365 ? 27.594 -13.211 -12.977 1 70.38 365 ASP B N 1
ATOM 6616 C CA . ASP B 1 365 ? 28.281 -14.172 -13.828 1 70.38 365 ASP B CA 1
ATOM 6617 C C . ASP B 1 365 ? 28.125 -13.82 -15.305 1 70.38 365 ASP B C 1
ATOM 6619 O O . ASP B 1 365 ? 28.422 -14.641 -16.172 1 70.38 365 ASP B O 1
ATOM 6623 N N . ARG B 1 366 ? 27.438 -12.773 -15.703 1 57.44 366 ARG B N 1
ATOM 6624 C CA . ARG B 1 366 ? 27.312 -12.461 -17.125 1 57.44 366 ARG B CA 1
ATOM 6625 C C . ARG B 1 366 ? 28.641 -12.648 -17.844 1 57.44 366 ARG B C 1
ATOM 6627 O O . ARG B 1 366 ? 29.688 -12.219 -17.359 1 57.44 366 ARG B O 1
ATOM 6634 N N . PRO B 1 367 ? 28.531 -13.617 -18.938 1 47.19 367 PRO B N 1
ATOM 6635 C CA . PRO B 1 367 ? 29.75 -13.781 -19.734 1 47.19 367 PRO B CA 1
ATOM 6636 C C . PRO B 1 367 ? 30.328 -12.453 -20.219 1 47.19 367 PRO B C 1
ATOM 6638 O O . PRO B 1 367 ? 29.578 -11.594 -20.703 1 47.19 367 PRO B O 1
ATOM 6641 N N . THR B 1 368 ? 31.031 -11.727 -19.656 1 42.53 368 THR B N 1
ATOM 6642 C CA . THR B 1 368 ? 31.844 -10.953 -20.578 1 42.53 368 THR B CA 1
ATOM 6643 C C . THR B 1 368 ? 32.688 -11.875 -21.453 1 42.53 368 THR B C 1
ATOM 6645 O O . THR B 1 368 ? 32.906 -13.047 -21.125 1 42.53 368 THR B O 1
ATOM 6648 N N . ASP B 1 369 ? 32.812 -11.703 -22.734 1 40.12 369 ASP B N 1
ATOM 6649 C CA . ASP B 1 369 ? 33.562 -12.555 -23.641 1 40.12 369 ASP B CA 1
ATOM 6650 C C . ASP B 1 369 ? 34.562 -13.422 -22.875 1 40.12 369 ASP B C 1
ATOM 6652 O O . ASP B 1 369 ? 34.906 -14.531 -23.312 1 40.12 369 ASP B O 1
ATOM 6656 N N . THR B 1 370 ? 35.719 -13.07 -22.469 1 38.19 370 THR B N 1
ATOM 6657 C CA . THR B 1 370 ? 37 -13.672 -22.156 1 38.19 370 THR B CA 1
ATOM 6658 C C . THR B 1 370 ? 37.219 -13.711 -20.656 1 38.19 370 THR B C 1
ATOM 6660 O O . THR B 1 370 ? 38.281 -14.203 -20.188 1 38.19 370 THR B O 1
ATOM 6663 N N . GLY B 1 371 ? 36.25 -13 -19.516 1 47.16 371 GLY B N 1
ATOM 6664 C CA . GLY B 1 371 ? 36.875 -12.891 -18.188 1 47.16 371 GLY B CA 1
ATOM 6665 C C . GLY B 1 371 ? 35.875 -13.141 -17.062 1 47.16 371 GLY B C 1
ATOM 6666 O O . GLY B 1 371 ? 34.688 -13.297 -17.297 1 47.16 371 GLY B O 1
ATOM 6667 N N . PRO B 1 372 ? 36.281 -13.359 -15.602 1 55.59 372 PRO B N 1
ATOM 6668 C CA . PRO B 1 372 ? 35.781 -13.711 -14.273 1 55.59 372 PRO B CA 1
ATOM 6669 C C . PRO B 1 372 ? 34.594 -12.859 -13.852 1 55.59 372 PRO B C 1
ATOM 6671 O O . PRO B 1 372 ? 34.312 -11.844 -14.492 1 55.59 372 PRO B O 1
ATOM 6674 N N . ARG B 1 373 ? 33.781 -13.422 -12.75 1 65.81 373 ARG B N 1
ATOM 6675 C CA . ARG B 1 373 ? 32.75 -12.758 -11.961 1 65.81 373 ARG B CA 1
ATOM 6676 C C . ARG B 1 373 ? 33.156 -11.32 -11.641 1 65.81 373 ARG B C 1
ATOM 6678 O O . ARG B 1 373 ? 34.312 -11.039 -11.328 1 65.81 373 ARG B O 1
ATOM 6685 N N . ALA B 1 374 ? 32.188 -10.352 -12.266 1 79.88 374 ALA B N 1
ATOM 6686 C CA . ALA B 1 374 ? 32.469 -8.969 -11.883 1 79.88 374 ALA B CA 1
ATOM 6687 C C . ALA B 1 374 ? 31.516 -8.492 -10.797 1 79.88 374 ALA B C 1
ATOM 6689 O O . ALA B 1 374 ? 30.359 -8.891 -10.766 1 79.88 374 ALA B O 1
ATOM 6690 N N . ARG B 1 375 ? 32.094 -7.688 -9.953 1 86.12 375 ARG B N 1
ATOM 6691 C CA . ARG B 1 375 ? 31.25 -7.031 -8.953 1 86.12 375 ARG B CA 1
ATOM 6692 C C . ARG B 1 375 ? 30.297 -6.035 -9.609 1 86.12 375 ARG B C 1
ATOM 6694 O O . ARG B 1 375 ? 30.625 -5.426 -10.633 1 86.12 375 ARG B O 1
ATOM 6701 N N . VAL B 1 376 ? 29.109 -6.027 -9.008 1 89.56 376 VAL B N 1
ATOM 6702 C CA . VAL B 1 376 ? 28.062 -5.141 -9.508 1 89.56 376 VAL B CA 1
ATOM 6703 C C . VAL B 1 376 ? 27.75 -4.062 -8.469 1 89.56 376 VAL B C 1
ATOM 6705 O O . VAL B 1 376 ? 27.734 -4.34 -7.266 1 89.56 376 VAL B O 1
ATOM 6708 N N . GLY B 1 377 ? 27.609 -2.842 -8.992 1 92 377 GLY B N 1
ATOM 6709 C CA . GLY B 1 377 ? 27.281 -1.736 -8.102 1 92 377 GLY B CA 1
ATOM 6710 C C . GLY B 1 377 ? 26.219 -0.818 -8.664 1 92 377 GLY B C 1
ATOM 6711 O O . GLY B 1 377 ? 25.875 -0.91 -9.844 1 92 377 GLY B O 1
ATOM 6712 N N . LEU B 1 378 ? 25.656 -0.04 -7.77 1 95.44 378 LEU B N 1
ATOM 6713 C CA . LEU B 1 378 ? 24.656 0.955 -8.125 1 95.44 378 LEU B CA 1
ATOM 6714 C C . LEU B 1 378 ? 25.266 2.355 -8.141 1 95.44 378 LEU B C 1
ATOM 6716 O O . LEU B 1 378 ? 26.141 2.664 -7.34 1 95.44 378 LEU B O 1
ATOM 6720 N N . TYR B 1 379 ? 24.75 3.199 -9.031 1 95.75 379 TYR B N 1
ATOM 6721 C CA . TYR B 1 379 ? 25.141 4.602 -9.07 1 95.75 379 TYR B CA 1
ATOM 6722 C C . TYR B 1 379 ? 24.328 5.43 -8.086 1 95.75 379 TYR B C 1
ATOM 6724 O O . TYR B 1 379 ? 23.094 5.418 -8.133 1 95.75 379 TYR B O 1
ATOM 6732 N N . LEU B 1 380 ? 25 6.082 -7.176 1 95.19 380 LEU B N 1
ATOM 6733 C CA . LEU B 1 380 ? 24.344 6.98 -6.23 1 95.19 380 LEU B CA 1
ATOM 6734 C C . LEU B 1 380 ? 24.828 8.414 -6.414 1 95.19 380 LEU B C 1
ATOM 6736 O O . LEU B 1 380 ? 25.984 8.641 -6.781 1 95.19 380 LEU B O 1
ATOM 6740 N N . GLU B 1 381 ? 23.969 9.352 -6.176 1 92.94 381 GLU B N 1
ATOM 6741 C CA . GLU B 1 381 ? 24.281 10.781 -6.16 1 92.94 381 GLU B CA 1
ATOM 6742 C C . GLU B 1 381 ? 23.812 11.438 -4.867 1 92.94 381 GLU B C 1
ATOM 6744 O O . GLU B 1 381 ? 22.703 11.18 -4.406 1 92.94 381 GLU B O 1
ATOM 6749 N N . PRO B 1 382 ? 24.688 12.203 -4.262 1 87.88 382 PRO B N 1
ATOM 6750 C CA . PRO B 1 382 ? 24.25 12.906 -3.055 1 87.88 382 PRO B CA 1
ATOM 6751 C C . PRO B 1 382 ? 23.141 13.914 -3.334 1 87.88 382 PRO B C 1
ATOM 6753 O O . PRO B 1 382 ? 23.141 14.57 -4.379 1 87.88 382 PRO B O 1
ATOM 6756 N N . VAL B 1 383 ? 22.172 13.93 -2.502 1 83.25 383 VAL B N 1
ATOM 6757 C CA . VAL B 1 383 ? 21.016 14.812 -2.666 1 83.25 383 VAL B CA 1
ATOM 6758 C C . VAL B 1 383 ? 21.312 16.172 -2.012 1 83.25 383 VAL B C 1
ATOM 6760 O O . VAL B 1 383 ? 20.828 17.203 -2.479 1 83.25 383 VAL B O 1
ATOM 6763 N N . LEU B 1 384 ? 21.875 16.203 -0.817 1 69.94 384 LEU B N 1
ATOM 6764 C CA . LEU B 1 384 ? 22.234 17.438 -0.141 1 69.94 384 LEU B CA 1
ATOM 6765 C C . LEU B 1 384 ? 23.75 17.609 -0.084 1 69.94 384 LEU B C 1
ATOM 6767 O O . LEU B 1 384 ? 24.484 16.625 0.084 1 69.94 384 LEU B O 1
ATOM 6771 N N . PRO B 1 385 ? 24.203 18.891 -0.604 1 55.59 385 PRO B N 1
ATOM 6772 C CA . PRO B 1 385 ? 25.641 19.078 -0.476 1 55.59 385 PRO B CA 1
ATOM 6773 C C . PRO B 1 385 ? 26.141 18.953 0.964 1 55.59 385 PRO B C 1
ATOM 6775 O O . PRO B 1 385 ? 25.406 19.281 1.901 1 55.59 385 PRO B O 1
ATOM 6778 N N . ALA B 1 386 ? 27.156 18.109 1.147 1 51.03 386 ALA B N 1
ATOM 6779 C CA . ALA B 1 386 ? 27.781 18 2.467 1 51.03 386 ALA B CA 1
ATOM 6780 C C . ALA B 1 386 ? 28 19.375 3.08 1 51.03 386 ALA B C 1
ATOM 6782 O O . ALA B 1 386 ? 28.484 20.297 2.406 1 51.03 386 ALA B O 1
ATOM 6783 N N . PRO B 1 387 ? 27.25 19.703 4.203 1 46.28 387 PRO B N 1
ATOM 6784 C CA . PRO B 1 387 ? 27.547 21.031 4.75 1 46.28 387 PRO B CA 1
ATOM 6785 C C . PRO B 1 387 ? 29.031 21.328 4.797 1 46.28 387 PRO B C 1
ATOM 6787 O O . PRO B 1 387 ? 29.844 20.422 5 1 46.28 387 PRO B O 1
ATOM 6790 N N . ALA B 1 388 ? 29.438 22.344 4.125 1 43.44 388 ALA B N 1
ATOM 6791 C CA . ALA B 1 388 ? 30.812 22.781 4.293 1 43.44 388 ALA B CA 1
ATOM 6792 C C . ALA B 1 388 ? 31.188 22.859 5.77 1 43.44 388 ALA B C 1
ATOM 6794 O O . ALA B 1 388 ? 30.594 23.625 6.531 1 43.44 388 ALA B O 1
ATOM 6795 N N . LEU B 1 389 ? 31.609 21.703 6.324 1 43.88 389 LEU B N 1
ATOM 6796 C CA . LEU B 1 389 ? 32.094 21.859 7.688 1 43.88 389 LEU B CA 1
ATOM 6797 C C . LEU B 1 389 ? 33.125 22.984 7.781 1 43.88 389 LEU B C 1
ATOM 6799 O O . LEU B 1 389 ? 33.938 23.156 6.887 1 43.88 389 LEU B O 1
ATOM 6803 N N . PRO B 1 390 ? 32.875 23.953 8.578 1 38 390 PRO B N 1
ATOM 6804 C CA . PRO B 1 390 ? 34 24.859 8.773 1 38 390 PRO B CA 1
ATOM 6805 C C . PRO B 1 390 ? 35.312 24.125 8.977 1 38 390 PRO B C 1
ATOM 6807 O O . PRO B 1 390 ? 35.344 22.969 9.438 1 38 390 PRO B O 1
ATOM 6810 N N . SER B 1 391 ? 36.469 24.641 8.555 1 35 391 SER B N 1
ATOM 6811 C CA . SER B 1 391 ? 37.844 24.297 8.852 1 35 391 SER B CA 1
ATOM 6812 C C . SER B 1 391 ? 38.062 24.109 10.344 1 35 391 SER B C 1
ATOM 6814 O O . SER B 1 391 ? 37.844 25.016 11.133 1 35 391 SER B O 1
ATOM 6816 N N . GLY B 1 392 ? 38.062 22.812 10.969 1 42.19 392 GLY B N 1
ATOM 6817 C CA . GLY B 1 392 ? 38.469 22.297 12.266 1 42.19 392 GLY B CA 1
ATOM 6818 C C . GLY B 1 392 ? 37.406 21.469 12.945 1 42.19 392 GLY B C 1
ATOM 6819 O O . GLY B 1 392 ? 37.594 20.984 14.062 1 42.19 392 GLY B O 1
ATOM 6820 N N . SER B 1 393 ? 36.125 21.75 12.703 1 41.91 393 SER B N 1
ATOM 6821 C CA . SER B 1 393 ? 35.156 21.047 13.539 1 41.91 393 SER B CA 1
ATOM 6822 C C . SER B 1 393 ? 34.875 19.656 12.984 1 41.91 393 SER B C 1
ATOM 6824 O O . SER B 1 393 ? 34.75 19.469 11.766 1 41.91 393 SER B O 1
ATOM 6826 N N . ALA B 1 394 ? 35.25 18.672 13.711 1 41.47 394 ALA B N 1
ATOM 6827 C CA . ALA B 1 394 ? 34.969 17.266 13.43 1 41.47 394 ALA B CA 1
ATOM 6828 C C . ALA B 1 394 ? 33.531 17.094 12.938 1 41.47 394 ALA B C 1
ATOM 6830 O O . ALA B 1 394 ? 32.625 17.766 13.406 1 41.47 394 ALA B O 1
ATOM 6831 N N . PRO B 1 395 ? 33.438 16.547 11.75 1 45.16 395 PRO B N 1
ATOM 6832 C CA . PRO B 1 395 ? 32.062 16.234 11.344 1 45.16 395 PRO B CA 1
ATOM 6833 C C . PRO B 1 395 ? 31.219 15.703 12.5 1 45.16 395 PRO B C 1
ATOM 6835 O O . PRO B 1 395 ? 31.703 14.906 13.305 1 45.16 395 PRO B O 1
ATOM 6838 N N . SER B 1 396 ? 30.312 16.375 12.984 1 44.44 396 SER B N 1
ATOM 6839 C CA . SER B 1 396 ? 29.438 15.875 14.055 1 44.44 396 SER B CA 1
ATOM 6840 C C . SER B 1 396 ? 28.953 14.461 13.75 1 44.44 396 SER B C 1
ATOM 6842 O O . SER B 1 396 ? 28.781 14.094 12.586 1 44.44 396 SER B O 1
ATOM 6844 N N . ALA B 1 397 ? 29.312 13.484 14.617 1 43.88 397 ALA B N 1
ATOM 6845 C CA . ALA B 1 397 ? 28.906 12.078 14.617 1 43.88 397 ALA B CA 1
ATOM 6846 C C . ALA B 1 397 ? 27.547 11.898 13.961 1 43.88 397 ALA B C 1
ATOM 6848 O O . ALA B 1 397 ? 27.172 10.789 13.578 1 43.88 397 ALA B O 1
ATOM 6849 N N . TYR B 1 398 ? 26.75 12.953 13.812 1 48.91 398 TYR B N 1
ATOM 6850 C CA . TYR B 1 398 ? 25.375 12.75 13.359 1 48.91 398 TYR B CA 1
ATOM 6851 C C . TYR B 1 398 ? 25.188 13.25 11.938 1 48.91 398 TYR B C 1
ATOM 6853 O O . TYR B 1 398 ? 24.062 13.562 11.523 1 48.91 398 TYR B O 1
ATOM 6861 N N . SER B 1 399 ? 26.188 13.477 11.156 1 58.59 399 SER B N 1
ATOM 6862 C CA . SER B 1 399 ? 26.031 13.984 9.797 1 58.59 399 SER B CA 1
ATOM 6863 C C . SER B 1 399 ? 25.406 12.938 8.883 1 58.59 399 SER B C 1
ATOM 6865 O O . SER B 1 399 ? 26.062 11.945 8.539 1 58.59 399 SER B O 1
ATOM 6867 N N . GLN B 1 400 ? 24.094 12.961 8.766 1 71.81 400 GLN B N 1
ATOM 6868 C CA . GLN B 1 400 ? 23.375 12.086 7.852 1 71.81 400 GLN B CA 1
ATOM 6869 C C . GLN B 1 400 ? 23.609 12.492 6.398 1 71.81 400 GLN B C 1
ATOM 6871 O O . GLN B 1 400 ? 23.562 13.672 6.062 1 71.81 400 GLN B O 1
ATOM 6876 N N . VAL B 1 401 ? 24.203 11.594 5.59 1 79.69 401 VAL B N 1
ATOM 6877 C CA . VAL B 1 401 ? 24.391 11.812 4.164 1 79.69 401 VAL B CA 1
ATOM 6878 C C . VAL B 1 401 ? 23.281 11.133 3.375 1 79.69 401 VAL B C 1
ATOM 6880 O O . VAL B 1 401 ? 23.031 9.938 3.555 1 79.69 401 VAL B O 1
ATOM 6883 N N . PHE B 1 402 ? 22.672 12 2.578 1 88.12 402 PHE B N 1
ATOM 6884 C CA . PHE B 1 402 ? 21.531 11.5 1.829 1 88.12 402 PHE B CA 1
ATOM 6885 C C . PHE B 1 402 ? 21.875 11.312 0.359 1 88.12 402 PHE B C 1
ATOM 6887 O O . PHE B 1 402 ? 22.516 12.172 -0.247 1 88.12 402 PHE B O 1
ATOM 6894 N N . TYR B 1 403 ? 21.562 10.125 -0.153 1 92.25 403 TYR B N 1
ATOM 6895 C CA . TYR B 1 403 ? 21.797 9.797 -1.554 1 92.25 403 TYR B CA 1
ATOM 6896 C C . TYR B 1 403 ? 20.5 9.398 -2.244 1 92.25 403 TYR B C 1
ATOM 6898 O O . TYR B 1 403 ? 19.484 9.148 -1.583 1 92.25 403 TYR B O 1
ATOM 6906 N N . ARG B 1 404 ? 20.531 9.43 -3.52 1 94.44 404 ARG B N 1
ATOM 6907 C CA . ARG B 1 404 ? 19.547 8.781 -4.383 1 94.44 404 ARG B CA 1
ATOM 6908 C C . ARG B 1 404 ? 20.25 7.934 -5.453 1 94.44 404 ARG B C 1
ATOM 6910 O O . ARG B 1 404 ? 21.375 8.234 -5.855 1 94.44 404 ARG B O 1
ATOM 6917 N N . ARG B 1 405 ? 19.594 6.875 -5.789 1 96.44 405 ARG B N 1
ATOM 6918 C CA . ARG B 1 405 ? 20.078 6.094 -6.926 1 96.44 405 ARG B CA 1
ATOM 6919 C C . ARG B 1 405 ? 19.875 6.844 -8.234 1 96.44 405 ARG B C 1
ATOM 6921 O O . ARG B 1 405 ? 18.828 7.473 -8.438 1 96.44 405 ARG B O 1
ATOM 6928 N N . VAL B 1 406 ? 20.844 6.809 -9.078 1 95.38 406 VAL B N 1
ATOM 6929 C CA . VAL B 1 406 ? 20.75 7.395 -10.406 1 95.38 406 VAL B CA 1
ATOM 6930 C C . VAL B 1 406 ? 21.141 6.363 -11.461 1 95.38 406 VAL B C 1
ATOM 6932 O O . VAL B 1 406 ? 21.594 5.266 -11.125 1 95.38 406 VAL B O 1
ATOM 6935 N N . ARG B 1 407 ? 20.875 6.617 -12.734 1 94.69 407 ARG B N 1
ATOM 6936 C CA . ARG B 1 407 ? 21.125 5.66 -13.812 1 94.69 407 ARG B CA 1
ATOM 6937 C C . ARG B 1 407 ? 20.5 4.301 -13.484 1 94.69 407 ARG B C 1
ATOM 6939 O O . ARG B 1 407 ? 21.172 3.271 -13.562 1 94.69 407 ARG B O 1
ATOM 6946 N N . CYS B 1 408 ? 19.25 4.359 -13.125 1 95.94 408 CYS B N 1
ATOM 6947 C CA . CYS B 1 408 ? 18.547 3.17 -12.648 1 95.94 408 CYS B CA 1
ATOM 6948 C C . CYS B 1 408 ? 18.375 2.15 -13.773 1 95.94 408 CYS B C 1
ATOM 6950 O O . CYS B 1 408 ? 17.984 1.012 -13.523 1 95.94 408 CYS B O 1
ATOM 6952 N N . ASP B 1 409 ? 18.75 2.48 -15 1 95.25 409 ASP B N 1
ATOM 6953 C CA . ASP B 1 409 ? 18.641 1.559 -16.125 1 95.25 409 ASP B CA 1
ATOM 6954 C C . ASP B 1 409 ? 19.969 0.826 -16.359 1 95.25 409 ASP B C 1
ATOM 6956 O O . ASP B 1 409 ? 20.094 0.047 -17.297 1 95.25 409 ASP B O 1
ATOM 6960 N N . ASP B 1 410 ? 20.844 1.086 -15.43 1 93.25 410 ASP B N 1
ATOM 6961 C CA . ASP B 1 410 ? 22.172 0.493 -15.633 1 93.25 410 ASP B CA 1
ATOM 6962 C C . ASP B 1 410 ? 22.781 0.045 -14.305 1 93.25 410 ASP B C 1
ATOM 6964 O O . ASP B 1 410 ? 22.344 0.484 -13.242 1 93.25 410 ASP B O 1
ATOM 6968 N N . PHE B 1 411 ? 23.781 -0.912 -14.422 1 93 411 PHE B N 1
ATOM 6969 C CA . PHE B 1 411 ? 24.656 -1.32 -13.328 1 93 411 PHE B CA 1
ATOM 6970 C C . PHE B 1 411 ? 26.078 -0.856 -13.57 1 93 411 PHE B C 1
ATOM 6972 O O . PHE B 1 411 ? 26.5 -0.679 -14.711 1 93 411 PHE B O 1
ATOM 6979 N N . CYS B 1 412 ? 26.75 -0.574 -12.492 1 91.38 412 CYS B N 1
ATOM 6980 C CA . CYS B 1 412 ? 28.188 -0.411 -12.586 1 91.38 412 CYS B CA 1
ATOM 6981 C C . CYS B 1 412 ? 28.906 -1.744 -12.398 1 91.38 412 CYS B C 1
ATOM 6983 O O . CYS B 1 412 ? 28.781 -2.383 -11.352 1 91.38 412 CYS B O 1
ATOM 6985 N N . PHE B 1 413 ? 29.625 -2.146 -13.383 1 88 413 PHE B N 1
ATOM 6986 C CA . PHE B 1 413 ? 30.406 -3.377 -13.266 1 88 413 PHE B CA 1
ATOM 6987 C C . PHE B 1 413 ? 31.875 -3.068 -12.977 1 88 413 PHE B C 1
ATOM 6989 O O . PHE B 1 413 ? 32.438 -2.158 -13.57 1 88 413 PHE B O 1
ATOM 6996 N N . ALA B 1 414 ? 32.375 -3.797 -12.062 1 85.75 414 ALA B N 1
ATOM 6997 C CA . ALA B 1 414 ? 33.781 -3.619 -11.719 1 85.75 414 ALA B CA 1
ATOM 6998 C C . ALA B 1 414 ? 34.688 -3.871 -12.93 1 85.75 414 ALA B C 1
ATOM 7000 O O . ALA B 1 414 ? 34.406 -4.766 -13.734 1 85.75 414 ALA B O 1
ATOM 7001 N N . PRO B 1 415 ? 35.75 -3.02 -12.938 1 82.25 415 PRO B N 1
ATOM 7002 C CA . PRO B 1 415 ? 36.625 -3.154 -14.102 1 82.25 415 PRO B CA 1
ATOM 7003 C C . PRO B 1 415 ? 37.312 -4.516 -14.172 1 82.25 415 PRO B C 1
ATOM 7005 O O . PRO B 1 415 ? 37.688 -5.078 -13.141 1 82.25 415 PRO B O 1
ATOM 7008 N N . GLN B 1 416 ? 37.438 -4.969 -15.375 1 78.5 416 GLN B N 1
ATOM 7009 C CA . GLN B 1 416 ? 38.188 -6.199 -15.633 1 78.5 416 GLN B CA 1
ATOM 7010 C C . GLN B 1 416 ? 39.656 -5.91 -15.883 1 78.5 416 GLN B C 1
ATOM 7012 O O . GLN B 1 416 ? 40 -4.836 -16.375 1 78.5 416 GLN B O 1
ATOM 7017 N N . PRO B 1 417 ? 40.594 -6.797 -15.516 1 78.81 417 PRO B N 1
ATOM 7018 C CA . PRO B 1 417 ? 40.375 -8.18 -15.102 1 78.81 417 PRO B CA 1
ATOM 7019 C C . PRO B 1 417 ? 40.188 -8.32 -13.594 1 78.81 417 PRO B C 1
ATOM 7021 O O . PRO B 1 417 ? 39.938 -9.422 -13.094 1 78.81 417 PRO B O 1
ATOM 7024 N N . ILE B 1 418 ? 40.438 -7.262 -12.867 1 75.81 418 ILE B N 1
ATOM 7025 C CA . ILE B 1 418 ? 40.406 -7.359 -11.414 1 75.81 418 ILE B CA 1
ATOM 7026 C C . ILE B 1 418 ? 39.031 -7.84 -10.977 1 75.81 418 ILE B C 1
ATOM 7028 O O . ILE B 1 418 ? 38.906 -8.688 -10.086 1 75.81 418 ILE B O 1
ATOM 7032 N N . GLY B 1 419 ? 37.938 -7.336 -11.617 1 78.38 419 GLY B N 1
ATOM 7033 C CA . GLY B 1 419 ? 36.594 -7.781 -11.336 1 78.38 419 GLY B CA 1
ATOM 7034 C C . GLY B 1 419 ? 36.062 -7.281 -10.008 1 78.38 419 GLY B C 1
ATOM 7035 O O . GLY B 1 419 ? 35.062 -7.777 -9.508 1 78.38 419 GLY B O 1
ATOM 7036 N N . ASP B 1 420 ? 36.844 -6.406 -9.375 1 82.31 420 ASP B N 1
ATOM 7037 C CA . ASP B 1 420 ? 36.438 -5.816 -8.102 1 82.31 420 ASP B CA 1
ATOM 7038 C C . ASP B 1 420 ? 36.594 -4.301 -8.117 1 82.31 420 ASP B C 1
ATOM 7040 O O . ASP B 1 420 ? 37.406 -3.771 -8.875 1 82.31 420 ASP B O 1
ATOM 7044 N N . PHE B 1 421 ? 35.812 -3.697 -7.23 1 85.25 421 PHE B N 1
ATOM 7045 C CA . PHE B 1 421 ? 35.906 -2.248 -7.113 1 85.25 421 PHE B CA 1
ATOM 7046 C C . PHE B 1 421 ? 37.125 -1.864 -6.258 1 85.25 421 PHE B C 1
ATOM 7048 O O . PHE B 1 421 ? 37.531 -2.621 -5.371 1 85.25 421 PHE B O 1
ATOM 7055 N N . PRO B 1 422 ? 37.688 -0.679 -6.543 1 84.56 422 PRO B N 1
ATOM 7056 C CA . PRO B 1 422 ? 38.719 -0.185 -5.617 1 84.56 422 PRO B CA 1
ATOM 7057 C C . PRO B 1 422 ? 38.156 0.081 -4.219 1 84.56 422 PRO B C 1
ATOM 7059 O O . PRO B 1 422 ? 36.938 0.068 -4.016 1 84.56 422 PRO B O 1
ATOM 7062 N N . ARG B 1 423 ? 39.094 0.239 -3.283 1 84.19 423 ARG B N 1
ATOM 7063 C CA . ARG B 1 423 ? 38.688 0.535 -1.917 1 84.19 423 ARG B CA 1
ATOM 7064 C C . ARG B 1 423 ? 38 1.893 -1.839 1 84.19 423 ARG B C 1
ATOM 7066 O O . ARG B 1 423 ? 38.438 2.855 -2.473 1 84.19 423 ARG B O 1
ATOM 7073 N N . GLY B 1 424 ? 36.906 1.788 -1.141 1 86.81 424 GLY B N 1
ATOM 7074 C CA . GLY B 1 424 ? 36.156 3.025 -0.931 1 86.81 424 GLY B CA 1
ATOM 7075 C C . GLY B 1 424 ? 36.188 3.5 0.509 1 86.81 424 GLY B C 1
ATOM 7076 O O . GLY B 1 424 ? 37.156 3.221 1.241 1 86.81 424 GLY B O 1
ATOM 7077 N N . HIS B 1 425 ? 35.25 4.355 0.805 1 85.56 425 HIS B N 1
ATOM 7078 C CA . HIS B 1 425 ? 35.125 4.879 2.158 1 85.56 425 HIS B CA 1
ATOM 7079 C C . HIS B 1 425 ? 33.844 4.355 2.824 1 85.56 425 HIS B C 1
ATOM 7081 O O . HIS B 1 425 ? 32.75 4.453 2.256 1 85.56 425 HIS B O 1
ATOM 7087 N N . GLU B 1 426 ? 34.062 3.842 4.043 1 84.5 426 GLU B N 1
ATOM 7088 C CA . GLU B 1 426 ? 32.906 3.326 4.793 1 84.5 426 GLU B CA 1
ATOM 7089 C C . GLU B 1 426 ? 32.094 4.461 5.402 1 84.5 426 GLU B C 1
ATOM 7091 O O . GLU B 1 426 ? 32.656 5.359 6.043 1 84.5 426 GLU B O 1
ATOM 7096 N N . GLN B 1 427 ? 30.844 4.363 5.109 1 84.81 427 GLN B N 1
ATOM 7097 C CA . GLN B 1 427 ? 29.938 5.383 5.633 1 84.81 427 GLN B CA 1
ATOM 7098 C C . GLN B 1 427 ? 28.516 4.836 5.781 1 84.81 427 GLN B C 1
ATOM 7100 O O . GLN B 1 427 ? 28.125 3.939 5.039 1 84.81 427 GLN B O 1
ATOM 7105 N N . GLU B 1 428 ? 27.844 5.383 6.781 1 85.38 428 GLU B N 1
ATOM 7106 C CA . GLU B 1 428 ? 26.391 5.168 6.855 1 85.38 428 GLU B CA 1
ATOM 7107 C C . GLU B 1 428 ? 25.641 6.191 6.016 1 85.38 428 GLU B C 1
ATOM 7109 O O . GLU B 1 428 ? 25.797 7.398 6.211 1 85.38 428 GLU B O 1
ATOM 7114 N N . ILE B 1 429 ? 24.984 5.641 5.117 1 88.94 429 ILE B N 1
ATOM 7115 C CA . ILE B 1 429 ? 24.266 6.551 4.23 1 88.94 429 ILE B CA 1
ATOM 7116 C C . ILE B 1 429 ? 22.781 6.234 4.258 1 88.94 429 ILE B C 1
ATOM 7118 O O . ILE B 1 429 ? 22.375 5.164 4.719 1 88.94 429 ILE B O 1
ATOM 7122 N N . PHE B 1 430 ? 22 7.254 3.859 1 90.5 430 PHE B N 1
ATOM 7123 C CA . PHE B 1 430 ? 20.562 7.102 3.646 1 90.5 430 PHE B CA 1
ATOM 7124 C C . PHE B 1 430 ? 20.219 7.297 2.178 1 90.5 430 PHE B C 1
ATOM 7126 O O . PHE B 1 430 ? 20.609 8.297 1.565 1 90.5 430 PHE B O 1
ATOM 7133 N N . VAL B 1 431 ? 19.531 6.309 1.633 1 94.25 431 VAL B N 1
ATOM 7134 C CA . VAL B 1 431 ? 19.062 6.434 0.259 1 94.25 431 VAL B CA 1
ATOM 7135 C C . VAL B 1 431 ? 17.547 6.703 0.254 1 94.25 431 VAL B C 1
ATOM 7137 O O . VAL B 1 431 ? 16.766 5.832 0.613 1 94.25 431 VAL B O 1
ATOM 7140 N N . LEU B 1 432 ? 17.188 7.895 -0.217 1 91.62 432 LEU B N 1
ATOM 7141 C CA . LEU B 1 432 ? 15.805 8.375 -0.154 1 91.62 432 LEU B CA 1
ATOM 7142 C C . LEU B 1 432 ? 14.938 7.68 -1.195 1 91.62 432 LEU B C 1
ATOM 7144 O O . LEU B 1 432 ? 15.312 7.598 -2.367 1 91.62 432 LEU B O 1
ATOM 7148 N N . GLU B 1 433 ? 13.773 7.215 -0.715 1 92.75 433 GLU B N 1
ATOM 7149 C CA . GLU B 1 433 ? 12.766 6.746 -1.664 1 92.75 433 GLU B CA 1
ATOM 7150 C C . GLU B 1 433 ? 12.047 7.918 -2.332 1 92.75 433 GLU B C 1
ATOM 7152 O O . GLU B 1 433 ? 12.312 9.078 -2.01 1 92.75 433 GLU B O 1
ATOM 7157 N N . ASP B 1 434 ? 11.219 7.625 -3.246 1 87.44 434 ASP B N 1
ATOM 7158 C CA . ASP B 1 434 ? 10.609 8.648 -4.09 1 87.44 434 ASP B CA 1
ATOM 7159 C C . ASP B 1 434 ? 9.773 9.617 -3.258 1 87.44 434 ASP B C 1
ATOM 7161 O O . ASP B 1 434 ? 9.828 10.836 -3.469 1 87.44 434 ASP B O 1
ATOM 7165 N N . GLU B 1 435 ? 9.031 9.102 -2.361 1 84.5 435 GLU B N 1
ATOM 7166 C CA . GLU B 1 435 ? 8.156 9.953 -1.564 1 84.5 435 GLU B CA 1
ATOM 7167 C C . GLU B 1 435 ? 8.961 10.867 -0.646 1 84.5 435 GLU B C 1
ATOM 7169 O O . GLU B 1 435 ? 8.648 12.055 -0.519 1 84.5 435 GLU B O 1
ATOM 7174 N N . GLN B 1 436 ? 9.945 10.312 -0.021 1 86.5 436 GLN B N 1
ATOM 7175 C CA . GLN B 1 436 ? 10.812 11.109 0.837 1 86.5 436 GLN B CA 1
ATOM 7176 C C . GLN B 1 436 ? 11.5 12.219 0.046 1 86.5 436 GLN B C 1
ATOM 7178 O O . GLN B 1 436 ? 11.562 13.367 0.497 1 86.5 436 GLN B O 1
ATOM 7183 N N . PHE B 1 437 ? 11.992 11.828 -1.075 1 87.31 437 PHE B N 1
ATOM 7184 C CA . PHE B 1 437 ? 12.688 12.797 -1.916 1 87.31 437 PHE B CA 1
ATOM 7185 C C . PHE B 1 437 ? 11.75 13.914 -2.344 1 87.31 437 PHE B C 1
ATOM 7187 O O . PHE B 1 437 ? 12.125 15.094 -2.311 1 87.31 437 PHE B O 1
ATOM 7194 N N . ALA B 1 438 ? 10.555 13.602 -2.791 1 80.88 438 ALA B N 1
ATOM 7195 C CA . ALA B 1 438 ? 9.562 14.594 -3.205 1 80.88 438 ALA B CA 1
ATOM 7196 C C . ALA B 1 438 ? 9.25 15.562 -2.07 1 80.88 438 ALA B C 1
ATOM 7198 O O . ALA B 1 438 ? 9.172 16.781 -2.285 1 80.88 438 ALA B O 1
ATOM 7199 N N . GLU B 1 439 ? 9.023 15.031 -0.893 1 80.94 439 GLU B N 1
ATOM 7200 C CA . GLU B 1 439 ? 8.695 15.852 0.268 1 80.94 439 GLU B CA 1
ATOM 7201 C C . GLU B 1 439 ? 9.852 16.797 0.62 1 80.94 439 GLU B C 1
ATOM 7203 O O . GLU B 1 439 ? 9.633 17.953 0.949 1 80.94 439 GLU B O 1
ATOM 7208 N N . MET B 1 440 ? 11.047 16.266 0.559 1 79.81 440 MET B N 1
ATOM 7209 C CA . MET B 1 440 ? 12.219 17.062 0.891 1 79.81 440 MET B CA 1
ATOM 7210 C C . MET B 1 440 ? 12.43 18.172 -0.133 1 79.81 440 MET B C 1
ATOM 7212 O O . MET B 1 440 ? 12.828 19.281 0.223 1 79.81 440 MET B O 1
ATOM 7216 N N . ARG B 1 441 ? 12.211 17.875 -1.363 1 76.44 441 ARG B N 1
ATOM 7217 C CA . ARG B 1 441 ? 12.336 18.859 -2.426 1 76.44 441 ARG B CA 1
ATOM 7218 C C . ARG B 1 441 ? 11.359 20.016 -2.217 1 76.44 441 ARG B C 1
ATOM 7220 O O . ARG B 1 441 ? 11.711 21.172 -2.436 1 76.44 441 ARG B O 1
ATOM 7227 N N . TRP B 1 442 ? 10.305 19.703 -1.815 1 72.88 442 TRP B N 1
ATOM 7228 C CA . TRP B 1 442 ? 9.289 20.719 -1.599 1 72.88 442 TRP B CA 1
ATOM 7229 C C . TRP B 1 442 ? 9.633 21.578 -0.381 1 72.88 442 TRP B C 1
ATOM 7231 O O . TRP B 1 442 ? 9.438 22.797 -0.392 1 72.88 442 TRP B O 1
ATOM 7241 N N . ALA B 1 443 ? 10.016 20.875 0.64 1 71.69 443 ALA B N 1
ATOM 7242 C CA . ALA B 1 443 ? 10.352 21.594 1.866 1 71.69 443 ALA B CA 1
ATOM 7243 C C . ALA B 1 443 ? 11.508 22.562 1.631 1 71.69 443 ALA B C 1
ATOM 7245 O O . ALA B 1 443 ? 11.633 23.562 2.338 1 71.69 443 ALA B O 1
ATOM 7246 N N . ASP B 1 444 ? 12.312 22.297 0.627 1 66.31 444 ASP B N 1
ATOM 7247 C CA . ASP B 1 444 ? 13.5 23.094 0.342 1 66.31 444 ASP B CA 1
ATOM 7248 C C . ASP B 1 444 ? 13.172 24.25 -0.592 1 66.31 444 ASP B C 1
ATOM 7250 O O . ASP B 1 444 ? 14.031 25.094 -0.875 1 66.31 444 ASP B O 1
ATOM 7254 N N . ARG B 1 445 ? 11.992 24.484 -1.039 1 58.75 445 ARG B N 1
ATOM 7255 C CA . ARG B 1 445 ? 11.656 25.531 -2.004 1 58.75 445 ARG B CA 1
ATOM 7256 C C . ARG B 1 445 ? 11.75 26.906 -1.369 1 58.75 445 ARG B C 1
ATOM 7258 O O . ARG B 1 445 ? 11.484 27.078 -0.178 1 58.75 445 ARG B O 1
ATOM 7265 N N . PRO B 1 446 ? 12.461 27.797 -2.225 1 50.62 446 PRO B N 1
ATOM 7266 C CA . PRO B 1 446 ? 12.562 29.172 -1.716 1 50.62 446 PRO B CA 1
ATOM 7267 C C . PRO B 1 446 ? 11.195 29.781 -1.432 1 50.62 446 PRO B C 1
ATOM 7269 O O . PRO B 1 446 ? 10.203 29.438 -2.084 1 50.62 446 PRO B O 1
ATOM 7272 N N . SER B 1 447 ? 10.898 30.234 -0.234 1 46.28 447 SER B N 1
ATOM 7273 C CA . SER B 1 447 ? 9.68 30.969 0.048 1 46.28 447 SER B CA 1
ATOM 7274 C C . SER B 1 447 ? 9.383 31.984 -1.049 1 46.28 447 SER B C 1
ATOM 7276 O O . SER B 1 447 ? 10.281 32.688 -1.507 1 46.28 447 SER B O 1
ATOM 7278 N N . SER B 1 448 ? 8.484 31.797 -1.933 1 38.38 448 SER B N 1
ATOM 7279 C CA . SER B 1 448 ? 8.18 32.844 -2.893 1 38.38 448 SER B CA 1
ATOM 7280 C C . SER B 1 448 ? 8.203 34.219 -2.229 1 38.38 448 SER B C 1
ATOM 7282 O O . SER B 1 448 ? 7.973 35.25 -2.887 1 38.38 448 SER B O 1
ATOM 7284 N N . ALA B 1 449 ? 7.801 34.562 -0.991 1 37.31 449 ALA B N 1
ATOM 7285 C CA . ALA B 1 449 ? 7.949 35.969 -0.58 1 37.31 449 ALA B CA 1
ATOM 7286 C C . ALA B 1 449 ? 9.422 36.344 -0.517 1 37.31 449 ALA B C 1
ATOM 7288 O O . ALA B 1 449 ? 10.297 35.5 -0.314 1 37.31 449 ALA B O 1
ATOM 7289 N N . GLY B 1 450 ? 9.93 37.625 -0.98 1 33.59 450 GLY B N 1
ATOM 7290 C CA . GLY B 1 450 ? 11.164 38.375 -1.027 1 33.59 450 GLY B CA 1
ATOM 7291 C C . GLY B 1 450 ? 12.086 38.094 0.144 1 33.59 450 GLY B C 1
ATOM 7292 O O . GLY B 1 450 ? 13.156 38.719 0.258 1 33.59 450 GLY B O 1
ATOM 7293 N N . GLY B 1 451 ? 11.641 38.094 1.391 1 32.19 451 GLY B N 1
ATOM 7294 C CA . GLY B 1 451 ? 12.719 38.094 2.367 1 32.19 451 GLY B CA 1
ATOM 7295 C C . GLY B 1 451 ? 13.492 36.781 2.391 1 32.19 451 GLY B C 1
ATOM 7296 O O . GLY B 1 451 ? 12.922 35.719 2.174 1 32.19 451 GLY B O 1
ATOM 7297 N N . GLY B 1 452 ? 14.828 36.812 1.962 1 31.64 452 GLY B N 1
ATOM 7298 C CA . GLY B 1 452 ? 15.977 35.938 1.836 1 31.64 452 GLY B CA 1
ATOM 7299 C C . GLY B 1 452 ? 16.047 34.875 2.93 1 31.64 452 GLY B C 1
ATOM 7300 O O . GLY B 1 452 ? 16.438 35.188 4.059 1 31.64 452 GLY B O 1
ATOM 7301 N N . SER B 1 453 ? 15.102 34.219 3.311 1 33.94 453 SER B N 1
ATOM 7302 C CA . SER B 1 453 ? 15.672 33.219 4.211 1 33.94 453 SER B CA 1
ATOM 7303 C C . SER B 1 453 ? 16.891 32.562 3.582 1 33.94 453 SER B C 1
ATOM 7305 O O . SER B 1 453 ? 16.875 32.219 2.395 1 33.94 453 SER B O 1
ATOM 7307 N N . PRO B 1 454 ? 18.062 32.656 4.176 1 31.8 454 PRO B N 1
ATOM 7308 C CA . PRO B 1 454 ? 19.266 32.094 3.578 1 31.8 454 PRO B CA 1
ATOM 7309 C C . PRO B 1 454 ? 19.031 30.672 3.033 1 31.8 454 PRO B C 1
ATOM 7311 O O . PRO B 1 454 ? 18.375 29.859 3.693 1 31.8 454 PRO B O 1
ATOM 7314 N N . SER B 1 455 ? 18.719 30.578 1.768 1 34.06 455 SER B N 1
ATOM 7315 C CA . SER B 1 455 ? 18.844 29.297 1.071 1 34.06 455 SER B CA 1
ATOM 7316 C C . SER B 1 455 ? 19.891 28.406 1.736 1 34.06 455 SER B C 1
ATOM 7318 O O . SER B 1 455 ? 21.016 28.828 1.978 1 34.06 455 SER B O 1
ATOM 7320 N N . ILE B 1 456 ? 19.516 27.688 2.635 1 35.97 456 ILE B N 1
ATOM 7321 C CA . ILE B 1 456 ? 20.641 26.812 2.943 1 35.97 456 ILE B CA 1
ATOM 7322 C C . ILE B 1 456 ? 21.422 26.484 1.668 1 35.97 456 ILE B C 1
ATOM 7324 O O . ILE B 1 456 ? 20.828 26.422 0.582 1 35.97 456 ILE B O 1
ATOM 7328 N N . GLY B 1 457 ? 22.688 26.391 1.743 1 35.88 457 GLY B N 1
ATOM 7329 C CA . GLY B 1 457 ? 23.609 26.203 0.631 1 35.88 457 GLY B CA 1
ATOM 7330 C C . GLY B 1 457 ? 23.031 25.359 -0.487 1 35.88 457 GLY B C 1
ATOM 7331 O O . GLY B 1 457 ? 22.344 25.875 -1.374 1 35.88 457 GLY B O 1
ATOM 7332 N N . GLY B 1 458 ? 23.375 23.875 -0.499 1 39.28 458 GLY B N 1
ATOM 7333 C CA . GLY B 1 458 ? 23.359 23.125 -1.74 1 39.28 458 GLY B CA 1
ATOM 7334 C C . GLY B 1 458 ? 21.969 22.609 -2.096 1 39.28 458 GLY B C 1
ATOM 7335 O O . GLY B 1 458 ? 21.234 22.156 -1.223 1 39.28 458 GLY B O 1
ATOM 7336 N N . ARG B 1 459 ? 21.25 23.172 -2.973 1 47.31 459 ARG B N 1
ATOM 7337 C CA . ARG B 1 459 ? 20 22.781 -3.617 1 47.31 459 ARG B CA 1
ATOM 7338 C C . ARG B 1 459 ? 19.969 21.281 -3.883 1 47.31 459 ARG B C 1
ATOM 7340 O O . ARG B 1 459 ? 20.984 20.688 -4.27 1 47.31 459 ARG B O 1
ATOM 7347 N N . LEU B 1 460 ? 18.859 20.641 -3.23 1 54.41 460 LEU B N 1
ATOM 7348 C CA . LEU B 1 460 ? 18.656 19.25 -3.646 1 54.41 460 LEU B CA 1
ATOM 7349 C C . LEU B 1 460 ? 18.688 19.125 -5.164 1 54.41 460 LEU B C 1
ATOM 7351 O O . LEU B 1 460 ? 17.953 19.828 -5.863 1 54.41 460 LEU B O 1
ATOM 7355 N N . SER B 1 461 ? 19.906 18.969 -5.836 1 54.47 461 SER B N 1
ATOM 7356 C CA . SER B 1 461 ? 19.984 18.844 -7.289 1 54.47 461 SER B CA 1
ATOM 7357 C C . SER B 1 461 ? 20.453 17.453 -7.707 1 54.47 461 SER B C 1
ATOM 7359 O O . SER B 1 461 ? 21.219 16.812 -6.988 1 54.47 461 SER B O 1
ATOM 7361 N N . LEU B 1 462 ? 19.656 16.75 -8.289 1 57.09 462 LEU B N 1
ATOM 7362 C CA . LEU B 1 462 ? 20.172 15.617 -9.047 1 57.09 462 LEU B CA 1
ATOM 7363 C C . LEU B 1 462 ? 20.578 16.047 -10.453 1 57.09 462 LEU B C 1
ATOM 7365 O O . LEU B 1 462 ? 19.953 16.938 -11.039 1 57.09 462 LEU B O 1
ATOM 7369 N N . SER B 1 463 ? 21.766 15.695 -11.023 1 48.38 463 SER B N 1
ATOM 7370 C CA . SER B 1 463 ? 22.156 15.945 -12.406 1 48.38 463 SER B CA 1
ATOM 7371 C C . SER B 1 463 ? 21.047 15.555 -13.375 1 48.38 463 SER B C 1
ATOM 7373 O O . SER B 1 463 ? 20.344 14.578 -13.148 1 48.38 463 SER B O 1
ATOM 7375 N N . PRO B 1 464 ? 20.672 16.547 -14.219 1 43.91 464 PRO B N 1
ATOM 7376 C CA . PRO B 1 464 ? 19.609 16.281 -15.188 1 43.91 464 PRO B CA 1
ATOM 7377 C C . PRO B 1 464 ? 19.844 14.992 -15.969 1 43.91 464 PRO B C 1
ATOM 7379 O O . PRO B 1 464 ? 20.984 14.656 -16.297 1 43.91 464 PRO B O 1
ATOM 7382 N N . SER B 1 465 ? 19.203 14.125 -15.773 1 36.78 465 SER B N 1
ATOM 7383 C CA . SER B 1 465 ? 19.312 13.016 -16.719 1 36.78 465 SER B CA 1
ATOM 7384 C C . SER B 1 465 ? 19.188 13.492 -18.156 1 36.78 465 SER B C 1
ATOM 7386 O O .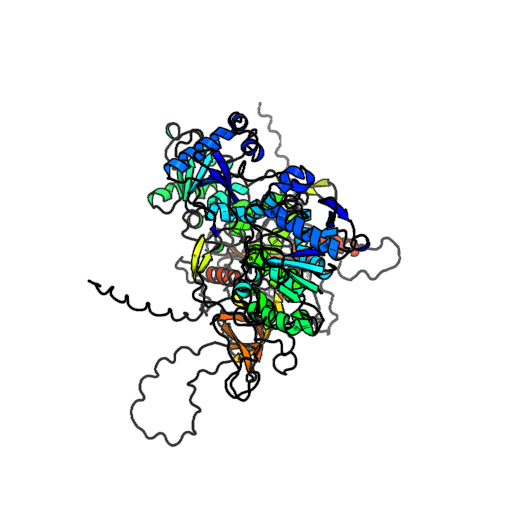 SER B 1 465 ? 18.375 14.359 -18.453 1 36.78 465 SER B O 1
ATOM 7388 N N . ALA B 1 466 ? 20.25 13.391 -19.25 1 30.27 466 ALA B N 1
ATOM 7389 C CA . ALA B 1 466 ? 20.172 13.695 -20.688 1 30.27 466 ALA B CA 1
ATOM 7390 C C . ALA B 1 466 ? 18.859 13.211 -21.281 1 30.27 466 ALA B C 1
ATOM 7392 O O . ALA B 1 466 ? 18.516 12.031 -21.172 1 30.27 466 ALA B O 1
ATOM 7393 N N . SER B 1 467 ? 17.906 14.039 -21.438 1 30.7 467 SER B N 1
ATOM 7394 C CA . SER B 1 467 ? 16.719 13.688 -22.219 1 30.7 467 SER B CA 1
ATOM 7395 C C . SER B 1 467 ? 17.094 13.094 -23.562 1 30.7 467 SER B C 1
ATOM 7397 O O . SER B 1 467 ? 17.922 13.672 -24.297 1 30.7 467 SER B O 1
ATOM 7399 N N . PRO B 1 468 ? 16.953 11.852 -23.891 1 30.41 468 PRO B N 1
ATOM 7400 C CA . PRO B 1 468 ? 17.281 11.531 -25.297 1 30.41 468 PRO B CA 1
ATOM 7401 C C . PRO B 1 468 ? 16.594 12.477 -26.281 1 30.41 468 PRO B C 1
ATOM 7403 O O . PRO B 1 468 ? 15.477 12.938 -26.031 1 30.41 468 PRO B O 1
ATOM 7406 N N . ARG B 1 469 ? 17.391 13.18 -27.219 1 26.53 469 ARG B N 1
ATOM 7407 C CA . ARG B 1 469 ? 16.906 13.969 -28.344 1 26.53 469 ARG B CA 1
ATOM 7408 C C . ARG B 1 469 ? 15.805 13.227 -29.094 1 26.53 469 ARG B C 1
ATOM 7410 O O . ARG B 1 469 ? 15.906 12.023 -29.344 1 26.53 469 ARG B O 1
ATOM 7417 N N . ALA B 1 470 ? 14.602 13.797 -29.219 1 26.19 470 ALA B N 1
ATOM 7418 C CA . ALA B 1 470 ? 13.5 13.398 -30.094 1 26.19 470 ALA B CA 1
ATOM 7419 C C . ALA B 1 470 ? 14.008 13.055 -31.484 1 26.19 470 ALA B C 1
ATOM 7421 O O . ALA B 1 470 ? 14.766 13.82 -32.094 1 26.19 470 ALA B O 1
ATOM 7422 N N . SER B 1 471 ? 14.172 11.703 -31.766 1 24.17 471 SER B N 1
ATOM 7423 C CA . SER B 1 471 ? 14.508 11.367 -33.156 1 24.17 471 SER B CA 1
ATOM 7424 C C . SER B 1 471 ? 13.672 12.18 -34.125 1 24.17 471 SER B C 1
ATOM 7426 O O . SER B 1 471 ? 12.508 12.469 -33.875 1 24.17 471 SER B O 1
ATOM 7428 N N . PRO B 1 472 ? 14.312 12.867 -35.062 1 25.77 472 PRO B N 1
ATOM 7429 C CA . PRO B 1 472 ? 13.609 13.648 -36.094 1 25.77 472 PRO B CA 1
ATOM 7430 C C . PRO B 1 472 ? 12.445 12.883 -36.719 1 25.77 472 PRO B C 1
ATOM 7432 O O . PRO B 1 472 ? 12.453 11.648 -36.719 1 25.77 472 PRO B O 1
ATOM 7435 N N . ARG B 1 473 ? 11.258 13.508 -36.688 1 24.25 473 ARG B N 1
ATOM 7436 C CA . ARG B 1 473 ? 10.062 13.117 -37.438 1 24.25 473 ARG B CA 1
ATOM 7437 C C . ARG B 1 473 ? 10.43 12.633 -38.844 1 24.25 473 ARG B C 1
ATOM 7439 O O . ARG B 1 473 ? 10.969 13.398 -39.656 1 24.25 473 ARG B O 1
ATOM 7446 N N . LEU B 1 474 ? 10.961 11.336 -38.938 1 21.73 474 LEU B N 1
ATOM 7447 C CA . LEU B 1 474 ? 11.094 10.875 -40.312 1 21.73 474 LEU B CA 1
ATOM 7448 C C . LEU B 1 474 ? 9.812 11.133 -41.125 1 21.73 474 LEU B C 1
ATOM 7450 O O . LEU B 1 474 ? 8.711 10.867 -40.625 1 21.73 474 LEU B O 1
ATOM 7454 N N . GLY B 1 475 ? 9.805 12.102 -42.031 1 23.27 475 GLY B N 1
ATOM 7455 C CA . GLY B 1 475 ? 8.875 12.477 -43.062 1 23.27 475 GLY B CA 1
ATOM 7456 C C . GLY B 1 475 ? 8.234 11.289 -43.75 1 23.27 475 GLY B C 1
ATOM 7457 O O . GLY B 1 475 ? 8.875 10.25 -43.938 1 23.27 475 GLY B O 1
ATOM 7458 N N . THR B 1 476 ? 6.891 10.953 -43.438 1 24.22 476 THR B N 1
ATOM 7459 C CA . THR B 1 476 ? 6.043 10.086 -44.219 1 24.22 476 THR B CA 1
ATOM 7460 C C . THR B 1 476 ? 6.332 10.273 -45.719 1 24.22 476 THR B C 1
ATOM 7462 O O . THR B 1 476 ? 6.195 11.375 -46.25 1 24.22 476 THR B O 1
ATOM 7465 N N . MET B 1 477 ? 7.344 9.586 -46.25 1 23.48 477 MET B N 1
ATOM 7466 C CA . MET B 1 477 ? 7.324 9.414 -47.719 1 23.48 477 MET B CA 1
ATOM 7467 C C . MET B 1 477 ? 5.938 9 -48.188 1 23.48 477 MET B C 1
ATOM 7469 O O . MET B 1 477 ? 5.242 8.234 -47.531 1 23.48 477 MET B O 1
ATOM 7473 N N . ASP B 1 478 ? 5.277 9.758 -49.094 1 23 478 ASP B N 1
ATOM 7474 C CA . ASP B 1 478 ? 4.109 9.656 -49.969 1 23 478 ASP B CA 1
ATOM 7475 C C . ASP B 1 478 ? 4.082 8.312 -50.688 1 23 478 ASP B C 1
ATOM 7477 O O . ASP B 1 478 ? 4.957 8.031 -51.5 1 23 478 ASP B O 1
ATOM 7481 N N . LEU B 1 479 ? 4.262 7.129 -50.062 1 20.55 479 LEU B N 1
ATOM 7482 C CA . LEU B 1 479 ? 4.094 6.051 -51.031 1 20.55 479 LEU B CA 1
ATOM 7483 C C . LEU B 1 479 ? 2.777 6.195 -51.812 1 20.55 479 LEU B C 1
ATOM 7485 O O . LEU B 1 479 ? 1.707 6.215 -51.188 1 20.55 479 LEU B O 1
ATOM 7489 N N . ASN B 1 480 ? 2.854 6.863 -53 1 20.2 480 ASN B N 1
ATOM 7490 C CA . ASN B 1 480 ? 2.141 6.496 -54.219 1 20.2 480 ASN B CA 1
ATOM 7491 C C . ASN B 1 480 ? 2.273 5.004 -54.5 1 20.2 480 ASN B C 1
ATOM 7493 O O . ASN B 1 480 ? 3.352 4.43 -54.344 1 20.2 480 ASN B O 1
#

Solvent-accessible surface area (backbone atoms only — not comparable to full-atom values): 53575 Å² total; per-residue (Å²): 87,40,30,32,29,38,83,80,62,45,76,46,79,31,73,37,84,88,59,52,69,72,24,28,30,56,44,68,70,88,68,97,45,62,39,36,28,61,33,50,74,75,36,52,72,62,26,61,71,32,71,35,30,56,59,54,51,51,49,23,52,54,25,47,76,69,73,25,61,25,29,36,40,74,56,45,37,37,52,72,87,22,55,38,51,40,46,21,48,59,50,24,44,38,56,56,37,32,66,26,69,33,31,40,34,47,35,76,78,22,74,55,61,94,81,52,68,67,87,84,60,43,65,55,62,67,66,29,67,60,78,36,35,30,59,45,52,40,59,62,52,38,26,67,30,35,41,33,22,18,50,80,67,41,80,74,46,41,40,36,79,52,74,90,26,47,69,51,36,48,47,52,19,68,66,50,65,45,54,51,47,40,60,47,63,77,38,58,67,67,68,48,30,52,15,28,58,36,24,48,48,15,79,38,43,54,90,54,56,39,43,59,38,54,39,44,24,56,72,70,72,51,83,73,87,86,62,87,89,62,43,33,46,54,40,27,42,53,50,49,53,56,49,42,50,52,32,46,60,48,20,63,51,49,51,35,52,59,71,87,44,71,44,72,39,89,90,76,68,43,80,39,65,57,71,48,55,40,29,62,72,61,59,46,48,50,29,14,59,86,12,60,50,35,34,46,53,31,56,46,92,82,43,53,74,49,59,45,45,84,50,94,58,23,40,38,36,54,42,52,36,27,72,58,74,62,87,72,67,70,75,78,63,82,80,66,86,77,74,87,69,74,85,72,72,75,74,68,78,64,69,77,74,67,68,40,30,33,42,69,41,31,28,27,62,56,85,48,96,90,59,68,63,26,26,30,21,40,40,31,32,51,32,48,51,72,74,78,64,62,96,85,59,69,82,60,96,76,70,78,45,43,28,28,31,33,58,33,63,52,74,43,65,28,55,78,80,78,18,47,70,71,89,50,50,76,43,62,34,24,31,28,30,62,68,52,44,53,51,50,53,59,68,66,49,76,64,85,63,87,73,77,65,80,64,70,77,54,64,74,49,74,81,75,76,81,72,81,76,79,74,77,80,77,74,82,76,76,78,125,87,42,31,30,32,39,82,78,63,46,77,46,79,30,71,58,83,87,57,51,69,73,23,27,30,56,44,68,70,84,67,96,42,60,37,36,28,64,33,49,73,73,35,53,73,62,26,61,72,32,73,36,30,58,59,52,52,51,48,22,53,55,26,48,76,71,72,26,62,27,29,37,38,72,56,45,39,38,53,68,64,36,36,68,52,38,45,48,47,59,73,37,45,39,56,54,37,39,71,27,68,33,32,42,34,47,34,74,78,20,72,56,84,63,81,82,74,64,82,76,70,48,66,54,62,66,64,27,66,58,79,36,33,31,59,46,52,39,60,60,54,39,27,67,28,36,41,35,21,18,51,80,66,41,78,73,46,40,40,36,81,51,75,91,27,46,63,47,36,48,42,51,19,68,66,50,66,44,53,52,47,41,62,48,63,77,38,58,69,78,79,48,30,53,13,27,59,34,24,49,48,14,81,38,44,52,69,51,56,37,43,58,37,54,40,44,25,56,72,70,72,51,84,74,87,83,62,56,48,54,41,33,47,53,40,26,41,53,49,49,53,56,47,51,76,77,42,67,60,48,23,62,53,48,51,36,54,58,71,84,43,71,46,69,36,89,88,76,60,43,78,40,63,55,70,49,55,38,29,63,75,59,61,46,47,50,29,14,61,86,12,60,48,36,35,62,55,49,87,41,90,83,42,50,76,48,64,61,44,85,39,15,55,23,39,38,36,55,41,50,36,27,72,57,74,62,87,70,70,71,75,80,66,81,84,67,83,78,72,86,70,75,86,72,73,74,77,66,79,65,70,77,76,65,67,41,30,33,42,68,43,32,28,26,65,60,79,48,95,88,61,77,66,23,27,30,21,40,42,30,32,51,34,50,54,74,74,79,65,62,96,83,59,70,76,59,96,74,69,79,44,42,28,28,33,33,57,34,63,51,74,44,65,26,54,78,86,77,16,48,71,72,90,51,49,76,43,65,34,25,29,26,28,62,63,31,45,55,42,51,53,48,34,58,52,77,67,84,63,84,75,75,66,78,67,50,79,57,61,76,49,72,81,76,73,84,70,79,76,77,72,74,81,74,72,82,73,78,81,127

Sequence (960 aa):
MWLINTNTFELRMFNGPQNVPPYAILSHTWGNDEVTFQDIQQNLHRARTKAGFSKIEGTCYQALRHQIDWAWIDSCCIDKTSSAELSEAINSMYSYYLLARVCFVYLSDVPPPSASPPMGNMPSLARSRWFTRGWTLQELIAPRRAIFYASDWSRIGTKGLHRGEQPFIAAIAAITGVFESVLSKTRSPRDYSIAERMSWAAARQTTRPEDLAYCVMGLFGVNIPVLYGEGLTHAFQRLQHEIIRTSPDETIFAWRVDPAQEFMDSHTGERRRRALNSGLLADSPADFARSRDVHQRALHRGSPFRLFSMTNMGISITAELITLAAPGSPRASPRTSPSPGRPSPSPSVQPPESNLVILPIGASDRPTDTGPRARVGLYLEPVLPAPALPSGSAPSAYSQVFYRRVRCDDFCFAPQPIGDFPRGHEQEIFVLEDEQFAEMRWADRPSSAGGGSPSIGGRLSLSPSASPRASPRLGTMDLNMWLINTNTFELRMFNGPQNVPPYAILSHTWGNDEVTFQDIQQNLHRARTKAGFSKIEGTCYQALRHQIDWAWIDSCCIDKTSSAELSEAINSMYSYYLLARVCFVYLSDVPPPSASPPMGNMPSLARSRWFTRGWTLQELIAPRRAIFYASDWSRIGTKGLHRGEQPFIAAIAAITGVFESVLSKTRSPRDYSIAERMSWAAARQTTRPEDLAYCVMGLFGVNIPVLYGEGLTHAFQRLQHEIIRTSPDETIFAWRVDPAQEFMDSHTGERRRRALNSGLLADSPADFARSRDVHQRALHRGSPFRLFSMTNMGISITAELITLAAPGSPRASPRTSPSPGRPSPSPSVQPPESNLVILPIGASDRPTDTGPRARVGLYLEPVLPAPALPSGSAPSAYSQVFYRRVRCDDFCFAPQPIGDFPRGHEQEIFVLEDEQFAEMRWADRPSSAGGGSPSIGGRLSLSPSASPRASPRLGTMDLN

Foldseek 3Di:
DWKAFLPPRAIDDAPDPVRDDAEEEEDEDDDDFAQAQCNSVPDVVSSCPTPNVVVSNLRSVVCVVVVGGIYDYPRRRFPPVDPVRVQVCLQCVLVVLQRHPEYEYEQLQAADPVVDDDLQDRVSVLPTLLLAALLSLSNQQRHQKYWYAYNVRDTNAIQHQDPVRQSNLVNSCVSQVDDSCRSNVVDPLVVWFPLQLLLSLQRHDYPQQLVLLSSCCVSLVHDDGDDGPPGNQVSNVVSLQRSLVPDLQLCQQVFFDDQVDWDQDPVPRDIDGDAQWFFSHDRGSNRSNPVNFWGAPAPDPAHHSWDWHQDPQGIKTWHFKAFDFDVPPPPPDPPDPDDPDDDPPDPPPPPPRQQKIWGWRTWGQPDDPPEGIATKTFIKHWQFPDPPPPDPDDPPPPDETEIITGSRRDIDTDDPDVRYGDTGDTDIYGYGGPVSLVVVLVVQDDPVDPDCPPRPPGHRDDPPDPDPPDDPPPDPPPPD/DWKAFLPPRAIDDAPDPVRDDAAEEEDEDDDPFAQAQCNRVPDVVSSCPTPNVVSVNLRSVVCVVVVGGIYDYPRRRFPPVDLVRVQVCLQCVLVVLQRHPEYEYEQLQADDDDPDDPLQDRVSVLPTLLLQALLSLSNQQRHQKYWYAYNVRHTSAIQHQDPVRLSNLVNSCVSQVDDSCRSNVVDPLVVWAPLQLLLSLQRHDYPQQLVLLSSCCVSLVHDDGDDGPPGNQVSNVVSLQRSLVPDLQLCQLVFFDDQVDWDQDPVPRDIDGDAQWFFSHDRGSNRSNPVNFWGADQPDPQHHSWDWHQDPQGIKTWHFKAQDFDVPPPPPDPPDDPDPDDDPPDPPPPPPRQQKIWGWRTWGPPDPPPADIATKTFIKHWQFPQPPDPDPDDDPPPRETEIMTGSRRDIDTDDPDVRYGDTGDTDIYGYGGPVSLVVVLVVQDDPPPPDCPPSPPDRRDDPPDPDPPDDPPPPPDPPD

InterPro domains:
  IPR010730 Heterokaryon incompatibility [PF06985] (23-109)
  IPR058525 Domain of unknown function DUF8212 [PF26640] (234-315)